Protein AF-0000000076650655 (afdb_homodimer)

Nearest PDB structures (foldseek):
  4p02-assembly1_A  TM=3.461E-01  e=2.037E-04  Cereibacter sphaeroides 2.4.1
  8bz8-assembly1_B  TM=3.552E-01  e=8.391E-04  Listeria monocytogenes
  9fmv-assembly1_A  TM=3.661E-01  e=8.860E-04  Escherichia coli
  1s4p-assembly1_B  TM=4.663E-01  e=1.277E-02  Saccharomyces cerevisiae
  8bz8-assembly1_B  TM=3.453E-01  e=4.715E-04  Listeria monocytogenes

Structure (mmCIF, N/CA/C/O backbone):
data_AF-0000000076650655-model_v1
#
loop_
_entity.id
_entity.type
_entity.pdbx_description
1 polymer 'Uncharacterized protein'
#
loop_
_atom_site.group_PDB
_atom_site.id
_atom_site.type_symbol
_atom_site.label_atom_id
_atom_site.label_alt_id
_atom_site.label_comp_id
_atom_site.label_asym_id
_atom_site.label_entity_id
_atom_site.label_seq_id
_atom_site.pdbx_PDB_ins_code
_atom_site.Cartn_x
_atom_site.Cartn_y
_atom_site.Cartn_z
_atom_site.occupancy
_atom_site.B_iso_or_equiv
_atom_site.auth_seq_id
_atom_site.auth_comp_id
_atom_site.auth_asym_id
_atom_site.auth_atom_id
_atom_site.pdbx_PDB_model_num
ATOM 1 N N . MET A 1 1 ? 59.688 -22.344 -74.688 1 19.89 1 MET A N 1
ATOM 2 C CA . MET A 1 1 ? 60.844 -21.922 -73.938 1 19.89 1 MET A CA 1
ATOM 3 C C . MET A 1 1 ? 60.562 -21.984 -72.438 1 19.89 1 MET A C 1
ATOM 5 O O . MET A 1 1 ? 59.594 -21.375 -71.938 1 19.89 1 MET A O 1
ATOM 9 N N . SER A 1 2 ? 61.125 -23 -71.5 1 21.58 2 SER A N 1
ATOM 10 C CA . SER A 1 2 ? 61.031 -23.922 -70.375 1 21.58 2 SER A CA 1
ATOM 11 C C . SER A 1 2 ? 61.5 -23.25 -69.062 1 21.58 2 SER A C 1
ATOM 13 O O . SER A 1 2 ? 61.844 -23.922 -68.125 1 21.58 2 SER A O 1
ATOM 15 N N . TYR A 1 3 ? 61.562 -22.016 -68.938 1 16.52 3 TYR A N 1
ATOM 16 C CA . TYR A 1 3 ? 62.562 -21.438 -68.062 1 16.52 3 TYR A CA 1
ATOM 17 C C . TYR A 1 3 ? 62.312 -21.797 -66.625 1 16.52 3 TYR A C 1
ATOM 19 O O . TYR A 1 3 ? 63.125 -22.484 -66 1 16.52 3 TYR A O 1
ATOM 27 N N . SER A 1 4 ? 62.031 -20.875 -65.625 1 16.14 4 SER A N 1
ATOM 28 C CA . SER A 1 4 ? 62.938 -20.375 -64.625 1 16.14 4 SER A CA 1
ATOM 29 C C . SER A 1 4 ? 62.75 -21.141 -63.312 1 16.14 4 SER A C 1
ATOM 31 O O . SER A 1 4 ? 63.719 -21.672 -62.75 1 16.14 4 SER A O 1
ATOM 33 N N . LEU A 1 5 ? 62.281 -20.484 -62.188 1 15.95 5 LEU A N 1
ATOM 34 C CA . LEU A 1 5 ? 63 -20.031 -61.031 1 15.95 5 LEU A CA 1
ATOM 35 C C . LEU A 1 5 ? 63 -21.094 -59.938 1 15.95 5 LEU A C 1
ATOM 37 O O . LEU A 1 5 ? 62.125 -21.953 -59.906 1 15.95 5 LEU A O 1
ATOM 41 N N . LYS A 1 6 ? 63.562 -20.578 -58.75 1 16.95 6 LYS A N 1
ATOM 42 C CA . LYS A 1 6 ? 64.562 -20.797 -57.688 1 16.95 6 LYS A CA 1
ATOM 43 C C . LYS A 1 6 ? 63.969 -21.688 -56.594 1 16.95 6 LYS A C 1
ATOM 45 O O . LYS A 1 6 ? 62.75 -21.828 -56.469 1 16.95 6 LYS A O 1
ATOM 50 N N . ASN A 1 7 ? 64.312 -21.297 -55.406 1 16.84 7 ASN A N 1
ATOM 51 C CA . ASN A 1 7 ? 65.062 -21.969 -54.375 1 16.84 7 ASN A CA 1
ATOM 52 C C . ASN A 1 7 ? 64.188 -22.828 -53.5 1 16.84 7 ASN A C 1
ATOM 54 O O . ASN A 1 7 ? 62.969 -22.688 -53.5 1 16.84 7 ASN A O 1
ATOM 58 N N . ALA A 1 8 ? 64.625 -22.75 -52.156 1 18.72 8 ALA A N 1
ATOM 59 C CA . ALA A 1 8 ? 65.312 -23.516 -51.094 1 18.72 8 ALA A CA 1
ATOM 60 C C . ALA A 1 8 ? 64.312 -23.984 -50.031 1 18.72 8 ALA A C 1
ATOM 62 O O . ALA A 1 8 ? 63.375 -23.266 -49.688 1 18.72 8 ALA A O 1
ATOM 63 N N . LEU A 1 9 ? 64.375 -25.172 -49.625 1 18.14 9 LEU A N 1
ATOM 64 C CA . LEU A 1 9 ? 63.781 -26.312 -48.906 1 18.14 9 LEU A CA 1
ATOM 65 C C . LEU A 1 9 ? 63.812 -26.094 -47.406 1 18.14 9 LEU A C 1
ATOM 67 O O . LEU A 1 9 ? 64.688 -26.594 -46.719 1 18.14 9 LEU A O 1
ATOM 71 N N . ILE A 1 10 ? 63.656 -24.75 -46.906 1 18.02 10 ILE A N 1
ATOM 72 C CA . ILE A 1 10 ? 64.125 -24.578 -45.531 1 18.02 10 ILE A CA 1
ATOM 73 C C . ILE A 1 10 ? 63.344 -25.5 -44.594 1 18.02 10 ILE A C 1
ATOM 75 O O . ILE A 1 10 ? 62.125 -25.391 -44.469 1 18.02 10 ILE A O 1
ATOM 79 N N . GLY A 1 11 ? 63.75 -26.703 -44.406 1 18.27 11 GLY A N 1
ATOM 80 C CA . GLY A 1 11 ? 63.125 -27.812 -43.656 1 18.27 11 GLY A CA 1
ATOM 81 C C . GLY A 1 11 ? 63.062 -27.562 -42.156 1 18.27 11 GLY A C 1
ATOM 82 O O . GLY A 1 11 ? 62.781 -28.484 -41.406 1 18.27 11 GLY A O 1
ATOM 83 N N . ILE A 1 12 ? 63.156 -26.328 -41.625 1 19.08 12 ILE A N 1
ATOM 84 C CA . ILE A 1 12 ? 63.688 -26.391 -40.25 1 19.08 12 ILE A CA 1
ATOM 85 C C . ILE A 1 12 ? 62.75 -27.203 -39.375 1 19.08 12 ILE A C 1
ATOM 87 O O . ILE A 1 12 ? 61.562 -26.906 -39.281 1 19.08 12 ILE A O 1
ATOM 91 N N . SER A 1 13 ? 63.156 -28.438 -39.094 1 17.77 13 SER A N 1
ATOM 92 C CA . SER A 1 13 ? 62.594 -29.5 -38.25 1 17.77 13 SER A CA 1
ATOM 93 C C . SER A 1 13 ? 62.406 -29.047 -36.812 1 17.77 13 SER A C 1
ATOM 95 O O . SER A 1 13 ? 63.344 -28.594 -36.156 1 17.77 13 SER A O 1
ATOM 97 N N . VAL A 1 14 ? 61.25 -28.5 -36.531 1 18.58 14 VAL A N 1
ATOM 98 C CA . VAL A 1 14 ? 60.719 -27.938 -35.312 1 18.58 14 VAL A CA 1
ATOM 99 C C . VAL A 1 14 ? 60.938 -28.906 -34.156 1 18.58 14 VAL A C 1
ATOM 101 O O . VAL A 1 14 ? 60.562 -30.094 -34.25 1 18.58 14 VAL A O 1
ATOM 104 N N . LEU A 1 15 ? 61.938 -28.625 -33.375 1 18.23 15 LEU A N 1
ATOM 105 C CA . LEU A 1 15 ? 62.469 -29.156 -32.125 1 18.23 15 LEU A CA 1
ATOM 106 C C . LEU A 1 15 ? 61.375 -29.562 -31.156 1 18.23 15 LEU A C 1
ATOM 108 O O . LEU A 1 15 ? 60.344 -28.859 -31.047 1 18.23 15 LEU A O 1
ATOM 112 N N . THR A 1 16 ? 61.406 -30.797 -30.641 1 17.7 16 THR A N 1
ATOM 113 C CA . THR A 1 16 ? 60.656 -31.844 -29.953 1 17.7 16 THR A CA 1
ATOM 114 C C . THR A 1 16 ? 60.406 -31.453 -28.5 1 17.7 16 THR A C 1
ATOM 116 O O . THR A 1 16 ? 59.875 -32.25 -27.719 1 17.7 16 THR A O 1
ATOM 119 N N . PHE A 1 17 ? 60.688 -30.234 -28.016 1 19.05 17 PHE A N 1
ATOM 120 C CA . PHE A 1 17 ? 61.031 -30.219 -26.594 1 19.05 17 PHE A CA 1
ATOM 121 C C . PHE A 1 17 ? 59.875 -30.75 -25.766 1 19.05 17 PHE A C 1
ATOM 123 O O . PHE A 1 17 ? 58.75 -30.25 -25.859 1 19.05 17 PHE A O 1
ATOM 130 N N . SER A 1 18 ? 59.906 -31.969 -25.156 1 16.83 18 SER A N 1
ATOM 131 C CA . SER A 1 18 ? 59.094 -32.906 -24.406 1 16.83 18 SER A CA 1
ATOM 132 C C . SER A 1 18 ? 58.688 -32.344 -23.047 1 16.83 18 SER A C 1
ATOM 134 O O . SER A 1 18 ? 58.156 -33.062 -22.203 1 16.83 18 SER A O 1
ATOM 136 N N . THR A 1 19 ? 58.969 -31.219 -22.5 1 17.95 19 THR A N 1
ATOM 137 C CA . THR A 1 19 ? 59.125 -31.188 -21.047 1 17.95 19 THR A CA 1
ATOM 138 C C . THR A 1 19 ? 57.812 -31.547 -20.359 1 17.95 19 THR A C 1
ATOM 140 O O . THR A 1 19 ? 56.781 -30.906 -20.594 1 17.95 19 THR A O 1
ATOM 143 N N . VAL A 1 20 ? 57.656 -32.719 -19.625 1 17.05 20 VAL A N 1
ATOM 144 C CA . VAL A 1 20 ? 56.625 -33.469 -18.906 1 17.05 20 VAL A CA 1
ATOM 145 C C . VAL A 1 20 ? 56.188 -32.688 -17.656 1 17.05 20 VAL A C 1
ATOM 147 O O . VAL A 1 20 ? 55.344 -33.188 -16.875 1 17.05 20 VAL A O 1
ATOM 150 N N . VAL A 1 21 ? 56.188 -31.484 -17.422 1 17.19 21 VAL A N 1
ATOM 151 C CA . VAL A 1 21 ? 56.125 -31.109 -16.016 1 17.19 21 VAL A CA 1
ATOM 152 C C . VAL A 1 21 ? 54.812 -31.578 -15.414 1 17.19 21 VAL A C 1
ATOM 154 O O . VAL A 1 21 ? 53.719 -31.219 -15.898 1 17.19 21 VAL A O 1
ATOM 157 N N . PHE A 1 22 ? 54.75 -32.656 -14.555 1 16.83 22 PHE A N 1
ATOM 158 C CA . PHE A 1 22 ? 53.781 -33.406 -13.734 1 16.83 22 PHE A CA 1
ATOM 159 C C . PHE A 1 22 ? 52.969 -32.469 -12.867 1 16.83 22 PHE A C 1
ATOM 161 O O . PHE A 1 22 ? 53.406 -31.359 -12.547 1 16.83 22 PHE A O 1
ATOM 168 N N . PHE A 1 23 ? 51.656 -32.938 -12.57 1 17.28 23 PHE A N 1
ATOM 169 C CA . PHE A 1 23 ? 50.344 -32.656 -12.055 1 17.28 23 PHE A CA 1
ATOM 170 C C . PHE A 1 23 ? 50.375 -32.5 -10.539 1 17.28 23 PHE A C 1
ATOM 172 O O . PHE A 1 23 ? 50.812 -33.375 -9.812 1 17.28 23 PHE A O 1
ATOM 179 N N . ALA A 1 24 ? 50.531 -31.312 -10.008 1 15.97 24 ALA A N 1
ATOM 180 C CA . ALA A 1 24 ? 50.469 -30.797 -8.641 1 15.97 24 ALA A CA 1
ATOM 181 C C . ALA A 1 24 ? 49.219 -31.281 -7.922 1 15.97 24 ALA A C 1
ATOM 183 O O . ALA A 1 24 ? 48.094 -31.062 -8.406 1 15.97 24 ALA A O 1
ATOM 184 N N . LEU A 1 25 ? 49.156 -32.281 -7.055 1 17.06 25 LEU A N 1
ATOM 185 C CA . LEU A 1 25 ? 48.281 -33.062 -6.211 1 17.06 25 LEU A CA 1
ATOM 186 C C . LEU A 1 25 ? 47.562 -32.188 -5.184 1 17.06 25 LEU A C 1
ATOM 188 O O . LEU A 1 25 ? 48.156 -31.844 -4.148 1 17.06 25 LEU A O 1
ATOM 192 N N . HIS A 1 26 ? 47.094 -31 -5.395 1 16.72 26 HIS A N 1
ATOM 193 C CA . HIS A 1 26 ? 46.688 -30.266 -4.199 1 16.72 26 HIS A CA 1
ATOM 194 C C . HIS A 1 26 ? 45.562 -30.984 -3.477 1 16.72 26 HIS A C 1
ATOM 196 O O . HIS A 1 26 ? 44.562 -31.344 -4.09 1 16.72 26 HIS A O 1
ATOM 202 N N . THR A 1 27 ? 45.625 -31.656 -2.334 1 19.19 27 THR A N 1
ATOM 203 C CA . THR A 1 27 ? 44.969 -32.438 -1.288 1 19.19 27 THR A CA 1
ATOM 204 C C . THR A 1 27 ? 43.875 -31.594 -0.618 1 19.19 27 THR A C 1
ATOM 206 O O . THR A 1 27 ? 44.156 -30.734 0.208 1 19.19 27 THR A O 1
ATOM 209 N N . SER A 1 28 ? 42.875 -31.172 -1.269 1 18.08 28 SER A N 1
ATOM 210 C CA . SER A 1 28 ? 41.906 -30.281 -0.617 1 18.08 28 SER A CA 1
ATOM 211 C C . SER A 1 28 ? 41.219 -31 0.534 1 18.08 28 SER A C 1
ATOM 213 O O . SER A 1 28 ? 40.688 -32.094 0.364 1 18.08 28 SER A O 1
ATOM 215 N N . PRO A 1 29 ? 41.344 -30.547 1.739 1 20.53 29 PRO A N 1
ATOM 216 C CA . PRO A 1 29 ? 40.938 -31.141 3.021 1 20.53 29 PRO A CA 1
ATOM 217 C C . PRO A 1 29 ? 39.469 -31.438 3.096 1 20.53 29 PRO A C 1
ATOM 219 O O . PRO A 1 29 ? 38.656 -30.828 2.367 1 20.53 29 PRO A O 1
ATOM 222 N N . HIS A 1 30 ? 39 -32.469 3.762 1 18.89 30 HIS A N 1
ATOM 223 C CA . HIS A 1 30 ? 37.844 -33.25 4.152 1 18.89 30 HIS A CA 1
ATOM 224 C C . HIS A 1 30 ? 36.844 -32.438 4.961 1 18.89 30 HIS A C 1
ATOM 226 O O . HIS A 1 30 ? 37.062 -32.188 6.148 1 18.89 30 HIS A O 1
ATOM 232 N N . LEU A 1 31 ? 36.375 -31.234 4.684 1 20.97 31 LEU A N 1
ATOM 233 C CA . LEU A 1 31 ? 35.656 -30.578 5.758 1 20.97 31 LEU A CA 1
ATOM 234 C C . LEU A 1 31 ? 34.5 -31.438 6.23 1 20.97 31 LEU A C 1
ATOM 236 O O . LEU A 1 31 ? 33.75 -32 5.414 1 20.97 31 LEU A O 1
ATOM 240 N N . PRO A 1 32 ? 34.344 -31.75 7.449 1 21.2 32 PRO A N 1
ATOM 241 C CA . PRO A 1 32 ? 33.438 -32.625 8.195 1 21.2 32 PRO A CA 1
ATOM 242 C C . PRO A 1 32 ? 31.953 -32.312 7.914 1 21.2 32 PRO A C 1
ATOM 244 O O . PRO A 1 32 ? 31.625 -31.25 7.41 1 21.2 32 PRO A O 1
ATOM 247 N N . PHE A 1 33 ? 30.906 -33.188 8.336 1 21.11 33 PHE A N 1
ATOM 248 C CA . PHE A 1 33 ? 29.531 -33.656 8.219 1 21.11 33 PHE A CA 1
ATOM 249 C C . PHE A 1 33 ? 28.562 -32.656 8.891 1 21.11 33 PHE A C 1
ATOM 251 O O . PHE A 1 33 ? 28.609 -32.5 10.109 1 21.11 33 PHE A O 1
ATOM 258 N N . ARG A 1 34 ? 28.078 -31.438 8.531 1 24.38 34 ARG A N 1
ATOM 259 C CA . ARG A 1 34 ? 27.344 -30.453 9.344 1 24.38 34 ARG A CA 1
ATOM 260 C C . ARG A 1 34 ? 25.984 -30.984 9.75 1 24.38 34 ARG A C 1
ATOM 262 O O . ARG A 1 34 ? 25.172 -31.359 8.891 1 24.38 34 ARG A O 1
ATOM 269 N N . PRO A 1 35 ? 25.625 -31.344 10.906 1 23.67 35 PRO A N 1
ATOM 270 C CA . PRO A 1 35 ? 24.406 -31.859 11.523 1 23.67 35 PRO A CA 1
ATOM 271 C C . PRO A 1 35 ? 23.188 -30.969 11.281 1 23.67 35 PRO A C 1
ATOM 273 O O . PRO A 1 35 ? 23.328 -29.859 10.773 1 23.67 35 PRO A O 1
ATOM 276 N N . ASN A 1 36 ? 22.203 -30.562 12.422 1 26.48 36 ASN A N 1
ATOM 277 C CA . ASN A 1 36 ? 20.891 -30.047 12.781 1 26.48 36 ASN A CA 1
ATOM 278 C C . ASN A 1 36 ? 20.656 -28.641 12.25 1 26.48 36 ASN A C 1
ATOM 280 O O . ASN A 1 36 ? 19.531 -28.266 11.93 1 26.48 36 ASN A O 1
ATOM 284 N N . ASP A 1 37 ? 21.531 -27.672 12.742 1 25.75 37 ASP A N 1
ATOM 285 C CA . ASP A 1 37 ? 21.5 -26.219 12.633 1 25.75 37 ASP A CA 1
ATOM 286 C C . ASP A 1 37 ? 21.797 -25.766 11.203 1 25.75 37 ASP A C 1
ATOM 288 O O . ASP A 1 37 ? 22.938 -25.5 10.844 1 25.75 37 ASP A O 1
ATOM 292 N N . ILE A 1 38 ? 21.281 -26.25 10.234 1 29.34 38 ILE A N 1
ATOM 293 C CA . ILE A 1 38 ? 21.641 -25.828 8.883 1 29.34 38 ILE A CA 1
ATOM 294 C C . ILE A 1 38 ? 21.484 -24.312 8.742 1 29.34 38 ILE A C 1
ATOM 296 O O . ILE A 1 38 ? 20.359 -23.812 8.703 1 29.34 38 ILE A O 1
ATOM 300 N N . GLU A 1 39 ? 22.297 -23.578 9.398 1 29.91 39 GLU A N 1
ATOM 301 C CA . GLU A 1 39 ? 22.5 -22.188 9.023 1 29.91 39 GLU A CA 1
ATOM 302 C C . GLU A 1 39 ? 22.828 -22.047 7.539 1 29.91 39 GLU A C 1
ATOM 304 O O . GLU A 1 39 ? 23.875 -22.516 7.09 1 29.91 39 GLU A O 1
ATOM 309 N N . ASN A 1 40 ? 22.109 -22.469 6.648 1 29.84 40 ASN A N 1
ATOM 310 C CA . ASN A 1 40 ? 22.422 -22.156 5.262 1 29.84 40 ASN A CA 1
ATOM 311 C C . ASN A 1 40 ? 23 -20.75 5.125 1 29.84 40 ASN A C 1
ATOM 313 O O . ASN A 1 40 ? 22.312 -19.766 5.418 1 29.84 40 ASN A O 1
ATOM 317 N N . PRO A 1 41 ? 24.25 -20.625 5.199 1 32.94 41 PRO A N 1
ATOM 318 C CA . PRO A 1 41 ? 24.859 -19.297 5.02 1 32.94 41 PRO A CA 1
ATOM 319 C C . PRO A 1 41 ? 24.5 -18.672 3.678 1 32.94 41 PRO A C 1
ATOM 321 O O . PRO A 1 41 ? 25.188 -18.891 2.68 1 32.94 41 PRO A O 1
ATOM 324 N N . TRP A 1 42 ? 23.391 -18.875 3.121 1 31.44 42 TRP A N 1
ATOM 325 C CA . TRP A 1 42 ? 23.125 -18.062 1.933 1 31.44 42 TRP A CA 1
ATOM 326 C C . TRP A 1 42 ? 23.594 -16.625 2.131 1 31.44 42 TRP A C 1
ATOM 328 O O . TRP A 1 42 ? 23.078 -15.914 2.986 1 31.44 42 TRP A O 1
ATOM 338 N N . ILE A 1 43 ? 24.844 -16.453 1.822 1 35.19 43 ILE A N 1
ATOM 339 C CA . ILE A 1 43 ? 25.281 -15.07 1.724 1 35.19 43 ILE A CA 1
ATOM 340 C C . ILE A 1 43 ? 24.609 -14.414 0.515 1 35.19 43 ILE A C 1
ATOM 342 O O . ILE A 1 43 ? 24.844 -14.812 -0.626 1 35.19 43 ILE A O 1
ATOM 346 N N . PRO A 1 44 ? 23.516 -13.883 0.603 1 39.16 44 PRO A N 1
ATOM 347 C CA . PRO A 1 44 ? 22.953 -13.18 -0.549 1 39.16 44 PRO A CA 1
ATOM 348 C C . PRO A 1 44 ? 24 -12.375 -1.324 1 39.16 44 PRO A C 1
ATOM 350 O O . PRO A 1 44 ? 24.812 -11.688 -0.721 1 39.16 44 PRO A O 1
ATOM 353 N N . SER A 1 45 ? 24.469 -12.875 -2.373 1 39.44 45 SER A N 1
ATOM 354 C CA . SER A 1 45 ? 25.297 -11.984 -3.17 1 39.44 45 SER A CA 1
ATOM 355 C C . SER A 1 45 ? 24.656 -10.609 -3.322 1 39.44 45 SER A C 1
ATOM 357 O O . SER A 1 45 ? 23.469 -10.508 -3.623 1 39.44 45 SER A O 1
ATOM 359 N N . ASP A 1 46 ? 25.297 -9.641 -2.777 1 46.78 46 ASP A N 1
ATOM 360 C CA . ASP A 1 46 ? 24.875 -8.25 -2.854 1 46.78 46 ASP A CA 1
ATOM 361 C C . ASP A 1 46 ? 24.625 -7.828 -4.301 1 46.78 46 ASP A C 1
ATOM 363 O O . ASP A 1 46 ? 25.375 -8.219 -5.203 1 46.78 46 ASP A O 1
ATOM 367 N N . PRO A 1 47 ? 23.438 -7.512 -4.664 1 49.56 47 PRO A N 1
ATOM 368 C CA . PRO A 1 47 ? 23.25 -6.887 -5.977 1 49.56 47 PRO A CA 1
ATOM 369 C C . PRO A 1 47 ? 24.406 -5.953 -6.348 1 49.56 47 PRO A C 1
ATOM 371 O O . PRO A 1 47 ? 25.156 -5.512 -5.473 1 49.56 47 PRO A O 1
ATOM 374 N N . PRO A 1 48 ? 24.703 -5.957 -7.621 1 48.12 48 PRO A N 1
ATOM 375 C CA . PRO A 1 48 ? 25.734 -4.98 -8 1 48.12 48 PRO A CA 1
ATOM 376 C C . PRO A 1 48 ? 25.484 -3.604 -7.387 1 48.12 48 PRO A C 1
ATOM 378 O O . PRO A 1 48 ? 24.344 -3.219 -7.156 1 48.12 48 PRO A O 1
ATOM 381 N N . SER A 1 49 ? 26.422 -2.986 -6.809 1 51.78 49 SER A N 1
ATOM 382 C CA . SER A 1 49 ? 26.406 -1.701 -6.121 1 51.78 49 SER A CA 1
ATOM 383 C C . SER A 1 49 ? 25.75 -0.624 -6.98 1 51.78 49 SER A C 1
ATOM 385 O O . SER A 1 49 ? 25.078 0.268 -6.461 1 51.78 49 SER A O 1
ATOM 387 N N . TRP A 1 50 ? 25.859 -0.809 -8.422 1 56.84 50 TRP A N 1
ATOM 388 C CA . TRP A 1 50 ? 25.281 0.198 -9.312 1 56.84 50 TRP A CA 1
ATOM 389 C C . TRP A 1 50 ? 24.609 -0.457 -10.508 1 56.84 50 TRP A C 1
ATOM 391 O O . TRP A 1 50 ? 25.266 -0.779 -11.508 1 56.84 50 TRP A O 1
ATOM 401 N N . PRO A 1 51 ? 23.312 -0.652 -10.242 1 61.34 51 PRO A N 1
ATOM 402 C CA . PRO A 1 51 ? 22.688 -1.313 -11.391 1 61.34 51 PRO A CA 1
ATOM 403 C C . PRO A 1 51 ? 22.547 -0.39 -12.594 1 61.34 51 PRO A C 1
ATOM 405 O O . PRO A 1 51 ? 22.328 0.814 -12.438 1 61.34 51 PRO A O 1
ATOM 408 N N . PRO A 1 52 ? 22.906 -0.905 -13.719 1 64.69 52 PRO A N 1
ATOM 409 C CA . PRO A 1 52 ? 22.609 -0.096 -14.906 1 64.69 52 PRO A CA 1
ATOM 410 C C . PRO A 1 52 ? 21.156 0.399 -14.93 1 64.69 52 PRO A C 1
ATOM 412 O O . PRO A 1 52 ? 20.25 -0.317 -14.508 1 64.69 52 PRO A O 1
ATOM 415 N N . GLN A 1 53 ? 21.062 1.667 -15.242 1 68.12 53 GLN A N 1
ATOM 416 C CA . GLN A 1 53 ? 19.75 2.279 -15.352 1 68.12 53 GLN A CA 1
ATOM 417 C C . GLN A 1 53 ? 19.141 2.045 -16.734 1 68.12 53 GLN A C 1
ATOM 419 O O . GLN A 1 53 ? 19.859 1.771 -17.688 1 68.12 53 GLN A O 1
ATOM 424 N N . PRO A 1 54 ? 17.828 2.012 -16.734 1 65 54 PRO A N 1
ATOM 425 C CA . PRO A 1 54 ? 17.203 1.857 -18.047 1 65 54 PRO A CA 1
ATOM 426 C C . PRO A 1 54 ? 17.609 2.949 -19.031 1 65 54 PRO A C 1
ATOM 428 O O . PRO A 1 54 ? 18.078 4.016 -18.609 1 65 54 PRO A O 1
ATOM 431 N N . ALA A 1 55 ? 17.469 2.514 -20.281 1 64.06 55 ALA A N 1
ATOM 432 C CA . ALA A 1 55 ? 17.75 3.482 -21.344 1 64.06 55 ALA A CA 1
ATOM 433 C C . ALA A 1 55 ? 16.859 4.707 -21.219 1 64.06 55 ALA A C 1
ATOM 435 O O . ALA A 1 55 ? 15.781 4.641 -20.625 1 64.06 55 ALA A O 1
ATOM 436 N N . ASN A 1 56 ? 17.328 5.816 -21.688 1 62.28 56 ASN A N 1
ATOM 437 C CA . ASN A 1 56 ? 16.625 7.094 -21.594 1 62.28 56 ASN A CA 1
ATOM 438 C C . ASN A 1 56 ? 15.242 7.016 -22.219 1 62.28 56 ASN A C 1
ATOM 440 O O . ASN A 1 56 ? 14.336 7.742 -21.828 1 62.28 56 ASN A O 1
ATOM 444 N N . ASN A 1 57 ? 15.141 6.125 -23.125 1 62.84 57 ASN A N 1
ATOM 445 C CA . ASN A 1 57 ? 13.867 6.016 -23.812 1 62.84 57 ASN A CA 1
ATOM 446 C C . ASN A 1 57 ? 12.984 4.93 -23.203 1 62.84 57 ASN A C 1
ATOM 448 O O . ASN A 1 57 ? 11.945 4.578 -23.766 1 62.84 57 ASN A O 1
ATOM 452 N N . SER A 1 58 ? 13.469 4.57 -22.094 1 66.25 58 SER A N 1
ATOM 453 C CA . SER A 1 58 ? 12.688 3.531 -21.438 1 66.25 58 SER A CA 1
ATOM 454 C C . SER A 1 58 ? 11.422 4.109 -20.797 1 66.25 58 SER A C 1
ATOM 456 O O . SER A 1 58 ? 11.406 5.273 -20.391 1 66.25 58 SER A O 1
ATOM 458 N N . ARG A 1 59 ? 10.453 3.348 -20.844 1 72.56 59 ARG A N 1
ATOM 459 C CA . ARG A 1 59 ? 9.211 3.721 -20.172 1 72.56 59 ARG A CA 1
ATOM 460 C C . ARG A 1 59 ? 9.391 3.791 -18.656 1 72.56 59 ARG A C 1
ATOM 462 O O . ARG A 1 59 ? 8.617 4.453 -17.969 1 72.56 59 ARG A O 1
ATOM 469 N N . TYR A 1 60 ? 10.43 3.145 -18.312 1 76.19 60 TYR A N 1
ATOM 470 C CA . TYR A 1 60 ? 10.68 3.086 -16.875 1 76.19 60 TYR A CA 1
ATOM 471 C C . TYR A 1 60 ? 11.781 4.055 -16.469 1 76.19 60 TYR A C 1
ATOM 473 O O . TYR A 1 60 ? 12.938 3.881 -16.859 1 76.19 60 TYR A O 1
ATOM 481 N N . THR A 1 61 ? 11.352 5.156 -15.805 1 74.75 61 THR A N 1
ATOM 482 C CA . THR A 1 61 ? 12.25 6.277 -15.531 1 74.75 61 THR A CA 1
ATOM 483 C C . THR A 1 61 ? 12.695 6.27 -14.07 1 74.75 61 THR A C 1
ATOM 485 O O . THR A 1 61 ? 13.242 7.258 -13.578 1 74.75 61 THR A O 1
ATOM 488 N N . ASP A 1 62 ? 12.539 5.215 -13.398 1 84.69 62 ASP A N 1
ATOM 489 C CA . ASP A 1 62 ? 12.914 5.18 -11.992 1 84.69 62 ASP A CA 1
ATOM 490 C C . ASP A 1 62 ? 14.43 5.297 -11.82 1 84.69 62 ASP A C 1
ATOM 492 O O . ASP A 1 62 ? 15.188 4.82 -12.664 1 84.69 62 ASP A O 1
ATOM 496 N N . ARG A 1 63 ? 14.75 5.977 -10.836 1 82.19 63 ARG A N 1
ATOM 497 C CA . ARG A 1 63 ? 16.156 6.098 -10.477 1 82.19 63 ARG A CA 1
ATOM 498 C C . ARG A 1 63 ? 16.5 5.234 -9.266 1 82.19 63 ARG A C 1
ATOM 500 O O . ARG A 1 63 ? 15.82 5.312 -8.234 1 82.19 63 ARG A O 1
ATOM 507 N N . LEU A 1 64 ? 17.469 4.312 -9.414 1 80.5 64 LEU A N 1
ATOM 508 C CA . LEU A 1 64 ? 17.906 3.41 -8.352 1 80.5 64 LEU A CA 1
ATOM 509 C C . LEU A 1 64 ? 19.422 3.289 -8.336 1 80.5 64 LEU A C 1
ATOM 511 O O . LEU A 1 64 ? 19.969 2.188 -8.445 1 80.5 64 LEU A O 1
ATOM 515 N N . VAL A 1 65 ? 20.047 4.348 -8.102 1 73 65 VAL A N 1
ATOM 516 C CA . VAL A 1 65 ? 21.5 4.391 -8.328 1 73 65 VAL A CA 1
ATOM 517 C C . VAL A 1 65 ? 22.219 3.633 -7.215 1 73 65 VAL A C 1
ATOM 519 O O . VAL A 1 65 ? 23.141 2.854 -7.48 1 73 65 VAL A O 1
ATOM 522 N N . ASN A 1 66 ? 21.797 3.855 -5.902 1 67.88 66 ASN A N 1
ATOM 523 C CA . ASN A 1 66 ? 22.5 3.254 -4.773 1 67.88 66 ASN A CA 1
ATOM 524 C C . ASN A 1 66 ? 21.547 2.467 -3.877 1 67.88 66 ASN A C 1
ATOM 526 O O . ASN A 1 66 ? 21.656 2.514 -2.65 1 67.88 66 ASN A O 1
ATOM 530 N N . TYR A 1 67 ? 20.656 1.923 -4.586 1 62.78 67 TYR A N 1
ATOM 531 C CA . TYR A 1 67 ? 19.672 1.252 -3.746 1 62.78 67 TYR A CA 1
ATOM 532 C C . TYR A 1 67 ? 20.031 -0.215 -3.545 1 62.78 67 TYR A C 1
ATOM 534 O O . TYR A 1 67 ? 20.062 -0.99 -4.504 1 62.78 67 TYR A O 1
ATOM 542 N N . LYS A 1 68 ? 20.609 -0.403 -2.277 1 58.81 68 LYS A N 1
ATOM 543 C CA . LYS A 1 68 ? 20.844 -1.807 -1.952 1 58.81 68 LYS A CA 1
ATOM 544 C C . LYS A 1 68 ? 19.547 -2.514 -1.581 1 58.81 68 LYS A C 1
ATOM 546 O O . LYS A 1 68 ? 18.688 -1.933 -0.918 1 58.81 68 LYS A O 1
ATOM 551 N N . PRO A 1 69 ? 19.281 -3.574 -2.305 1 53.44 69 PRO A N 1
ATOM 552 C CA . PRO A 1 69 ? 18.078 -4.301 -1.922 1 53.44 69 PRO A CA 1
ATOM 553 C C . PRO A 1 69 ? 18.016 -4.594 -0.424 1 53.44 69 PRO A C 1
ATOM 555 O O . PRO A 1 69 ? 19.047 -4.816 0.21 1 53.44 69 PRO A O 1
ATOM 558 N N . GLU A 1 70 ? 17.078 -4.031 0.246 1 55.62 70 GLU A N 1
ATOM 559 C CA . GLU A 1 70 ? 16.906 -4.508 1.617 1 55.62 70 GLU A CA 1
ATOM 560 C C . GLU A 1 70 ? 16.688 -6.016 1.659 1 55.62 70 GLU A C 1
ATOM 562 O O . GLU A 1 70 ? 15.922 -6.559 0.865 1 55.62 70 GLU A O 1
ATOM 567 N N . HIS A 1 71 ? 17.719 -6.637 2.205 1 54.16 71 HIS A N 1
ATOM 568 C CA . HIS A 1 71 ? 17.5 -8.062 2.398 1 54.16 71 HIS A CA 1
ATOM 569 C C . HIS A 1 71 ? 16.188 -8.32 3.135 1 54.16 71 HIS A C 1
ATOM 571 O O . HIS A 1 71 ? 15.844 -7.598 4.07 1 54.16 71 HIS A O 1
ATOM 577 N N . PRO A 1 72 ? 15.445 -9.18 2.467 1 52.5 72 PRO A N 1
ATOM 578 C CA . PRO A 1 72 ? 14.203 -9.516 3.178 1 52.5 72 PRO A CA 1
ATOM 579 C C . PRO A 1 72 ? 14.445 -9.906 4.633 1 52.5 72 PRO A C 1
ATOM 581 O O . PRO A 1 72 ? 15.43 -10.586 4.938 1 52.5 72 PRO A O 1
ATOM 584 N N . ASN A 1 73 ? 14.047 -9.062 5.492 1 53.62 73 ASN A N 1
ATOM 585 C CA . ASN A 1 73 ? 14.008 -9.586 6.859 1 53.62 73 ASN A CA 1
ATOM 586 C C . ASN A 1 73 ? 12.969 -10.688 7.008 1 53.62 73 ASN A C 1
ATOM 588 O O . ASN A 1 73 ? 11.773 -10.453 6.84 1 53.62 73 ASN A O 1
ATOM 592 N N . PHE A 1 74 ? 13.516 -11.875 7.039 1 53.88 74 PHE A N 1
ATOM 593 C CA . PHE A 1 74 ? 12.617 -13.008 7.184 1 53.88 74 PHE A CA 1
ATOM 594 C C . PHE A 1 74 ? 11.883 -12.953 8.523 1 53.88 74 PHE A C 1
ATOM 596 O O . PHE A 1 74 ? 12.5 -12.695 9.555 1 53.88 74 PHE A O 1
ATOM 603 N N . SER A 1 75 ? 10.625 -12.812 8.359 1 58.12 75 SER A N 1
ATOM 604 C CA . SER A 1 75 ? 9.797 -12.82 9.555 1 58.12 75 SER A CA 1
ATOM 605 C C . SER A 1 75 ? 9.953 -14.125 10.328 1 58.12 75 SER A C 1
ATOM 607 O O . SER A 1 75 ? 10.25 -15.172 9.734 1 58.12 75 SER A O 1
ATOM 609 N N . GLU A 1 76 ? 10.055 -13.961 11.531 1 65.62 76 GLU A N 1
ATOM 610 C CA . GLU A 1 76 ? 9.922 -15.172 12.344 1 65.62 76 GLU A CA 1
ATOM 611 C C . GLU A 1 76 ? 8.57 -15.844 12.109 1 65.62 76 GLU A C 1
ATOM 613 O O . GLU A 1 76 ? 7.523 -15.242 12.375 1 65.62 76 GLU A O 1
ATOM 618 N N . VAL A 1 77 ? 8.656 -16.828 11.234 1 73.19 77 VAL A N 1
ATOM 619 C CA . VAL A 1 77 ? 7.414 -17.516 10.93 1 73.19 77 VAL A CA 1
ATOM 620 C C . VAL A 1 77 ? 7.445 -18.922 11.523 1 73.19 77 VAL A C 1
ATOM 622 O O . VAL A 1 77 ? 8.516 -19.453 11.844 1 73.19 77 VAL A O 1
ATOM 625 N N . GLN A 1 78 ? 6.242 -19.406 11.688 1 78.31 78 GLN A N 1
ATOM 626 C CA . GLN A 1 78 ? 6.125 -20.797 12.102 1 78.31 78 GLN A CA 1
ATOM 627 C C . GLN A 1 78 ? 6.773 -21.734 11.078 1 78.31 78 GLN A C 1
ATOM 629 O O . GLN A 1 78 ? 6.766 -21.453 9.883 1 78.31 78 GLN A O 1
ATOM 634 N N . PRO A 1 79 ? 7.223 -22.781 11.586 1 87.62 79 PRO A N 1
ATOM 635 C CA . PRO A 1 79 ? 7.844 -23.75 10.68 1 87.62 79 PRO A CA 1
ATOM 636 C C . PRO A 1 79 ? 6.859 -24.312 9.648 1 87.62 79 PRO A C 1
ATOM 638 O O . PRO A 1 79 ? 5.691 -24.531 9.977 1 87.62 79 PRO A O 1
ATOM 641 N N . ILE A 1 80 ? 7.312 -24.578 8.5 1 92 80 ILE A N 1
ATOM 642 C CA . ILE A 1 80 ? 6.5 -25.062 7.383 1 92 80 ILE A CA 1
ATOM 643 C C . ILE A 1 80 ? 5.883 -26.406 7.742 1 92 80 ILE A C 1
ATOM 645 O O . ILE A 1 80 ? 4.797 -26.75 7.262 1 92 80 ILE A O 1
ATOM 649 N N . ASP A 1 81 ? 6.523 -27.078 8.703 1 91.75 81 ASP A N 1
ATOM 650 C CA . ASP A 1 81 ? 6.082 -28.422 9.086 1 91.75 81 ASP A CA 1
ATOM 651 C C . ASP A 1 81 ? 4.754 -28.359 9.828 1 91.75 81 ASP A C 1
ATOM 653 O O . ASP A 1 81 ? 4.051 -29.375 9.93 1 91.75 81 ASP A O 1
ATOM 657 N N . THR A 1 82 ? 4.484 -27.219 10.258 1 93.38 82 THR A N 1
ATOM 658 C CA . THR A 1 82 ? 3.252 -27.078 11.023 1 93.38 82 THR A CA 1
ATOM 659 C C . THR A 1 82 ? 2.094 -26.672 10.117 1 93.38 82 THR A C 1
ATOM 661 O O . THR A 1 82 ? 0.949 -26.578 10.57 1 93.38 82 THR A O 1
ATOM 664 N N . LYS A 1 83 ? 2.41 -26.453 8.844 1 96.5 83 LYS A N 1
ATOM 665 C CA . LYS A 1 83 ? 1.394 -25.953 7.922 1 96.5 83 LYS A CA 1
ATOM 666 C C . LYS A 1 83 ? 0.796 -27.078 7.09 1 96.5 83 LYS A C 1
ATOM 668 O O . LYS A 1 83 ? 1.508 -28 6.676 1 96.5 83 LYS A O 1
ATOM 673 N N . ARG A 1 84 ? -0.493 -27.109 7.012 1 97.25 84 ARG A N 1
ATOM 674 C CA . ARG A 1 84 ? -1.149 -27.984 6.039 1 97.25 84 ARG A CA 1
ATOM 675 C C . ARG A 1 84 ? -1.035 -27.406 4.629 1 97.25 84 ARG A C 1
ATOM 677 O O . ARG A 1 84 ? -1.591 -26.359 4.336 1 97.25 84 ARG A O 1
ATOM 684 N N . LEU A 1 85 ? -0.363 -28.094 3.734 1 98.12 85 LEU A N 1
ATOM 685 C CA . LEU A 1 85 ? -0.084 -27.625 2.385 1 98.12 85 LEU A CA 1
ATOM 686 C C . LEU A 1 85 ? -0.91 -28.391 1.355 1 98.12 85 LEU A C 1
ATOM 688 O O . LEU A 1 85 ? -1.132 -29.594 1.501 1 98.12 85 LEU A O 1
ATOM 692 N N . ALA A 1 86 ? -1.351 -27.672 0.302 1 98.38 86 ALA A N 1
ATOM 693 C CA . ALA A 1 86 ? -2.135 -28.328 -0.742 1 98.38 86 ALA A CA 1
ATOM 694 C C . ALA A 1 86 ? -1.735 -27.828 -2.125 1 98.38 86 ALA A C 1
ATOM 696 O O . ALA A 1 86 ? -1.279 -26.688 -2.271 1 98.38 86 ALA A O 1
ATOM 697 N N . ILE A 1 87 ? -1.829 -28.672 -3.076 1 97.88 87 ILE A N 1
ATOM 698 C CA . ILE A 1 87 ? -1.787 -28.312 -4.492 1 97.88 87 ILE A CA 1
ATOM 699 C C . ILE A 1 87 ? -3.184 -28.453 -5.098 1 97.88 87 ILE A C 1
ATOM 701 O O . ILE A 1 87 ? -3.832 -29.484 -4.961 1 97.88 87 ILE A O 1
ATOM 705 N N . LEU A 1 88 ? -3.678 -27.375 -5.688 1 98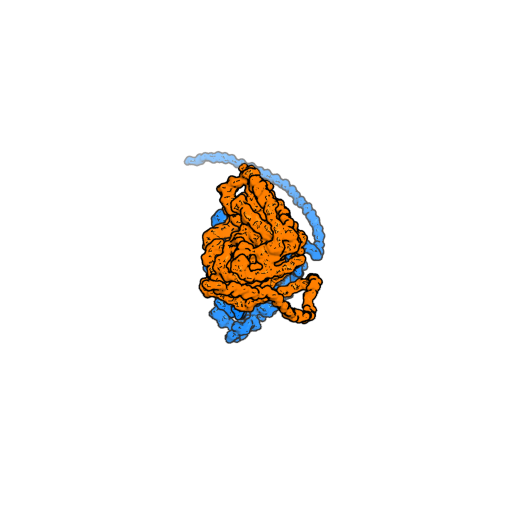.44 88 LEU A N 1
ATOM 706 C CA . LEU A 1 88 ? -4.953 -27.359 -6.395 1 98.44 88 LEU A CA 1
ATOM 707 C C . LEU A 1 88 ? -4.742 -27.297 -7.902 1 98.44 88 LEU A C 1
ATOM 709 O O . LEU A 1 88 ? -4.344 -26.266 -8.438 1 98.44 88 LEU A O 1
ATOM 713 N N . LEU A 1 89 ? -5.086 -28.391 -8.547 1 98.19 89 LEU A N 1
ATOM 714 C CA . LEU A 1 89 ? -4.754 -28.531 -9.961 1 98.19 89 LEU A CA 1
ATOM 715 C C . LEU A 1 89 ? -6.008 -28.766 -10.789 1 98.19 89 LEU A C 1
ATOM 717 O O . LEU A 1 89 ? -6.414 -29.906 -11.008 1 98.19 89 LEU A O 1
ATOM 721 N N . PRO A 1 90 ? -6.543 -27.703 -11.352 1 98 90 PRO A N 1
ATOM 722 C CA . PRO A 1 90 ? -7.621 -27.891 -12.328 1 98 90 PRO A CA 1
ATOM 723 C C . PRO A 1 90 ? -7.133 -28.516 -13.633 1 98 90 PRO A C 1
ATOM 725 O O . PRO A 1 90 ? -6.047 -28.172 -14.109 1 98 90 PRO A O 1
ATOM 728 N N . THR A 1 91 ? -7.906 -29.484 -14.141 1 97.81 91 THR A N 1
ATOM 729 C CA . THR A 1 91 ? -7.535 -30.094 -15.406 1 97.81 91 THR A CA 1
ATOM 730 C C . THR A 1 91 ? -8.766 -30.609 -16.141 1 97.81 91 THR A C 1
ATOM 732 O O . THR A 1 91 ? -9.898 -30.375 -15.703 1 97.81 91 THR A O 1
ATOM 735 N N . PHE A 1 92 ? -8.609 -31.062 -17.344 1 97 92 PHE A N 1
ATOM 736 C CA . PHE A 1 92 ? -9.617 -31.719 -18.156 1 97 92 PHE A CA 1
ATOM 737 C C . PHE A 1 92 ? -8.992 -32.781 -19.047 1 97 92 PHE A C 1
ATOM 739 O O . PHE A 1 92 ? -7.766 -32.906 -19.094 1 97 92 PHE A O 1
ATOM 746 N N . ASP A 1 93 ? -9.766 -33.562 -19.641 1 96.69 93 ASP A N 1
ATOM 747 C CA . ASP A 1 93 ? -9.305 -34.75 -20.359 1 96.69 93 ASP A CA 1
ATOM 748 C C . ASP A 1 93 ? -8.258 -34.375 -21.422 1 96.69 93 ASP A C 1
ATOM 750 O O . ASP A 1 93 ? -7.297 -35.094 -21.625 1 96.69 93 ASP A O 1
ATOM 754 N N . GLY A 1 94 ? -8.375 -33.219 -22 1 95.5 94 GLY A N 1
ATOM 755 C CA . GLY A 1 94 ? -7.434 -32.781 -23.016 1 95.5 94 GLY A CA 1
ATOM 756 C C . GLY A 1 94 ? -6.027 -32.594 -22.484 1 95.5 94 GLY A C 1
ATOM 757 O O . GLY A 1 94 ? -5.059 -32.625 -23.25 1 95.5 94 GLY A O 1
ATOM 758 N N . HIS A 1 95 ? -5.867 -32.469 -21.172 1 96.81 95 HIS A N 1
ATOM 759 C CA . HIS A 1 95 ? -4.566 -32.188 -20.594 1 96.81 95 HIS A CA 1
ATOM 760 C C . HIS A 1 95 ? -4.066 -33.344 -19.75 1 96.81 95 HIS A C 1
ATOM 762 O O . HIS A 1 95 ? -3.064 -33.25 -19.047 1 96.81 95 HIS A O 1
ATOM 768 N N . PHE A 1 96 ? -4.684 -34.5 -19.844 1 97.75 96 PHE A N 1
ATOM 769 C CA . PHE A 1 96 ? -4.324 -35.656 -19.031 1 97.75 96 PHE A CA 1
ATOM 770 C C . PHE A 1 96 ? -2.893 -36.125 -19.328 1 97.75 96 PHE A C 1
ATOM 772 O O . PHE A 1 96 ? -2.146 -36.469 -18.406 1 97.75 96 PHE A O 1
ATOM 779 N N . PRO A 1 97 ? -2.516 -36.031 -20.594 1 96 97 PRO A N 1
ATOM 780 C CA . PRO A 1 97 ? -1.123 -36.406 -20.859 1 96 97 PRO A CA 1
ATOM 781 C C . PRO A 1 97 ? -0.125 -35.5 -20.141 1 96 97 PRO A C 1
ATOM 783 O O . PRO A 1 97 ? 0.911 -35.969 -19.672 1 96 97 PRO A O 1
ATOM 786 N N . GLN A 1 98 ? -0.393 -34.25 -20.062 1 96.06 98 GLN A N 1
ATOM 787 C CA . GLN A 1 98 ? 0.487 -33.281 -19.375 1 96.06 98 GLN A CA 1
ATOM 788 C C . GLN A 1 98 ? 0.504 -33.531 -17.875 1 96.06 98 GLN A C 1
ATOM 790 O O . GLN A 1 98 ? 1.564 -33.5 -17.25 1 96.06 98 GLN A O 1
ATOM 795 N N . VAL A 1 99 ? -0.653 -33.844 -17.344 1 97.25 99 VAL A N 1
ATOM 796 C CA . VAL A 1 99 ? -0.747 -34.125 -15.922 1 97.25 99 VAL A CA 1
ATOM 797 C C . VAL A 1 99 ? 0.061 -35.406 -15.602 1 97.25 99 VAL A C 1
ATOM 799 O O . VAL A 1 99 ? 0.76 -35.438 -14.586 1 97.25 99 VAL A O 1
ATOM 802 N N . PHE A 1 100 ? -0.079 -36.344 -16.469 1 96.94 100 PHE A N 1
ATOM 803 C CA . PHE A 1 100 ? 0.648 -37.594 -16.297 1 96.94 100 PHE A CA 1
ATOM 804 C C . PHE A 1 100 ? 2.15 -37.344 -16.25 1 96.94 100 PHE A C 1
ATOM 806 O O . PHE A 1 100 ? 2.84 -37.844 -15.352 1 96.94 100 PHE A O 1
ATOM 813 N N . ARG A 1 101 ? 2.623 -36.594 -17.188 1 96 101 ARG A N 1
ATOM 814 C CA . ARG A 1 101 ? 4.047 -36.281 -17.25 1 96 101 ARG A CA 1
ATOM 815 C C . ARG A 1 101 ? 4.492 -35.531 -16 1 96 101 ARG A C 1
ATOM 817 O O . ARG A 1 101 ? 5.574 -35.781 -15.469 1 96 101 ARG A O 1
ATOM 824 N N . TYR A 1 102 ? 3.727 -34.625 -15.609 1 96.88 102 TYR A N 1
ATOM 825 C CA . TYR A 1 102 ? 4.023 -33.812 -14.422 1 96.88 102 TYR A CA 1
ATOM 826 C C . TYR A 1 102 ? 4.145 -34.719 -13.188 1 96.88 102 TYR A C 1
ATOM 828 O O . TYR A 1 102 ? 5.156 -34.656 -12.484 1 96.88 102 TYR A O 1
ATOM 836 N N . LEU A 1 103 ? 3.141 -35.531 -13 1 97.38 103 LEU A N 1
ATOM 837 C CA . LEU A 1 103 ? 3.105 -36.312 -11.773 1 97.38 103 LEU A CA 1
ATOM 838 C C . LEU A 1 103 ? 4.148 -37.406 -11.812 1 97.38 103 LEU A C 1
ATOM 840 O O . LEU A 1 103 ? 4.641 -37.844 -10.773 1 97.38 103 LEU A O 1
ATOM 844 N N . GLN A 1 104 ? 4.555 -37.875 -13.039 1 97.06 104 GLN A N 1
ATOM 845 C CA . GLN A 1 104 ? 5.699 -38.75 -13.164 1 97.06 104 GLN A CA 1
ATOM 846 C C . GLN A 1 104 ? 6.977 -38.094 -12.672 1 97.06 104 GLN A C 1
ATOM 848 O O . GLN A 1 104 ? 7.781 -38.719 -11.969 1 97.06 104 GLN A O 1
ATOM 853 N N . SER A 1 105 ? 7.152 -36.875 -13.078 1 97.06 105 SER A N 1
ATOM 854 C CA . SER A 1 105 ? 8.328 -36.125 -12.625 1 97.06 105 SER A CA 1
ATOM 855 C C . SER A 1 105 ? 8.289 -35.906 -11.117 1 97.06 105 SER A C 1
ATOM 857 O O . SER A 1 105 ? 9.328 -35.938 -10.453 1 97.06 105 SER A O 1
ATOM 859 N N . VAL A 1 106 ? 7.09 -35.625 -10.555 1 97.38 106 VAL A N 1
ATOM 860 C CA . VAL A 1 106 ? 6.93 -35.469 -9.109 1 97.38 106 VAL A CA 1
ATOM 861 C C . VAL A 1 106 ? 7.305 -36.781 -8.398 1 97.38 106 VAL A C 1
ATOM 863 O O . VAL A 1 106 ? 8.078 -36.75 -7.438 1 97.38 106 VAL A O 1
ATOM 866 N N . LYS A 1 107 ? 6.816 -37.844 -8.883 1 97.56 107 LYS A N 1
ATOM 867 C CA . LYS A 1 107 ? 7.094 -39.156 -8.297 1 97.56 107 LYS A CA 1
ATOM 868 C C . LYS A 1 107 ? 8.594 -39.438 -8.234 1 97.56 107 LYS A C 1
ATOM 870 O O . LYS A 1 107 ? 9.102 -39.938 -7.234 1 97.56 107 LYS A O 1
ATOM 875 N N . CYS A 1 108 ? 9.273 -39.031 -9.258 1 97.38 108 CYS A N 1
ATOM 876 C CA . CYS A 1 108 ? 10.656 -39.438 -9.414 1 97.38 108 CYS A CA 1
ATOM 877 C C . CYS A 1 108 ? 11.602 -38.438 -8.781 1 97.38 108 CYS A C 1
ATOM 879 O O . CYS A 1 108 ? 12.711 -38.781 -8.367 1 97.38 108 CYS A O 1
ATOM 881 N N . LEU A 1 109 ? 11.148 -37.188 -8.641 1 96.81 109 LEU A N 1
ATOM 882 C CA . LEU A 1 109 ? 12.117 -36.156 -8.281 1 96.81 109 LEU A CA 1
ATOM 883 C C . LEU A 1 109 ? 11.734 -35.5 -6.969 1 96.81 109 LEU A C 1
ATOM 885 O O . LEU A 1 109 ? 12.586 -34.938 -6.266 1 96.81 109 LEU A O 1
ATOM 889 N N . CYS A 1 110 ? 10.5 -35.438 -6.625 1 97.25 110 CYS A N 1
ATOM 890 C CA . CYS A 1 110 ? 10.039 -34.75 -5.414 1 97.25 110 CYS A CA 1
ATOM 891 C C . CYS A 1 110 ? 10.125 -35.688 -4.207 1 97.25 110 CYS A C 1
ATOM 893 O O . CYS A 1 110 ? 9.383 -36.656 -4.121 1 97.25 110 CYS A O 1
ATOM 895 N N . VAL A 1 111 ? 10.859 -35.312 -3.209 1 96 111 VAL A N 1
ATOM 896 C CA . VAL A 1 111 ? 11.156 -36.25 -2.123 1 96 111 VAL A CA 1
ATOM 897 C C . VAL A 1 111 ? 10.062 -36.188 -1.059 1 96 111 VAL A C 1
ATOM 899 O O . VAL A 1 111 ? 9.93 -37.094 -0.235 1 96 111 VAL A O 1
ATOM 902 N N . ASP A 1 112 ? 9.305 -35.094 -1.041 1 96 112 ASP A N 1
ATOM 903 C CA . ASP A 1 112 ? 8.32 -34.938 0.023 1 96 112 ASP A CA 1
ATOM 904 C C . ASP A 1 112 ? 6.91 -34.781 -0.553 1 96 112 ASP A C 1
ATOM 906 O O . ASP A 1 112 ? 6.105 -34 -0.028 1 96 112 ASP A O 1
ATOM 910 N N . HIS A 1 113 ? 6.664 -35.406 -1.72 1 96.25 113 HIS A N 1
ATOM 911 C CA . HIS A 1 113 ? 5.355 -35.25 -2.355 1 96.25 113 HIS A CA 1
ATOM 912 C C . HIS A 1 113 ? 4.242 -35.75 -1.435 1 96.25 113 HIS A C 1
ATOM 914 O O . HIS A 1 113 ? 3.092 -35.312 -1.569 1 96.25 113 HIS A O 1
ATOM 920 N N . HIS A 1 114 ? 4.562 -36.562 -0.398 1 95.06 114 HIS A N 1
ATOM 921 C CA . HIS A 1 114 ? 3.568 -37.094 0.523 1 95.06 114 HIS A CA 1
ATOM 922 C C . HIS A 1 114 ? 3.217 -36.094 1.61 1 95.06 114 HIS A C 1
ATOM 924 O O . HIS A 1 114 ? 2.242 -36.281 2.342 1 95.06 114 HIS A O 1
ATOM 930 N N . LYS A 1 115 ? 3.922 -35 1.682 1 95.5 115 LYS A N 1
ATOM 931 C CA . LYS A 1 115 ? 3.701 -34 2.725 1 95.5 115 LYS A CA 1
ATOM 932 C C . LYS A 1 115 ? 2.752 -32.906 2.246 1 95.5 115 LYS A C 1
ATOM 934 O O . LYS A 1 115 ? 2.486 -31.953 2.973 1 95.5 115 LYS A O 1
ATOM 939 N N . VAL A 1 116 ? 2.252 -33.062 1.059 1 96.81 116 VAL A N 1
ATOM 940 C CA . VAL A 1 116 ? 1.325 -32.062 0.488 1 96.81 116 VAL A CA 1
ATOM 941 C C . VAL A 1 116 ? 0.07 -32.781 -0.009 1 96.81 116 VAL A C 1
ATOM 943 O O . VAL A 1 116 ? 0.147 -33.906 -0.523 1 96.81 116 VAL A O 1
ATOM 946 N N . ASP A 1 117 ? -1.093 -32.156 0.234 1 97.81 117 ASP A N 1
ATOM 947 C CA . ASP A 1 117 ? -2.34 -32.688 -0.306 1 97.81 117 ASP A CA 1
ATOM 948 C C . ASP A 1 117 ? -2.5 -32.312 -1.78 1 97.81 117 ASP A C 1
ATOM 950 O O . ASP A 1 117 ? -2.551 -31.141 -2.131 1 97.81 117 ASP A O 1
ATOM 954 N N . TRP A 1 118 ? -2.6 -33.344 -2.605 1 97.94 118 TRP A N 1
ATOM 955 C CA . TRP A 1 118 ? -2.797 -33.125 -4.035 1 97.94 118 TRP A CA 1
ATOM 956 C C . TRP A 1 118 ? -4.273 -33.219 -4.402 1 97.94 118 TRP A C 1
ATOM 958 O O . TRP A 1 118 ? -4.848 -34.312 -4.422 1 97.94 118 TRP A O 1
ATOM 968 N N . HIS A 1 119 ? -4.867 -32.094 -4.684 1 98.62 119 HIS A N 1
ATOM 969 C CA . HIS A 1 119 ? -6.246 -32.062 -5.16 1 98.62 119 HIS A CA 1
ATOM 970 C C . HIS A 1 119 ? -6.305 -31.781 -6.652 1 98.62 119 HIS A C 1
ATOM 972 O O . HIS A 1 119 ? -5.953 -30.672 -7.082 1 98.62 119 HIS A O 1
ATOM 978 N N . ILE A 1 120 ? -6.762 -32.75 -7.426 1 98.75 120 ILE A N 1
ATOM 979 C CA . ILE A 1 120 ? -6.914 -32.594 -8.867 1 98.75 120 ILE A CA 1
ATOM 980 C C . ILE A 1 120 ? -8.391 -32.438 -9.219 1 98.75 120 ILE A C 1
ATOM 982 O O . ILE A 1 120 ? -9.188 -33.344 -8.969 1 98.75 120 ILE A O 1
ATOM 986 N N . ILE A 1 121 ? -8.773 -31.281 -9.773 1 98.81 121 ILE A N 1
ATOM 987 C CA . ILE A 1 121 ? -10.172 -30.969 -10.039 1 98.81 121 ILE A CA 1
ATOM 988 C C . ILE A 1 121 ? -10.492 -31.219 -11.508 1 98.81 121 ILE A C 1
ATOM 990 O O . ILE A 1 121 ? -9.945 -30.547 -12.391 1 98.81 121 ILE A O 1
ATOM 994 N N . VAL A 1 122 ? -11.375 -32.156 -11.734 1 98.69 122 VAL A N 1
ATOM 995 C CA . VAL A 1 122 ? -11.758 -32.5 -13.102 1 98.69 122 VAL A CA 1
ATOM 996 C C . VAL A 1 122 ? -13.219 -32.125 -13.336 1 98.69 122 VAL A C 1
ATOM 998 O O . VAL A 1 122 ? -13.891 -31.625 -12.43 1 98.69 122 VAL A O 1
ATOM 1001 N N . SER A 1 123 ? -13.758 -32.312 -14.547 1 97.94 123 SER A N 1
ATOM 1002 C CA . SER A 1 123 ? -14.992 -31.688 -14.977 1 97.94 123 SER A CA 1
ATOM 1003 C C . SER A 1 123 ? -16.203 -32.562 -14.719 1 97.94 123 SER A C 1
ATOM 1005 O O . SER A 1 123 ? -17.328 -32.094 -14.625 1 97.94 123 SER A O 1
ATOM 1007 N N . ASN A 1 124 ? -15.977 -33.906 -14.695 1 98 124 ASN A N 1
ATOM 1008 C CA . ASN A 1 124 ? -17.109 -34.844 -14.57 1 98 124 ASN A CA 1
ATOM 1009 C C . ASN A 1 124 ? -16.656 -36.219 -14.07 1 98 124 ASN A C 1
ATOM 1011 O O . ASN A 1 124 ? -15.469 -36.438 -13.875 1 98 124 ASN A O 1
ATOM 1015 N N . SER A 1 125 ? -17.594 -37.094 -13.938 1 98.38 125 SER A N 1
ATOM 1016 C CA . SER A 1 125 ? -17.328 -38.406 -13.359 1 98.38 125 SER A CA 1
ATOM 1017 C C . SER A 1 125 ? -16.469 -39.281 -14.297 1 98.38 125 SER A C 1
ATOM 1019 O O . SER A 1 125 ? -15.664 -40.062 -13.836 1 98.38 125 SER A O 1
ATOM 1021 N N . ALA A 1 126 ? -16.703 -39.125 -15.562 1 98.5 126 ALA A N 1
ATOM 1022 C CA . ALA A 1 126 ? -15.906 -39.875 -16.531 1 98.5 126 ALA A CA 1
ATOM 1023 C C . ALA A 1 126 ? -14.43 -39.5 -16.422 1 98.5 126 ALA A C 1
ATOM 1025 O O . ALA A 1 126 ? -13.547 -40.344 -16.531 1 98.5 126 ALA A O 1
ATOM 1026 N N . GLU A 1 127 ? -14.188 -38.25 -16.25 1 98.62 127 GLU A N 1
ATOM 1027 C CA . GLU A 1 127 ? -12.812 -37.781 -16.125 1 98.62 127 GLU A CA 1
ATOM 1028 C C . GLU A 1 127 ? -12.195 -38.219 -14.805 1 98.62 127 GLU A C 1
ATOM 1030 O O . GLU A 1 127 ? -10.992 -38.5 -14.742 1 98.62 127 GLU A O 1
ATOM 1035 N N . VAL A 1 128 ? -13 -38.312 -13.734 1 98.56 128 VAL A N 1
ATOM 1036 C CA . VAL A 1 128 ? -12.5 -38.875 -12.477 1 98.56 128 VAL A CA 1
ATOM 1037 C C . VAL A 1 128 ? -11.977 -40.281 -12.703 1 98.56 128 VAL A C 1
ATOM 1039 O O . VAL A 1 128 ? -10.852 -40.625 -12.305 1 98.56 128 VAL A O 1
ATOM 1042 N N . GLU A 1 129 ? -12.781 -41.062 -13.328 1 98.38 129 GLU A N 1
ATOM 1043 C CA . GLU A 1 129 ? -12.414 -42.469 -13.57 1 98.38 129 GLU A CA 1
ATOM 1044 C C . GLU A 1 129 ? -11.219 -42.562 -14.516 1 98.38 129 GLU A C 1
ATOM 1046 O O . GLU A 1 129 ? -10.281 -43.312 -14.258 1 98.38 129 GLU A O 1
ATOM 1051 N N . GLY A 1 130 ? -11.336 -41.812 -15.547 1 98.31 130 GLY A N 1
ATOM 1052 C CA . GLY A 1 130 ? -10.281 -41.844 -16.547 1 98.31 130 GLY A CA 1
ATOM 1053 C C . GLY A 1 130 ? -8.93 -41.438 -15.992 1 98.31 130 GLY A C 1
ATOM 1054 O O . GLY A 1 130 ? -7.918 -42.094 -16.266 1 98.31 130 GLY A O 1
ATOM 1055 N N . LEU A 1 131 ? -8.891 -40.375 -15.266 1 98.5 131 LEU A N 1
ATOM 1056 C CA . LEU A 1 131 ? -7.625 -39.906 -14.727 1 98.5 131 LEU A CA 1
ATOM 1057 C C . LEU A 1 131 ? -7.109 -40.844 -13.633 1 98.5 131 LEU A C 1
ATOM 1059 O O . LEU A 1 131 ? -5.898 -41.031 -13.508 1 98.5 131 LEU A O 1
ATOM 1063 N N . THR A 1 132 ? -8.039 -41.344 -12.828 1 98 132 THR A N 1
ATOM 1064 C CA . THR A 1 132 ? -7.656 -42.312 -11.805 1 98 132 THR A CA 1
ATOM 1065 C C . THR A 1 132 ? -6.941 -43.531 -12.43 1 98 132 THR A C 1
ATOM 1067 O O . THR A 1 132 ? -5.895 -43.938 -11.945 1 98 132 THR A O 1
ATOM 1070 N N . GLN A 1 133 ? -7.516 -43.969 -13.477 1 97.56 133 GLN A N 1
ATOM 1071 C CA . GLN A 1 133 ? -6.918 -45.094 -14.18 1 97.56 133 GLN A CA 1
ATOM 1072 C C . GLN A 1 133 ? -5.559 -44.75 -14.758 1 97.56 133 GLN A C 1
ATOM 1074 O O . GLN A 1 133 ? -4.594 -45.5 -14.625 1 97.56 133 GLN A O 1
ATOM 1079 N N . LEU A 1 134 ? -5.535 -43.625 -15.367 1 97.75 134 LEU A N 1
ATOM 1080 C CA . LEU A 1 134 ? -4.293 -43.188 -15.992 1 97.75 134 LEU A CA 1
ATOM 1081 C C . LEU A 1 134 ? -3.18 -43.062 -14.961 1 97.75 134 LEU A C 1
ATOM 1083 O O . LEU A 1 134 ? -2.061 -43.531 -15.18 1 97.75 134 LEU A O 1
ATOM 1087 N N . LEU A 1 135 ? -3.441 -42.469 -13.828 1 97.25 135 LEU A N 1
ATOM 1088 C CA . LEU A 1 135 ? -2.418 -42.156 -12.836 1 97.25 135 LEU A CA 1
ATOM 1089 C C . LEU A 1 135 ? -1.998 -43.406 -12.086 1 97.25 135 LEU A C 1
ATOM 1091 O O . LEU A 1 135 ? -0.95 -43.438 -11.438 1 97.25 135 LEU A O 1
ATOM 1095 N N . SER A 1 136 ? -2.793 -44.438 -12.141 1 95.5 136 SER A N 1
ATOM 1096 C CA . SER A 1 136 ? -2.416 -45.719 -11.547 1 95.5 136 SER A CA 1
ATOM 1097 C C . SER A 1 136 ? -1.312 -46.406 -12.344 1 95.5 136 SER A C 1
ATOM 1099 O O . SER A 1 136 ? -0.67 -47.344 -11.859 1 95.5 136 SER A O 1
ATOM 1101 N N . THR A 1 137 ? -1.069 -45.844 -13.555 1 96.44 137 THR A N 1
ATOM 1102 C CA . THR A 1 137 ? -0.106 -46.469 -14.445 1 96.44 137 THR A CA 1
ATOM 1103 C C . THR A 1 137 ? 1.228 -45.75 -14.422 1 96.44 137 THR A C 1
ATOM 1105 O O . THR A 1 137 ? 2.076 -45.938 -15.289 1 96.44 137 THR A O 1
ATOM 1108 N N . LEU A 1 138 ? 1.389 -44.875 -13.508 1 97.31 138 LEU A N 1
ATOM 1109 C CA . LEU A 1 138 ? 2.688 -44.219 -13.391 1 97.31 138 LEU A CA 1
ATOM 1110 C C . LEU A 1 138 ? 3.809 -45.25 -13.312 1 97.31 138 LEU A C 1
ATOM 1112 O O . LEU A 1 138 ? 3.66 -46.281 -12.656 1 97.31 138 LEU A O 1
ATOM 1116 N N . GLU A 1 139 ? 4.883 -44.906 -13.922 1 96.31 139 GLU A N 1
ATOM 1117 C CA . GLU A 1 139 ? 5.984 -45.844 -14.016 1 96.31 139 GLU A CA 1
ATOM 1118 C C . GLU A 1 139 ? 6.887 -45.781 -12.781 1 96.31 139 GLU A C 1
ATOM 1120 O O . GLU A 1 139 ? 7.055 -44.688 -12.203 1 96.31 139 GLU A O 1
ATOM 1125 N N . ASP A 1 140 ? 7.426 -46.906 -12.477 1 97.19 140 ASP A N 1
ATOM 1126 C CA . ASP A 1 140 ? 8.445 -46.906 -11.43 1 97.19 140 ASP A CA 1
ATOM 1127 C C . ASP A 1 140 ? 9.656 -46.094 -11.844 1 97.19 140 ASP A C 1
ATOM 1129 O O . ASP A 1 140 ? 10.07 -46.125 -13.008 1 97.19 140 ASP A O 1
ATOM 1133 N N . CYS A 1 141 ? 10.094 -45.406 -10.875 1 97.12 141 CYS A N 1
ATOM 1134 C CA . CYS A 1 141 ? 11.25 -44.562 -11.164 1 97.12 141 CYS A CA 1
ATOM 1135 C C . CYS A 1 141 ? 12.539 -45.375 -11.125 1 97.12 141 CYS A C 1
ATOM 1137 O O . CYS A 1 141 ? 12.711 -46.25 -10.258 1 97.12 141 CYS A O 1
ATOM 1139 N N . ASN A 1 142 ? 13.422 -45.125 -12.062 1 94.75 142 ASN A N 1
ATOM 1140 C CA . ASN A 1 142 ? 14.727 -45.781 -12.148 1 94.75 142 ASN A CA 1
ATOM 1141 C C . ASN A 1 142 ? 15.797 -44.969 -11.398 1 94.75 142 ASN A C 1
ATOM 1143 O O . ASN A 1 142 ? 15.492 -43.969 -10.758 1 94.75 142 ASN A O 1
ATOM 1147 N N . GLU A 1 143 ? 17 -45.5 -11.453 1 93.88 143 GLU A N 1
ATOM 1148 C CA . GLU A 1 143 ? 18.109 -44.875 -10.75 1 93.88 143 GLU A CA 1
ATOM 1149 C C . GLU A 1 143 ? 18.391 -43.469 -11.273 1 93.88 143 GLU A C 1
ATOM 1151 O O . GLU A 1 143 ? 18.938 -42.656 -10.562 1 93.88 143 GLU A O 1
ATOM 1156 N N . THR A 1 144 ? 17.953 -43.312 -12.539 1 92.69 144 THR A N 1
ATOM 1157 C CA . THR A 1 144 ? 18.078 -42 -13.125 1 92.69 144 THR A CA 1
ATOM 1158 C C . THR A 1 144 ? 16.75 -41.531 -13.719 1 92.69 144 THR A C 1
ATOM 1160 O O . THR A 1 144 ? 15.961 -42.344 -14.195 1 92.69 144 THR A O 1
ATOM 1163 N N . PHE A 1 145 ? 16.531 -40.375 -13.594 1 94.75 145 PHE A N 1
ATOM 1164 C CA . PHE A 1 145 ? 15.43 -39.719 -14.273 1 94.75 145 PHE A CA 1
ATOM 1165 C C . PHE A 1 145 ? 15.938 -38.5 -15.07 1 94.75 145 PHE A C 1
ATOM 1167 O O . PHE A 1 145 ? 16.25 -37.469 -14.5 1 94.75 145 PHE A O 1
ATOM 1174 N N . SER A 1 146 ? 15.977 -38.781 -16.391 1 92.25 146 SER A N 1
ATOM 1175 C CA . SER A 1 146 ? 16.594 -37.781 -17.266 1 92.25 146 SER A CA 1
ATOM 1176 C C . SER A 1 146 ? 18.031 -37.5 -16.844 1 92.25 146 SER A C 1
ATOM 1178 O O . SER A 1 146 ? 18.828 -38.406 -16.688 1 92.25 146 SER A O 1
ATOM 1180 N N . ARG A 1 147 ? 18.344 -36.25 -16.562 1 92.19 147 ARG A N 1
ATOM 1181 C CA . ARG A 1 147 ? 19.719 -35.875 -16.25 1 92.19 147 ARG A CA 1
ATOM 1182 C C . ARG A 1 147 ? 20.047 -36.125 -14.781 1 92.19 147 ARG A C 1
ATOM 1184 O O . ARG A 1 147 ? 21.203 -36.062 -14.375 1 92.19 147 ARG A O 1
ATOM 1191 N N . TRP A 1 148 ? 19.016 -36.406 -14.023 1 94.44 148 TRP A N 1
ATOM 1192 C CA . TRP A 1 148 ? 19.203 -36.438 -12.578 1 94.44 148 TRP A CA 1
ATOM 1193 C C . TRP A 1 148 ? 19.375 -37.875 -12.086 1 94.44 148 TRP A C 1
ATOM 1195 O O . TRP A 1 148 ? 18.75 -38.781 -12.609 1 94.44 148 TRP A O 1
ATOM 1205 N N . LYS A 1 149 ? 20.219 -38 -11.008 1 93.31 149 LYS A N 1
ATOM 1206 C CA . LYS A 1 149 ? 20.094 -39.188 -10.18 1 93.31 149 LYS A CA 1
ATOM 1207 C C . LYS A 1 149 ? 18.812 -39.125 -9.344 1 93.31 149 LYS A C 1
ATOM 1209 O O . LYS A 1 149 ? 18.594 -38.188 -8.594 1 93.31 149 LYS A O 1
ATOM 1214 N N . THR A 1 150 ? 18.016 -40.094 -9.531 1 94.88 150 THR A N 1
ATOM 1215 C CA . THR A 1 150 ? 16.766 -40.125 -8.773 1 94.88 150 THR A CA 1
ATOM 1216 C C . THR A 1 150 ? 17.047 -40.281 -7.277 1 94.88 150 THR A C 1
ATOM 1218 O O . THR A 1 150 ? 17.891 -41.094 -6.871 1 94.88 150 THR A O 1
ATOM 1221 N N . PRO A 1 151 ? 16.422 -39.469 -6.492 1 94.56 151 PRO A N 1
ATOM 1222 C CA . PRO A 1 151 ? 16.625 -39.656 -5.051 1 94.56 151 PRO A CA 1
ATOM 1223 C C . PRO A 1 151 ? 16.344 -41.062 -4.586 1 94.56 151 PRO A C 1
ATOM 1225 O O . PRO A 1 151 ? 15.438 -41.719 -5.113 1 94.56 151 PRO A O 1
ATOM 1228 N N . LYS A 1 152 ? 17.031 -41.5 -3.564 1 92.62 152 LYS A N 1
ATOM 1229 C CA . LYS A 1 152 ? 17.016 -42.875 -3.115 1 92.62 152 LYS A CA 1
ATOM 1230 C C . LYS A 1 152 ? 15.602 -43.344 -2.773 1 92.62 152 LYS A C 1
ATOM 1232 O O . LYS A 1 152 ? 15.18 -44.406 -3.178 1 92.62 152 LYS A O 1
ATOM 1237 N N . ASP A 1 153 ? 14.906 -42.5 -2.039 1 91.56 153 ASP A N 1
ATOM 1238 C CA . ASP A 1 153 ? 13.578 -42.875 -1.567 1 91.56 153 ASP A CA 1
ATOM 1239 C C . ASP A 1 153 ? 12.562 -42.844 -2.707 1 91.56 153 ASP A C 1
ATOM 1241 O O . ASP A 1 153 ? 11.438 -43.344 -2.562 1 91.56 153 ASP A O 1
ATOM 1245 N N . ASN A 1 154 ? 12.977 -42.375 -3.91 1 95.81 154 ASN A N 1
ATOM 1246 C CA . ASN A 1 154 ? 12.086 -42.281 -5.062 1 95.81 154 ASN A CA 1
ATOM 1247 C C . ASN A 1 154 ? 12.281 -43.438 -6.023 1 95.81 154 ASN A C 1
ATOM 1249 O O . ASN A 1 154 ? 11.648 -43.5 -7.082 1 95.81 154 ASN A O 1
ATOM 1253 N N . VAL A 1 155 ? 13.133 -44.344 -5.617 1 94.88 155 VAL A N 1
ATOM 1254 C CA . VAL A 1 155 ? 13.352 -45.562 -6.398 1 94.88 155 VAL A CA 1
ATOM 1255 C C . VAL A 1 155 ? 12.828 -46.75 -5.633 1 94.88 155 VAL A C 1
ATOM 1257 O O . VAL A 1 155 ? 13.32 -47.062 -4.547 1 94.88 155 VAL A O 1
ATOM 1260 N N . PRO A 1 156 ? 11.906 -47.625 -6.164 1 92.5 156 PRO A N 1
ATOM 1261 C CA . PRO A 1 156 ? 11.188 -47.344 -7.41 1 92.5 156 PRO A CA 1
ATOM 1262 C C . PRO A 1 156 ? 10.148 -46.25 -7.25 1 92.5 156 PRO A C 1
ATOM 1264 O O . PRO A 1 156 ? 9.578 -45.781 -8.242 1 92.5 156 PRO A O 1
ATOM 1267 N N . GLY A 1 157 ? 9.938 -45.781 -6.02 1 87.25 157 GLY A N 1
ATOM 1268 C CA . GLY A 1 157 ? 9.109 -44.656 -5.641 1 87.25 157 GLY A CA 1
ATOM 1269 C C . GLY A 1 157 ? 7.645 -45 -5.488 1 87.25 157 GLY A C 1
ATOM 1270 O O . GLY A 1 157 ? 7.129 -45.875 -6.203 1 87.25 157 GLY A O 1
ATOM 1271 N N . ASN A 1 158 ? 7.051 -44.406 -4.535 1 90.62 158 ASN A N 1
ATOM 1272 C CA . ASN A 1 158 ? 5.609 -44.562 -4.375 1 90.62 158 ASN A CA 1
ATOM 1273 C C . ASN A 1 158 ? 4.855 -43.469 -5.152 1 90.62 158 ASN A C 1
ATOM 1275 O O . ASN A 1 158 ? 5.359 -42.375 -5.328 1 90.62 158 ASN A O 1
ATOM 1279 N N . ASN A 1 159 ? 3.748 -43.844 -5.641 1 90.69 159 ASN A N 1
ATOM 1280 C CA . ASN A 1 159 ? 2.877 -42.844 -6.246 1 90.69 159 ASN A CA 1
ATOM 1281 C C . ASN A 1 159 ? 2.412 -41.812 -5.219 1 90.69 159 ASN A C 1
ATOM 1283 O O . ASN A 1 159 ? 2.113 -42.188 -4.078 1 90.69 159 ASN A O 1
ATOM 1287 N N . PRO A 1 160 ? 2.414 -40.562 -5.621 1 89.81 160 PRO A N 1
ATOM 1288 C CA . PRO A 1 160 ? 1.749 -39.594 -4.75 1 89.81 160 PRO A CA 1
ATOM 1289 C C . PRO A 1 160 ? 0.279 -39.938 -4.504 1 89.81 160 PRO A C 1
ATOM 1291 O O . PRO A 1 160 ? -0.351 -40.594 -5.332 1 89.81 160 PRO A O 1
ATOM 1294 N N . THR A 1 161 ? -0.201 -39.594 -3.371 1 90.81 161 THR A N 1
ATOM 1295 C CA . THR A 1 161 ? -1.623 -39.75 -3.096 1 90.81 161 THR A CA 1
ATOM 1296 C C . THR A 1 161 ? -2.426 -38.594 -3.654 1 90.81 161 THR A C 1
ATOM 1298 O O . THR A 1 161 ? -2.234 -37.438 -3.234 1 90.81 161 THR A O 1
ATOM 1301 N N . PHE A 1 162 ? -3.316 -38.969 -4.527 1 94.06 162 PHE A N 1
ATOM 1302 C CA . PHE A 1 162 ? -4.094 -37.938 -5.207 1 94.06 162 PHE A CA 1
ATOM 1303 C C . PHE A 1 162 ? -5.551 -37.969 -4.766 1 94.06 162 PHE A C 1
ATOM 1305 O O . PHE A 1 162 ? -6.109 -39.062 -4.547 1 94.06 162 PHE A O 1
ATOM 1312 N N . ASN A 1 163 ? -6.082 -36.844 -4.504 1 97.81 163 ASN A N 1
ATOM 1313 C CA . ASN A 1 163 ? -7.527 -36.656 -4.406 1 97.81 163 ASN A CA 1
ATOM 1314 C C . ASN A 1 163 ? -8.109 -36.062 -5.695 1 97.81 163 ASN A C 1
ATOM 1316 O O . ASN A 1 163 ? -8.086 -34.875 -5.895 1 97.81 163 ASN A O 1
ATOM 1320 N N . ILE A 1 164 ? -8.578 -36.969 -6.586 1 98.5 164 ILE A N 1
ATOM 1321 C CA . ILE A 1 164 ? -9.195 -36.531 -7.836 1 98.5 164 ILE A CA 1
ATOM 1322 C C . ILE A 1 164 ? -10.672 -36.219 -7.602 1 98.5 164 ILE A C 1
ATOM 1324 O O . ILE A 1 164 ? -11.445 -37.125 -7.227 1 98.5 164 ILE A O 1
ATOM 1328 N N . VAL A 1 165 ? -11.047 -34.969 -7.875 1 98.19 165 VAL A N 1
ATOM 1329 C CA . VAL A 1 165 ? -12.359 -34.5 -7.441 1 98.19 165 VAL A CA 1
ATOM 1330 C C . VAL A 1 165 ? -13.148 -34 -8.648 1 98.19 165 VAL A C 1
ATOM 1332 O O . VAL A 1 165 ? -12.594 -33.344 -9.539 1 98.19 165 VAL A O 1
ATOM 1335 N N . ASN A 1 166 ? -14.43 -34.406 -8.68 1 98.56 166 ASN A N 1
ATOM 1336 C CA . ASN A 1 166 ? -15.375 -33.844 -9.648 1 98.56 166 ASN A CA 1
ATOM 1337 C C . ASN A 1 166 ? -15.766 -32.438 -9.289 1 98.56 166 ASN A C 1
ATOM 1339 O O . ASN A 1 166 ? -16.25 -32.188 -8.18 1 98.56 166 ASN A O 1
ATOM 1343 N N . LEU A 1 167 ? -15.617 -31.531 -10.211 1 98.38 167 LEU A N 1
ATOM 1344 C CA . LEU A 1 167 ? -15.984 -30.141 -9.977 1 98.38 167 LEU A CA 1
ATOM 1345 C C . LEU A 1 167 ? -17.375 -30.031 -9.375 1 98.38 167 LEU A C 1
ATOM 1347 O O . LEU A 1 167 ? -17.609 -29.234 -8.453 1 98.38 167 LEU A O 1
ATOM 1351 N N . TYR A 1 168 ? -18.281 -30.828 -9.844 1 98.06 168 TYR A N 1
ATOM 1352 C CA . TYR A 1 168 ? -19.672 -30.812 -9.391 1 98.06 168 TYR A CA 1
ATOM 1353 C C . TYR A 1 168 ? -19.75 -30.938 -7.875 1 98.06 168 TYR A C 1
ATOM 1355 O O . TYR A 1 168 ? -20.594 -30.281 -7.238 1 98.06 168 TYR A O 1
ATOM 1363 N N . ASP A 1 169 ? -18.906 -31.672 -7.281 1 97.62 169 ASP A N 1
ATOM 1364 C CA . ASP A 1 169 ? -18.984 -32.031 -5.867 1 97.62 169 ASP A CA 1
ATOM 1365 C C . ASP A 1 169 ? -18.5 -30.859 -4.988 1 97.62 169 ASP A C 1
ATOM 1367 O O . ASP A 1 169 ? -18.797 -30.828 -3.793 1 97.62 169 ASP A O 1
ATOM 1371 N N . ILE A 1 170 ? -17.766 -29.938 -5.543 1 97.62 170 ILE A N 1
ATOM 1372 C CA . ILE A 1 170 ? -17.203 -28.891 -4.703 1 97.62 170 ILE A CA 1
ATOM 1373 C C . ILE A 1 170 ? -17.734 -27.531 -5.129 1 97.62 170 ILE A C 1
ATOM 1375 O O . ILE A 1 170 ? -17.328 -26.5 -4.59 1 97.62 170 ILE A O 1
ATOM 1379 N N . LEU A 1 171 ? -18.609 -27.5 -6.082 1 96.75 171 LEU A N 1
ATOM 1380 C CA . LEU A 1 171 ? -19.234 -26.266 -6.52 1 96.75 171 LEU A CA 1
ATOM 1381 C C . LEU A 1 171 ? -20.125 -25.688 -5.426 1 96.75 171 LEU A C 1
ATOM 1383 O O . LEU A 1 171 ? -20.844 -26.438 -4.742 1 96.75 171 LEU A O 1
ATOM 1387 N N . PRO A 1 172 ? -20.062 -24.375 -5.332 1 92.81 172 PRO A N 1
ATOM 1388 C CA . PRO A 1 172 ? -21.078 -23.797 -4.449 1 92.81 172 PRO A CA 1
ATOM 1389 C C . PRO A 1 172 ? -22.5 -24.047 -4.957 1 92.81 172 PRO A C 1
ATOM 1391 O O . PRO A 1 172 ? -22.703 -24.188 -6.164 1 92.81 172 PRO A O 1
ATOM 1394 N N . ALA A 1 173 ? -23.438 -24 -4.051 1 90.38 173 ALA A N 1
ATOM 1395 C CA . ALA A 1 173 ? -24.844 -24.281 -4.379 1 90.38 173 ALA A CA 1
ATOM 1396 C C . ALA A 1 173 ? -25.344 -23.344 -5.465 1 90.38 173 ALA A C 1
ATOM 1398 O O . ALA A 1 173 ? -26.125 -23.75 -6.336 1 90.38 173 ALA A O 1
ATOM 1399 N N . ARG A 1 174 ? -24.859 -22.188 -5.469 1 87.5 174 ARG A N 1
ATOM 1400 C CA . ARG A 1 174 ? -25.297 -21.141 -6.383 1 87.5 174 A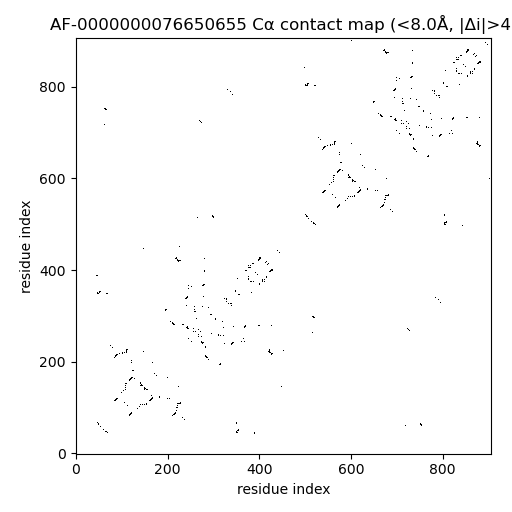RG A CA 1
ATOM 1401 C C . ARG A 1 174 ? -24.984 -21.5 -7.828 1 87.5 174 ARG A C 1
ATOM 1403 O O . ARG A 1 174 ? -25.703 -21.109 -8.742 1 87.5 174 ARG A O 1
ATOM 1410 N N . LEU A 1 175 ? -23.953 -22.281 -8.062 1 92.62 175 LEU A N 1
ATOM 1411 C CA . LEU A 1 175 ? -23.516 -22.594 -9.414 1 92.62 175 LEU A CA 1
ATOM 1412 C C . LEU A 1 175 ? -23.891 -24.016 -9.805 1 92.62 175 LEU A C 1
ATOM 1414 O O . LEU A 1 175 ? -23.656 -24.438 -10.938 1 92.62 175 LEU A O 1
ATOM 1418 N N . ARG A 1 176 ? -24.453 -24.672 -8.914 1 91.38 176 ARG A N 1
ATOM 1419 C CA . ARG A 1 176 ? -24.703 -26.094 -9.133 1 91.38 176 ARG A CA 1
ATOM 1420 C C . ARG A 1 176 ? -26.078 -26.312 -9.75 1 91.38 176 ARG A C 1
ATOM 1422 O O . ARG A 1 176 ? -26.375 -27.406 -10.266 1 91.38 176 ARG A O 1
ATOM 1429 N N . ALA A 1 177 ? -26.75 -25.203 -9.875 1 84 177 ALA A N 1
ATOM 1430 C CA . ALA A 1 177 ? -28.109 -25.375 -10.367 1 84 177 ALA A CA 1
ATOM 1431 C C . ALA A 1 177 ? -28.125 -25.906 -11.789 1 84 177 ALA A C 1
ATOM 1433 O O . ALA A 1 177 ? -27.375 -25.453 -12.648 1 84 177 ALA A O 1
ATOM 1434 N N . ASP A 1 178 ? -28.781 -27 -12.062 1 85.19 178 ASP A N 1
ATOM 1435 C CA . ASP A 1 178 ? -29.047 -27.625 -13.352 1 85.19 178 ASP A CA 1
ATOM 1436 C C . ASP A 1 178 ? -27.844 -28.406 -13.852 1 85.19 178 ASP A C 1
ATOM 1438 O O . ASP A 1 178 ? -27.656 -28.609 -15.055 1 85.19 178 ASP A O 1
ATOM 1442 N N . LEU A 1 179 ? -26.859 -28.578 -13.023 1 95.25 179 LEU A N 1
ATOM 1443 C CA . LEU A 1 179 ? -25.719 -29.422 -13.367 1 95.25 179 LEU A CA 1
ATOM 1444 C C . LEU A 1 179 ? -25.875 -30.828 -12.805 1 95.25 179 LEU A C 1
ATOM 1446 O O . LEU A 1 179 ? -26.719 -31.062 -11.938 1 95.25 179 LEU A O 1
ATOM 1450 N N . THR A 1 180 ? -25.203 -31.719 -13.422 1 96.31 180 THR A N 1
ATOM 1451 C CA . THR A 1 180 ? -25.094 -33.062 -12.906 1 96.31 180 THR A CA 1
ATOM 1452 C C . THR A 1 180 ? -23.641 -33.5 -12.766 1 96.31 180 THR A C 1
ATOM 1454 O O . THR A 1 180 ? -22.75 -32.906 -13.375 1 96.31 180 THR A O 1
ATOM 1457 N N . PRO A 1 181 ? -23.328 -34.469 -11.93 1 97.12 181 PRO A N 1
ATOM 1458 C CA . PRO A 1 181 ? -21.953 -34.969 -11.789 1 97.12 181 PRO A CA 1
ATOM 1459 C C . PRO A 1 181 ? -21.344 -35.438 -13.109 1 97.12 181 PRO A C 1
ATOM 1461 O O . PRO A 1 181 ? -20.125 -35.406 -13.281 1 97.12 181 PRO A O 1
ATOM 1464 N N . GLU A 1 182 ? -22.203 -35.812 -14.055 1 97.69 182 GLU A N 1
ATOM 1465 C CA . GLU A 1 182 ? -21.734 -36.344 -15.328 1 97.69 182 GLU A CA 1
ATOM 1466 C C . GLU A 1 182 ? -21.469 -35.219 -16.328 1 97.69 182 GLU A C 1
ATOM 1468 O O . GLU A 1 182 ? -20.797 -35.438 -17.344 1 97.69 182 GLU A O 1
ATOM 1473 N N . ASP A 1 183 ? -21.953 -34 -15.984 1 96.81 183 ASP A N 1
ATOM 1474 C CA . ASP A 1 183 ? -21.844 -32.969 -17.016 1 96.81 183 ASP A CA 1
ATOM 1475 C C . ASP A 1 183 ? -21.906 -31.578 -16.391 1 96.81 183 ASP A C 1
ATOM 1477 O O . ASP A 1 183 ? -22.984 -31.094 -16.031 1 96.81 183 ASP A O 1
ATOM 1481 N N . THR A 1 184 ? -20.734 -30.906 -16.375 1 96.75 184 THR A N 1
ATOM 1482 C CA . THR A 1 184 ? -20.656 -29.531 -15.906 1 96.75 184 THR A CA 1
ATOM 1483 C C . THR A 1 184 ? -20.406 -28.578 -17.062 1 96.75 184 THR A C 1
ATOM 1485 O O . THR A 1 184 ? -20.062 -27.406 -16.844 1 96.75 184 THR A O 1
ATOM 1488 N N . SER A 1 185 ? -20.578 -28.984 -18.312 1 93.56 185 SER A N 1
ATOM 1489 C CA . SER A 1 185 ? -20.203 -28.234 -19.516 1 93.56 185 SER A CA 1
ATOM 1490 C C . SER A 1 185 ? -21.047 -26.984 -19.672 1 93.56 185 SER A C 1
ATOM 1492 O O . SER A 1 185 ? -20.656 -26.062 -20.391 1 93.56 185 SER A O 1
ATOM 1494 N N . SER A 1 186 ? -22.234 -26.969 -19.109 1 94.19 186 SER A N 1
ATOM 1495 C CA . SER A 1 186 ? -23.078 -25.781 -19.219 1 94.19 186 SER A CA 1
ATOM 1496 C C . SER A 1 186 ? -22.391 -24.547 -18.641 1 94.19 186 SER A C 1
ATOM 1498 O O . SER A 1 186 ? -22.594 -23.438 -19.125 1 94.19 186 SER A O 1
ATOM 1500 N N . LEU A 1 187 ? -21.594 -24.766 -17.594 1 94.75 187 LEU A N 1
ATOM 1501 C CA . LEU A 1 187 ? -20.812 -23.656 -17.031 1 94.75 187 LEU A CA 1
ATOM 1502 C C . LEU A 1 187 ? -19.797 -23.156 -18.047 1 94.75 187 LEU A C 1
ATOM 1504 O O . LEU A 1 187 ? -19.594 -21.953 -18.172 1 94.75 187 LEU A O 1
ATOM 1508 N N . LEU A 1 188 ? -19.141 -24.094 -18.688 1 94.5 188 LEU A N 1
ATOM 1509 C CA . LEU A 1 188 ? -18.156 -23.75 -19.719 1 94.5 188 LEU A CA 1
ATOM 1510 C C . LEU A 1 188 ? -18.797 -22.969 -20.844 1 94.5 188 LEU A C 1
ATOM 1512 O O . LEU A 1 188 ? -18.219 -21.984 -21.328 1 94.5 188 LEU A O 1
ATOM 1516 N N . LYS A 1 189 ? -19.953 -23.391 -21.266 1 93.94 189 LYS A N 1
ATOM 1517 C CA . LYS A 1 189 ? -20.672 -22.719 -22.344 1 93.94 189 LYS A CA 1
ATOM 1518 C C . LYS A 1 189 ? -21.125 -21.328 -21.922 1 93.94 189 LYS A C 1
ATOM 1520 O O . LYS A 1 189 ? -21.078 -20.391 -22.734 1 93.94 189 LYS A O 1
ATOM 1525 N N . LYS A 1 190 ? -21.453 -21.219 -20.734 1 92.94 190 LYS A N 1
ATOM 1526 C CA . LYS A 1 190 ? -22.016 -19.969 -20.234 1 92.94 190 LYS A CA 1
ATOM 1527 C C . LYS A 1 190 ? -20.922 -18.922 -20 1 92.94 190 LYS A C 1
ATOM 1529 O O . LYS A 1 190 ? -21.125 -17.734 -20.266 1 92.94 190 LYS A O 1
ATOM 1534 N N . TYR A 1 191 ? -19.766 -19.281 -19.422 1 92.88 191 TYR A N 1
ATOM 1535 C CA . TYR A 1 191 ? -18.797 -18.297 -18.938 1 92.88 191 TYR A CA 1
ATOM 1536 C C . TYR A 1 191 ? -17.516 -18.359 -19.75 1 92.88 191 TYR A C 1
ATOM 1538 O O . TYR A 1 191 ? -16.625 -17.516 -19.594 1 92.88 191 TYR A O 1
ATOM 1546 N N . ASP A 1 192 ? -17.219 -19.391 -20.5 1 93.31 192 ASP A N 1
ATOM 1547 C CA . ASP A 1 192 ? -16.062 -19.625 -21.359 1 93.31 192 ASP A CA 1
ATOM 1548 C C . ASP A 1 192 ? -14.961 -20.375 -20.609 1 93.31 192 ASP A C 1
ATOM 1550 O O . ASP A 1 192 ? -15.117 -20.719 -19.438 1 93.31 192 ASP A O 1
ATOM 1554 N N . LYS A 1 193 ? -13.883 -20.578 -21.203 1 93.5 193 LYS A N 1
ATOM 1555 C CA . LYS A 1 193 ? -12.859 -21.5 -20.719 1 93.5 193 LYS A CA 1
ATOM 1556 C C . LYS A 1 193 ? -12.117 -20.906 -19.516 1 93.5 193 LYS A C 1
ATOM 1558 O O . LYS A 1 193 ? -11.812 -21.609 -18.562 1 93.5 193 LYS A O 1
ATOM 1563 N N . TYR A 1 194 ? -11.773 -19.688 -19.578 1 93 194 TYR A N 1
ATOM 1564 C CA . TYR A 1 194 ? -10.984 -19.078 -18.516 1 93 194 TYR A CA 1
ATOM 1565 C C . TYR A 1 194 ? -11.789 -18.953 -17.234 1 93 194 TYR A C 1
ATOM 1567 O O . TYR A 1 194 ? -11.289 -19.219 -16.141 1 93 194 TYR A O 1
ATOM 1575 N N . ALA A 1 195 ? -13.023 -18.562 -17.438 1 96.31 195 ALA A N 1
ATOM 1576 C CA . ALA A 1 195 ? -13.906 -18.484 -16.266 1 96.31 195 ALA A CA 1
ATOM 1577 C C . ALA A 1 195 ? -14.148 -19.859 -15.672 1 96.31 195 ALA A C 1
ATOM 1579 O O . ALA A 1 195 ? -14.234 -20.016 -14.453 1 96.31 195 ALA A O 1
ATOM 1580 N N . TYR A 1 196 ? -14.32 -20.828 -16.562 1 97.06 196 TYR A N 1
ATOM 1581 C CA . TYR A 1 196 ? -14.523 -22.203 -16.109 1 97.06 196 TYR A CA 1
ATOM 1582 C C . TYR A 1 196 ? -13.328 -22.688 -15.297 1 97.06 196 TYR A C 1
ATOM 1584 O O . TYR A 1 196 ? -13.492 -23.328 -14.258 1 97.06 196 TYR A O 1
ATOM 1592 N N . GLN A 1 197 ? -12.141 -22.375 -15.703 1 96.38 197 GLN A N 1
ATOM 1593 C CA . GLN A 1 197 ? -10.93 -22.703 -14.969 1 96.38 197 GLN A CA 1
ATOM 1594 C C . GLN A 1 197 ? -10.875 -21.984 -13.625 1 96.38 197 GLN A C 1
ATOM 1596 O O . GLN A 1 197 ? -10.508 -22.562 -12.609 1 96.38 197 GLN A O 1
ATOM 1601 N N . SER A 1 198 ? -11.25 -20.734 -13.68 1 97.31 198 SER A N 1
ATOM 1602 C CA . SER A 1 198 ? -11.289 -19.953 -12.453 1 97.31 198 SER A CA 1
ATOM 1603 C C . SER A 1 198 ? -12.281 -20.547 -11.453 1 97.31 198 SER A C 1
ATOM 1605 O O . SER A 1 198 ? -12.016 -20.562 -10.25 1 97.31 198 SER A O 1
ATOM 1607 N N . ILE A 1 199 ? -13.375 -21.031 -11.953 1 97.81 199 ILE A N 1
ATOM 1608 C CA . ILE A 1 199 ? -14.375 -21.641 -11.094 1 97.81 199 ILE A CA 1
ATOM 1609 C C . ILE A 1 199 ? -13.797 -22.891 -10.438 1 97.81 199 ILE A C 1
ATOM 1611 O O . ILE A 1 199 ? -13.992 -23.125 -9.242 1 97.81 199 ILE A O 1
ATOM 1615 N N . LYS A 1 200 ? -13.086 -23.656 -11.172 1 98 200 LYS A N 1
ATOM 1616 C CA . LYS A 1 200 ? -12.422 -24.828 -10.586 1 98 200 LYS A CA 1
ATOM 1617 C C . LYS A 1 200 ? -11.461 -24.406 -9.477 1 98 200 LYS A C 1
ATOM 1619 O O . LYS A 1 200 ? -11.492 -24.984 -8.383 1 98 200 LYS A O 1
ATOM 1624 N N . LYS A 1 201 ? -10.664 -23.422 -9.75 1 98.12 201 LYS A N 1
ATOM 1625 C CA . LYS A 1 201 ? -9.664 -22.938 -8.797 1 98.12 201 LYS A CA 1
ATOM 1626 C C . LYS A 1 201 ? -10.328 -22.406 -7.531 1 98.12 201 LYS A C 1
ATOM 1628 O O . LYS A 1 201 ? -9.977 -22.797 -6.418 1 98.12 201 LYS A O 1
ATOM 1633 N N . MET A 1 202 ? -11.289 -21.578 -7.719 1 98.44 202 MET A N 1
ATOM 1634 C CA . MET A 1 202 ? -11.914 -20.906 -6.578 1 98.44 202 MET A CA 1
ATOM 1635 C C . MET A 1 202 ? -12.773 -21.875 -5.773 1 98.44 202 MET A C 1
ATOM 1637 O O . MET A 1 202 ? -12.836 -21.781 -4.547 1 98.44 202 MET A O 1
ATOM 1641 N N . SER A 1 203 ? -13.438 -22.812 -6.488 1 98.31 203 SER A N 1
ATOM 1642 C CA . SER A 1 203 ? -14.211 -23.812 -5.77 1 98.31 203 SER A CA 1
ATOM 1643 C C . SER A 1 203 ? -13.312 -24.672 -4.887 1 98.31 203 SER A C 1
ATOM 1645 O O . SER A 1 203 ? -13.672 -25 -3.75 1 98.31 203 SER A O 1
ATOM 1647 N N . ALA A 1 204 ? -12.188 -25.016 -5.441 1 98.56 204 ALA A N 1
ATOM 1648 C CA . ALA A 1 204 ? -11.234 -25.797 -4.664 1 98.56 204 ALA A CA 1
ATOM 1649 C C . ALA A 1 204 ? -10.703 -25 -3.477 1 98.56 204 ALA A C 1
ATOM 1651 O O . ALA A 1 204 ? -10.57 -25.531 -2.371 1 98.56 204 ALA A O 1
ATOM 1652 N N . ALA A 1 205 ? -10.383 -23.734 -3.713 1 98.5 205 ALA A N 1
ATOM 1653 C CA . ALA A 1 205 ? -9.875 -22.875 -2.654 1 98.5 205 ALA A CA 1
ATOM 1654 C C . ALA A 1 205 ? -10.883 -22.75 -1.513 1 98.5 205 ALA A C 1
ATOM 1656 O O . ALA A 1 205 ? -10.5 -22.703 -0.342 1 98.5 205 ALA A O 1
ATOM 1657 N N . ASP A 1 206 ? -12.109 -22.719 -1.87 1 97.44 206 ASP A N 1
ATOM 1658 C CA . ASP A 1 206 ? -13.172 -22.562 -0.886 1 97.44 206 ASP A CA 1
ATOM 1659 C C . ASP A 1 206 ? -13.438 -23.859 -0.14 1 97.44 206 ASP A C 1
ATOM 1661 O O . ASP A 1 206 ? -13.68 -23.859 1.068 1 97.44 206 ASP A O 1
ATOM 1665 N N . HIS A 1 207 ? -13.352 -24.938 -0.747 1 97.69 207 HIS A N 1
ATOM 1666 C CA . HIS A 1 207 ? -13.852 -26.219 -0.25 1 97.69 207 HIS A CA 1
ATOM 1667 C C . HIS A 1 207 ? -12.828 -26.891 0.657 1 97.69 207 HIS A C 1
ATOM 1669 O O . HIS A 1 207 ? -13.18 -27.438 1.705 1 97.69 207 HIS A O 1
ATOM 1675 N N . PHE A 1 208 ? -11.602 -26.906 0.26 1 98.38 208 PHE A N 1
ATOM 1676 C CA . PHE A 1 208 ? -10.617 -27.719 0.948 1 98.38 208 PHE A CA 1
ATOM 1677 C C . PHE A 1 208 ? -10 -26.969 2.121 1 98.38 208 PHE A C 1
ATOM 1679 O O . PHE A 1 208 ? -10.008 -25.734 2.143 1 98.38 208 PHE A O 1
ATOM 1686 N N . ASP A 1 209 ? -9.516 -27.75 3.066 1 97.19 209 ASP A N 1
ATOM 1687 C CA . ASP A 1 209 ? -8.805 -27.203 4.223 1 97.19 209 ASP A CA 1
ATOM 1688 C C . ASP A 1 209 ? -7.301 -27.188 3.98 1 97.19 209 ASP A C 1
ATOM 1690 O O . ASP A 1 209 ? -6.719 -28.188 3.553 1 97.19 209 ASP A O 1
ATOM 1694 N N . TYR A 1 210 ? -6.688 -26.078 4.16 1 98.31 210 TYR A N 1
ATOM 1695 C CA . TYR A 1 210 ? -5.254 -25.844 4.035 1 98.31 210 TYR A CA 1
ATOM 1696 C C . TYR A 1 210 ? -4.852 -24.562 4.758 1 98.31 210 TYR A C 1
ATOM 1698 O O . TYR A 1 210 ? -5.703 -23.719 5.066 1 98.31 210 TYR A O 1
ATOM 1706 N N . ASP A 1 211 ? -3.613 -24.516 5.148 1 97.94 211 ASP A N 1
ATOM 1707 C CA . ASP A 1 211 ? -3.053 -23.234 5.547 1 97.94 211 ASP A CA 1
ATOM 1708 C C . ASP A 1 211 ? -2.543 -22.453 4.332 1 97.94 211 ASP A C 1
ATOM 1710 O O . ASP A 1 211 ? -2.83 -21.266 4.188 1 97.94 211 ASP A O 1
ATOM 1714 N N . LEU A 1 212 ? -1.799 -23.219 3.453 1 97.94 212 LEU A N 1
ATOM 1715 C CA . LEU A 1 212 ? -1.322 -22.688 2.176 1 97.94 212 LEU A CA 1
ATOM 1716 C C . LEU A 1 212 ? -1.663 -23.656 1.039 1 97.94 212 LEU A C 1
ATOM 1718 O O . LEU A 1 212 ? -1.562 -24.875 1.197 1 97.94 212 LEU A O 1
ATOM 1722 N N . ALA A 1 213 ? -2.053 -23.062 -0.068 1 98.5 213 ALA A N 1
ATOM 1723 C CA . ALA A 1 213 ? -2.277 -23.859 -1.273 1 98.5 213 ALA A CA 1
ATOM 1724 C C . ALA A 1 213 ? -1.653 -23.188 -2.494 1 98.5 213 ALA A C 1
ATOM 1726 O O . ALA A 1 213 ? -1.471 -21.969 -2.518 1 98.5 213 ALA A O 1
ATOM 1727 N N . MET A 1 214 ? -1.298 -23.984 -3.414 1 97.69 214 MET A N 1
ATOM 1728 C CA . MET A 1 214 ? -0.778 -23.469 -4.68 1 97.69 214 MET A CA 1
ATOM 1729 C C . MET A 1 214 ? -1.672 -23.891 -5.844 1 97.69 214 MET A C 1
ATOM 1731 O O . MET A 1 214 ? -1.973 -25.078 -6.004 1 97.69 214 MET A O 1
ATOM 1735 N N . TRP A 1 215 ? -2.162 -22.906 -6.578 1 97.25 215 TRP A N 1
ATOM 1736 C CA . TRP A 1 215 ? -2.807 -23.203 -7.852 1 97.25 215 TRP A CA 1
ATOM 1737 C C . TRP A 1 215 ? -1.775 -23.578 -8.914 1 97.25 215 TRP A C 1
ATOM 1739 O O . TRP A 1 215 ? -0.735 -22.922 -9.031 1 97.25 215 TRP A O 1
ATOM 1749 N N . LEU A 1 216 ? -2.074 -24.625 -9.617 1 95.69 216 LEU A N 1
ATOM 1750 C CA . LEU A 1 216 ? -1.146 -25.094 -10.641 1 95.69 216 LEU A CA 1
ATOM 1751 C C . LEU A 1 216 ? -1.886 -25.422 -11.938 1 95.69 216 LEU A C 1
ATOM 1753 O O . LEU A 1 216 ? -3.014 -25.922 -11.898 1 95.69 216 LEU A O 1
ATOM 1757 N N . ASP A 1 217 ? -1.202 -25.141 -13.039 1 93.12 217 ASP A N 1
ATOM 1758 C CA . ASP A 1 217 ? -1.731 -25.562 -14.328 1 93.12 217 ASP A CA 1
ATOM 1759 C C . ASP A 1 217 ? -1.296 -26.984 -14.656 1 93.12 217 ASP A C 1
ATOM 1761 O O . ASP A 1 217 ? -0.328 -27.484 -14.086 1 93.12 217 ASP A O 1
ATOM 1765 N N . SER A 1 218 ? -1.921 -27.547 -15.602 1 93.88 218 SER A N 1
ATOM 1766 C CA . SER A 1 218 ? -1.732 -28.953 -15.938 1 93.88 218 SER A CA 1
ATOM 1767 C C . SER A 1 218 ? -0.355 -29.203 -16.547 1 93.88 218 SER A C 1
ATOM 1769 O O . SER A 1 218 ? 0.18 -30.312 -16.469 1 93.88 218 SER A O 1
ATOM 1771 N N . GLU A 1 219 ? 0.173 -28.156 -17.125 1 92.44 219 GLU A N 1
ATOM 1772 C CA . GLU A 1 219 ? 1.402 -28.328 -17.891 1 92.44 219 GLU A CA 1
ATOM 1773 C C . GLU A 1 219 ? 2.635 -28.125 -17.016 1 92.44 219 GLU A C 1
ATOM 1775 O O . GLU A 1 219 ? 3.713 -27.797 -17.516 1 92.44 219 GLU A O 1
ATOM 1780 N N . ALA A 1 220 ? 2.521 -28.375 -15.82 1 95.94 220 ALA A N 1
ATOM 1781 C CA . ALA A 1 220 ? 3.654 -28.203 -14.914 1 95.94 220 ALA A CA 1
ATOM 1782 C C . ALA A 1 220 ? 4.645 -29.359 -15.047 1 95.94 220 ALA A C 1
ATOM 1784 O O . ALA A 1 220 ? 4.32 -30.406 -15.625 1 95.94 220 ALA A O 1
ATOM 1785 N N . ILE A 1 221 ? 5.867 -29.172 -14.633 1 96.62 221 ILE A N 1
ATOM 1786 C CA . ILE A 1 221 ? 6.906 -30.188 -14.625 1 96.62 221 ILE A CA 1
ATOM 1787 C C . ILE A 1 221 ? 7.844 -29.953 -13.438 1 96.62 221 ILE A C 1
ATOM 1789 O O . ILE A 1 221 ? 8.211 -28.812 -13.141 1 96.62 221 ILE A O 1
ATOM 1793 N N . PHE A 1 222 ? 8.008 -30.969 -12.641 1 97.12 222 PHE A N 1
ATOM 1794 C CA . PHE A 1 222 ? 9.047 -30.906 -11.609 1 97.12 222 PHE A CA 1
ATOM 1795 C C . PHE A 1 222 ? 10.43 -31.031 -12.234 1 97.12 222 PHE A C 1
ATOM 1797 O O . PHE A 1 222 ? 10.727 -32 -12.93 1 97.12 222 PHE A O 1
ATOM 1804 N N . VAL A 1 223 ? 11.273 -30.062 -12 1 96.44 223 VAL A N 1
ATOM 1805 C CA . VAL A 1 223 ? 12.461 -29.875 -12.82 1 96.44 223 VAL A CA 1
ATOM 1806 C C . VAL A 1 223 ? 13.641 -30.641 -12.203 1 96.44 223 VAL A C 1
ATOM 1808 O O . VAL A 1 223 ? 14.398 -31.297 -12.914 1 96.44 223 VAL A O 1
ATOM 1811 N N . SER A 1 224 ? 13.828 -30.531 -10.906 1 94.88 224 SER A N 1
ATOM 1812 C CA . SER A 1 224 ? 15.016 -31.047 -10.234 1 94.88 224 SER A CA 1
ATOM 1813 C C . SER A 1 224 ? 14.656 -31.703 -8.906 1 94.88 224 SER A C 1
ATOM 1815 O O . SER A 1 224 ? 13.609 -31.406 -8.32 1 94.88 224 SER A O 1
ATOM 1817 N N . PRO A 1 225 ? 15.508 -32.594 -8.5 1 95.19 225 PRO A N 1
ATOM 1818 C CA . PRO A 1 225 ? 15.234 -33.219 -7.211 1 95.19 225 PRO A CA 1
ATOM 1819 C C . PRO A 1 225 ? 15.141 -32.219 -6.07 1 95.19 225 PRO A C 1
ATOM 1821 O O . PRO A 1 225 ? 15.914 -31.25 -6.023 1 95.19 225 PRO A O 1
ATOM 1824 N N . GLY A 1 226 ? 14.164 -32.438 -5.223 1 94.81 226 GLY A N 1
ATOM 1825 C CA . GLY A 1 226 ? 14.016 -31.562 -4.078 1 94.81 226 GLY A CA 1
ATOM 1826 C C . GLY A 1 226 ? 12.664 -31.672 -3.406 1 94.81 226 GLY A C 1
ATOM 1827 O O . GLY A 1 226 ? 11.945 -32.656 -3.598 1 94.81 226 GLY A O 1
ATOM 1828 N N . GLU A 1 227 ? 12.461 -30.719 -2.531 1 95.44 227 GLU A N 1
ATOM 1829 C CA . GLU A 1 227 ? 11.219 -30.703 -1.765 1 95.44 227 GLU A CA 1
ATOM 1830 C C . GLU A 1 227 ? 10.242 -29.656 -2.312 1 95.44 227 GLU A C 1
ATOM 1832 O O . GLU A 1 227 ? 10.633 -28.531 -2.592 1 95.44 227 GLU A O 1
ATOM 1837 N N . ILE A 1 228 ? 9.07 -30.109 -2.473 1 95.56 228 ILE A N 1
ATOM 1838 C CA . ILE A 1 228 ? 8.055 -29.172 -2.922 1 95.56 228 ILE A CA 1
ATOM 1839 C C . ILE A 1 228 ? 7.758 -28.156 -1.813 1 95.56 228 ILE A C 1
ATOM 1841 O O . ILE A 1 228 ? 7.375 -27.016 -2.088 1 95.56 228 ILE A O 1
ATOM 1845 N N . ARG A 1 229 ? 7.965 -28.484 -0.544 1 95.81 229 ARG A N 1
ATOM 1846 C CA . ARG A 1 229 ? 7.73 -27.594 0.591 1 95.81 229 ARG A CA 1
ATOM 1847 C C . ARG A 1 229 ? 8.656 -26.391 0.537 1 95.81 229 ARG A C 1
ATOM 1849 O O . ARG A 1 229 ? 8.352 -25.344 1.116 1 95.81 229 ARG A O 1
ATOM 1856 N N . ASP A 1 230 ? 9.719 -26.5 -0.212 1 93.56 230 ASP A N 1
ATOM 1857 C CA . ASP A 1 230 ? 10.648 -25.375 -0.35 1 93.56 230 ASP A CA 1
ATOM 1858 C C . ASP A 1 230 ? 9.969 -24.188 -1.015 1 93.56 230 ASP A C 1
ATOM 1860 O O . ASP A 1 230 ? 10.273 -23.031 -0.693 1 93.56 230 ASP A O 1
ATOM 1864 N N . ILE A 1 231 ? 9.125 -24.5 -1.889 1 94.88 231 ILE A N 1
ATOM 1865 C CA . ILE A 1 231 ? 8.406 -23.438 -2.576 1 94.88 231 ILE A CA 1
ATOM 1866 C C . ILE A 1 231 ? 7.5 -22.703 -1.59 1 94.88 231 ILE A C 1
ATOM 1868 O O . ILE A 1 231 ? 7.504 -21.469 -1.531 1 94.88 231 ILE A O 1
ATOM 1872 N N . PHE A 1 232 ? 6.836 -23.438 -0.748 1 96.38 232 PHE A N 1
ATOM 1873 C CA . PHE A 1 232 ? 5.934 -22.859 0.247 1 96.38 232 PHE A CA 1
ATOM 1874 C C . PHE A 1 232 ? 6.719 -22.109 1.324 1 96.38 232 PHE A C 1
ATOM 1876 O O . PHE A 1 232 ? 6.293 -21.062 1.796 1 96.38 232 PHE A O 1
ATOM 1883 N N . GLU A 1 233 ? 7.812 -22.703 1.682 1 93.81 233 GLU A N 1
ATOM 1884 C CA . GLU A 1 233 ? 8.633 -22.094 2.719 1 93.81 233 GLU A CA 1
ATOM 1885 C C . GLU A 1 233 ? 9.18 -20.734 2.266 1 93.81 233 GLU A C 1
ATOM 1887 O O . GLU A 1 233 ? 9.219 -19.781 3.045 1 93.81 233 GLU A O 1
ATOM 1892 N N . GLY A 1 234 ? 9.656 -20.703 1.058 1 90.75 234 GLY A N 1
ATOM 1893 C CA . GLY A 1 234 ? 10.094 -19.422 0.513 1 90.75 234 GLY A CA 1
ATOM 1894 C C . GLY A 1 234 ? 9.031 -18.344 0.575 1 90.75 234 GLY A C 1
ATOM 1895 O O . GLY A 1 234 ? 9.312 -17.203 0.93 1 90.75 234 GLY A O 1
ATOM 1896 N N . HIS A 1 235 ? 7.805 -18.734 0.249 1 92.25 235 HIS A N 1
ATOM 1897 C CA . HIS A 1 235 ? 6.684 -17.812 0.304 1 92.25 235 HIS A CA 1
ATOM 1898 C C . HIS A 1 235 ? 6.371 -17.406 1.741 1 92.25 235 HIS A C 1
ATOM 1900 O O . HIS A 1 235 ? 6.133 -16.219 2.021 1 92.25 235 HIS A O 1
ATOM 1906 N N . LEU A 1 236 ? 6.375 -18.359 2.598 1 91.25 236 LEU A N 1
ATOM 1907 C CA . LEU A 1 236 ? 6.035 -18.109 3.994 1 91.25 236 LEU A CA 1
ATOM 1908 C C . LEU A 1 236 ? 7.027 -17.141 4.629 1 91.25 236 LEU A C 1
ATOM 1910 O O . LEU A 1 236 ? 6.637 -16.281 5.41 1 91.25 236 LEU A O 1
ATOM 1914 N N . ARG A 1 237 ? 8.211 -17.234 4.273 1 87.94 237 ARG A N 1
ATOM 1915 C CA . ARG A 1 237 ? 9.258 -16.422 4.879 1 87.94 237 ARG A CA 1
ATOM 1916 C C . ARG A 1 237 ? 9.328 -15.039 4.242 1 87.94 237 ARG A C 1
ATOM 1918 O O . ARG A 1 237 ? 9.781 -14.078 4.871 1 87.94 237 ARG A O 1
ATOM 1925 N N . ASN A 1 238 ? 8.875 -15 3.035 1 88.31 238 ASN A N 1
ATOM 1926 C CA . ASN A 1 238 ? 8.961 -13.75 2.285 1 88.31 238 ASN A CA 1
ATOM 1927 C C . ASN A 1 238 ? 7.789 -13.602 1.314 1 88.31 238 ASN A C 1
ATOM 1929 O O . ASN A 1 238 ? 7.984 -13.602 0.098 1 88.31 238 ASN A O 1
ATOM 1933 N N . PRO A 1 239 ? 6.645 -13.391 1.909 1 93.19 239 PRO A N 1
ATOM 1934 C CA . PRO A 1 239 ? 5.508 -13.266 0.996 1 93.19 239 PRO A CA 1
ATOM 1935 C C . PRO A 1 239 ? 5.543 -11.969 0.186 1 93.19 239 PRO A C 1
ATOM 1937 O O . PRO A 1 239 ? 5.746 -10.891 0.748 1 93.19 239 PRO A O 1
ATOM 1940 N N . ILE A 1 240 ? 5.426 -12.133 -1.127 1 95.12 240 ILE A N 1
ATOM 1941 C CA . ILE A 1 240 ? 5.523 -10.977 -2.016 1 95.12 240 ILE A CA 1
ATOM 1942 C C . ILE A 1 240 ? 4.359 -10.984 -3.004 1 95.12 240 ILE A C 1
ATOM 1944 O O . ILE A 1 240 ? 4.016 -12.031 -3.559 1 95.12 240 ILE A O 1
ATOM 1948 N N . VAL A 1 241 ? 3.684 -9.875 -3.125 1 96.81 241 VAL A N 1
ATOM 1949 C CA . VAL A 1 241 ? 2.852 -9.609 -4.293 1 96.81 241 VAL A CA 1
ATOM 1950 C C . VAL A 1 241 ? 3.652 -8.836 -5.336 1 96.81 241 VAL A C 1
ATOM 1952 O O . VAL A 1 241 ? 4.066 -7.699 -5.09 1 96.81 241 VAL A O 1
ATOM 1955 N N . TRP A 1 242 ? 3.879 -9.5 -6.438 1 95.88 242 TRP A N 1
ATOM 1956 C CA . TRP A 1 242 ? 4.598 -8.859 -7.535 1 95.88 242 TRP A CA 1
ATOM 1957 C C . TRP A 1 242 ? 3.65 -8.047 -8.406 1 95.88 242 TRP A C 1
ATOM 1959 O O . TRP A 1 242 ? 2.58 -8.523 -8.789 1 95.88 242 TRP A O 1
ATOM 1969 N N . ARG A 1 243 ? 4.047 -6.863 -8.633 1 95.12 243 ARG A N 1
ATOM 1970 C CA . ARG A 1 243 ? 3.273 -5.996 -9.516 1 95.12 243 ARG A CA 1
ATOM 1971 C C . ARG A 1 243 ? 4.168 -5.332 -10.555 1 95.12 243 ARG A C 1
ATOM 1973 O O . ARG A 1 243 ? 5.391 -5.297 -10.398 1 95.12 243 ARG A O 1
ATOM 1980 N N . SER A 1 244 ? 3.572 -4.871 -11.68 1 92.38 244 SER A N 1
ATOM 1981 C CA . SER A 1 244 ? 4.27 -4.094 -12.695 1 92.38 244 SER A CA 1
ATOM 1982 C C . SER A 1 244 ? 3.369 -3.014 -13.281 1 92.38 244 SER A C 1
ATOM 1984 O O . SER A 1 244 ? 2.188 -2.934 -12.945 1 92.38 244 SER A O 1
ATOM 1986 N N . ARG A 1 245 ? 3.945 -2.119 -14.047 1 89.62 245 ARG A N 1
ATOM 1987 C CA . ARG A 1 245 ? 3.217 -1.082 -14.773 1 89.62 245 ARG A CA 1
ATOM 1988 C C . ARG A 1 245 ? 2.982 -1.49 -16.219 1 89.62 245 ARG A C 1
ATOM 1990 O O . ARG A 1 245 ? 3.285 -0.729 -17.141 1 89.62 245 ARG A O 1
ATOM 1997 N N . MET A 1 246 ? 2.41 -2.658 -16.406 1 87.81 246 MET A N 1
ATOM 1998 C CA . MET A 1 246 ? 2.361 -3.242 -17.734 1 87.81 246 MET A CA 1
ATOM 1999 C C . MET A 1 246 ? 0.927 -3.291 -18.25 1 87.81 246 MET A C 1
ATOM 2001 O O . MET A 1 246 ? 0.659 -3.898 -19.297 1 87.81 246 MET A O 1
ATOM 2005 N N . SER A 1 247 ? -0.002 -2.641 -17.5 1 88.12 247 SER A N 1
ATOM 2006 C CA . SER A 1 247 ? -1.367 -2.59 -18.016 1 88.12 247 SER A CA 1
ATOM 2007 C C . SER A 1 247 ? -1.518 -1.512 -19.078 1 88.12 247 SER A C 1
ATOM 2009 O O . SER A 1 247 ? -2.152 -0.481 -18.844 1 88.12 247 SER A O 1
ATOM 2011 N N . PHE A 1 248 ? -1.104 -1.812 -20.359 1 82.44 248 PHE A N 1
ATOM 2012 C CA . PHE A 1 248 ? -1.137 -0.824 -21.422 1 82.44 248 PHE A CA 1
ATOM 2013 C C . PHE A 1 248 ? -2.227 -1.159 -22.438 1 82.44 248 PHE A C 1
ATOM 2015 O O . PHE A 1 248 ? -2.766 -0.268 -23.094 1 82.44 248 PHE A O 1
ATOM 2022 N N . GLN A 1 249 ? -2.443 -2.379 -22.453 1 86.19 249 GLN A N 1
ATOM 2023 C CA . GLN A 1 249 ? -3.426 -2.811 -23.453 1 86.19 249 GLN A CA 1
ATOM 2024 C C . GLN A 1 249 ? -4.824 -2.873 -22.844 1 86.19 249 GLN A C 1
ATOM 2026 O O . GLN A 1 249 ? -4.977 -2.994 -21.625 1 86.19 249 GLN A O 1
ATOM 2031 N N . ASP A 1 250 ? -5.711 -2.883 -23.688 1 89.62 250 ASP A N 1
ATOM 2032 C CA . ASP A 1 250 ? -7.109 -2.854 -23.266 1 89.62 250 ASP A CA 1
ATOM 2033 C C . ASP A 1 250 ? -7.473 -4.098 -22.469 1 89.62 250 ASP A C 1
ATOM 2035 O O . ASP A 1 250 ? -8.242 -4.02 -21.5 1 89.62 250 ASP A O 1
ATOM 2039 N N . ARG A 1 251 ? -6.926 -5.164 -22.844 1 89.69 251 ARG A N 1
ATOM 2040 C CA . ARG A 1 251 ? -7.258 -6.406 -22.156 1 89.69 251 ARG A CA 1
ATOM 2041 C C . ARG A 1 251 ? -6.793 -6.371 -20.703 1 89.69 251 ARG A C 1
ATOM 2043 O O . ARG A 1 251 ? -7.547 -6.734 -19.797 1 89.69 251 ARG A O 1
ATOM 2050 N N . GLU A 1 252 ? -5.574 -5.965 -20.469 1 91.19 252 GLU A N 1
ATOM 2051 C CA . GLU A 1 252 ? -5.039 -5.867 -19.125 1 91.19 252 GLU A CA 1
ATOM 2052 C C . GLU A 1 252 ? -5.82 -4.855 -18.281 1 91.19 252 GLU A C 1
ATOM 2054 O O . GLU A 1 252 ? -6.137 -5.109 -17.125 1 91.19 252 GLU A O 1
ATOM 2059 N N . LYS A 1 253 ? -6.117 -3.768 -18.938 1 93.44 253 LYS A N 1
ATOM 2060 C CA . LYS A 1 253 ? -6.883 -2.729 -18.25 1 93.44 253 LYS A CA 1
ATOM 2061 C C . LYS A 1 253 ? -8.266 -3.242 -17.844 1 93.44 253 LYS A C 1
ATOM 2063 O O . LYS A 1 253 ? -8.734 -2.971 -16.734 1 93.44 253 LYS A O 1
ATOM 2068 N N . PHE A 1 254 ? -8.82 -3.928 -18.797 1 95.44 254 PHE A N 1
ATOM 2069 C CA . PHE A 1 254 ? -10.141 -4.492 -18.562 1 95.44 254 PHE A CA 1
ATOM 2070 C C . PHE A 1 254 ? -10.102 -5.473 -17.391 1 95.44 254 PHE A C 1
ATOM 2072 O O . PHE A 1 254 ? -10.898 -5.367 -16.453 1 95.44 254 PHE A O 1
ATOM 2079 N N . LEU A 1 255 ? -9.172 -6.355 -17.359 1 94.81 255 LEU A N 1
ATOM 2080 C CA . LEU A 1 255 ? -9.07 -7.387 -16.328 1 94.81 255 LEU A CA 1
ATOM 2081 C C . LEU A 1 255 ? -8.805 -6.766 -14.969 1 94.81 255 LEU A C 1
ATOM 2083 O O . LEU A 1 255 ? -9.445 -7.137 -13.977 1 94.81 255 LEU A O 1
ATOM 2087 N N . MET A 1 256 ? -7.93 -5.801 -14.938 1 96.25 256 MET A N 1
ATOM 2088 C CA . MET A 1 256 ? -7.59 -5.16 -13.664 1 96.25 256 MET A CA 1
ATOM 2089 C C . MET A 1 256 ? -8.758 -4.332 -13.141 1 96.25 256 MET A C 1
ATOM 2091 O O . MET A 1 256 ? -9.023 -4.312 -11.938 1 96.25 256 MET A O 1
ATOM 2095 N N . SER A 1 257 ? -9.43 -3.646 -14.039 1 96.75 257 SER A N 1
ATOM 2096 C CA . SER A 1 257 ? -10.578 -2.848 -13.633 1 96.75 257 SER A CA 1
ATOM 2097 C C . SER A 1 257 ? -11.688 -3.725 -13.055 1 96.75 257 SER A C 1
ATOM 2099 O O . SER A 1 257 ? -12.32 -3.361 -12.062 1 96.75 257 SER A O 1
ATOM 2101 N N . LYS A 1 258 ? -11.898 -4.801 -13.672 1 97.75 258 LYS A N 1
ATOM 2102 C CA . LYS A 1 258 ? -12.953 -5.699 -13.203 1 97.75 258 LYS A CA 1
ATOM 2103 C C . LYS A 1 258 ? -12.562 -6.367 -11.891 1 97.75 258 LYS A C 1
ATOM 2105 O O . LYS A 1 258 ? -13.422 -6.637 -11.047 1 97.75 258 LYS A O 1
ATOM 2110 N N . ALA A 1 259 ? -11.273 -6.68 -11.742 1 97.88 259 ALA A N 1
ATOM 2111 C CA . ALA A 1 259 ? -10.812 -7.203 -10.461 1 97.88 259 ALA A CA 1
ATOM 2112 C C . ALA A 1 259 ? -11.047 -6.195 -9.336 1 97.88 259 ALA A C 1
ATOM 2114 O O . ALA A 1 259 ? -11.539 -6.555 -8.266 1 97.88 259 ALA A O 1
ATOM 2115 N N . ALA A 1 260 ? -10.719 -4.969 -9.609 1 97.19 260 ALA A N 1
ATOM 2116 C CA . ALA A 1 260 ? -10.961 -3.912 -8.633 1 97.19 260 ALA A CA 1
ATOM 2117 C C . ALA A 1 260 ? -12.453 -3.771 -8.336 1 97.19 260 ALA A C 1
ATOM 2119 O O . ALA A 1 260 ? -12.852 -3.645 -7.172 1 97.19 260 ALA A O 1
ATOM 2120 N N . ALA A 1 261 ? -13.227 -3.807 -9.383 1 96.38 261 ALA A N 1
ATOM 2121 C CA . ALA A 1 261 ? -14.672 -3.678 -9.234 1 96.38 261 ALA A CA 1
ATOM 2122 C C . ALA A 1 261 ? -15.234 -4.809 -8.375 1 96.38 261 ALA A C 1
ATOM 2124 O O . ALA A 1 261 ? -16.172 -4.609 -7.613 1 96.38 261 ALA A O 1
ATOM 2125 N N . THR A 1 262 ? -14.688 -5.961 -8.531 1 97.75 262 THR A N 1
ATOM 2126 C CA . THR A 1 262 ? -15.109 -7.09 -7.715 1 97.75 262 THR A CA 1
ATOM 2127 C C . THR A 1 262 ? -14.883 -6.793 -6.234 1 97.75 262 THR A C 1
ATOM 2129 O O . THR A 1 262 ? -15.695 -7.188 -5.387 1 97.75 262 THR A O 1
ATOM 2132 N N . LEU A 1 263 ? -13.852 -6.109 -5.914 1 96.5 263 LEU A N 1
ATOM 2133 C CA . LEU A 1 263 ? -13.547 -5.738 -4.535 1 96.5 263 LEU A CA 1
ATOM 2134 C C . LEU A 1 263 ? -14.359 -4.52 -4.113 1 96.5 263 LEU A C 1
ATOM 2136 O O . LEU A 1 263 ? -14.211 -4.031 -2.988 1 96.5 263 LEU A O 1
ATOM 2140 N N . GLY A 1 264 ? -15.188 -4.008 -5.027 1 92.81 264 GLY A N 1
ATOM 2141 C CA . GLY A 1 264 ? -15.953 -2.803 -4.75 1 92.81 264 GLY A CA 1
ATOM 2142 C C . GLY A 1 264 ? -15.133 -1.533 -4.867 1 92.81 264 GLY A C 1
ATOM 2143 O O . GLY A 1 264 ? -15.406 -0.545 -4.18 1 92.81 264 GLY A O 1
ATOM 2144 N N . ARG A 1 265 ? -14.125 -1.586 -5.699 1 92.94 265 ARG A N 1
ATOM 2145 C CA . ARG A 1 265 ? -13.211 -0.457 -5.828 1 92.94 265 ARG A CA 1
ATOM 2146 C C . ARG A 1 265 ? -13.016 -0.07 -7.289 1 92.94 265 ARG A C 1
ATOM 2148 O O . ARG A 1 265 ? -13.273 -0.872 -8.188 1 92.94 265 ARG A O 1
ATOM 2155 N N . SER A 1 266 ? -12.539 1.154 -7.449 1 92.25 266 SER A N 1
ATOM 2156 C CA . SER A 1 266 ? -12.062 1.587 -8.758 1 92.25 266 SER A CA 1
ATOM 2157 C C . SER A 1 266 ? -10.586 1.249 -8.945 1 92.25 266 SER A C 1
ATOM 2159 O O . SER A 1 266 ? -9.797 1.349 -8 1 92.25 266 SER A O 1
ATOM 2161 N N . ILE A 1 267 ? -10.195 0.915 -10.164 1 94.19 267 ILE A N 1
ATOM 2162 C CA . ILE A 1 267 ? -8.789 0.644 -10.469 1 94.19 267 ILE A CA 1
ATOM 2163 C C . ILE A 1 267 ? -7.957 1.897 -10.219 1 94.19 267 ILE A C 1
ATOM 2165 O O . ILE A 1 267 ? -6.75 1.811 -9.984 1 94.19 267 ILE A O 1
ATOM 2169 N N . ASN A 1 268 ? -8.648 3.035 -10.156 1 91.25 268 ASN A N 1
ATOM 2170 C CA . ASN A 1 268 ? -7.953 4.305 -9.953 1 91.25 268 ASN A CA 1
ATOM 2171 C C . ASN A 1 268 ? -7.387 4.414 -8.539 1 91.25 268 ASN A C 1
ATOM 2173 O O . ASN A 1 268 ? -6.504 5.23 -8.281 1 91.25 268 ASN A O 1
ATOM 2177 N N . SER A 1 269 ? -7.879 3.58 -7.652 1 91.75 269 SER A N 1
ATOM 2178 C CA . SER A 1 269 ? -7.324 3.521 -6.305 1 91.75 269 SER A CA 1
ATOM 2179 C C . SER A 1 269 ? -5.914 2.938 -6.316 1 91.75 269 SER A C 1
ATOM 2181 O O . SER A 1 269 ? -5.152 3.127 -5.367 1 91.75 269 SER A O 1
ATOM 2183 N N . PHE A 1 270 ? -5.582 2.236 -7.371 1 93.62 270 PHE A N 1
ATOM 2184 C CA . PHE A 1 270 ? -4.336 1.482 -7.402 1 93.62 270 PHE A CA 1
ATOM 2185 C C . PHE A 1 270 ? -3.434 1.976 -8.531 1 93.62 270 PHE A C 1
ATOM 2187 O O . PHE A 1 270 ? -2.232 1.693 -8.539 1 93.62 270 PHE A O 1
ATOM 2194 N N . GLY A 1 271 ? -3.98 2.723 -9.438 1 91.19 271 GLY A N 1
ATOM 2195 C CA . GLY A 1 271 ? -3.281 3.117 -10.648 1 91.19 271 GLY A CA 1
ATOM 2196 C C . GLY A 1 271 ? -3.68 2.299 -11.859 1 91.19 271 GLY A C 1
ATOM 2197 O O . GLY A 1 271 ? -3.715 1.068 -11.805 1 91.19 271 GLY A O 1
ATOM 2198 N N . ASP A 1 272 ? -3.848 2.891 -12.977 1 88.94 272 ASP A N 1
ATOM 2199 C CA . ASP A 1 272 ? -4.434 2.234 -14.141 1 88.94 272 ASP A CA 1
ATOM 2200 C C . ASP A 1 272 ? -3.385 1.419 -14.891 1 88.94 272 ASP A C 1
ATOM 2202 O O . ASP A 1 272 ? -3.723 0.644 -15.789 1 88.94 272 ASP A O 1
ATOM 2206 N N . GLN A 1 273 ? -2.152 1.521 -14.5 1 91.06 273 GLN A N 1
ATOM 2207 C CA . GLN A 1 273 ? -1.121 0.737 -15.172 1 91.06 273 GLN A CA 1
ATOM 2208 C C . GLN A 1 273 ? -0.771 -0.513 -14.367 1 91.06 273 GLN A C 1
ATOM 2210 O O . GLN A 1 273 ? 0.042 -1.33 -14.805 1 91.06 273 GLN A O 1
ATOM 2215 N N . LEU A 1 274 ? -1.386 -0.68 -13.281 1 94.12 274 LEU A N 1
ATOM 2216 C CA . LEU A 1 274 ? -1.086 -1.795 -12.391 1 94.12 274 LEU A CA 1
ATOM 2217 C C . LEU A 1 274 ? -1.386 -3.129 -13.062 1 94.12 274 LEU A C 1
ATOM 2219 O O . LEU A 1 274 ? -2.477 -3.324 -13.609 1 94.12 274 LEU A O 1
ATOM 2223 N N . TRP A 1 275 ? -0.414 -3.961 -13.062 1 93.81 275 TRP A N 1
ATOM 2224 C CA . TRP A 1 275 ? -0.558 -5.34 -13.523 1 93.81 275 TRP A CA 1
ATOM 2225 C C . TRP A 1 275 ? -0.071 -6.32 -12.461 1 93.81 275 TRP A C 1
ATOM 2227 O O . TRP A 1 275 ? 1.03 -6.172 -11.93 1 93.81 275 TRP A O 1
ATOM 2237 N N . LEU A 1 276 ? -0.946 -7.398 -12.227 1 95.25 276 LEU A N 1
ATOM 2238 C CA . LEU A 1 276 ? -0.632 -8.258 -11.094 1 95.25 276 LEU A CA 1
ATOM 2239 C C . LEU A 1 276 ? -0.36 -9.688 -11.555 1 95.25 276 LEU A C 1
ATOM 2241 O O . LEU A 1 276 ? 0.013 -10.539 -10.75 1 95.25 276 LEU A O 1
ATOM 2245 N N . LEU A 1 277 ? -0.573 -9.961 -12.82 1 90.94 277 LEU A N 1
ATOM 2246 C CA . LEU A 1 277 ? -0.21 -11.289 -13.305 1 90.94 277 LEU A CA 1
ATOM 2247 C C . LEU A 1 277 ? 1.28 -11.367 -13.625 1 90.94 277 LEU A C 1
ATOM 2249 O O . LEU A 1 277 ? 1.668 -11.508 -14.781 1 90.94 277 LEU A O 1
ATOM 2253 N N . GLU A 1 278 ? 2.062 -11.344 -12.578 1 88.75 278 GLU A N 1
ATOM 2254 C CA . GLU A 1 278 ? 3.518 -11.359 -12.68 1 88.75 278 GLU A CA 1
ATOM 2255 C C . GLU A 1 278 ? 4.09 -12.711 -12.25 1 88.75 278 GLU A C 1
ATOM 2257 O O . GLU A 1 278 ? 4.609 -13.461 -13.078 1 88.75 278 GLU A O 1
ATOM 2262 N N . SER A 1 279 ? 3.814 -13.078 -11.055 1 84 279 SER A N 1
ATOM 2263 C CA . SER A 1 279 ? 4.352 -14.328 -10.531 1 84 279 SER A CA 1
ATOM 2264 C C . SER A 1 279 ? 3.396 -15.492 -10.781 1 84 279 SER A C 1
ATOM 2266 O O . SER A 1 279 ? 2.18 -15.336 -10.664 1 84 279 SER A O 1
ATOM 2268 N N . LEU A 1 280 ? 4.109 -16.594 -11.047 1 81.56 280 LEU A N 1
ATOM 2269 C CA . LEU A 1 280 ? 3.314 -17.797 -11.25 1 81.56 280 LEU A CA 1
ATOM 2270 C C . LEU A 1 280 ? 3.379 -18.703 -10.023 1 81.56 280 LEU A C 1
ATOM 2272 O O . LEU A 1 280 ? 2.889 -19.828 -10.062 1 81.56 280 LEU A O 1
ATOM 2276 N N . GLN A 1 281 ? 4.012 -18.219 -9.016 1 86.75 281 GLN A N 1
ATOM 2277 C CA . GLN A 1 281 ? 3.9 -18.875 -7.719 1 86.75 281 GLN A CA 1
ATOM 2278 C C . GLN A 1 281 ? 2.596 -18.5 -7.023 1 86.75 281 GLN A C 1
ATOM 2280 O O . GLN A 1 281 ? 2.598 -17.719 -6.066 1 86.75 281 GLN A O 1
ATOM 2285 N N . TRP A 1 282 ? 1.562 -19.188 -7.523 1 93.06 282 TRP A N 1
ATOM 2286 C CA . TRP A 1 282 ? 0.21 -18.797 -7.133 1 93.06 282 TRP A CA 1
ATOM 2287 C C . TRP A 1 282 ? -0.174 -19.438 -5.801 1 93.06 282 TRP A C 1
ATOM 2289 O O . TRP A 1 282 ? -1.102 -20.25 -5.738 1 93.06 282 TRP A O 1
ATOM 2299 N N . ILE A 1 283 ? 0.512 -19.016 -4.793 1 97.12 283 ILE A N 1
ATOM 2300 C CA . ILE A 1 283 ? 0.24 -19.516 -3.449 1 97.12 283 ILE A CA 1
ATOM 2301 C C . ILE A 1 283 ? -0.851 -18.672 -2.795 1 97.12 283 ILE A C 1
ATOM 2303 O O . ILE A 1 283 ? -0.796 -17.438 -2.832 1 97.12 283 ILE A O 1
ATOM 2307 N N . ILE A 1 284 ? -1.818 -19.312 -2.238 1 98.06 284 ILE A N 1
ATOM 2308 C CA . ILE A 1 284 ? -2.877 -18.641 -1.499 1 98.06 284 ILE A CA 1
ATOM 2309 C C . ILE A 1 284 ? -2.885 -19.109 -0.05 1 98.06 284 ILE A C 1
ATOM 2311 O O . ILE A 1 284 ? -2.447 -20.234 0.243 1 98.06 284 ILE A O 1
ATOM 2315 N N . GLU A 1 285 ? -3.295 -18.312 0.798 1 97.81 285 GLU A N 1
ATOM 2316 C CA . GLU A 1 285 ? -3.469 -18.609 2.217 1 97.81 285 GLU A CA 1
ATOM 2317 C C . GLU A 1 285 ? -4.945 -18.609 2.605 1 97.81 285 GLU A C 1
ATOM 2319 O O . GLU A 1 285 ? -5.688 -17.688 2.24 1 97.81 285 GLU A O 1
ATOM 2324 N N . LYS A 1 286 ? -5.309 -19.547 3.352 1 98.12 286 LYS A N 1
ATOM 2325 C CA . LYS A 1 286 ? -6.727 -19.75 3.645 1 98.12 286 LYS A CA 1
ATOM 2326 C C . LYS A 1 286 ? -7.316 -18.531 4.359 1 98.12 286 LYS A C 1
ATOM 2328 O O . LYS A 1 286 ? -8.391 -18.062 3.99 1 98.12 286 LYS A O 1
ATOM 2333 N N . PRO A 1 287 ? -6.629 -17.984 5.363 1 97.12 287 PRO A N 1
ATOM 2334 C CA . PRO A 1 287 ? -7.219 -16.828 6.031 1 97.12 287 PRO A CA 1
ATOM 2335 C C . PRO A 1 287 ? -7.391 -15.633 5.094 1 97.12 287 PRO A C 1
ATOM 2337 O O . PRO A 1 287 ? -8.344 -14.859 5.238 1 97.12 287 PRO A O 1
ATOM 2340 N N . ILE A 1 288 ? -6.496 -15.461 4.176 1 97.88 288 ILE A N 1
ATOM 2341 C CA . ILE A 1 288 ? -6.586 -14.344 3.242 1 97.88 288 ILE A CA 1
ATOM 2342 C C . ILE A 1 288 ? -7.715 -14.594 2.244 1 97.88 288 ILE A C 1
ATOM 2344 O O . ILE A 1 288 ? -8.469 -13.68 1.911 1 97.88 288 ILE A O 1
ATOM 2348 N N . TRP A 1 289 ? -7.816 -15.828 1.815 1 98.31 289 TRP A N 1
ATOM 2349 C CA . TRP A 1 289 ? -8.914 -16.188 0.921 1 98.31 289 TRP A CA 1
ATOM 2350 C C . TRP A 1 289 ? -10.266 -15.898 1.574 1 98.31 289 TRP A C 1
ATOM 2352 O O . TRP A 1 289 ? -11.133 -15.266 0.966 1 98.31 289 TRP A O 1
ATOM 2362 N N . ASP A 1 290 ? -10.406 -16.297 2.803 1 97.62 290 ASP A N 1
ATOM 2363 C CA . ASP A 1 290 ? -11.656 -16.109 3.535 1 97.62 290 ASP A CA 1
ATOM 2364 C C . ASP A 1 290 ? -11.945 -14.625 3.748 1 97.62 290 ASP A C 1
ATOM 2366 O O . ASP A 1 290 ? -13.086 -14.18 3.621 1 97.62 290 ASP A O 1
ATOM 2370 N N . ASP A 1 291 ? -10.898 -13.898 4.043 1 96.62 291 ASP A N 1
ATOM 2371 C CA . ASP A 1 291 ? -11.039 -12.453 4.227 1 96.62 291 ASP A CA 1
ATOM 2372 C C . ASP A 1 291 ? -11.477 -11.781 2.932 1 96.62 291 ASP A C 1
ATOM 2374 O O . ASP A 1 291 ? -12.312 -10.867 2.949 1 96.62 291 ASP A O 1
ATOM 2378 N N . MET A 1 292 ? -10.945 -12.219 1.831 1 97.69 292 MET A N 1
ATOM 2379 C CA . MET A 1 292 ? -11.297 -11.648 0.531 1 97.69 292 MET A CA 1
ATOM 2380 C C . MET A 1 292 ? -12.766 -11.898 0.207 1 97.69 292 MET A C 1
ATOM 2382 O O . MET A 1 292 ? -13.484 -10.969 -0.157 1 97.69 292 MET A O 1
ATOM 2386 N N . VAL A 1 293 ? -13.18 -13.117 0.38 1 97.19 293 VAL A N 1
ATOM 2387 C CA . VAL A 1 293 ? -14.562 -13.484 0.083 1 97.19 293 VAL A CA 1
ATOM 2388 C C . VAL A 1 293 ? -15.508 -12.664 0.955 1 97.19 293 VAL A C 1
ATOM 2390 O O . VAL A 1 293 ? -16.469 -12.07 0.453 1 97.19 293 VAL A O 1
ATOM 2393 N N . SER A 1 294 ? -15.188 -12.617 2.197 1 94.94 294 SER A N 1
ATOM 2394 C CA . SER A 1 294 ? -16.016 -11.859 3.131 1 94.94 294 SER A CA 1
ATOM 2395 C C . SER A 1 294 ? -16.031 -10.375 2.775 1 94.94 294 SER A C 1
ATOM 2397 O O . SER A 1 294 ? -17.078 -9.734 2.828 1 94.94 294 SER A O 1
ATOM 2399 N N . SER A 1 295 ? -14.867 -9.867 2.447 1 93.31 295 SER A N 1
ATOM 2400 C CA . SER A 1 295 ? -14.75 -8.453 2.113 1 93.31 295 SER A CA 1
ATOM 2401 C C . SER A 1 295 ? -15.578 -8.102 0.881 1 93.31 295 SER A C 1
ATOM 2403 O O . SER A 1 295 ? -16.203 -7.047 0.831 1 93.31 295 SER A O 1
ATOM 2405 N N . VAL A 1 296 ? -15.523 -8.945 -0.106 1 95.38 296 VAL A N 1
ATOM 2406 C CA . VAL A 1 296 ? -16.297 -8.727 -1.326 1 95.38 296 VAL A CA 1
ATOM 2407 C C . VAL A 1 296 ? -17.781 -8.758 -1.008 1 95.38 296 VAL A C 1
ATOM 2409 O O . VAL A 1 296 ? -18.531 -7.875 -1.435 1 95.38 296 VAL A O 1
ATOM 2412 N N . GLU A 1 297 ? -18.188 -9.711 -0.245 1 94.19 297 GLU A N 1
ATOM 2413 C CA . GLU A 1 297 ? -19.594 -9.844 0.105 1 94.19 297 GLU A CA 1
ATOM 2414 C C . GLU A 1 297 ? -20.078 -8.648 0.932 1 94.19 297 GLU A C 1
ATOM 2416 O O . GLU A 1 297 ? -21.188 -8.156 0.737 1 94.19 297 GLU A O 1
ATOM 2421 N N . MET A 1 298 ? -19.266 -8.18 1.746 1 89.19 298 MET A N 1
ATOM 2422 C CA . MET A 1 298 ? -19.609 -7.027 2.576 1 89.19 298 MET A CA 1
ATOM 2423 C C . MET A 1 298 ? -19.688 -5.754 1.738 1 89.19 298 MET A C 1
ATOM 2425 O O . MET A 1 298 ? -20.578 -4.934 1.925 1 89.19 298 MET A O 1
ATOM 2429 N N . ALA A 1 299 ? -18.719 -5.602 0.866 1 89.81 299 ALA A N 1
ATOM 2430 C CA . ALA A 1 299 ? -18.688 -4.398 0.039 1 89.81 299 ALA A CA 1
ATOM 2431 C C . ALA A 1 299 ? -19.922 -4.297 -0.842 1 89.81 299 ALA A C 1
ATOM 2433 O O . ALA A 1 299 ? -20.453 -3.203 -1.049 1 89.81 299 ALA A O 1
ATOM 2434 N N . HIS A 1 300 ? -20.391 -5.43 -1.3 1 91.12 300 HIS A N 1
ATOM 2435 C CA . HIS A 1 300 ? -21.453 -5.426 -2.287 1 91.12 300 HIS A CA 1
ATOM 2436 C C . HIS A 1 300 ? -22.797 -5.77 -1.646 1 91.12 300 HIS A C 1
ATOM 2438 O O . HIS A 1 300 ? -23.859 -5.523 -2.234 1 91.12 300 HIS A O 1
ATOM 2444 N N . GLY A 1 301 ? -22.812 -6.379 -0.49 1 88.38 301 GLY A N 1
ATOM 2445 C CA . GLY A 1 301 ? -24.031 -6.836 0.141 1 88.38 301 GLY A CA 1
ATOM 2446 C C . GLY A 1 301 ? -24.656 -8.039 -0.553 1 88.38 301 GLY A C 1
ATOM 2447 O O . GLY A 1 301 ? -25.875 -8.109 -0.713 1 88.38 301 GLY A O 1
ATOM 2448 N N . GLY A 1 302 ? -23.797 -8.914 -1.07 1 92.19 302 GLY A N 1
ATOM 2449 C CA . GLY A 1 302 ? -24.266 -10.086 -1.793 1 92.19 302 GLY A CA 1
ATOM 2450 C C . GLY A 1 302 ? -23.266 -11.227 -1.788 1 92.19 302 GLY A C 1
ATOM 2451 O O . GLY A 1 302 ? -22.234 -11.156 -1.117 1 92.19 302 GLY A O 1
ATOM 2452 N N . ASN A 1 303 ? -23.672 -12.172 -2.557 1 94.88 303 ASN A N 1
ATOM 2453 C CA . ASN A 1 303 ? -22.859 -13.375 -2.604 1 94.88 303 ASN A CA 1
ATOM 2454 C C . ASN A 1 303 ? -21.625 -13.18 -3.492 1 94.88 303 ASN A C 1
ATOM 2456 O O . ASN A 1 303 ? -21.719 -12.562 -4.555 1 94.88 303 ASN A O 1
ATOM 2460 N N . PHE A 1 304 ? -20.547 -13.773 -3.139 1 97 304 PHE A N 1
ATOM 2461 C CA . PHE A 1 304 ? -19.266 -13.609 -3.812 1 97 304 PHE A CA 1
ATOM 2462 C C . PHE A 1 304 ? -19.375 -14.023 -5.277 1 97 304 PHE A C 1
ATOM 2464 O O . PHE A 1 304 ? -18.906 -13.297 -6.164 1 97 304 PHE A O 1
ATOM 2471 N N . TRP A 1 305 ? -19.922 -15.164 -5.508 1 97 305 TRP A N 1
ATOM 2472 C CA . TRP A 1 305 ? -19.953 -15.742 -6.844 1 97 305 TRP A CA 1
ATOM 2473 C C . TRP A 1 305 ? -20.766 -14.883 -7.797 1 97 305 TRP A C 1
ATOM 2475 O O . TRP A 1 305 ? -20.375 -14.656 -8.945 1 97 305 TRP A O 1
ATOM 2485 N N . ASP A 1 306 ? -21.859 -14.336 -7.34 1 96.06 306 ASP A N 1
ATOM 2486 C CA . ASP A 1 306 ? -22.688 -13.453 -8.164 1 96.06 306 ASP A CA 1
ATOM 2487 C C . ASP A 1 306 ? -21.922 -12.172 -8.508 1 96.06 306 ASP A C 1
ATOM 2489 O O . ASP A 1 306 ? -21.969 -11.703 -9.648 1 96.06 306 ASP A O 1
ATOM 2493 N N . ILE A 1 307 ? -21.281 -11.664 -7.512 1 96.5 307 ILE A N 1
ATOM 2494 C CA . ILE A 1 307 ? -20.547 -10.414 -7.691 1 96.5 307 ILE A CA 1
ATOM 2495 C C . ILE A 1 307 ? -19.406 -10.617 -8.688 1 96.5 307 ILE A C 1
ATOM 2497 O O . ILE A 1 307 ? -19.203 -9.797 -9.586 1 96.5 307 ILE A O 1
ATOM 2501 N N . TRP A 1 308 ? -18.703 -11.734 -8.484 1 97.81 308 TRP A N 1
ATOM 2502 C CA . TRP A 1 308 ? -17.594 -12.062 -9.383 1 97.81 308 TRP A CA 1
ATOM 2503 C C . TRP A 1 308 ? -18.094 -12.227 -10.812 1 97.81 308 TRP A C 1
ATOM 2505 O O . TRP A 1 308 ? -17.484 -11.711 -11.75 1 97.81 308 TRP A O 1
ATOM 2515 N N . ILE A 1 309 ? -19.203 -12.875 -11.008 1 96.44 309 ILE A N 1
ATOM 2516 C CA . ILE A 1 309 ? -19.797 -13.109 -12.32 1 96.44 309 ILE A CA 1
ATOM 2517 C C . ILE A 1 309 ? -20.281 -11.781 -12.906 1 96.44 309 ILE A C 1
ATOM 2519 O O . ILE A 1 309 ? -20.031 -11.484 -14.078 1 96.44 309 ILE A O 1
ATOM 2523 N N . ASP A 1 310 ? -20.891 -10.945 -12.109 1 96.19 310 ASP A N 1
ATOM 2524 C CA . ASP A 1 310 ? -21.438 -9.672 -12.562 1 96.19 310 ASP A CA 1
ATOM 2525 C C . ASP A 1 310 ? -20.328 -8.711 -12.992 1 96.19 310 ASP A C 1
ATOM 2527 O O . ASP A 1 310 ? -20.562 -7.797 -13.781 1 96.19 310 ASP A O 1
ATOM 2531 N N . ASN A 1 311 ? -19.172 -8.969 -12.406 1 97.12 311 ASN A N 1
ATOM 2532 C CA . ASN A 1 311 ? -18.031 -8.141 -12.781 1 97.12 311 ASN A CA 1
ATOM 2533 C C . ASN A 1 311 ? -17.188 -8.812 -13.852 1 97.12 311 ASN A C 1
ATOM 2535 O O . ASN A 1 311 ? -15.953 -8.68 -13.844 1 97.12 311 ASN A O 1
ATOM 2539 N N . SER A 1 312 ? -17.781 -9.633 -14.641 1 96.94 312 SER A N 1
ATOM 2540 C CA . SER A 1 312 ? -17.203 -10.203 -15.859 1 96.94 312 SER A CA 1
ATOM 2541 C C . SER A 1 312 ? -16.125 -11.234 -15.523 1 96.94 312 SER A C 1
ATOM 2543 O O . SER A 1 312 ? -15.172 -11.414 -16.281 1 96.94 312 SER A O 1
ATOM 2545 N N . TYR A 1 313 ? -16.109 -11.797 -14.383 1 96.12 313 TYR A N 1
ATOM 2546 C CA . TYR A 1 313 ? -15.352 -12.961 -13.938 1 96.12 313 TYR A CA 1
ATOM 2547 C C . TYR A 1 313 ? -13.867 -12.766 -14.211 1 96.12 313 TYR A C 1
ATOM 2549 O O . TYR A 1 313 ? -13.234 -13.602 -14.867 1 96.12 313 TYR A O 1
ATOM 2557 N N . PRO A 1 314 ? -13.219 -11.664 -13.617 1 97 314 PRO A N 1
ATOM 2558 C CA . PRO A 1 314 ? -11.766 -11.508 -13.758 1 97 314 PRO A CA 1
ATOM 2559 C C . PRO A 1 314 ? -10.984 -12.695 -13.188 1 97 314 PRO A C 1
ATOM 2561 O O . PRO A 1 314 ? -11.547 -13.516 -12.453 1 97 314 PRO A O 1
ATOM 2564 N N . PHE A 1 315 ? -9.727 -12.797 -13.555 1 95.81 315 PHE A N 1
ATOM 2565 C CA . PHE A 1 315 ? -8.898 -13.859 -13.008 1 95.81 315 PHE A CA 1
ATOM 2566 C C . PHE A 1 315 ? -8.867 -13.789 -11.484 1 95.81 315 PHE A C 1
ATOM 2568 O O . PHE A 1 315 ? -8.703 -12.711 -10.906 1 95.81 315 PHE A O 1
ATOM 2575 N N . GLU A 1 316 ? -9.047 -14.906 -10.852 1 97.12 316 GLU A N 1
ATOM 2576 C CA . GLU A 1 316 ? -9.125 -15.016 -9.398 1 97.12 316 GLU A CA 1
ATOM 2577 C C . GLU A 1 316 ? -7.855 -14.492 -8.734 1 97.12 316 GLU A C 1
ATOM 2579 O O . GLU A 1 316 ? -7.914 -13.883 -7.668 1 97.12 316 GLU A O 1
ATOM 2584 N N . LEU A 1 317 ? -6.746 -14.695 -9.391 1 96.12 317 LEU A N 1
ATOM 2585 C CA . LEU A 1 317 ? -5.469 -14.273 -8.828 1 96.12 317 LEU A CA 1
ATOM 2586 C C . LEU A 1 317 ? -5.371 -12.758 -8.766 1 96.12 317 LEU A C 1
ATOM 2588 O O . LEU A 1 317 ? -4.766 -12.203 -7.848 1 96.12 317 LEU A O 1
ATOM 2592 N N . LEU A 1 318 ? -5.922 -12.102 -9.75 1 97.06 318 LEU A N 1
ATOM 2593 C CA . LEU A 1 318 ? -5.895 -10.648 -9.766 1 97.06 318 LEU A CA 1
ATOM 2594 C C . LEU A 1 318 ? -6.707 -10.078 -8.609 1 97.06 318 LEU A C 1
ATOM 2596 O O . LEU A 1 318 ? -6.281 -9.109 -7.965 1 97.06 318 LEU A O 1
ATOM 2600 N N . VAL A 1 319 ? -7.848 -10.695 -8.344 1 98.38 319 VAL A N 1
ATOM 2601 C CA . VAL A 1 319 ? -8.688 -10.258 -7.234 1 98.38 319 VAL A CA 1
ATOM 2602 C C . VAL A 1 319 ? -7.977 -10.523 -5.91 1 98.38 319 VAL A C 1
ATOM 2604 O O . VAL A 1 319 ? -7.957 -9.664 -5.027 1 98.38 319 VAL A O 1
ATOM 2607 N N . TYR A 1 320 ? -7.371 -11.664 -5.789 1 98.44 320 TYR A N 1
ATOM 2608 C CA . TYR A 1 320 ? -6.688 -12.094 -4.574 1 98.44 320 TYR A CA 1
ATOM 2609 C C . TYR A 1 320 ? -5.527 -11.164 -4.242 1 98.44 320 TYR A C 1
ATOM 2611 O O . TYR A 1 320 ? -5.422 -10.664 -3.119 1 98.44 320 TYR A O 1
ATOM 2619 N N . TYR A 1 321 ? -4.688 -10.883 -5.211 1 98.12 321 TYR A N 1
ATOM 2620 C CA . TYR A 1 321 ? -3.523 -10.039 -4.977 1 98.12 321 TYR A CA 1
ATOM 2621 C C . TYR A 1 321 ? -3.941 -8.594 -4.734 1 98.12 321 TYR A C 1
ATOM 2623 O O . TYR A 1 321 ? -3.342 -7.895 -3.912 1 98.12 321 TYR A O 1
ATOM 2631 N N . LEU A 1 322 ? -4.934 -8.164 -5.469 1 98.19 322 LEU A N 1
ATOM 2632 C CA . LEU A 1 322 ? -5.418 -6.805 -5.254 1 98.19 322 LEU A CA 1
ATOM 2633 C C . LEU A 1 322 ? -5.992 -6.648 -3.848 1 98.19 322 LEU A C 1
ATOM 2635 O O . LEU A 1 322 ? -5.875 -5.582 -3.24 1 98.19 322 LEU A O 1
ATOM 2639 N N . HIS A 1 323 ? -6.617 -7.656 -3.371 1 98.06 323 HIS A N 1
ATOM 2640 C CA . HIS A 1 323 ? -7.133 -7.656 -2.006 1 98.06 323 HIS A CA 1
ATOM 2641 C C . HIS A 1 323 ? -6 -7.512 -0.993 1 98.06 323 HIS A C 1
ATOM 2643 O O . HIS A 1 323 ? -6.113 -6.734 -0.041 1 98.06 323 HIS A O 1
ATOM 2649 N N . ILE A 1 324 ? -4.949 -8.227 -1.179 1 97.94 324 ILE A N 1
ATOM 2650 C CA . ILE A 1 324 ? -3.801 -8.141 -0.282 1 97.94 324 ILE A CA 1
ATOM 2651 C C . ILE A 1 324 ? -3.25 -6.719 -0.283 1 97.94 324 ILE A C 1
ATOM 2653 O O . ILE A 1 324 ? -2.957 -6.156 0.777 1 97.94 324 ILE A O 1
ATOM 2657 N N . ILE A 1 325 ? -3.145 -6.129 -1.449 1 97.75 325 ILE A N 1
ATOM 2658 C CA . ILE A 1 325 ? -2.631 -4.77 -1.562 1 97.75 325 ILE A CA 1
ATOM 2659 C C . ILE A 1 325 ? -3.545 -3.809 -0.803 1 97.75 325 ILE A C 1
ATOM 2661 O O . ILE A 1 325 ? -3.074 -2.984 -0.016 1 97.75 325 ILE A O 1
ATOM 2665 N N . ALA A 1 326 ? -4.816 -3.93 -1.022 1 96.25 326 ALA A N 1
ATOM 2666 C CA . ALA A 1 326 ? -5.781 -3.049 -0.372 1 96.25 326 ALA A CA 1
ATOM 2667 C C . ALA A 1 326 ? -5.711 -3.184 1.146 1 96.25 326 ALA A C 1
ATOM 2669 O O . ALA A 1 326 ? -5.664 -2.182 1.863 1 96.25 326 ALA A O 1
ATOM 2670 N N . ARG A 1 327 ? -5.66 -4.398 1.604 1 95.5 327 ARG A N 1
ATOM 2671 C CA . ARG A 1 327 ? -5.633 -4.648 3.043 1 95.5 327 ARG A CA 1
ATOM 2672 C C . ARG A 1 327 ? -4.328 -4.156 3.66 1 95.5 327 ARG A C 1
ATOM 2674 O O . ARG A 1 327 ? -4.328 -3.602 4.762 1 95.5 327 ARG A O 1
ATOM 2681 N N . LYS A 1 328 ? -3.273 -4.398 2.939 1 95.19 328 LYS A N 1
ATOM 2682 C CA . LYS A 1 328 ? -2 -3.912 3.467 1 95.19 328 LYS A CA 1
ATOM 2683 C C . LYS A 1 328 ? -2.01 -2.395 3.617 1 95.19 328 LYS A C 1
ATOM 2685 O O . LYS A 1 328 ? -1.493 -1.859 4.598 1 95.19 328 LYS A O 1
ATOM 2690 N N . MET A 1 329 ? -2.537 -1.761 2.656 1 95.44 329 MET A N 1
ATOM 2691 C CA . MET A 1 329 ? -2.596 -0.302 2.705 1 95.44 329 MET A CA 1
ATOM 2692 C C . MET A 1 329 ? -3.525 0.169 3.818 1 95.44 329 MET A C 1
ATOM 2694 O O . MET A 1 329 ? -3.178 1.07 4.582 1 95.44 329 MET A O 1
ATOM 2698 N N . GLU A 1 330 ? -4.574 -0.481 4.031 1 93.25 330 GLU A N 1
ATOM 2699 C CA . GLU A 1 330 ? -5.668 0.109 4.797 1 93.25 330 GLU A CA 1
ATOM 2700 C C . GLU A 1 330 ? -5.652 -0.375 6.242 1 93.25 330 GLU A C 1
ATOM 2702 O O . GLU A 1 330 ? -6.352 0.177 7.098 1 93.25 330 GLU A O 1
ATOM 2707 N N . THR A 1 331 ? -4.852 -1.417 6.5 1 91.31 331 THR A N 1
ATOM 2708 C CA . THR A 1 331 ? -4.859 -1.974 7.848 1 91.31 331 THR A CA 1
ATOM 2709 C C . THR A 1 331 ? -3.438 -2.152 8.367 1 91.31 331 THR A C 1
ATOM 2711 O O . THR A 1 331 ? -2.473 -2.016 7.613 1 91.31 331 THR A O 1
ATOM 2714 N N . ALA A 1 332 ? -3.34 -2.391 9.625 1 89.12 332 ALA A N 1
ATOM 2715 C CA . ALA A 1 332 ? -2.08 -2.768 10.266 1 89.12 332 ALA A CA 1
ATOM 2716 C C . ALA A 1 332 ? -2.098 -4.23 10.695 1 89.12 332 ALA A C 1
ATOM 2718 O O . ALA A 1 332 ? -1.354 -4.625 11.594 1 89.12 332 ALA A O 1
ATOM 2719 N N . ASN A 1 333 ? -3.008 -4.965 10.07 1 88.31 333 ASN A N 1
ATOM 2720 C CA . ASN A 1 333 ? -3.098 -6.398 10.344 1 88.31 333 ASN A CA 1
ATOM 2721 C C . ASN A 1 333 ? -1.827 -7.129 9.93 1 88.31 333 ASN A C 1
ATOM 2723 O O . ASN A 1 333 ? -1.366 -6.984 8.797 1 88.31 333 ASN A O 1
ATOM 2727 N N . SER A 1 334 ? -1.341 -7.98 10.75 1 87.31 334 SER A N 1
ATOM 2728 C CA . SER A 1 334 ? -0.033 -8.594 10.547 1 87.31 334 SER A CA 1
ATOM 2729 C C . SER A 1 334 ? -0.049 -9.555 9.367 1 87.31 334 SER A C 1
ATOM 2731 O O . SER A 1 334 ? 0.961 -9.711 8.672 1 87.31 334 SER A O 1
ATOM 2733 N N . ILE A 1 335 ? -1.156 -10.156 9.109 1 90.62 335 ILE A N 1
ATOM 2734 C CA . ILE A 1 335 ? -1.212 -11.094 7.992 1 90.62 335 ILE A CA 1
ATOM 2735 C C . ILE A 1 335 ? -0.915 -10.367 6.688 1 90.62 335 ILE A C 1
ATOM 2737 O O . ILE A 1 335 ? -0.221 -10.891 5.812 1 90.62 335 ILE A O 1
ATOM 2741 N N . PHE A 1 336 ? -1.369 -9.156 6.625 1 93.56 336 PHE A N 1
ATOM 2742 C CA . PHE A 1 336 ? -1.178 -8.398 5.398 1 93.56 336 PHE A CA 1
ATOM 2743 C C . PHE A 1 336 ? 0.098 -7.562 5.469 1 93.56 336 PHE A C 1
ATOM 2745 O O . PHE A 1 336 ? 0.787 -7.383 4.465 1 93.56 336 PHE A O 1
ATOM 2752 N N . SER A 1 337 ? 0.451 -7.09 6.688 1 91 337 SER A N 1
ATOM 2753 C CA . SER A 1 337 ? 1.623 -6.234 6.855 1 91 337 SER A CA 1
ATOM 2754 C C . SER A 1 337 ? 2.908 -6.996 6.543 1 91 337 SER A C 1
ATOM 2756 O O . SER A 1 337 ? 3.922 -6.391 6.188 1 91 337 SER A O 1
ATOM 2758 N N . ASN A 1 338 ? 2.832 -8.281 6.57 1 90.75 338 ASN A N 1
ATOM 2759 C CA . ASN A 1 338 ? 4.016 -9.094 6.316 1 90.75 338 ASN A CA 1
ATOM 2760 C C . ASN A 1 338 ? 4.316 -9.195 4.824 1 90.75 338 ASN A C 1
ATOM 2762 O O . ASN A 1 338 ? 5.43 -9.555 4.434 1 90.75 338 ASN A O 1
ATOM 2766 N N . TYR A 1 339 ? 3.334 -8.93 4.062 1 94.25 339 TYR A N 1
ATOM 2767 C CA . TYR A 1 339 ? 3.551 -8.969 2.619 1 94.25 339 TYR A CA 1
ATOM 2768 C C . TYR A 1 339 ? 4.363 -7.766 2.154 1 94.25 339 TYR A C 1
ATOM 2770 O O . TYR A 1 339 ? 4.203 -6.66 2.676 1 94.25 339 TYR A O 1
ATOM 2778 N N . ARG A 1 340 ? 5.172 -7.992 1.249 1 94.5 340 ARG A N 1
ATOM 2779 C CA . ARG A 1 340 ? 5.793 -6.918 0.481 1 94.5 340 ARG A CA 1
ATOM 2780 C C . ARG A 1 340 ? 5.164 -6.797 -0.902 1 94.5 340 ARG A C 1
ATOM 2782 O O . ARG A 1 340 ? 4.867 -7.809 -1.545 1 94.5 340 ARG A O 1
ATOM 2789 N N . ILE A 1 341 ? 4.812 -5.625 -1.262 1 96.38 341 ILE A N 1
ATOM 2790 C CA . ILE A 1 341 ? 4.348 -5.344 -2.615 1 96.38 341 ILE A CA 1
ATOM 2791 C C . ILE A 1 341 ? 5.48 -4.723 -3.43 1 96.38 341 ILE A C 1
ATOM 2793 O O . ILE A 1 341 ? 5.824 -3.555 -3.234 1 96.38 341 ILE A O 1
ATOM 2797 N N . LEU A 1 342 ? 6.039 -5.496 -4.336 1 94.56 342 LEU A N 1
ATOM 2798 C CA . LEU A 1 342 ? 7.242 -5.062 -5.039 1 94.56 342 LEU A CA 1
ATOM 2799 C C . LEU A 1 342 ? 6.965 -4.875 -6.527 1 94.56 342 LEU A C 1
ATOM 2801 O O . LEU A 1 342 ? 6.219 -5.652 -7.129 1 94.56 342 LEU A O 1
ATOM 2805 N N . GLU A 1 343 ? 7.52 -3.881 -7.043 1 92.81 343 GLU A N 1
ATOM 2806 C CA . GLU A 1 343 ? 7.453 -3.639 -8.477 1 92.81 343 GLU A CA 1
ATOM 2807 C C . GLU A 1 343 ? 8.531 -4.418 -9.219 1 92.81 343 GLU A C 1
ATOM 2809 O O . GLU A 1 343 ? 9.727 -4.246 -8.953 1 92.81 343 GLU A O 1
ATOM 2814 N N . THR A 1 344 ? 8.148 -5.191 -10.148 1 91.94 344 THR A N 1
ATOM 2815 C CA . THR A 1 344 ? 9.031 -6.133 -10.828 1 91.94 344 THR A CA 1
ATOM 2816 C C . THR A 1 344 ? 10.148 -5.395 -11.562 1 91.94 344 THR A C 1
ATOM 2818 O O . THR A 1 344 ? 11.32 -5.777 -11.469 1 91.94 344 THR A O 1
ATOM 2821 N N . GLU A 1 345 ? 9.828 -4.34 -12.305 1 87.25 345 GLU A N 1
ATOM 2822 C CA . GLU A 1 345 ? 10.812 -3.605 -13.086 1 87.25 345 GLU A CA 1
ATOM 2823 C C . GLU A 1 345 ? 11.906 -3.027 -12.195 1 87.25 345 GLU A C 1
ATOM 2825 O O . GLU A 1 345 ? 13.094 -3.102 -12.531 1 87.25 345 GLU A O 1
ATOM 2830 N N . ARG A 1 346 ? 11.508 -2.516 -11.109 1 88.06 346 ARG A N 1
ATOM 2831 C CA . ARG A 1 346 ? 12.484 -1.917 -10.203 1 88.06 346 ARG A CA 1
ATOM 2832 C C . ARG A 1 346 ? 13.445 -2.971 -9.656 1 88.06 346 ARG A C 1
ATOM 2834 O O . ARG A 1 346 ? 14.656 -2.746 -9.594 1 88.06 346 ARG A O 1
ATOM 2841 N N . GLU A 1 347 ? 12.922 -4.094 -9.242 1 89.25 347 GLU A N 1
ATOM 2842 C CA . GLU A 1 347 ? 13.75 -5.156 -8.68 1 89.25 347 GLU A CA 1
ATOM 2843 C C . GLU A 1 347 ? 14.672 -5.75 -9.742 1 89.25 347 GLU A C 1
ATOM 2845 O O . GLU A 1 347 ? 15.836 -6.066 -9.461 1 89.25 347 GLU A O 1
ATOM 2850 N N . LEU A 1 348 ? 14.109 -5.91 -10.938 1 89 348 LEU A N 1
ATOM 2851 C CA . LEU A 1 348 ? 14.945 -6.438 -12.008 1 89 348 LEU A CA 1
ATOM 2852 C C . LEU A 1 348 ? 16.109 -5.496 -12.305 1 89 348 LEU A C 1
ATOM 2854 O O . LEU A 1 348 ? 17.234 -5.945 -12.547 1 89 348 LEU A O 1
ATOM 2858 N N . ILE A 1 349 ? 15.852 -4.195 -12.312 1 84.94 349 ILE A N 1
ATOM 2859 C CA . ILE A 1 349 ? 16.906 -3.201 -12.523 1 84.94 349 ILE A CA 1
ATOM 2860 C C . ILE A 1 349 ? 17.938 -3.303 -11.406 1 84.94 349 ILE A C 1
ATOM 2862 O O . ILE A 1 349 ? 19.141 -3.256 -11.672 1 84.94 349 ILE A O 1
ATOM 2866 N N . ARG A 1 350 ? 17.484 -3.484 -10.234 1 83.94 350 ARG A N 1
ATOM 2867 C CA . ARG A 1 350 ? 18.375 -3.578 -9.078 1 83.94 350 ARG A CA 1
ATOM 2868 C C . ARG A 1 350 ? 19.328 -4.758 -9.219 1 83.94 350 ARG A C 1
ATOM 2870 O O . ARG A 1 350 ? 20.469 -4.703 -8.734 1 83.94 350 ARG A O 1
ATOM 2877 N N . PHE A 1 351 ? 18.859 -5.781 -9.883 1 87.69 351 PHE A N 1
ATOM 2878 C CA . PHE A 1 351 ? 19.672 -6.984 -10.031 1 87.69 351 PHE A CA 1
ATOM 2879 C C . PHE A 1 351 ? 20.453 -6.961 -11.352 1 87.69 351 PHE A C 1
ATOM 2881 O O . PHE A 1 351 ? 21.016 -7.973 -11.766 1 87.69 351 PHE A O 1
ATOM 2888 N N . GLY A 1 352 ? 20.438 -5.844 -12.07 1 83.69 352 GLY A N 1
ATOM 2889 C CA . GLY A 1 352 ? 21.266 -5.656 -13.25 1 83.69 352 GLY A CA 1
ATOM 2890 C C . GLY A 1 352 ? 20.641 -6.219 -14.508 1 83.69 352 GLY A C 1
ATOM 2891 O O . GLY A 1 352 ? 21.344 -6.547 -15.469 1 83.69 352 GLY A O 1
ATOM 2892 N N . LEU A 1 353 ? 19.359 -6.328 -14.57 1 87.69 353 LEU A N 1
ATOM 2893 C CA . LEU A 1 353 ? 18.688 -6.926 -15.727 1 87.69 353 LEU A CA 1
ATOM 2894 C C . LEU A 1 353 ? 18.016 -5.855 -16.578 1 87.69 353 LEU A C 1
ATOM 2896 O O . LEU A 1 353 ? 17.078 -6.145 -17.328 1 87.69 353 LEU A O 1
ATOM 2900 N N . ALA A 1 354 ? 18.438 -4.629 -16.484 1 82.75 354 ALA A N 1
ATOM 2901 C CA . ALA A 1 354 ? 17.844 -3.492 -17.172 1 82.75 354 ALA A CA 1
ATOM 2902 C C . ALA A 1 354 ? 17.844 -3.705 -18.688 1 82.75 354 ALA A C 1
ATOM 2904 O O . ALA A 1 354 ? 16.891 -3.354 -19.375 1 82.75 354 ALA A O 1
ATOM 2905 N N . GLU A 1 355 ? 18.875 -4.234 -19.219 1 79.88 355 GLU A N 1
ATOM 2906 C CA . GLU A 1 355 ? 19.016 -4.398 -20.656 1 79.88 355 GLU A CA 1
ATOM 2907 C C . GLU A 1 355 ? 17.969 -5.363 -21.203 1 79.88 355 GLU A C 1
ATOM 2909 O O . GLU A 1 355 ? 17.453 -5.172 -22.312 1 79.88 355 GLU A O 1
ATOM 2914 N N . SER A 1 356 ? 17.703 -6.348 -20.438 1 82.81 356 SER A N 1
ATOM 2915 C CA . SER A 1 356 ? 16.766 -7.359 -20.906 1 82.81 356 SER A CA 1
ATOM 2916 C C . SER A 1 356 ? 15.328 -6.887 -20.75 1 82.81 356 SER A C 1
ATOM 2918 O O . SER A 1 356 ? 14.445 -7.309 -21.5 1 82.81 356 SER A O 1
ATOM 2920 N N . ILE A 1 357 ? 15.07 -6.012 -19.844 1 81.12 357 ILE A N 1
ATOM 2921 C CA . ILE A 1 357 ? 13.727 -5.473 -19.625 1 81.12 357 ILE A CA 1
ATOM 2922 C C . ILE A 1 357 ? 13.281 -4.703 -20.875 1 81.12 357 ILE A C 1
ATOM 2924 O O . ILE A 1 357 ? 12.117 -4.785 -21.266 1 81.12 357 ILE A O 1
ATOM 2928 N N . SER A 1 358 ? 14.18 -3.998 -21.422 1 73.69 358 SER A N 1
ATOM 2929 C CA . SER A 1 358 ? 13.859 -3.17 -22.578 1 73.69 358 SER A CA 1
ATOM 2930 C C . SER A 1 358 ? 13.391 -4.023 -23.75 1 73.69 358 SER A C 1
ATOM 2932 O O . SER A 1 358 ? 12.531 -3.6 -24.531 1 73.69 358 SER A O 1
ATOM 2934 N N . ALA A 1 359 ? 13.867 -5.242 -23.781 1 71.06 359 ALA A N 1
ATOM 2935 C CA . ALA A 1 359 ? 13.484 -6.141 -24.875 1 71.06 359 ALA A CA 1
ATOM 2936 C C . ALA A 1 359 ? 12.094 -6.73 -24.625 1 71.06 359 ALA A C 1
ATOM 2938 O O . ALA A 1 359 ? 11.414 -7.121 -25.578 1 71.06 359 ALA A O 1
ATOM 2939 N N . MET A 1 360 ? 11.68 -6.703 -23.391 1 74.25 360 MET A N 1
ATOM 2940 C CA . MET A 1 360 ? 10.43 -7.352 -23 1 74.25 360 MET A CA 1
ATOM 2941 C C . MET A 1 360 ? 9.297 -6.34 -22.938 1 74.25 360 MET A C 1
ATOM 2943 O O . MET A 1 360 ? 8.125 -6.707 -23.047 1 74.25 360 MET A O 1
ATOM 2947 N N . GLU A 1 361 ? 9.586 -5.098 -22.734 1 71.75 361 GLU A N 1
ATOM 2948 C CA . GLU A 1 361 ? 8.594 -4.059 -22.5 1 71.75 361 GLU A CA 1
ATOM 2949 C C . GLU A 1 361 ? 7.547 -4.031 -23.609 1 71.75 361 GLU A C 1
ATOM 2951 O O . GLU A 1 361 ? 6.395 -3.66 -23.375 1 71.75 361 GLU A O 1
ATOM 2956 N N . GLY A 1 362 ? 7.965 -4.457 -24.766 1 67.44 362 GLY A N 1
ATOM 2957 C CA . GLY A 1 362 ? 7.051 -4.375 -25.906 1 67.44 362 GLY A CA 1
ATOM 2958 C C . GLY A 1 362 ? 6.238 -5.641 -26.109 1 67.44 362 GLY A C 1
ATOM 2959 O O . GLY A 1 362 ? 5.355 -5.684 -26.969 1 67.44 362 GLY A O 1
ATOM 2960 N N . ARG A 1 363 ? 6.531 -6.559 -25.203 1 69.31 363 ARG A N 1
ATOM 2961 C CA . ARG A 1 363 ? 5.797 -7.809 -25.375 1 69.31 363 ARG A CA 1
ATOM 2962 C C . ARG A 1 363 ? 4.383 -7.695 -24.812 1 69.31 363 ARG A C 1
ATOM 2964 O O . ARG A 1 363 ? 4.176 -7.145 -23.734 1 69.31 363 ARG A O 1
ATOM 2971 N N . ARG A 1 364 ? 3.424 -8.023 -25.594 1 65.69 364 ARG A N 1
ATOM 2972 C CA . ARG A 1 364 ? 2.016 -7.879 -25.25 1 65.69 364 ARG A CA 1
ATOM 2973 C C . ARG A 1 364 ? 1.544 -9.039 -24.375 1 65.69 364 ARG A C 1
ATOM 2975 O O . ARG A 1 364 ? 2.008 -10.172 -24.531 1 65.69 364 ARG A O 1
ATOM 2982 N N . GLY A 1 365 ? 0.729 -8.727 -23.453 1 63.72 365 GLY A N 1
ATOM 2983 C CA . GLY A 1 365 ? -0.089 -9.703 -22.75 1 63.72 365 GLY A CA 1
ATOM 2984 C C . GLY A 1 365 ? 0.652 -10.406 -21.625 1 63.72 365 GLY A C 1
ATOM 2985 O O . GLY A 1 365 ? 0.249 -11.477 -21.172 1 63.72 365 GLY A O 1
ATOM 2986 N N . THR A 1 366 ? 1.83 -9.898 -21.25 1 74 366 THR A N 1
ATOM 2987 C CA . THR A 1 366 ? 2.541 -10.625 -20.219 1 74 366 THR A CA 1
ATOM 2988 C C . THR A 1 366 ? 3.307 -9.664 -19.312 1 74 366 THR A C 1
ATOM 2990 O O . THR A 1 366 ? 3.68 -8.57 -19.734 1 74 366 THR A O 1
ATOM 2993 N N . GLY A 1 367 ? 3.365 -10.039 -18.047 1 82.62 367 GLY A N 1
ATOM 2994 C CA . GLY A 1 367 ? 4.246 -9.336 -17.125 1 82.62 367 GLY A CA 1
ATOM 2995 C C . GLY A 1 367 ? 5.703 -9.734 -17.281 1 82.62 367 GLY A C 1
ATOM 2996 O O . GLY A 1 367 ? 6.031 -10.641 -18.047 1 82.62 367 GLY A O 1
ATOM 2997 N N . PHE A 1 368 ? 6.547 -9.047 -16.688 1 82.12 368 PHE A N 1
ATOM 2998 C CA . PHE A 1 368 ? 7.977 -9.32 -16.75 1 82.12 368 PHE A CA 1
ATOM 2999 C C . PHE A 1 368 ? 8.289 -10.672 -16.109 1 82.12 368 PHE A C 1
ATOM 3001 O O . PHE A 1 368 ? 9.023 -11.484 -16.688 1 82.12 368 PHE A O 1
ATOM 3008 N N . MET A 1 369 ? 7.676 -10.906 -15.031 1 86.88 369 MET A N 1
ATOM 3009 C CA . MET A 1 369 ? 8.008 -12.109 -14.273 1 86.88 369 MET A CA 1
ATOM 3010 C C . MET A 1 369 ? 7.297 -13.328 -14.852 1 86.88 369 MET A C 1
ATOM 3012 O O . MET A 1 369 ? 7.723 -14.461 -14.633 1 86.88 369 MET A O 1
ATOM 3016 N N . GLU A 1 370 ? 6.27 -13.047 -15.547 1 84.88 370 GLU A N 1
ATOM 3017 C CA . GLU A 1 370 ? 5.594 -14.164 -16.203 1 84.88 370 GLU A CA 1
ATOM 3018 C C . GLU A 1 370 ? 6.523 -14.883 -17.172 1 84.88 370 GLU A C 1
ATOM 3020 O O . GLU A 1 370 ? 6.391 -16.078 -17.406 1 84.88 370 GLU A O 1
ATOM 3025 N N . ARG A 1 371 ? 7.461 -14.148 -17.703 1 82.88 371 ARG A N 1
ATOM 3026 C CA . ARG A 1 371 ? 8.391 -14.734 -18.656 1 82.88 371 ARG A CA 1
ATOM 3027 C C . ARG A 1 371 ? 9.836 -14.531 -18.219 1 82.88 371 ARG A C 1
ATOM 3029 O O . ARG A 1 371 ? 10.711 -14.234 -19.031 1 82.88 371 ARG A O 1
ATOM 3036 N N . LEU A 1 372 ? 9.984 -14.695 -17.016 1 90.12 372 LEU A N 1
ATOM 3037 C CA . LEU A 1 372 ? 11.234 -14.367 -16.328 1 90.12 372 LEU A CA 1
ATOM 3038 C C . LEU A 1 372 ? 12.414 -15.078 -16.984 1 90.12 372 LEU A C 1
ATOM 3040 O O . LEU A 1 372 ? 13.445 -14.453 -17.25 1 90.12 372 LEU A O 1
ATOM 3044 N N . PRO A 1 373 ? 12.312 -16.359 -17.344 1 90.69 373 PRO A N 1
ATOM 3045 C CA . PRO A 1 373 ? 13.469 -17.016 -17.953 1 90.69 373 PRO A CA 1
ATOM 3046 C C . PRO A 1 373 ? 13.867 -16.406 -19.281 1 90.69 373 PRO A C 1
ATOM 3048 O O . PRO A 1 373 ? 15.039 -16.453 -19.672 1 90.69 373 PRO A O 1
ATOM 3051 N N . HIS A 1 374 ? 12.969 -15.797 -19.906 1 88.56 374 HIS A N 1
ATOM 3052 C CA . HIS A 1 374 ? 13.227 -15.25 -21.234 1 88.56 374 HIS A CA 1
ATOM 3053 C C . HIS A 1 374 ? 14.117 -14.016 -21.156 1 88.56 374 HIS A C 1
ATOM 3055 O O . HIS A 1 374 ? 14.633 -13.547 -22.172 1 88.56 374 HIS A O 1
ATOM 3061 N N . LEU A 1 375 ? 14.344 -13.562 -20.016 1 90.62 375 LEU A N 1
ATOM 3062 C CA . LEU A 1 375 ? 15.227 -12.414 -19.828 1 90.62 375 LEU A CA 1
ATOM 3063 C C . LEU A 1 375 ? 16.672 -12.789 -20.125 1 90.62 375 LEU A C 1
ATOM 3065 O O . LEU A 1 375 ? 17.531 -11.906 -20.281 1 90.62 375 LEU A O 1
ATOM 3069 N N . ILE A 1 376 ? 16.938 -14.078 -20.25 1 93.81 376 ILE A N 1
ATOM 3070 C CA . ILE A 1 376 ? 18.312 -14.477 -20.484 1 93.81 376 ILE A CA 1
ATOM 3071 C C . ILE A 1 376 ? 18.422 -15.188 -21.828 1 93.81 376 ILE A C 1
ATOM 3073 O O . ILE A 1 376 ? 19.344 -15.977 -22.062 1 93.81 376 ILE A O 1
ATOM 3077 N N . THR A 1 377 ? 17.422 -15.07 -22.656 1 92.81 377 THR A N 1
ATOM 3078 C CA . THR A 1 377 ? 17.562 -15.547 -24.031 1 92.81 377 THR A CA 1
ATOM 3079 C C . THR A 1 377 ? 18.656 -14.766 -24.766 1 92.81 377 THR A C 1
ATOM 3081 O O . THR A 1 377 ? 19.094 -13.711 -24.297 1 92.81 377 THR A O 1
ATOM 3084 N N . LYS A 1 378 ? 19.062 -15.383 -25.891 1 91.44 378 LYS A N 1
ATOM 3085 C CA . LYS A 1 378 ? 20.047 -14.664 -26.703 1 91.44 378 LYS A CA 1
ATOM 3086 C C . LYS A 1 378 ? 19.5 -13.305 -27.141 1 91.44 378 LYS A C 1
ATOM 3088 O O . LYS A 1 378 ? 18.344 -13.195 -27.516 1 91.44 378 LYS A O 1
ATOM 3093 N N . PRO A 1 379 ? 20.297 -12.242 -27.047 1 90.5 379 PRO A N 1
ATOM 3094 C CA . PRO A 1 379 ? 21.734 -12.203 -26.75 1 90.5 379 PRO A CA 1
ATOM 3095 C C . PRO A 1 379 ? 22.031 -11.945 -25.266 1 90.5 379 PRO A C 1
ATOM 3097 O O . PRO A 1 379 ? 23.156 -11.586 -24.922 1 90.5 379 PRO A O 1
ATOM 3100 N N . HIS A 1 380 ? 21.094 -12.117 -24.406 1 91.06 380 HIS A N 1
ATOM 3101 C CA . HIS A 1 380 ? 21.266 -11.711 -23.016 1 91.06 380 HIS A CA 1
ATOM 3102 C C . HIS A 1 380 ? 21.641 -12.898 -22.141 1 91.06 380 HIS A C 1
ATOM 3104 O O . HIS A 1 380 ? 21.406 -12.883 -20.938 1 91.06 380 HIS A O 1
ATOM 3110 N N . SER A 1 381 ? 22.266 -13.883 -22.688 1 94 381 SER A N 1
ATOM 3111 C CA . SER A 1 381 ? 22.625 -15.102 -21.969 1 94 381 SER A CA 1
ATOM 3112 C C . SER A 1 381 ? 23.625 -14.789 -20.844 1 94 381 SER A C 1
ATOM 3114 O O . SER A 1 381 ? 23.656 -15.492 -19.828 1 94 381 SER A O 1
ATOM 3116 N N . VAL A 1 382 ? 24.391 -13.719 -21.016 1 93.25 382 VAL A N 1
ATOM 3117 C CA . VAL A 1 382 ? 25.438 -13.352 -20.062 1 93.25 382 VAL A CA 1
ATOM 3118 C C . VAL A 1 382 ? 24.812 -12.898 -18.75 1 93.25 382 VAL A C 1
ATOM 3120 O O . VAL A 1 382 ? 25.484 -12.875 -17.719 1 93.25 382 VAL A O 1
ATOM 3123 N N . LEU A 1 383 ? 23.5 -12.641 -18.734 1 93.12 383 LEU A N 1
ATOM 3124 C CA . LEU A 1 383 ? 22.812 -12.125 -17.547 1 93.12 383 LEU A CA 1
ATOM 3125 C C . LEU A 1 383 ? 22.266 -13.266 -16.703 1 93.12 383 LEU A C 1
ATOM 3127 O O . LEU A 1 383 ? 21.609 -13.023 -15.688 1 93.12 383 LEU A O 1
ATOM 3131 N N . ALA A 1 384 ? 22.516 -14.523 -17.016 1 95.38 384 ALA A N 1
ATOM 3132 C CA . ALA A 1 384 ? 22.016 -15.695 -16.297 1 95.38 384 ALA A CA 1
ATOM 3133 C C . ALA A 1 384 ? 22.391 -15.633 -14.82 1 95.38 384 ALA A C 1
ATOM 3135 O O . ALA A 1 384 ? 21.547 -15.875 -13.953 1 95.38 384 ALA A O 1
ATOM 3136 N N . PRO A 1 385 ? 23.625 -15.195 -14.484 1 95.12 385 PRO A N 1
ATOM 3137 C CA . PRO A 1 385 ? 23.953 -15.109 -13.055 1 95.12 385 PRO A CA 1
ATOM 3138 C C . PRO A 1 385 ? 23.109 -14.078 -12.312 1 95.12 385 PRO A C 1
ATOM 3140 O O . PRO A 1 385 ? 22.781 -14.273 -11.148 1 95.12 385 PRO A O 1
ATOM 3143 N N . ASN A 1 386 ? 22.766 -13 -12.969 1 92.31 386 ASN A N 1
ATOM 3144 C CA . ASN A 1 386 ? 21.922 -11.977 -12.359 1 92.31 386 ASN A CA 1
ATOM 3145 C C . ASN A 1 386 ? 20.516 -12.5 -12.094 1 92.31 386 ASN A C 1
ATOM 3147 O O . ASN A 1 386 ? 19.938 -12.211 -11.039 1 92.31 386 ASN A O 1
ATOM 3151 N N . LEU A 1 387 ? 20.047 -13.227 -13.062 1 94.44 387 LEU A N 1
ATOM 3152 C CA . LEU A 1 387 ? 18.703 -13.781 -12.914 1 94.44 387 LEU A CA 1
ATOM 3153 C C . LEU A 1 387 ? 18.672 -14.836 -11.812 1 94.44 387 LEU A C 1
ATOM 3155 O O . LEU A 1 387 ? 17.703 -14.93 -11.055 1 94.44 387 LEU A O 1
ATOM 3159 N N . ILE A 1 388 ? 19.734 -15.633 -11.758 1 94.94 388 ILE A N 1
ATOM 3160 C CA . ILE A 1 388 ? 19.875 -16.641 -10.711 1 94.94 388 ILE A CA 1
ATOM 3161 C C . ILE A 1 388 ? 19.859 -15.969 -9.344 1 94.94 388 ILE A C 1
ATOM 3163 O O . ILE A 1 388 ? 19.125 -16.375 -8.453 1 94.94 388 ILE A O 1
ATOM 3167 N N . ALA A 1 389 ? 20.609 -14.906 -9.219 1 91.69 389 ALA A N 1
ATOM 3168 C CA . ALA A 1 389 ? 20.656 -14.164 -7.961 1 91.69 389 ALA A CA 1
ATOM 3169 C C . ALA A 1 389 ? 19.297 -13.602 -7.59 1 91.69 389 ALA A C 1
ATOM 3171 O O . ALA A 1 389 ? 18.906 -13.625 -6.418 1 91.69 389 ALA A O 1
ATOM 3172 N N . PHE A 1 390 ? 18.594 -13.117 -8.57 1 91.81 390 PHE A N 1
ATOM 3173 C CA . PHE A 1 390 ? 17.25 -12.594 -8.375 1 91.81 390 PHE A CA 1
ATOM 3174 C C . PHE A 1 390 ? 16.312 -13.672 -7.832 1 91.81 390 PHE A C 1
ATOM 3176 O O . PHE A 1 390 ? 15.648 -13.477 -6.816 1 91.81 390 PHE A O 1
ATOM 3183 N N . CYS A 1 391 ? 16.312 -14.812 -8.453 1 93.19 391 CYS A N 1
ATOM 3184 C CA . CYS A 1 391 ? 15.422 -15.898 -8.062 1 93.19 391 CYS A CA 1
ATOM 3185 C C . CYS A 1 391 ? 15.766 -16.422 -6.672 1 93.19 391 CYS A C 1
ATOM 3187 O O . CYS A 1 391 ? 14.875 -16.688 -5.863 1 93.19 391 CYS A O 1
ATOM 3189 N N . GLN A 1 392 ? 17.047 -16.5 -6.383 1 91.12 392 GLN A N 1
ATOM 3190 C CA . GLN A 1 392 ? 17.484 -17 -5.078 1 91.12 392 GLN A CA 1
ATOM 3191 C C . GLN A 1 392 ? 17.109 -16.016 -3.969 1 91.12 392 GLN A C 1
ATOM 3193 O O . GLN A 1 392 ? 16.625 -16.422 -2.908 1 91.12 392 GLN A O 1
ATOM 3198 N N . SER A 1 393 ? 17.234 -14.766 -4.297 1 88.5 393 SER A N 1
ATOM 3199 C CA . SER A 1 393 ? 16.984 -13.734 -3.293 1 88.5 393 SER A CA 1
ATOM 3200 C C . SER A 1 393 ? 15.508 -13.688 -2.91 1 88.5 393 SER A C 1
ATOM 3202 O O . SER A 1 393 ? 15.164 -13.406 -1.76 1 88.5 393 SER A O 1
ATOM 3204 N N . TYR A 1 394 ? 14.695 -14 -3.861 1 90.25 394 TYR A N 1
ATOM 3205 C CA . TYR A 1 394 ? 13.266 -13.898 -3.592 1 90.25 394 TYR A CA 1
ATOM 3206 C C . TYR A 1 394 ? 12.625 -15.273 -3.496 1 90.25 394 TYR A C 1
ATOM 3208 O O . TYR A 1 394 ? 11.398 -15.398 -3.457 1 90.25 394 TYR A O 1
ATOM 3216 N N . SER A 1 395 ? 13.43 -16.312 -3.506 1 89.81 395 SER A N 1
ATOM 3217 C CA . SER A 1 395 ? 12.984 -17.688 -3.385 1 89.81 395 SER A CA 1
ATOM 3218 C C . SER A 1 395 ? 11.969 -18.031 -4.469 1 89.81 395 SER A C 1
ATOM 3220 O O . SER A 1 395 ? 10.914 -18.594 -4.184 1 89.81 395 SER A O 1
ATOM 3222 N N . LEU A 1 396 ? 12.266 -17.594 -5.637 1 93.62 396 LEU A N 1
ATOM 3223 C CA . LEU A 1 396 ? 11.445 -17.953 -6.789 1 93.62 396 LEU A CA 1
ATOM 3224 C C . LEU A 1 396 ? 11.883 -19.297 -7.359 1 93.62 396 LEU A C 1
ATOM 3226 O O . LEU A 1 396 ? 12.883 -19.375 -8.078 1 93.62 396 LEU A O 1
ATOM 3230 N N . ARG A 1 397 ? 11.031 -20.312 -7.129 1 94.38 397 ARG A N 1
ATOM 3231 C CA . ARG A 1 397 ? 11.438 -21.656 -7.504 1 94.38 397 ARG A CA 1
ATOM 3232 C C . ARG A 1 397 ? 10.438 -22.281 -8.469 1 94.38 397 ARG A C 1
ATOM 3234 O O . ARG A 1 397 ? 10.68 -23.359 -9.008 1 94.38 397 ARG A O 1
ATOM 3241 N N . ALA A 1 398 ? 9.336 -21.688 -8.68 1 94.62 398 ALA A N 1
ATOM 3242 C CA . ALA A 1 398 ? 8.312 -22.109 -9.641 1 94.62 398 ALA A CA 1
ATOM 3243 C C . ALA A 1 398 ? 8.062 -21.016 -10.68 1 94.62 398 ALA A C 1
ATOM 3245 O O . ALA A 1 398 ? 7.645 -19.906 -10.344 1 94.62 398 ALA A O 1
ATOM 3246 N N . LEU A 1 399 ? 8.375 -21.375 -11.93 1 94.06 399 LEU A N 1
ATOM 3247 C CA . LEU A 1 399 ? 8.344 -20.344 -12.969 1 94.06 399 LEU A CA 1
ATOM 3248 C C . LEU A 1 399 ? 7.656 -20.859 -14.227 1 94.06 399 LEU A C 1
ATOM 3250 O O . LEU A 1 399 ? 7.496 -22.078 -14.398 1 94.06 399 LEU A O 1
ATOM 3254 N N . ARG A 1 400 ? 7.289 -19.906 -15 1 92.56 400 ARG A N 1
ATOM 3255 C CA . ARG A 1 400 ? 6.766 -20.234 -16.328 1 92.56 400 ARG A CA 1
ATOM 3256 C C . ARG A 1 400 ? 7.863 -20.141 -17.391 1 92.56 400 ARG A C 1
ATOM 3258 O O . ARG A 1 400 ? 8.68 -19.219 -17.359 1 92.56 400 ARG A O 1
ATOM 3265 N N . MET A 1 401 ? 7.926 -21.141 -18.172 1 90.69 401 MET A N 1
ATOM 3266 C CA . MET A 1 401 ? 8.789 -21.188 -19.344 1 90.69 401 MET A CA 1
ATOM 3267 C C . MET A 1 401 ? 8.094 -21.891 -20.516 1 90.69 401 MET A C 1
ATOM 3269 O O . MET A 1 401 ? 7.695 -23.047 -20.391 1 90.69 401 MET A O 1
ATOM 3273 N N . ASP A 1 402 ? 8.047 -21.234 -21.609 1 85.19 402 ASP A N 1
ATOM 3274 C CA . ASP A 1 402 ? 7.199 -21.719 -22.688 1 85.19 402 ASP A CA 1
ATOM 3275 C C . ASP A 1 402 ? 7.984 -22.609 -23.641 1 85.19 402 ASP A C 1
ATOM 3277 O O . ASP A 1 402 ? 7.406 -23.484 -24.312 1 85.19 402 ASP A O 1
ATOM 3281 N N . ASN A 1 403 ? 9.148 -22.312 -23.812 1 88.69 403 ASN A N 1
ATOM 3282 C CA . ASN A 1 403 ? 9.984 -23.078 -24.734 1 88.69 403 ASN A CA 1
ATOM 3283 C C . ASN A 1 403 ? 11.469 -22.906 -24.422 1 88.69 403 ASN A C 1
ATOM 3285 O O . ASN A 1 403 ? 11.836 -22.125 -23.531 1 88.69 403 ASN A O 1
ATOM 3289 N N . MET A 1 404 ? 12.188 -23.734 -25.141 1 90.38 404 MET A N 1
ATOM 3290 C CA . MET A 1 404 ? 13.641 -23.641 -24.984 1 90.38 404 MET A CA 1
ATOM 3291 C C . MET A 1 404 ? 14.266 -22.922 -26.172 1 90.38 404 MET A C 1
ATOM 3293 O O . MET A 1 404 ? 15.484 -22.938 -26.344 1 90.38 404 MET A O 1
ATOM 3297 N N . ASP A 1 405 ? 13.445 -22.203 -26.859 1 89.62 405 ASP A N 1
ATOM 3298 C CA . ASP A 1 405 ? 13.945 -21.562 -28.078 1 89.62 405 ASP A CA 1
ATOM 3299 C C . ASP A 1 405 ? 14.82 -20.359 -27.734 1 89.62 405 ASP A C 1
ATOM 3301 O O . ASP A 1 405 ? 14.547 -19.641 -26.766 1 89.62 405 ASP A O 1
ATOM 3305 N N . ASN A 1 406 ? 15.852 -20.172 -28.406 1 91.19 406 ASN A N 1
ATOM 3306 C CA . ASN A 1 406 ? 16.703 -18.984 -28.406 1 91.19 406 ASN A CA 1
ATOM 3307 C C . ASN A 1 406 ? 17.516 -18.875 -27.109 1 91.19 406 ASN A C 1
ATOM 3309 O O . ASN A 1 406 ? 18.062 -17.812 -26.812 1 91.19 406 ASN A O 1
ATOM 3313 N N . PHE A 1 407 ? 17.516 -19.953 -26.344 1 94.81 407 PHE A N 1
ATOM 3314 C CA . PHE A 1 407 ? 18.406 -19.984 -25.188 1 94.81 407 PHE A CA 1
ATOM 3315 C C . PHE A 1 407 ? 19.781 -20.516 -25.578 1 94.81 407 PHE A C 1
ATOM 3317 O O . PHE A 1 407 ? 19.891 -21.406 -26.438 1 94.81 407 PHE A O 1
ATOM 3324 N N . GLU A 1 408 ? 20.781 -19.922 -25.016 1 95.5 408 GLU A N 1
ATOM 3325 C CA . GLU A 1 408 ? 22.031 -20.672 -24.938 1 95.5 408 GLU A CA 1
ATOM 3326 C C . GLU A 1 408 ? 21.922 -21.828 -23.953 1 95.5 408 GLU A C 1
ATOM 3328 O O . GLU A 1 408 ? 21.531 -21.641 -22.797 1 95.5 408 GLU A O 1
ATOM 3333 N N . GLU A 1 409 ? 22.281 -23.016 -24.375 1 93.25 409 GLU A N 1
ATOM 3334 C CA . GLU A 1 409 ? 22.062 -24.234 -23.594 1 93.25 409 GLU A CA 1
ATOM 3335 C C . GLU A 1 409 ? 22.734 -24.141 -22.234 1 93.25 409 GLU A C 1
ATOM 3337 O O . GLU A 1 409 ? 22.141 -24.484 -21.203 1 93.25 409 GLU A O 1
ATOM 3342 N N . SER A 1 410 ? 23.938 -23.672 -22.219 1 92.12 410 SER A N 1
ATOM 3343 C CA . SER A 1 410 ? 24.688 -23.594 -20.969 1 92.12 410 SER A CA 1
ATOM 3344 C C . SER A 1 410 ? 24.062 -22.594 -20 1 92.12 410 SER A C 1
ATOM 3346 O O . SER A 1 410 ? 24.031 -22.812 -18.797 1 92.12 410 SER A O 1
ATOM 3348 N N . ALA A 1 411 ? 23.562 -21.516 -20.547 1 94.88 411 ALA A N 1
ATOM 3349 C CA . ALA A 1 411 ? 22.922 -20.5 -19.719 1 94.88 411 ALA A CA 1
ATOM 3350 C C . ALA A 1 411 ? 21.609 -21.016 -19.125 1 94.88 411 ALA A C 1
ATOM 3352 O O . ALA A 1 411 ? 21.312 -20.766 -17.953 1 94.88 411 ALA A O 1
ATOM 3353 N N . LEU A 1 412 ? 20.891 -21.734 -19.953 1 95.31 412 LEU A N 1
ATOM 3354 C CA . LEU A 1 412 ? 19.625 -22.297 -19.469 1 95.31 412 LEU A CA 1
ATOM 3355 C C . LEU A 1 412 ? 19.875 -23.359 -18.406 1 95.31 412 LEU A C 1
ATOM 3357 O O . LEU A 1 412 ? 19.188 -23.391 -17.391 1 95.31 412 LEU A O 1
ATOM 3361 N N . ASP A 1 413 ? 20.875 -24.203 -18.641 1 94.25 413 ASP A N 1
ATOM 3362 C CA . ASP A 1 413 ? 21.25 -25.203 -17.641 1 94.25 413 ASP A CA 1
ATOM 3363 C C . ASP A 1 413 ? 21.625 -24.531 -16.312 1 94.25 413 ASP A C 1
ATOM 3365 O O . ASP A 1 413 ? 21.125 -24.938 -15.258 1 94.25 413 ASP A O 1
ATOM 3369 N N . SER A 1 414 ? 22.469 -23.578 -16.469 1 93.94 414 SER A N 1
ATOM 3370 C CA . SER A 1 414 ? 22.906 -22.875 -15.273 1 93.94 414 SER A CA 1
ATOM 3371 C C . SER A 1 414 ? 21.734 -22.25 -14.531 1 93.94 414 SER A C 1
ATOM 3373 O O . SER A 1 414 ? 21.656 -22.312 -13.297 1 93.94 414 SER A O 1
ATOM 3375 N N . PHE A 1 415 ? 20.844 -21.703 -15.234 1 95.94 415 PHE A N 1
ATOM 3376 C CA . PHE A 1 415 ? 19.688 -21.047 -14.633 1 95.94 415 PHE A CA 1
ATOM 3377 C C . PHE A 1 415 ? 18.797 -22.062 -13.906 1 95.94 415 PHE A C 1
ATOM 3379 O O . PHE A 1 415 ? 18.422 -21.844 -12.75 1 95.94 415 PHE A O 1
ATOM 3386 N N . LEU A 1 416 ? 18.5 -23.078 -14.547 1 95.25 416 LEU A N 1
ATOM 3387 C CA . LEU A 1 416 ? 17.594 -24.078 -13.984 1 95.25 416 LEU A CA 1
ATOM 3388 C C . LEU A 1 416 ? 18.234 -24.781 -12.789 1 95.25 416 LEU A C 1
ATOM 3390 O O . LEU A 1 416 ? 17.562 -25.078 -11.805 1 95.25 416 LEU A O 1
ATOM 3394 N N . ILE A 1 417 ? 19.531 -25.016 -12.844 1 93.38 417 ILE A N 1
ATOM 3395 C CA . ILE A 1 417 ? 20.234 -25.812 -11.836 1 93.38 417 ILE A CA 1
ATOM 3396 C C . ILE A 1 417 ? 20.703 -24.906 -10.703 1 93.38 417 ILE A C 1
ATOM 3398 O O . ILE A 1 417 ? 20.297 -25.078 -9.547 1 93.38 417 ILE A O 1
ATOM 3402 N N . ASP A 1 418 ? 21.453 -23.859 -11.031 1 92.12 418 ASP A N 1
ATOM 3403 C CA . ASP A 1 418 ? 22.016 -22.984 -10.023 1 92.12 418 ASP A CA 1
ATOM 3404 C C . ASP A 1 418 ? 20.938 -22.078 -9.414 1 92.12 418 ASP A C 1
ATOM 3406 O O . ASP A 1 418 ? 21.078 -21.609 -8.281 1 92.12 418 ASP A O 1
ATOM 3410 N N . GLY A 1 419 ? 19.938 -21.875 -10.203 1 92.94 419 GLY A N 1
ATOM 3411 C CA . GLY A 1 419 ? 18.828 -21.094 -9.688 1 92.94 419 GLY A CA 1
ATOM 3412 C C . GLY A 1 419 ? 17.906 -21.891 -8.773 1 92.94 419 GLY A C 1
ATOM 3413 O O . GLY A 1 419 ? 17.016 -21.328 -8.148 1 92.94 419 GLY A O 1
ATOM 3414 N N . ASP A 1 420 ? 18.109 -23.141 -8.711 1 92.75 420 ASP A N 1
ATOM 3415 C CA . ASP A 1 420 ? 17.328 -24.062 -7.895 1 92.75 420 ASP A CA 1
ATOM 3416 C C . ASP A 1 420 ? 15.844 -24 -8.281 1 92.75 420 ASP A C 1
ATOM 3418 O O . ASP A 1 420 ? 14.977 -23.859 -7.418 1 92.75 420 ASP A O 1
ATOM 3422 N N . ILE A 1 421 ? 15.609 -23.969 -9.586 1 94.56 421 ILE A N 1
ATOM 3423 C CA . ILE A 1 421 ? 14.234 -23.984 -10.07 1 94.56 421 ILE A CA 1
ATOM 3424 C C . ILE A 1 421 ? 13.641 -25.375 -9.852 1 94.56 421 ILE A C 1
ATOM 3426 O O . ILE A 1 421 ? 14.133 -26.375 -10.398 1 94.56 421 ILE A O 1
ATOM 3430 N N . LYS A 1 422 ? 12.609 -25.406 -9.109 1 95.38 422 LYS A N 1
ATOM 3431 C CA . LYS A 1 422 ? 12.031 -26.688 -8.742 1 95.38 422 LYS A CA 1
ATOM 3432 C C . LYS A 1 422 ? 10.938 -27.094 -9.719 1 95.38 422 LYS A C 1
ATOM 3434 O O . LYS A 1 422 ? 10.734 -28.297 -9.977 1 95.38 422 LYS A O 1
ATOM 3439 N N . MET A 1 423 ? 10.258 -26.062 -10.211 1 95.81 423 MET A N 1
ATOM 3440 C CA . MET A 1 423 ? 9.109 -26.391 -11.047 1 95.81 423 MET A CA 1
ATOM 3441 C C . MET A 1 423 ? 8.953 -25.375 -12.18 1 95.81 423 MET A C 1
ATOM 3443 O O . MET A 1 423 ? 9.195 -24.188 -11.984 1 95.81 423 MET A O 1
ATOM 3447 N N . LEU A 1 424 ? 8.57 -25.875 -13.273 1 95.12 424 LEU A N 1
ATOM 3448 C CA . LEU A 1 424 ? 7.957 -25.078 -14.328 1 95.12 424 LEU A CA 1
ATOM 3449 C C . LEU A 1 424 ? 6.445 -25.25 -14.344 1 95.12 424 LEU A C 1
ATOM 3451 O O . LEU A 1 424 ? 5.949 -26.391 -14.406 1 95.12 424 LEU A O 1
ATOM 3455 N N . VAL A 1 425 ? 5.656 -24.188 -14.258 1 92.19 425 VAL A N 1
ATOM 3456 C CA . VAL A 1 425 ? 4.293 -24.344 -13.766 1 92.19 425 VAL A CA 1
ATOM 3457 C C . VAL A 1 425 ? 3.299 -24 -14.875 1 92.19 425 VAL A C 1
ATOM 3459 O O . VAL A 1 425 ? 2.102 -24.266 -14.75 1 92.19 425 VAL A O 1
ATOM 3462 N N . SER A 1 426 ? 3.576 -23.438 -15.938 1 84.88 426 SER A N 1
ATOM 3463 C CA . SER A 1 426 ? 2.65 -23.094 -17.016 1 84.88 426 SER A CA 1
ATOM 3464 C C . SER A 1 426 ? 3.332 -23.172 -18.375 1 84.88 426 SER A C 1
ATOM 3466 O O . SER A 1 426 ? 4.34 -22.5 -18.609 1 84.88 426 SER A O 1
ATOM 3468 N N . GLY A 1 427 ? 2.707 -24 -19.188 1 82.5 427 GLY A N 1
ATOM 3469 C CA . GLY A 1 427 ? 3.25 -24.109 -20.531 1 82.5 427 GLY A CA 1
ATOM 3470 C C . GLY A 1 427 ? 4.645 -24.703 -20.562 1 82.5 427 GLY A C 1
ATOM 3471 O O . GLY A 1 427 ? 5.43 -24.422 -21.469 1 82.5 427 GLY A O 1
ATOM 3472 N N . ALA A 1 428 ? 4.887 -25.547 -19.672 1 90.38 428 ALA A N 1
ATOM 3473 C CA . ALA A 1 428 ? 6.246 -26.062 -19.531 1 90.38 428 ALA A CA 1
ATOM 3474 C C . ALA A 1 428 ? 6.613 -26.984 -20.688 1 90.38 428 ALA A C 1
ATOM 3476 O O . ALA A 1 428 ? 5.867 -27.922 -21 1 90.38 428 ALA A O 1
ATOM 3477 N N . PRO A 1 429 ? 7.742 -26.672 -21.266 1 91.69 429 PRO A N 1
ATOM 3478 C CA . PRO A 1 429 ? 8.258 -27.656 -22.203 1 91.69 429 PRO A CA 1
ATOM 3479 C C . PRO A 1 429 ? 8.758 -28.922 -21.531 1 91.69 429 PRO A C 1
ATOM 3481 O O . PRO A 1 429 ? 8.945 -28.953 -20.312 1 91.69 429 PRO A O 1
ATOM 3484 N N . ASP A 1 430 ? 8.875 -29.969 -22.344 1 92.94 430 ASP A N 1
ATOM 3485 C CA . ASP A 1 430 ? 9.43 -31.203 -21.781 1 92.94 430 ASP A CA 1
ATOM 3486 C C . ASP A 1 430 ? 10.945 -31.094 -21.594 1 92.94 430 ASP A C 1
ATOM 3488 O O . ASP A 1 430 ? 11.719 -31.594 -22.406 1 92.94 430 ASP A O 1
ATOM 3492 N N . ILE A 1 431 ? 11.32 -30.516 -20.5 1 94.62 431 ILE A N 1
ATOM 3493 C CA . ILE A 1 431 ? 12.719 -30.219 -20.219 1 94.62 431 ILE A CA 1
ATOM 3494 C C . ILE A 1 431 ? 13.492 -31.531 -20.047 1 94.62 431 ILE A C 1
ATOM 3496 O O . ILE A 1 431 ? 14.688 -31.594 -20.359 1 94.62 431 ILE A O 1
ATOM 3500 N N . HIS A 1 432 ? 12.883 -32.531 -19.531 1 94.88 432 HIS A N 1
ATOM 3501 C CA . HIS A 1 432 ? 13.555 -33.812 -19.328 1 94.88 432 HIS A CA 1
ATOM 3502 C C . HIS A 1 432 ? 13.852 -34.5 -20.656 1 94.88 432 HIS A C 1
ATOM 3504 O O . HIS A 1 432 ? 14.93 -35.062 -20.844 1 94.88 432 HIS A O 1
ATOM 3510 N N . LYS A 1 433 ? 12.867 -34.438 -21.516 1 93.62 433 LYS A N 1
ATOM 3511 C CA . LYS A 1 433 ? 13.141 -34.906 -22.859 1 93.62 433 LYS A CA 1
ATOM 3512 C C . LYS A 1 433 ? 14.281 -34.125 -23.5 1 93.62 433 LYS A C 1
ATOM 3514 O O . LYS A 1 433 ? 15.102 -34.719 -24.219 1 93.62 433 LYS A O 1
ATOM 3519 N N . TRP A 1 434 ? 14.234 -32.844 -23.344 1 94.38 434 TRP A N 1
ATOM 3520 C CA . TRP A 1 434 ? 15.273 -31.984 -23.891 1 94.38 434 TRP A CA 1
ATOM 3521 C C . TRP A 1 434 ? 16.656 -32.406 -23.391 1 94.38 434 TRP A C 1
ATOM 3523 O O . TRP A 1 434 ? 17.609 -32.469 -24.172 1 94.38 434 TRP A O 1
ATOM 3533 N N . TRP A 1 435 ? 16.797 -32.719 -22.141 1 94.56 435 TRP A N 1
ATOM 3534 C CA . TRP A 1 435 ? 18.047 -33.188 -21.578 1 94.56 435 TRP A CA 1
ATOM 3535 C C . TRP A 1 435 ? 18.375 -34.594 -22.078 1 94.56 435 TRP A C 1
ATOM 3537 O O . TRP A 1 435 ? 19.531 -34.875 -22.422 1 94.56 435 TRP A O 1
ATOM 3547 N N . ASP A 1 436 ? 17.406 -35.438 -22.141 1 93.75 436 ASP A N 1
ATOM 3548 C CA . ASP A 1 436 ? 17.609 -36.812 -22.641 1 93.75 436 ASP A CA 1
ATOM 3549 C C . ASP A 1 436 ? 18.141 -36.812 -24.062 1 93.75 436 ASP A C 1
ATOM 3551 O O . ASP A 1 436 ? 19.047 -37.562 -24.391 1 93.75 436 ASP A O 1
ATOM 3555 N N . ASP A 1 437 ? 17.484 -36 -24.812 1 94.19 437 ASP A N 1
ATOM 3556 C CA . ASP A 1 437 ? 17.906 -35.875 -26.203 1 94.19 437 ASP A CA 1
ATOM 3557 C C . ASP A 1 437 ? 19.359 -35.438 -26.297 1 94.19 437 ASP A C 1
ATOM 3559 O O . ASP A 1 437 ? 20.125 -35.938 -27.125 1 94.19 437 ASP A O 1
ATOM 3563 N N . ARG A 1 438 ? 19.75 -34.562 -25.5 1 93.19 438 ARG A N 1
ATOM 3564 C CA . ARG A 1 438 ? 21.125 -34.062 -25.484 1 93.19 438 ARG A CA 1
ATOM 3565 C C . ARG A 1 438 ? 22.094 -35.156 -25.016 1 93.19 438 ARG A C 1
ATOM 3567 O O . ARG A 1 438 ? 23.188 -35.281 -25.578 1 93.19 438 ARG A O 1
ATOM 3574 N N . ILE A 1 439 ? 21.734 -35.844 -24.047 1 90.62 439 ILE A N 1
ATOM 3575 C CA . ILE A 1 439 ? 22.547 -36.969 -23.562 1 90.62 439 ILE A CA 1
ATOM 3576 C C . ILE A 1 439 ? 22.703 -38.031 -24.656 1 90.62 439 ILE A C 1
ATOM 3578 O O . ILE A 1 439 ? 23.812 -38.5 -24.906 1 90.62 439 ILE A O 1
ATOM 3582 N N . LYS A 1 440 ? 21.625 -38.312 -25.281 1 91.5 440 LYS A N 1
ATOM 3583 C CA . LYS A 1 440 ? 21.656 -39.281 -26.359 1 91.5 440 LYS A CA 1
ATOM 3584 C C . LYS A 1 440 ? 22.547 -38.812 -27.5 1 91.5 440 LYS A C 1
ATOM 3586 O O . LYS A 1 440 ? 23.156 -39.625 -28.188 1 91.5 440 LYS A O 1
ATOM 3591 N N . ASN A 1 441 ? 22.531 -37.625 -27.688 1 92.69 441 ASN A N 1
ATOM 3592 C CA . ASN A 1 441 ? 23.312 -37.062 -28.781 1 92.69 441 ASN A CA 1
ATOM 3593 C C . ASN A 1 441 ? 24.781 -36.938 -28.391 1 92.69 441 ASN A C 1
ATOM 3595 O O . ASN A 1 441 ? 25.578 -36.375 -29.141 1 92.69 441 ASN A O 1
ATOM 3599 N N . GLY A 1 442 ? 25.188 -37.344 -27.172 1 86.88 442 GLY A N 1
ATOM 3600 C CA . GLY A 1 442 ? 26.578 -37.438 -26.781 1 86.88 442 GLY A CA 1
ATOM 3601 C C . GLY A 1 442 ? 27.062 -36.281 -25.969 1 86.88 442 GLY A C 1
ATOM 3602 O O . GLY A 1 442 ? 28.266 -36.125 -25.703 1 86.88 442 GLY A O 1
ATOM 3603 N N . GLU A 1 443 ? 26.109 -35.406 -25.641 1 85.62 443 GLU A N 1
ATOM 3604 C CA . GLU A 1 443 ? 26.531 -34.281 -24.797 1 85.62 443 GLU A CA 1
ATOM 3605 C C . GLU A 1 443 ? 26.812 -34.75 -23.375 1 85.62 443 GLU A C 1
ATOM 3607 O O . GLU A 1 443 ? 26.078 -35.562 -22.828 1 85.62 443 GLU A O 1
ATOM 3612 N N . ASP A 1 444 ? 27.969 -34.375 -22.844 1 77.56 444 ASP A N 1
ATOM 3613 C CA . ASP A 1 444 ? 28.281 -34.688 -21.453 1 77.56 444 ASP A CA 1
ATOM 3614 C C . ASP A 1 444 ? 27.562 -33.719 -20.5 1 77.56 444 ASP A C 1
ATOM 3616 O O . ASP A 1 444 ? 28.078 -32.656 -20.188 1 77.56 444 ASP A O 1
ATOM 3620 N N . ILE A 1 445 ? 26.375 -34.094 -20.234 1 76.75 445 ILE A N 1
ATOM 3621 C CA . ILE A 1 445 ? 25.625 -33.281 -19.312 1 76.75 445 ILE A CA 1
ATOM 3622 C C . ILE A 1 445 ? 25.766 -33.812 -17.891 1 76.75 445 ILE A C 1
ATOM 3624 O O . ILE A 1 445 ? 25.656 -35 -17.672 1 76.75 445 ILE A O 1
ATOM 3628 N N . ASN A 1 446 ? 26.703 -33.312 -17.062 1 63 446 ASN A N 1
ATOM 3629 C CA . ASN A 1 446 ? 27.047 -33.75 -15.719 1 63 446 ASN A CA 1
ATOM 3630 C C . ASN A 1 446 ? 25.797 -34.062 -14.906 1 63 446 ASN A C 1
ATOM 3632 O O . ASN A 1 446 ? 24.844 -33.312 -14.898 1 63 446 ASN A O 1
ATOM 3636 N N . ASN A 1 447 ? 25.641 -35.406 -14.609 1 62.38 447 ASN A N 1
ATOM 3637 C CA . ASN A 1 447 ? 24.641 -35.781 -13.609 1 62.38 447 ASN A CA 1
ATOM 3638 C C . ASN A 1 447 ? 24.875 -35.062 -12.281 1 62.38 447 ASN A C 1
ATOM 3640 O O . ASN A 1 447 ? 26 -35.062 -11.773 1 62.38 447 ASN A O 1
ATOM 3644 N N . THR A 1 448 ? 24.156 -33.938 -12.102 1 57.34 448 THR A N 1
ATOM 3645 C CA . THR A 1 448 ? 24.375 -33.219 -10.844 1 57.34 448 THR A CA 1
ATOM 3646 C C . THR A 1 448 ? 23.766 -34 -9.672 1 57.34 448 THR A C 1
ATOM 3648 O O . THR A 1 448 ? 22.609 -34.406 -9.727 1 57.34 448 THR A O 1
ATOM 3651 N N . GLU A 1 449 ? 24.594 -34.75 -8.922 1 50.12 449 GLU A N 1
ATOM 3652 C CA . GLU A 1 449 ? 24.172 -35.406 -7.688 1 50.12 449 GLU A CA 1
ATOM 3653 C C . GLU A 1 449 ? 23.656 -34.406 -6.676 1 50.12 449 GLU A C 1
ATOM 3655 O O . GLU A 1 449 ? 24.328 -33.406 -6.398 1 50.12 449 GLU A O 1
ATOM 3660 N N . THR A 1 450 ? 22.391 -34.156 -6.672 1 51.59 450 THR A N 1
ATOM 3661 C CA . THR A 1 450 ? 21.953 -33.469 -5.461 1 51.59 450 THR A CA 1
ATOM 3662 C C . THR A 1 450 ? 21.812 -34.438 -4.301 1 51.59 450 THR A C 1
ATOM 3664 O O . THR A 1 450 ? 21.156 -35.469 -4.441 1 51.59 450 THR A O 1
ATOM 3667 N N . ASN A 1 451 ? 22.75 -34.594 -3.344 1 42.34 451 ASN A N 1
ATOM 3668 C CA . ASN A 1 451 ? 22.656 -35.406 -2.148 1 42.34 451 ASN A CA 1
ATOM 3669 C C . ASN A 1 451 ? 21.406 -35.094 -1.342 1 42.34 451 ASN A C 1
ATOM 3671 O O . ASN A 1 451 ? 21.375 -34.094 -0.605 1 42.34 451 ASN A O 1
ATOM 3675 N N . TYR A 1 452 ? 20.281 -35.406 -1.799 1 37.41 452 TYR A N 1
ATOM 3676 C CA . TYR A 1 452 ? 19.141 -35.375 -0.902 1 37.41 452 TYR A CA 1
ATOM 3677 C C . TYR A 1 452 ? 19.125 -36.594 0.021 1 37.41 452 TYR A C 1
ATOM 3679 O O . TYR A 1 452 ? 19.125 -37.719 -0.443 1 37.41 452 TYR A O 1
ATOM 3687 N N . THR A 1 453 ? 20 -36.719 1.064 1 35.06 453 THR A N 1
ATOM 3688 C CA . THR A 1 453 ? 19.828 -37.75 2.08 1 35.06 453 THR A CA 1
ATOM 3689 C C . THR A 1 453 ? 18.516 -37.531 2.846 1 35.06 453 THR A C 1
ATOM 3691 O O . THR A 1 453 ? 18.172 -36.375 3.162 1 35.06 453 THR A O 1
ATOM 3694 N N . MET B 1 1 ? -57.875 85.75 43.406 1 19.11 1 MET B N 1
ATOM 3695 C CA . MET B 1 1 ? -58.062 84.688 44.312 1 19.11 1 MET B CA 1
ATOM 3696 C C . MET B 1 1 ? -56.906 83.625 44.188 1 19.11 1 MET B C 1
ATOM 3698 O O . MET B 1 1 ? -56.312 83.5 43.094 1 19.11 1 MET B O 1
ATOM 3702 N N . SER B 1 2 ? -56.406 82.688 45.312 1 18.08 2 SER B N 1
ATOM 3703 C CA . SER B 1 2 ? -55.562 81.938 46.219 1 18.08 2 SER B CA 1
ATOM 3704 C C . SER B 1 2 ? -55.281 80.5 45.719 1 18.08 2 SER B C 1
ATOM 3706 O O . SER B 1 2 ? -54.812 79.688 46.469 1 18.08 2 SER B O 1
ATOM 3708 N N . TYR B 1 3 ? -55.688 80.125 44.406 1 20.56 3 TYR B N 1
ATOM 3709 C CA . TYR B 1 3 ? -56.125 78.75 44.281 1 20.56 3 TYR B CA 1
ATOM 3710 C C . TYR B 1 3 ? -54.969 77.812 44.562 1 20.56 3 TYR B C 1
ATOM 3712 O O . TYR B 1 3 ? -53.812 78.062 44.188 1 20.56 3 TYR B O 1
ATOM 3720 N N . SER B 1 4 ? -55.031 76.688 45.344 1 17.16 4 SER B N 1
ATOM 3721 C CA . SER B 1 4 ? -54.594 75.75 46.344 1 17.16 4 SER B CA 1
ATOM 3722 C C . SER B 1 4 ? -53.625 74.75 45.75 1 17.16 4 SER B C 1
ATOM 3724 O O . SER B 1 4 ? -53.75 74.375 44.594 1 17.16 4 SER B O 1
ATOM 3726 N N . LEU B 1 5 ? -52.281 74.188 46.438 1 15.65 5 LEU B N 1
ATOM 3727 C CA . LEU B 1 5 ? -50.906 73.812 46.625 1 15.65 5 LEU B CA 1
ATOM 3728 C C . LEU B 1 5 ? -50.688 72.312 46.5 1 15.65 5 LEU B C 1
ATOM 3730 O O . LEU B 1 5 ? -50.125 71.688 47.375 1 15.65 5 LEU B O 1
ATOM 3734 N N . LYS B 1 6 ? -51.781 71.5 45.812 1 18.03 6 LYS B N 1
ATOM 3735 C CA . LYS B 1 6 ? -52.094 70.125 46.25 1 18.03 6 LYS B CA 1
ATOM 3736 C C . LYS B 1 6 ? -50.875 69.25 46.219 1 18.03 6 LYS B C 1
ATOM 3738 O O . LYS B 1 6 ? -50.25 69.125 45.156 1 18.03 6 LYS B O 1
ATOM 3743 N N . ASN B 1 7 ? -50.031 68.938 47.375 1 14.95 7 ASN B N 1
ATOM 3744 C CA . ASN B 1 7 ? -48.844 68.438 48 1 14.95 7 ASN B CA 1
ATOM 3745 C C . ASN B 1 7 ? -48.625 66.938 47.656 1 14.95 7 ASN B C 1
ATOM 3747 O O . ASN B 1 7 ? -47.688 66.312 48.188 1 14.95 7 ASN B O 1
ATOM 3751 N N . ALA B 1 8 ? -49.625 66.188 47 1 18.88 8 ALA B N 1
ATOM 3752 C CA . ALA B 1 8 ? -49.938 64.875 47.594 1 18.88 8 ALA B CA 1
ATOM 3753 C C . ALA B 1 8 ? -48.719 64 47.656 1 18.88 8 ALA B C 1
ATOM 3755 O O . ALA B 1 8 ? -48 63.844 46.656 1 18.88 8 ALA B O 1
ATOM 3756 N N . LEU B 1 9 ? -48.219 63.719 48.812 1 16.44 9 LEU B N 1
ATOM 3757 C CA . LEU B 1 9 ? -47.094 63.094 49.469 1 16.44 9 LEU B CA 1
ATOM 3758 C C . LEU B 1 9 ? -46.844 61.688 48.906 1 16.44 9 LEU B C 1
ATOM 3760 O O . LEU B 1 9 ? -47.719 60.844 48.969 1 16.44 9 LEU B O 1
ATOM 3764 N N . ILE B 1 10 ? -46.156 61.5 47.656 1 18.33 10 ILE B N 1
ATOM 3765 C CA . ILE B 1 10 ? -45.875 60.312 46.844 1 18.33 10 ILE B CA 1
ATOM 3766 C C . ILE B 1 10 ? -45.125 59.281 47.688 1 18.33 10 ILE B C 1
ATOM 3768 O O . ILE B 1 10 ? -43.969 59.5 48.031 1 18.33 10 ILE B O 1
ATOM 3772 N N . GLY B 1 11 ? -45.844 59 48.906 1 16.86 11 GLY B N 1
ATOM 3773 C CA . GLY B 1 11 ? -45.188 58.188 49.906 1 16.86 11 GLY B CA 1
ATOM 3774 C C . GLY B 1 11 ? -44.375 57.062 49.312 1 16.86 11 GLY B C 1
ATOM 3775 O O . GLY B 1 11 ? -44.625 56.625 48.188 1 16.86 11 GLY B O 1
ATOM 3776 N N . ILE B 1 12 ? -43.188 56.719 49.906 1 17.36 12 ILE B N 1
ATOM 3777 C CA . ILE B 1 12 ? -41.844 56.156 49.969 1 17.36 12 ILE B CA 1
ATOM 3778 C C . ILE B 1 12 ? -41.938 54.625 49.938 1 17.36 12 ILE B C 1
ATOM 3780 O O . ILE B 1 12 ? -41.25 53.969 49.156 1 17.36 12 ILE B O 1
ATOM 3784 N N . SER B 1 13 ? -42.656 54.062 50.969 1 16.3 13 SER B N 1
ATOM 3785 C CA . SER B 1 13 ? -41.938 53.094 51.781 1 16.3 13 SER B CA 1
ATOM 3786 C C . SER B 1 13 ? -41.781 51.75 51.062 1 16.3 13 SER B C 1
ATOM 3788 O O . SER B 1 13 ? -42.438 51.531 50.031 1 16.3 13 SER B O 1
ATOM 3790 N N . VAL B 1 14 ? -42.125 50.625 51.719 1 17.19 14 VAL B N 1
ATOM 3791 C CA . VAL B 1 14 ? -41.469 49.594 52.531 1 17.19 14 VAL B CA 1
ATOM 3792 C C . VAL B 1 14 ? -41.625 48.25 51.844 1 17.19 14 VAL B C 1
ATOM 3794 O O . VAL B 1 14 ? -42.656 47.594 51.938 1 17.19 14 VAL B O 1
ATOM 3797 N N . LEU B 1 15 ? -41.688 48.156 50.469 1 17.56 15 LEU B N 1
ATOM 3798 C CA . LEU B 1 15 ? -42.312 46.938 49.969 1 17.56 15 LEU B CA 1
ATOM 3799 C C . LEU B 1 15 ? -41.625 45.719 50.5 1 17.56 15 LEU B C 1
ATOM 3801 O O . LEU B 1 15 ? -40.406 45.531 50.25 1 17.56 15 LEU B O 1
ATOM 3805 N N . THR B 1 16 ? -42 45.25 51.656 1 17.67 16 THR B N 1
ATOM 3806 C CA . THR B 1 16 ? -41.625 44.156 52.531 1 17.67 16 THR B CA 1
ATOM 3807 C C . THR B 1 16 ? -41.531 42.844 51.75 1 17.67 16 THR B C 1
ATOM 3809 O O . THR B 1 16 ? -42.562 42.219 51.438 1 17.67 16 THR B O 1
ATOM 3812 N N . PHE B 1 17 ? -40.875 42.875 50.562 1 18.17 17 PHE B N 1
ATOM 3813 C CA . PHE B 1 17 ? -41.062 41.719 49.688 1 18.17 17 PHE B CA 1
ATOM 3814 C C . PHE B 1 17 ? -40.75 40.438 50.438 1 18.17 17 PHE B C 1
ATOM 3816 O O . PHE B 1 17 ? -39.625 40.188 50.812 1 18.17 17 PHE B O 1
ATOM 3823 N N . SER B 1 18 ? -41.562 40 51.219 1 16.95 18 SER B N 1
ATOM 3824 C CA . SER B 1 18 ? -41.594 38.844 52.156 1 16.95 18 SER B CA 1
ATOM 3825 C C . SER B 1 18 ? -41.125 37.562 51.438 1 16.95 18 SER B C 1
ATOM 3827 O O . SER B 1 18 ? -41.156 36.5 52.031 1 16.95 18 SER B O 1
ATOM 3829 N N . THR B 1 19 ? -41.094 37.531 50.031 1 17.38 19 THR B N 1
ATOM 3830 C CA . THR B 1 19 ? -41.531 36.219 49.625 1 17.38 19 THR B CA 1
ATOM 3831 C C . THR B 1 19 ? -40.688 35.125 50.312 1 17.38 19 THR B C 1
ATOM 3833 O O . THR B 1 19 ? -39.469 35.312 50.469 1 17.38 19 THR B O 1
ATOM 3836 N N . VAL B 1 20 ? -41.25 34.25 51 1 17.52 20 VAL B N 1
ATOM 3837 C CA . VAL B 1 20 ? -41.062 33 51.781 1 17.52 20 VAL B CA 1
ATOM 3838 C C . VAL B 1 20 ? -40.156 32.062 51.031 1 17.52 20 VAL B C 1
ATOM 3840 O O . VAL B 1 20 ? -40.5 31.547 49.969 1 17.52 20 VAL B O 1
ATOM 3843 N N . VAL B 1 21 ? -38.906 32.438 50.781 1 17.02 21 VAL B N 1
ATOM 3844 C CA . VAL B 1 21 ? -38 31.625 49.938 1 17.02 21 VAL B CA 1
ATOM 3845 C C . VAL B 1 21 ? -37.906 30.203 50.5 1 17.02 21 VAL B C 1
ATOM 3847 O O . VAL B 1 21 ? -37.375 30.016 51.594 1 17.02 21 VAL B O 1
ATOM 3850 N N . PHE B 1 22 ? -38.969 29.531 50.5 1 16.98 22 PHE B N 1
ATOM 3851 C CA . PHE B 1 22 ? -39 28.203 51.062 1 16.98 22 PHE B CA 1
ATOM 3852 C C . PHE B 1 22 ? -37.719 27.438 50.781 1 16.98 22 PHE B C 1
ATOM 3854 O O . PHE B 1 22 ? -37.062 27.688 49.781 1 16.98 22 PHE B O 1
ATOM 3861 N N . PHE B 1 23 ? -37.25 26.469 51.688 1 17.66 23 PHE B N 1
ATOM 3862 C CA . PHE B 1 23 ? -36.188 25.719 52.344 1 17.66 23 PHE B CA 1
ATOM 3863 C C . PHE B 1 23 ? -35.656 24.609 51.438 1 17.66 23 PHE B C 1
ATOM 3865 O O . PHE B 1 23 ? -34.688 23.953 51.75 1 17.66 23 PHE B O 1
ATOM 3872 N N . ALA B 1 24 ? -36.375 24.109 50.375 1 18.83 24 ALA B N 1
ATOM 3873 C CA . ALA B 1 24 ? -36.312 22.656 50.25 1 18.83 24 ALA B CA 1
ATOM 3874 C C . ALA B 1 24 ? -34.875 22.172 50.031 1 18.83 24 ALA B C 1
ATOM 3876 O O . ALA B 1 24 ? -34.094 22.812 49.344 1 18.83 24 ALA B O 1
ATOM 3877 N N . LEU B 1 25 ? -34.312 21.156 50.781 1 18 25 LEU B N 1
ATOM 3878 C CA . LEU B 1 25 ? -33.125 20.422 51.25 1 18 25 LEU B CA 1
ATOM 3879 C C . LEU B 1 25 ? -32.438 19.719 50.062 1 18 25 LEU B C 1
ATOM 3881 O O . LEU B 1 25 ? -31.688 18.766 50.25 1 18 25 LEU B O 1
ATOM 3885 N N . HIS B 1 26 ? -32.625 20.094 48.781 1 16.73 26 HIS B N 1
ATOM 3886 C CA . HIS B 1 26 ? -32.25 19.078 47.812 1 16.73 26 HIS B CA 1
ATOM 3887 C C . HIS B 1 26 ? -30.734 18.828 47.844 1 16.73 26 HIS B C 1
ATOM 3889 O O . HIS B 1 26 ? -29.938 19.75 47.656 1 16.73 26 HIS B O 1
ATOM 3895 N N . THR B 1 27 ? -30.141 17.75 48.469 1 20 27 THR B N 1
ATOM 3896 C CA . THR B 1 27 ? -28.875 17.109 48.812 1 20 27 THR B CA 1
ATOM 3897 C C . THR B 1 27 ? -28.078 16.766 47.562 1 20 27 THR B C 1
ATOM 3899 O O . THR B 1 27 ? -27.688 15.617 47.344 1 20 27 THR B O 1
ATOM 3902 N N . SER B 1 28 ? -27.875 17.625 46.594 1 17.44 28 SER B N 1
ATOM 3903 C CA . SER B 1 28 ? -27.516 17.141 45.25 1 17.44 28 SER B CA 1
ATOM 3904 C C . SER B 1 28 ? -26.094 16.562 45.25 1 17.44 28 SER B C 1
ATOM 3906 O O . SER B 1 28 ? -25.812 15.617 44.531 1 17.44 28 SER B O 1
ATOM 3908 N N . PRO B 1 29 ? -24.891 17.172 45.625 1 21.36 29 PRO B N 1
ATOM 3909 C CA . PRO B 1 29 ? -23.953 17.641 44.625 1 21.36 29 PRO B CA 1
ATOM 3910 C C . PRO B 1 29 ? -22.797 16.672 44.375 1 21.36 29 PRO B C 1
ATOM 3912 O O . PRO B 1 29 ? -22.172 16.688 43.312 1 21.36 29 PRO B O 1
ATOM 3915 N N . HIS B 1 30 ? -22.172 15.945 45.219 1 19.88 30 HIS B N 1
ATOM 3916 C CA . HIS B 1 30 ? -20.719 16.016 45.375 1 19.88 30 HIS B CA 1
ATOM 3917 C C . HIS B 1 30 ? -20.016 15.039 44.469 1 19.88 30 HIS B C 1
ATOM 3919 O O . HIS B 1 30 ? -18.922 14.57 44.75 1 19.88 30 HIS B O 1
ATOM 3925 N N . LEU B 1 31 ? -20.484 14.68 43.25 1 22.09 31 LEU B N 1
ATOM 3926 C CA . LEU B 1 31 ? -19.828 13.43 42.875 1 22.09 31 LEU B CA 1
ATOM 3927 C C . LEU B 1 31 ? -18.328 13.602 42.812 1 22.09 31 LEU B C 1
ATOM 3929 O O . LEU B 1 31 ? -17.812 14.469 42.094 1 22.09 31 LEU B O 1
ATOM 3933 N N . PRO B 1 32 ? -17.5 13.18 43.688 1 21.72 32 PRO B N 1
ATOM 3934 C CA . PRO B 1 32 ? -16.109 13.367 44.094 1 21.72 32 PRO B CA 1
ATOM 3935 C C . PRO B 1 32 ? -15.125 13.117 42.938 1 21.72 32 PRO B C 1
ATOM 3937 O O . PRO B 1 32 ? -14.625 14.062 42.344 1 21.72 32 PRO B O 1
ATOM 3940 N N . PHE B 1 33 ? -14.188 12.055 43.062 1 21.7 33 PHE B N 1
ATOM 3941 C CA . PHE B 1 33 ? -12.828 11.531 42.938 1 21.7 33 PHE B CA 1
ATOM 3942 C C . PHE B 1 33 ? -12.578 10.953 41.562 1 21.7 33 PHE B C 1
ATOM 3944 O O . PHE B 1 33 ? -13.414 10.234 41.031 1 21.7 33 PHE B O 1
ATOM 3951 N N . ARG B 1 34 ? -11.469 11.297 40.719 1 28.16 34 ARG B N 1
ATOM 3952 C CA . ARG B 1 34 ? -11.445 10.984 39.312 1 28.16 34 ARG B CA 1
ATOM 3953 C C . ARG B 1 34 ? -11.266 9.484 39.062 1 28.16 34 ARG B C 1
ATOM 3955 O O . ARG B 1 34 ? -10.227 8.922 39.406 1 28.16 34 ARG B O 1
ATOM 3962 N N . PRO B 1 35 ? -12.031 8.492 39.094 1 23.88 35 PRO B N 1
ATOM 3963 C CA . PRO B 1 35 ? -11.539 7.113 39.062 1 23.88 35 PRO B CA 1
ATOM 3964 C C . PRO B 1 35 ? -10.625 6.84 37.875 1 23.88 35 PRO B C 1
ATOM 3966 O O . PRO B 1 35 ? -10.734 7.508 36.844 1 23.88 35 PRO B O 1
ATOM 3969 N N . ASN B 1 36 ? -9.32 6.066 37.938 1 27.42 36 ASN B N 1
ATOM 3970 C CA . ASN B 1 36 ? -8.172 5.625 37.125 1 27.42 36 ASN B CA 1
ATOM 3971 C C . ASN B 1 36 ? -8.609 5.113 35.75 1 27.42 36 ASN B C 1
ATOM 3973 O O . ASN B 1 36 ? -7.828 5.137 34.812 1 27.42 36 ASN B O 1
ATOM 3977 N N . ASP B 1 37 ? -9.617 4.141 35.812 1 25.38 37 ASP B N 1
ATOM 3978 C CA . ASP B 1 37 ? -10.211 3.326 34.781 1 25.38 37 ASP B CA 1
ATOM 3979 C C . ASP B 1 37 ? -11.031 4.184 33.812 1 25.38 37 ASP B C 1
ATOM 3981 O O . ASP B 1 37 ? -12.258 4.086 33.781 1 25.38 37 ASP B O 1
ATOM 3985 N N . ILE B 1 38 ? -10.719 5.285 33.594 1 28.17 38 ILE B N 1
ATOM 3986 C CA . ILE B 1 38 ? -11.633 5.992 32.719 1 28.17 38 ILE B CA 1
ATOM 3987 C C . ILE B 1 38 ? -11.711 5.262 31.375 1 28.17 38 ILE B C 1
ATOM 3989 O O . ILE B 1 38 ? -10.766 5.293 30.578 1 28.17 38 ILE B O 1
ATOM 3993 N N . GLU B 1 39 ? -12.211 4.059 31.406 1 30.02 39 GLU B N 1
ATOM 3994 C CA . GLU B 1 39 ? -12.742 3.471 30.188 1 30.02 39 GLU B CA 1
ATOM 3995 C C . GLU B 1 39 ? -13.594 4.477 29.422 1 30.02 39 GLU B C 1
ATOM 3997 O O . GLU B 1 39 ? -14.648 4.898 29.891 1 30.02 39 GLU B O 1
ATOM 4002 N N . ASN B 1 40 ? -13.148 5.582 29.156 1 29.36 40 ASN B N 1
ATOM 4003 C CA . ASN B 1 40 ? -14.016 6.352 28.281 1 29.36 40 ASN B CA 1
ATOM 4004 C C . ASN B 1 40 ? -14.781 5.445 27.312 1 29.36 40 ASN B C 1
ATOM 4006 O O . ASN B 1 40 ? -14.172 4.777 26.469 1 29.36 40 ASN B O 1
ATOM 4010 N N . PRO B 1 41 ? -15.859 4.973 27.719 1 32.5 41 PRO B N 1
ATOM 4011 C CA . PRO B 1 41 ? -16.656 4.121 26.828 1 32.5 41 PRO B CA 1
ATOM 4012 C C . PRO B 1 41 ? -16.953 4.785 25.484 1 32.5 41 PRO B C 1
ATOM 4014 O O . PRO B 1 41 ? -17.984 5.441 25.328 1 32.5 41 PRO B O 1
ATOM 4017 N N . TRP B 1 42 ? -16.156 5.637 25.047 1 30.83 42 TRP B N 1
ATOM 4018 C CA . TRP B 1 42 ? -16.531 6.059 23.703 1 30.83 42 TRP B CA 1
ATOM 4019 C C . TRP B 1 42 ? -16.984 4.867 22.875 1 30.83 42 TRP B C 1
ATOM 4021 O O . TRP B 1 42 ? -16.203 3.957 22.594 1 30.83 42 TRP B O 1
ATOM 4031 N N . ILE B 1 43 ? -18.188 4.613 23.031 1 34.31 43 ILE B N 1
ATOM 4032 C CA . ILE B 1 43 ? -18.766 3.672 22.078 1 34.31 43 ILE B CA 1
ATOM 4033 C C . ILE B 1 43 ? -18.719 4.262 20.672 1 34.31 43 ILE B C 1
ATOM 4035 O O . ILE B 1 43 ? -19.359 5.285 20.406 1 34.31 43 ILE B O 1
ATOM 4039 N N . PRO B 1 44 ? -17.656 4.191 20.016 1 39.25 44 PRO B N 1
ATOM 4040 C CA . PRO B 1 44 ? -17.734 4.668 18.641 1 39.25 44 PRO B CA 1
ATOM 4041 C C . PRO B 1 44 ? -19.094 4.438 18 1 39.25 44 PRO B C 1
ATOM 4043 O O . PRO B 1 44 ? -19.688 3.363 18.156 1 39.25 44 PRO B O 1
ATOM 4046 N N . SER B 1 45 ? -19.859 5.434 17.984 1 40.19 45 SER B N 1
ATOM 4047 C CA . SER B 1 45 ? -21.062 5.188 17.188 1 40.19 45 SER B CA 1
ATOM 4048 C C . SER B 1 45 ? -20.719 4.488 15.883 1 40.19 45 SER B C 1
ATOM 4050 O O . SER B 1 45 ? -19.797 4.891 15.172 1 40.19 45 SER B O 1
ATOM 4052 N N . ASP B 1 46 ? -21.109 3.291 15.805 1 47.81 46 ASP B N 1
ATOM 4053 C CA . ASP B 1 46 ? -20.953 2.479 14.602 1 47.81 46 ASP B CA 1
ATOM 4054 C C . ASP B 1 46 ? -21.422 3.242 13.359 1 47.81 46 ASP B C 1
ATOM 4056 O O . ASP B 1 46 ? -22.406 3.979 13.414 1 47.81 46 ASP B O 1
ATOM 4060 N N . PRO B 1 47 ? -20.531 3.57 12.492 1 50.88 47 PRO B N 1
ATOM 4061 C CA . PRO B 1 47 ? -21.047 4.082 11.219 1 50.88 47 PRO B CA 1
ATOM 4062 C C . PRO B 1 47 ? -22.375 3.455 10.828 1 50.88 47 PRO B C 1
ATOM 4064 O O . PRO B 1 47 ? -22.734 2.387 11.336 1 50.88 47 PRO B O 1
ATOM 4067 N N . PRO B 1 48 ? -23.188 4.297 10.227 1 50.31 48 PRO B N 1
ATOM 4068 C CA . PRO B 1 48 ? -24.438 3.672 9.742 1 50.31 48 PRO B CA 1
ATOM 4069 C C . PRO B 1 48 ? -24.172 2.359 9 1 50.31 48 PRO B C 1
ATOM 4071 O O . PRO B 1 48 ? -23.141 2.199 8.359 1 50.31 48 PRO B O 1
ATOM 4074 N N . SER B 1 49 ? -24.844 1.322 9.289 1 53.69 49 SER B N 1
ATOM 4075 C CA . SER B 1 49 ? -24.734 -0.018 8.719 1 53.69 49 SER B CA 1
ATOM 4076 C C . SER B 1 49 ? -24.781 0.021 7.199 1 53.69 49 SER B C 1
ATOM 4078 O O . SER B 1 49 ? -24.125 -0.793 6.535 1 53.69 49 SER B O 1
ATOM 4080 N N . TRP B 1 50 ? -25.484 1.131 6.625 1 58.59 50 TRP B N 1
ATOM 4081 C CA . TRP B 1 50 ? -25.609 1.234 5.176 1 58.59 50 TRP B CA 1
ATOM 4082 C C . TRP B 1 50 ? -25.406 2.674 4.715 1 58.59 50 TRP B C 1
ATOM 4084 O O . TRP B 1 50 ? -26.359 3.447 4.645 1 58.59 50 TRP B O 1
ATOM 4094 N N . PRO B 1 51 ? -24.125 2.893 4.484 1 63.81 51 PRO B N 1
ATOM 4095 C CA . PRO B 1 51 ? -23.953 4.293 4.094 1 63.81 51 PRO B CA 1
ATOM 4096 C C . PRO B 1 51 ? -24.516 4.594 2.709 1 63.81 51 PRO B C 1
ATOM 4098 O O . PRO B 1 51 ? -24.469 3.74 1.819 1 63.81 51 PRO B O 1
ATOM 4101 N N . PRO B 1 52 ? -25.188 5.688 2.635 1 66.88 52 PRO B N 1
ATOM 4102 C CA . PRO B 1 52 ? -25.578 6.074 1.281 1 66.88 52 PRO B CA 1
ATOM 4103 C C . PRO B 1 52 ? -24.422 6.066 0.294 1 66.88 52 PRO B C 1
ATOM 4105 O O . PRO B 1 52 ? -23.297 6.422 0.656 1 66.88 52 PRO B O 1
ATOM 4108 N N . GLN B 1 53 ? -24.719 5.469 -0.833 1 69.5 53 GLN B N 1
ATOM 4109 C CA . GLN B 1 53 ? -23.719 5.418 -1.897 1 69.5 53 GLN B CA 1
ATOM 4110 C C . GLN B 1 53 ? -23.75 6.684 -2.744 1 69.5 53 GLN B C 1
ATOM 4112 O O . GLN B 1 53 ? -24.75 7.402 -2.764 1 69.5 53 GLN B O 1
ATOM 4117 N N . PRO B 1 54 ? -22.594 6.984 -3.291 1 66.19 54 PRO B N 1
ATOM 4118 C CA . PRO B 1 54 ? -22.594 8.156 -4.168 1 66.19 54 PRO B CA 1
ATOM 4119 C C . PRO B 1 54 ? -23.594 8.047 -5.312 1 66.19 54 PRO B C 1
ATOM 4121 O O . PRO B 1 54 ? -24.047 6.941 -5.637 1 66.19 54 PRO B O 1
ATOM 4124 N N . ALA B 1 55 ? -23.906 9.25 -5.758 1 66.12 55 ALA B N 1
ATOM 4125 C CA . ALA B 1 55 ? -24.812 9.297 -6.902 1 66.12 55 ALA B CA 1
ATOM 4126 C C . ALA B 1 55 ? -24.219 8.562 -8.102 1 66.12 55 ALA B C 1
ATOM 4128 O O . ALA B 1 55 ? -23 8.375 -8.18 1 66.12 55 ALA B O 1
ATOM 4129 N N . ASN B 1 56 ? -25.047 8.078 -8.977 1 64.12 56 ASN B N 1
ATOM 4130 C CA . ASN B 1 56 ? -24.656 7.293 -10.141 1 64.12 56 ASN B CA 1
ATOM 4131 C C . ASN B 1 56 ? -23.672 8.055 -11.031 1 64.12 56 ASN B C 1
ATOM 4133 O O . ASN B 1 56 ? -22.859 7.449 -11.719 1 64.12 56 ASN B O 1
ATOM 4137 N N . ASN B 1 57 ? -23.797 9.312 -10.922 1 66 57 ASN B N 1
ATOM 4138 C CA . ASN B 1 57 ? -22.938 10.117 -11.781 1 66 57 ASN B CA 1
ATOM 4139 C C . ASN B 1 57 ? -21.672 10.586 -11.047 1 66 57 ASN B C 1
ATOM 4141 O O . ASN B 1 57 ? -20.922 11.422 -11.555 1 66 57 ASN B O 1
ATOM 4145 N N . SER B 1 58 ? -21.547 9.93 -9.953 1 68.75 58 SER B N 1
ATOM 4146 C CA . SER B 1 58 ? -20.375 10.305 -9.188 1 68.75 58 SER B CA 1
ATOM 4147 C C . SER B 1 58 ? -19.094 9.711 -9.797 1 68.75 58 SER B C 1
ATOM 4149 O O . SER B 1 58 ? -19.141 8.641 -10.414 1 68.75 58 SER B O 1
ATOM 4151 N N . ARG B 1 59 ? -18.094 10.438 -9.688 1 73.88 59 ARG B N 1
ATOM 4152 C CA . ARG B 1 59 ? -16.797 9.961 -10.133 1 73.88 59 ARG B CA 1
ATOM 4153 C C . ARG B 1 59 ? -16.328 8.789 -9.273 1 73.88 59 ARG B C 1
ATOM 4155 O O . ARG B 1 59 ? -15.469 8 -9.703 1 73.88 59 ARG B O 1
ATOM 4162 N N . TYR B 1 60 ? -16.938 8.766 -8.172 1 76.62 60 TYR B N 1
ATOM 4163 C CA . TYR B 1 60 ? -16.516 7.73 -7.234 1 76.62 60 TYR B CA 1
ATOM 4164 C C . TYR B 1 60 ? -17.5 6.57 -7.234 1 76.62 60 TYR B C 1
ATOM 4166 O O . TYR B 1 60 ? -18.641 6.715 -6.789 1 76.62 60 TYR B O 1
ATOM 4174 N N . THR B 1 61 ? -17.047 5.449 -7.848 1 75.38 61 THR B N 1
ATOM 4175 C CA . THR B 1 61 ? -17.938 4.316 -8.125 1 75.38 61 THR B CA 1
ATOM 4176 C C . THR B 1 61 ? -17.703 3.197 -7.109 1 75.38 61 THR B C 1
ATOM 4178 O O . THR B 1 61 ? -18.188 2.078 -7.297 1 75.38 61 THR B O 1
ATOM 4181 N N . ASP B 1 62 ? -17.078 3.449 -6.055 1 84.69 62 ASP B N 1
ATOM 4182 C CA . ASP B 1 62 ? -16.797 2.396 -5.082 1 84.69 62 ASP B CA 1
ATOM 4183 C C . ASP B 1 62 ? -18.094 1.9 -4.426 1 84.69 62 ASP B C 1
ATOM 4185 O O . ASP B 1 62 ? -19.031 2.67 -4.238 1 84.69 62 ASP B O 1
ATOM 4189 N N . ARG B 1 63 ? -18.094 0.681 -4.211 1 81.94 63 ARG B N 1
ATOM 4190 C CA . ARG B 1 63 ? -19.219 0.069 -3.502 1 81.94 63 ARG B CA 1
ATOM 4191 C C . ARG B 1 63 ? -18.828 -0.291 -2.07 1 81.94 63 ARG B C 1
ATOM 4193 O O . ARG B 1 63 ? -17.812 -0.967 -1.848 1 81.94 63 ARG B O 1
ATOM 4200 N N . LEU B 1 64 ? -19.547 0.25 -1.082 1 80.12 64 LEU B N 1
ATOM 4201 C CA . LEU B 1 64 ? -19.312 0.006 0.334 1 80.12 64 LEU B CA 1
ATOM 4202 C C . LEU B 1 64 ? -20.609 -0.222 1.083 1 80.12 64 LEU B C 1
ATOM 4204 O O . LEU B 1 64 ? -20.922 0.498 2.035 1 80.12 64 LEU B O 1
ATOM 4208 N N . VAL B 1 65 ? -21.297 -1.224 0.732 1 71.44 65 VAL B N 1
ATOM 4209 C CA . VAL B 1 65 ? -22.672 -1.372 1.194 1 71.44 65 VAL B CA 1
ATOM 4210 C C . VAL B 1 65 ? -22.672 -1.801 2.66 1 71.44 65 VAL B C 1
ATOM 4212 O O . VAL B 1 65 ? -23.453 -1.273 3.463 1 71.44 65 VAL B O 1
ATOM 4215 N N . ASN B 1 66 ? -21.812 -2.809 3.041 1 65.5 66 ASN B N 1
ATOM 4216 C CA . ASN B 1 66 ? -21.828 -3.346 4.398 1 65.5 66 ASN B CA 1
ATOM 4217 C C . ASN B 1 66 ? -20.438 -3.283 5.047 1 65.5 66 ASN B C 1
ATOM 4219 O O . ASN B 1 66 ? -20.062 -4.184 5.793 1 65.5 66 ASN B O 1
ATOM 4223 N N . TYR B 1 67 ? -19.859 -2.26 4.664 1 61.25 67 TYR B N 1
ATOM 4224 C CA . TYR B 1 67 ? -18.5 -2.232 5.18 1 61.25 67 TYR B CA 1
ATOM 4225 C C . TYR B 1 67 ? -18.422 -1.471 6.496 1 61.25 67 TYR B C 1
ATOM 4227 O O . TYR B 1 67 ? -18.688 -0.267 6.543 1 61.25 67 TYR B O 1
ATOM 4235 N N . LYS B 1 68 ? -18.406 -2.359 7.582 1 57.91 68 LYS B N 1
ATOM 4236 C CA . LYS B 1 68 ? -18.203 -1.717 8.875 1 57.91 68 LYS B CA 1
ATOM 4237 C C . LYS B 1 68 ? -16.75 -1.252 9.039 1 57.91 68 LYS B C 1
ATOM 4239 O O . LYS B 1 68 ? -15.82 -1.952 8.633 1 57.91 68 LYS B O 1
ATOM 4244 N N . PRO B 1 69 ? -16.625 0.038 9.25 1 52.47 69 PRO B N 1
ATOM 4245 C CA . PRO B 1 69 ? -15.258 0.505 9.453 1 52.47 69 PRO B CA 1
ATOM 4246 C C . PRO B 1 69 ? -14.492 -0.338 10.469 1 52.47 69 PRO B C 1
ATOM 4248 O O . PRO B 1 69 ? -15.07 -0.819 11.445 1 52.47 69 PRO B O 1
ATOM 4251 N N . GLU B 1 70 ? -13.531 -1.053 10.047 1 55.03 70 GLU B N 1
ATOM 4252 C CA . GLU B 1 70 ? -12.695 -1.662 11.078 1 55.03 70 GLU B CA 1
ATOM 4253 C C . GLU B 1 70 ? -12.172 -0.615 12.055 1 55.03 70 GLU B C 1
ATOM 4255 O O . GLU B 1 70 ? -11.719 0.455 11.648 1 55.03 70 GLU B O 1
ATOM 4260 N N . HIS B 1 71 ? -12.734 -0.732 13.242 1 53.84 71 HIS B N 1
ATOM 4261 C CA . HIS B 1 71 ? -12.172 0.152 14.258 1 53.84 71 HIS B CA 1
ATOM 4262 C C . HIS B 1 71 ? -10.648 0.053 14.289 1 53.84 71 HIS B C 1
ATOM 4264 O O . HIS B 1 71 ? -10.094 -1.037 14.148 1 53.84 71 HIS B O 1
ATOM 4270 N N . PRO B 1 72 ? -10.102 1.249 14.211 1 52.44 72 PRO B N 1
ATOM 4271 C CA . PRO B 1 72 ? -8.641 1.202 14.328 1 52.44 72 PRO B CA 1
ATOM 4272 C C . PRO B 1 72 ? -8.172 0.39 15.531 1 52.44 72 PRO B C 1
ATOM 4274 O O . PRO B 1 72 ? -8.773 0.464 16.609 1 52.44 72 PRO B O 1
ATOM 4277 N N . ASN B 1 73 ? -7.633 -0.737 15.25 1 53.44 73 ASN B N 1
ATOM 4278 C CA . ASN B 1 73 ? -6.938 -1.351 16.375 1 53.44 73 ASN B CA 1
ATOM 4279 C C . ASN B 1 73 ? -5.738 -0.514 16.812 1 53.44 73 ASN B C 1
ATOM 4281 O O . ASN B 1 73 ? -4.801 -0.313 16.047 1 53.44 73 ASN B O 1
ATOM 4285 N N . PHE B 1 74 ? -5.984 0.163 17.906 1 53.91 74 PHE B N 1
ATOM 4286 C CA . PHE B 1 74 ? -4.902 0.994 18.422 1 53.91 74 PHE B CA 1
ATOM 4287 C C . PHE B 1 74 ? -3.705 0.138 18.828 1 53.91 74 PHE B C 1
ATOM 4289 O O . PHE B 1 74 ? -3.863 -0.889 19.484 1 53.91 74 PHE B O 1
ATOM 4296 N N . SER B 1 75 ? -2.689 0.387 18.078 1 58.53 75 SER B N 1
ATOM 4297 C CA . SER B 1 75 ? -1.45 -0.314 18.406 1 58.53 75 SER B CA 1
ATOM 4298 C C . SER B 1 75 ? -0.983 -0.002 19.812 1 58.53 75 SER B C 1
ATOM 4300 O O . SER B 1 75 ? -1.269 1.073 20.344 1 58.53 75 SER B O 1
ATOM 4302 N N . GLU B 1 76 ? -0.583 -0.98 20.406 1 66.62 76 GLU B N 1
ATOM 4303 C CA . GLU B 1 76 ? 0.126 -0.72 21.656 1 66.62 76 GLU B CA 1
ATOM 4304 C C . GLU B 1 76 ? 1.364 0.14 21.422 1 66.62 76 GLU B C 1
ATOM 4306 O O . GLU B 1 76 ? 2.266 -0.253 20.672 1 66.62 76 GLU B O 1
ATOM 4311 N N . VAL B 1 77 ? 1.134 1.409 21.688 1 74.19 77 VAL B N 1
ATOM 4312 C CA . VAL B 1 77 ? 2.25 2.324 21.469 1 74.19 77 VAL B CA 1
ATOM 4313 C C . VAL B 1 77 ? 2.76 2.842 22.812 1 74.19 77 VAL B C 1
ATOM 4315 O O . VAL B 1 77 ? 2.053 2.768 23.812 1 74.19 77 VAL B O 1
ATOM 4318 N N . GLN B 1 78 ? 3.992 3.275 22.734 1 79.56 78 GLN B N 1
ATOM 4319 C CA . GLN B 1 78 ? 4.555 3.941 23.906 1 79.56 78 GLN B CA 1
ATOM 4320 C C . GLN B 1 78 ? 3.736 5.176 24.281 1 79.56 78 GLN B C 1
ATOM 4322 O O . GLN B 1 78 ? 3.188 5.852 23.406 1 79.56 78 GLN B O 1
ATOM 4327 N N . PRO B 1 79 ? 3.777 5.426 25.5 1 88.44 79 PRO B N 1
ATOM 4328 C CA . PRO B 1 79 ? 3.031 6.605 25.953 1 88.44 79 PRO B CA 1
ATOM 4329 C C . PRO B 1 79 ? 3.576 7.906 25.375 1 88.44 79 PRO B C 1
ATOM 4331 O O . PRO B 1 79 ? 4.789 8.062 25.219 1 88.44 79 PRO B O 1
ATOM 4334 N N . ILE B 1 80 ? 2.744 8.82 25.109 1 92.25 80 ILE B N 1
ATOM 4335 C CA . ILE B 1 80 ? 3.082 10.094 24.484 1 92.25 80 ILE B CA 1
ATOM 4336 C C . ILE B 1 80 ? 4.043 10.867 25.391 1 92.25 80 ILE B C 1
ATOM 4338 O O . ILE B 1 80 ? 4.863 11.656 24.891 1 92.25 80 ILE B O 1
ATOM 4342 N N . ASP B 1 81 ? 4.031 10.523 26.672 1 91.88 81 ASP B N 1
ATOM 4343 C CA . ASP B 1 81 ? 4.844 11.234 27.656 1 91.88 81 ASP B CA 1
ATOM 4344 C C . ASP B 1 81 ? 6.328 10.93 27.469 1 91.88 81 ASP B C 1
ATOM 4346 O O . ASP B 1 81 ? 7.188 11.68 27.938 1 91.88 81 ASP B O 1
ATOM 4350 N N . THR B 1 82 ? 6.52 9.906 26.766 1 93.5 82 THR B N 1
ATOM 4351 C CA . THR B 1 82 ? 7.91 9.516 26.562 1 93.5 82 THR B CA 1
ATOM 4352 C C . THR B 1 82 ? 8.461 10.109 25.281 1 93.5 82 THR B C 1
ATOM 4354 O O . THR B 1 82 ? 9.648 9.961 24.984 1 93.5 82 THR B O 1
ATOM 4357 N N . LYS B 1 83 ? 7.598 10.82 24.562 1 96.62 83 LYS B N 1
ATOM 4358 C CA . LYS B 1 83 ? 8 11.336 23.25 1 96.62 83 LYS B CA 1
ATOM 4359 C C . LYS B 1 83 ? 8.391 12.812 23.344 1 96.62 83 LYS B C 1
ATOM 4361 O O . LYS B 1 83 ? 7.762 13.578 24.062 1 96.62 83 LYS B O 1
ATOM 4366 N N . ARG B 1 84 ? 9.492 13.148 22.766 1 97.31 84 ARG B N 1
ATOM 4367 C CA . ARG B 1 84 ? 9.82 14.555 22.562 1 97.31 84 ARG B CA 1
ATOM 4368 C C . ARG B 1 84 ? 9 15.156 21.422 1 97.31 84 ARG B C 1
ATOM 4370 O O . ARG B 1 84 ? 9.148 14.758 20.266 1 97.31 84 ARG B O 1
ATOM 4377 N N . LEU B 1 85 ? 8.18 16.125 21.719 1 98.19 85 LEU B N 1
ATOM 4378 C CA . LEU B 1 85 ? 7.262 16.719 20.75 1 98.19 85 LEU B CA 1
ATOM 4379 C C . LEU B 1 85 ? 7.703 18.125 20.375 1 98.19 85 LEU B C 1
ATOM 4381 O O . LEU B 1 85 ? 8.211 18.875 21.219 1 98.19 85 LEU B O 1
ATOM 4385 N N . ALA B 1 86 ? 7.488 18.484 19.094 1 98.44 86 ALA B N 1
ATOM 4386 C CA . ALA B 1 86 ? 7.863 19.828 18.641 1 98.44 86 ALA B CA 1
ATOM 4387 C C . ALA B 1 86 ? 6.82 20.391 17.688 1 98.44 86 ALA B C 1
ATOM 4389 O O . ALA B 1 86 ? 6.137 19.656 16.984 1 98.44 86 ALA B O 1
ATOM 4390 N N . ILE B 1 87 ? 6.668 21.656 17.734 1 97.94 87 ILE B N 1
ATOM 4391 C CA . ILE B 1 87 ? 5.953 22.422 16.719 1 97.94 87 ILE B CA 1
ATOM 4392 C C . ILE B 1 87 ? 6.949 23.219 15.875 1 97.94 87 ILE B C 1
ATOM 4394 O O . ILE B 1 87 ? 7.777 23.953 16.422 1 97.94 87 ILE B O 1
ATOM 4398 N N . LEU B 1 88 ? 6.918 23.016 14.57 1 98.5 88 LEU B N 1
ATOM 4399 C CA . LEU B 1 88 ? 7.738 23.766 13.617 1 98.5 88 LEU B CA 1
ATOM 4400 C C . LEU B 1 88 ? 6.895 24.75 12.836 1 98.5 88 LEU B C 1
ATOM 4402 O O . LEU B 1 88 ? 6.121 24.359 11.961 1 98.5 88 LEU B O 1
ATOM 4406 N N . LEU B 1 89 ? 7.141 26.016 13.117 1 98.19 89 LEU B N 1
ATOM 4407 C CA . LEU B 1 89 ? 6.27 27.047 12.586 1 98.19 89 LEU B CA 1
ATOM 4408 C C . LEU B 1 89 ? 7.066 28.047 11.742 1 98.19 89 LEU B C 1
ATOM 4410 O O . LEU B 1 89 ? 7.559 29.047 12.266 1 98.19 89 LEU B O 1
ATOM 4414 N N . PRO B 1 90 ? 7.086 27.844 10.438 1 98.06 90 PRO B N 1
ATOM 4415 C CA . PRO B 1 90 ? 7.66 28.875 9.578 1 98.06 90 PRO B CA 1
ATOM 4416 C C . PRO B 1 90 ? 6.793 30.125 9.5 1 98.06 90 PRO B C 1
ATOM 4418 O O . PRO B 1 90 ? 5.562 30.031 9.453 1 98.06 90 PRO B O 1
ATOM 4421 N N . THR B 1 91 ? 7.457 31.266 9.586 1 97.88 91 THR B N 1
ATOM 4422 C CA . THR B 1 91 ? 6.707 32.531 9.484 1 97.88 91 THR B CA 1
ATOM 4423 C C . THR B 1 91 ? 7.582 33.625 8.914 1 97.88 91 THR B C 1
ATOM 4425 O O . THR B 1 91 ? 8.711 33.375 8.484 1 97.88 91 THR B O 1
ATOM 4428 N N . PHE B 1 92 ? 7.004 34.781 8.641 1 97.06 92 PHE B N 1
ATOM 4429 C CA . PHE B 1 92 ? 7.668 36 8.219 1 97.06 92 PHE B CA 1
ATOM 4430 C C . PHE B 1 92 ? 6.945 37.219 8.766 1 97.06 92 PHE B C 1
ATOM 4432 O O . PHE B 1 92 ? 5.875 37.094 9.367 1 97.06 92 PHE B O 1
ATOM 4439 N N . ASP B 1 93 ? 7.539 38.312 8.664 1 96.75 93 ASP B N 1
ATOM 4440 C CA . ASP B 1 93 ? 7.059 39.531 9.312 1 96.75 93 ASP B CA 1
ATOM 4441 C C . ASP B 1 93 ? 5.613 39.812 8.914 1 96.75 93 ASP B C 1
ATOM 4443 O O . ASP B 1 93 ? 4.824 40.281 9.734 1 96.75 93 ASP B O 1
ATOM 4447 N N . GLY B 1 94 ? 5.242 39.5 7.73 1 95.62 94 GLY B N 1
ATOM 4448 C CA . GLY B 1 94 ? 3.889 39.719 7.25 1 95.62 94 GLY B CA 1
ATOM 4449 C C . GLY B 1 94 ? 2.838 38.938 8.008 1 95.62 94 GLY B C 1
ATOM 4450 O O . GLY B 1 94 ? 1.667 39.312 8.039 1 95.62 94 GLY B O 1
ATOM 4451 N N . HIS B 1 95 ? 3.232 37.906 8.727 1 96.94 95 HIS B N 1
ATOM 4452 C CA . HIS B 1 95 ? 2.279 37.031 9.406 1 96.94 95 HIS B CA 1
ATOM 4453 C C . HIS B 1 95 ? 2.43 37.125 10.922 1 96.94 95 HIS B C 1
ATOM 4455 O O . HIS B 1 95 ? 1.833 36.344 11.656 1 96.94 95 HIS B O 1
ATOM 4461 N N . PHE B 1 96 ? 3.16 38.094 11.414 1 97.81 96 PHE B N 1
ATOM 4462 C CA . PHE B 1 96 ? 3.416 38.219 12.844 1 97.81 96 PHE B CA 1
ATOM 4463 C C . PHE B 1 96 ? 2.117 38.438 13.602 1 97.81 96 PHE B C 1
ATOM 4465 O O . PHE B 1 96 ? 1.921 37.875 14.68 1 97.81 96 PHE B O 1
ATOM 4472 N N . PRO B 1 97 ? 1.226 39.219 12.992 1 96.12 97 PRO B N 1
ATOM 4473 C CA . PRO B 1 97 ? -0.038 39.375 13.711 1 96.12 97 PRO B CA 1
ATOM 4474 C C . PRO B 1 97 ? -0.792 38.062 13.883 1 96.12 97 PRO B C 1
ATOM 4476 O O . PRO B 1 97 ? -1.408 37.844 14.93 1 96.12 97 PRO B O 1
ATOM 4479 N N . GLN B 1 98 ? -0.756 37.219 12.938 1 96.25 98 GLN B N 1
ATOM 4480 C CA . GLN B 1 98 ? -1.427 35.938 13.023 1 96.25 98 GLN B CA 1
ATOM 4481 C C . GLN B 1 98 ? -0.748 35 14.047 1 96.25 98 GLN B C 1
ATOM 4483 O O . GLN B 1 98 ? -1.421 34.344 14.828 1 96.25 98 GLN B O 1
ATOM 4488 N N . VAL B 1 99 ? 0.559 35.062 14.047 1 97.31 99 VAL B N 1
ATOM 4489 C CA . VAL B 1 99 ? 1.312 34.281 15.008 1 97.31 99 VAL B CA 1
ATOM 4490 C C . VAL B 1 99 ? 0.985 34.719 16.422 1 97.31 99 VAL B C 1
ATOM 4492 O O . VAL B 1 99 ? 0.817 33.906 17.328 1 97.31 99 VAL B O 1
ATOM 4495 N N . PHE B 1 100 ? 0.921 36.031 16.562 1 97.06 100 PHE B N 1
ATOM 4496 C CA . PHE B 1 100 ? 0.601 36.594 17.859 1 97.06 100 PHE B CA 1
ATOM 4497 C C . PHE B 1 100 ? -0.753 36.094 18.359 1 97.06 100 PHE B C 1
ATOM 4499 O O . PHE B 1 100 ? -0.877 35.625 19.5 1 97.06 100 PHE B O 1
ATOM 4506 N N . ARG B 1 101 ? -1.724 36.156 17.516 1 96.12 101 ARG B N 1
ATOM 4507 C CA . ARG B 1 101 ? -3.068 35.719 17.859 1 96.12 101 ARG B CA 1
ATOM 4508 C C . ARG B 1 101 ? -3.078 34.219 18.188 1 96.12 101 ARG B C 1
ATOM 4510 O O . ARG B 1 101 ? -3.754 33.812 19.141 1 96.12 101 ARG B O 1
ATOM 4517 N N . TYR B 1 102 ? -2.404 33.5 17.453 1 97.06 102 TYR B N 1
ATOM 4518 C CA . TYR B 1 102 ? -2.312 32.062 17.672 1 97.06 102 TYR B CA 1
ATOM 4519 C C . TYR B 1 102 ? -1.719 31.75 19.047 1 97.06 102 TYR B C 1
ATOM 4521 O O . TYR B 1 102 ? -2.314 31.016 19.828 1 97.06 102 TYR B O 1
ATOM 4529 N N . LEU B 1 103 ? -0.596 32.344 19.266 1 97.44 103 LEU B N 1
ATOM 4530 C CA . LEU B 1 103 ? 0.116 32 20.5 1 97.44 103 LEU B CA 1
ATOM 4531 C C . LEU B 1 103 ? -0.601 32.594 21.719 1 97.44 103 LEU B C 1
ATOM 4533 O O . LEU B 1 103 ? -0.508 32.031 22.812 1 97.44 103 LEU B O 1
ATOM 4537 N N . GLN B 1 104 ? -1.391 33.688 21.531 1 97.06 104 GLN B N 1
ATOM 4538 C CA . GLN B 1 104 ? -2.279 34.156 22.594 1 97.06 104 GLN B CA 1
ATOM 4539 C C . GLN B 1 104 ? -3.328 33.094 22.922 1 97.06 104 GLN B C 1
ATOM 4541 O O . GLN B 1 104 ? -3.617 32.844 24.109 1 97.06 104 GLN B O 1
ATOM 4546 N N . SER B 1 105 ? -3.9 32.531 21.922 1 97.12 105 SER B N 1
ATOM 4547 C CA . SER B 1 105 ? -4.891 31.484 22.156 1 97.12 105 SER B CA 1
ATOM 4548 C C . SER B 1 105 ? -4.258 30.25 22.812 1 97.12 105 SER B C 1
ATOM 4550 O O . SER B 1 105 ? -4.879 29.609 23.656 1 97.12 105 SER B O 1
ATOM 4552 N N . VAL B 1 106 ? -3.01 29.906 22.422 1 97.44 106 VAL B N 1
ATOM 4553 C CA . VAL B 1 106 ? -2.285 28.781 23.016 1 97.44 106 VAL B CA 1
ATOM 4554 C C . VAL B 1 106 ? -2.055 29.078 24.5 1 97.44 106 VAL B C 1
ATOM 4556 O O . VAL B 1 106 ? -2.33 28.219 25.359 1 97.44 106 VAL B O 1
ATOM 4559 N N . LYS B 1 107 ? -1.613 30.25 24.797 1 97.69 107 LYS B N 1
ATOM 4560 C CA . LYS B 1 107 ? -1.348 30.656 26.172 1 97.69 107 LYS B CA 1
ATOM 4561 C C . LYS B 1 107 ? -2.592 30.5 27.047 1 97.69 107 LYS B C 1
ATOM 4563 O O . LYS B 1 107 ? -2.508 30.031 28.172 1 97.69 107 LYS B O 1
ATOM 4568 N N . CYS B 1 108 ? -3.699 30.844 26.484 1 97.38 108 CYS B N 1
ATOM 4569 C CA . CYS B 1 108 ? -4.906 30.953 27.297 1 97.38 108 CYS B CA 1
ATOM 4570 C C . CYS B 1 108 ? -5.676 29.641 27.312 1 97.38 108 CYS B C 1
ATOM 4572 O O . CYS B 1 108 ? -6.434 29.375 28.25 1 97.38 108 CYS B O 1
ATOM 4574 N N . LEU B 1 109 ? -5.465 28.797 26.328 1 96.88 109 LEU B N 1
ATOM 4575 C CA . LEU B 1 109 ? -6.371 27.656 26.203 1 96.88 109 LEU B CA 1
ATOM 4576 C C . LEU B 1 109 ? -5.602 26.344 26.297 1 96.88 109 LEU B C 1
ATOM 4578 O O . LEU B 1 109 ? -6.164 25.312 26.672 1 96.88 109 LEU B O 1
ATOM 4582 N N . CYS B 1 110 ? -4.371 26.297 25.891 1 97.31 110 CYS B N 1
ATOM 4583 C CA . CYS B 1 110 ? -3.584 25.062 25.891 1 97.31 110 CYS B CA 1
ATOM 4584 C C . CYS B 1 110 ? -2.955 24.812 27.25 1 97.31 110 CYS B C 1
ATOM 4586 O O . CYS B 1 110 ? -2.07 25.547 27.688 1 97.31 110 CYS B O 1
ATOM 4588 N N . VAL B 1 111 ? -3.25 23.703 27.859 1 96 111 VAL B N 1
ATOM 4589 C CA . VAL B 1 111 ? -2.869 23.5 29.25 1 96 111 VAL B CA 1
ATOM 4590 C C . VAL B 1 111 ? -1.464 22.906 29.312 1 96 111 VAL B C 1
ATOM 4592 O O . VAL B 1 111 ? -0.809 22.969 30.359 1 96 111 VAL B O 1
ATOM 4595 N N . ASP B 1 112 ? -0.999 22.328 28.25 1 96.06 112 ASP B N 1
ATOM 4596 C CA . ASP B 1 112 ? 0.297 21.656 28.297 1 96.06 112 ASP B CA 1
ATOM 4597 C C . ASP B 1 112 ? 1.258 22.234 27.266 1 96.06 112 ASP B C 1
ATOM 4599 O O . ASP B 1 112 ? 2.045 21.5 26.656 1 96.06 112 ASP B O 1
ATOM 4603 N N . HIS B 1 113 ? 1.096 23.531 26.938 1 96.38 113 HIS B N 1
ATOM 4604 C CA . HIS B 1 113 ? 1.946 24.156 25.922 1 96.38 113 HIS B CA 1
ATOM 4605 C C . HIS B 1 113 ? 3.42 24.047 26.297 1 96.38 113 HIS B C 1
ATOM 4607 O O . HIS B 1 113 ? 4.293 24.078 25.438 1 96.38 113 HIS B O 1
ATOM 4613 N N . HIS B 1 114 ? 3.754 23.797 27.594 1 95.19 114 HIS B N 1
ATOM 4614 C CA . HIS B 1 114 ? 5.133 23.688 28.062 1 95.19 114 HIS B CA 1
ATOM 4615 C C . HIS B 1 114 ? 5.707 22.312 27.781 1 95.19 114 HIS B C 1
ATOM 4617 O O . HIS B 1 114 ? 6.918 22.109 27.891 1 95.19 114 HIS B O 1
ATOM 4623 N N . LYS B 1 115 ? 4.902 21.375 27.359 1 95.5 115 LYS B N 1
ATOM 4624 C CA . LYS B 1 115 ? 5.348 20.016 27.141 1 95.5 115 LYS B CA 1
ATOM 4625 C C . LYS B 1 115 ? 5.762 19.797 25.688 1 95.5 115 LYS B C 1
ATOM 4627 O O . LYS B 1 115 ? 6.121 18.688 25.281 1 95.5 115 LYS B O 1
ATOM 4632 N N . VAL B 1 116 ? 5.723 20.828 24.906 1 96.88 116 VAL B N 1
ATOM 4633 C CA . VAL B 1 116 ? 6.102 20.766 23.5 1 96.88 116 VAL B CA 1
ATOM 4634 C C . VAL B 1 116 ? 7.137 21.844 23.188 1 96.88 116 VAL B C 1
ATOM 4636 O O . VAL B 1 116 ? 7.074 22.953 23.75 1 96.88 116 VAL B O 1
ATOM 4639 N N . ASP B 1 117 ? 8.133 21.484 22.359 1 97.81 117 ASP B N 1
ATOM 4640 C CA . ASP B 1 117 ? 9.109 22.469 21.906 1 97.81 117 ASP B CA 1
ATOM 4641 C C . ASP B 1 117 ? 8.539 23.312 20.766 1 97.81 117 ASP B C 1
ATOM 4643 O O . ASP B 1 117 ? 8.203 22.781 19.703 1 97.81 117 ASP B O 1
ATOM 4647 N N . TRP B 1 118 ? 8.469 24.609 21.016 1 97.94 118 TRP B N 1
ATOM 4648 C CA . TRP B 1 118 ? 7.988 25.531 19.984 1 97.94 118 TRP B CA 1
ATOM 4649 C C . TRP B 1 118 ? 9.148 26.141 19.203 1 97.94 118 TRP B C 1
ATOM 4651 O O . TRP B 1 118 ? 9.859 27 19.734 1 97.94 118 TRP B O 1
ATOM 4661 N N . HIS B 1 119 ? 9.336 25.703 18 1 98.62 119 HIS B N 1
ATOM 4662 C CA . HIS B 1 119 ? 10.336 26.297 17.125 1 98.62 119 HIS B CA 1
ATOM 4663 C C . HIS B 1 119 ? 9.695 27.172 16.047 1 98.62 119 HIS B C 1
ATOM 4665 O O . HIS B 1 119 ? 8.977 26.672 15.18 1 98.62 119 HIS B O 1
ATOM 4671 N N . ILE B 1 120 ? 9.961 28.469 16.125 1 98.75 120 ILE B N 1
ATOM 4672 C CA . ILE B 1 120 ? 9.445 29.406 15.148 1 98.75 120 ILE B CA 1
ATOM 4673 C C . ILE B 1 120 ? 10.57 29.859 14.219 1 98.75 120 ILE B C 1
ATOM 4675 O O . ILE B 1 120 ? 11.555 30.453 14.672 1 98.75 120 ILE B O 1
ATOM 4679 N N . ILE B 1 121 ? 10.445 29.547 12.922 1 98.81 121 ILE B N 1
ATOM 4680 C CA . ILE B 1 121 ? 11.508 29.812 11.953 1 98.81 121 ILE B CA 1
ATOM 4681 C C . ILE B 1 121 ? 11.203 31.094 11.18 1 98.81 121 ILE B C 1
ATOM 4683 O O . ILE B 1 121 ? 10.211 31.156 10.445 1 98.81 121 ILE B O 1
ATOM 4687 N N . VAL B 1 122 ? 12.062 32.062 11.352 1 98.69 122 VAL B N 1
ATOM 4688 C CA . VAL B 1 122 ? 11.883 33.344 10.672 1 98.69 122 VAL B CA 1
ATOM 4689 C C . VAL B 1 122 ? 12.992 33.531 9.648 1 98.69 122 VAL B C 1
ATOM 4691 O O . VAL B 1 122 ? 13.859 32.688 9.492 1 98.69 122 VAL B O 1
ATOM 4694 N N . SER B 1 123 ? 12.992 34.625 8.883 1 97.94 123 SER B N 1
ATOM 4695 C CA . SER B 1 123 ? 13.766 34.75 7.656 1 97.94 123 SER B CA 1
ATOM 4696 C C . SER B 1 123 ? 15.117 35.406 7.922 1 97.94 123 SER B C 1
ATOM 4698 O O . SER B 1 123 ? 16.062 35.25 7.137 1 97.94 123 SER B O 1
ATOM 4700 N N . ASN B 1 124 ? 15.195 36.25 8.992 1 98 124 ASN B N 1
ATOM 4701 C CA . ASN B 1 124 ? 16.422 37 9.234 1 98 124 ASN B CA 1
ATOM 4702 C C . ASN B 1 124 ? 16.516 37.469 10.68 1 98 124 ASN B C 1
ATOM 4704 O O . ASN B 1 124 ? 15.602 37.25 11.469 1 98 124 ASN B O 1
ATOM 4708 N N . SER B 1 125 ? 17.578 38.188 10.992 1 98.38 125 SER B N 1
ATOM 4709 C CA . SER B 1 125 ? 17.844 38.594 12.367 1 98.38 125 SER B CA 1
ATOM 4710 C C . SER B 1 125 ? 16.859 39.656 12.828 1 98.38 125 SER B C 1
ATOM 4712 O O . SER B 1 125 ? 16.5 39.719 14 1 98.38 125 SER B O 1
ATOM 4714 N N . ALA B 1 126 ? 16.5 40.5 11.914 1 98.56 126 ALA B N 1
ATOM 4715 C CA . ALA B 1 126 ? 15.531 41.531 12.266 1 98.56 126 ALA B CA 1
ATOM 4716 C C . ALA B 1 126 ? 14.195 40.938 12.68 1 98.56 126 ALA B C 1
ATOM 4718 O O . ALA B 1 126 ? 13.539 41.406 13.609 1 98.56 126 ALA B O 1
ATOM 4719 N N . GLU B 1 127 ? 13.797 39.906 12 1 98.62 127 GLU B N 1
ATOM 4720 C CA . GLU B 1 127 ? 12.547 39.219 12.32 1 98.62 127 GLU B CA 1
ATOM 4721 C C . GLU B 1 127 ? 12.656 38.469 13.641 1 98.62 127 GLU B C 1
ATOM 4723 O O . GLU B 1 127 ? 11.68 38.375 14.383 1 98.62 127 GLU B O 1
ATOM 4728 N N . VAL B 1 128 ? 13.844 37.938 13.945 1 98.56 128 VAL B N 1
ATOM 4729 C CA . VAL B 1 128 ? 14.047 37.312 15.242 1 98.56 128 VAL B CA 1
ATOM 4730 C C . VAL B 1 128 ? 13.773 38.312 16.359 1 98.56 128 VAL B C 1
ATOM 4732 O O . VAL B 1 128 ? 13.016 38.031 17.297 1 98.56 128 VAL B O 1
ATOM 4735 N N . GLU B 1 129 ? 14.375 39.438 16.219 1 98.38 129 GLU B N 1
ATOM 4736 C CA . GLU B 1 129 ? 14.219 40.5 17.234 1 98.38 129 GLU B CA 1
ATOM 4737 C C . GLU B 1 129 ? 12.781 41 17.297 1 98.38 129 GLU B C 1
ATOM 4739 O O . GLU B 1 129 ? 12.211 41.125 18.375 1 98.38 129 GLU B O 1
ATOM 4744 N N . GLY B 1 130 ? 12.289 41.25 16.141 1 98.31 130 GLY B N 1
ATOM 4745 C CA . GLY B 1 130 ? 10.93 41.781 16.062 1 98.31 130 GLY B CA 1
ATOM 4746 C C . GLY B 1 130 ? 9.898 40.844 16.656 1 98.31 130 GLY B C 1
ATOM 4747 O O . GLY B 1 130 ? 9.016 41.281 17.406 1 98.31 130 GLY B O 1
ATOM 4748 N N . LEU B 1 131 ? 9.984 39.594 16.328 1 98.5 131 LEU B N 1
ATOM 4749 C CA . LEU B 1 131 ? 9 38.625 16.828 1 98.5 131 LEU B CA 1
ATOM 4750 C C . LEU B 1 131 ? 9.195 38.406 18.312 1 98.5 131 LEU B C 1
ATOM 4752 O O . LEU B 1 131 ? 8.219 38.219 19.047 1 98.5 131 LEU B O 1
ATOM 4756 N N . THR B 1 132 ? 10.461 38.344 18.734 1 98 132 THR B N 1
ATOM 4757 C CA . THR B 1 132 ? 10.742 38.188 20.156 1 98 132 THR B CA 1
ATOM 4758 C C . THR B 1 132 ? 10.086 39.312 20.969 1 98 132 THR B C 1
ATOM 4760 O O . THR B 1 132 ? 9.453 39.031 21.984 1 98 132 THR B O 1
ATOM 4763 N N . GLN B 1 133 ? 10.242 40.469 20.469 1 97.62 133 GLN B N 1
ATOM 4764 C CA . GLN B 1 133 ? 9.641 41.625 21.141 1 97.62 133 GLN B CA 1
ATOM 4765 C C . GLN B 1 133 ? 8.117 41.531 21.141 1 97.62 133 GLN B C 1
ATOM 4767 O O . GLN B 1 133 ? 7.48 41.75 22.172 1 97.62 133 GLN B O 1
ATOM 4772 N N . LEU B 1 134 ? 7.621 41.219 20.031 1 97.88 134 LEU B N 1
ATOM 4773 C CA . LEU B 1 134 ? 6.168 41.125 19.906 1 97.88 134 LEU B CA 1
ATOM 4774 C C . LEU B 1 134 ? 5.605 40.062 20.859 1 97.88 134 LEU B C 1
ATOM 4776 O O . LEU B 1 134 ? 4.617 40.312 21.547 1 97.88 134 LEU B O 1
ATOM 4780 N N . LEU B 1 135 ? 6.195 38.906 20.938 1 97.38 135 LEU B N 1
ATOM 4781 C CA . LEU B 1 135 ? 5.66 37.781 21.719 1 97.38 135 LEU B CA 1
ATOM 4782 C C . LEU B 1 135 ? 5.859 38.031 23.203 1 97.38 135 LEU B C 1
ATOM 4784 O O . LEU B 1 135 ? 5.207 37.375 24.031 1 97.38 135 LEU B O 1
ATOM 4788 N N . SER B 1 136 ? 6.75 38.906 23.547 1 95.62 136 SER B N 1
ATOM 4789 C CA . SER B 1 136 ? 6.93 39.281 24.953 1 95.62 136 SER B CA 1
ATOM 4790 C C . SER B 1 136 ? 5.75 40.094 25.469 1 95.62 136 SER B C 1
ATOM 4792 O O . SER B 1 136 ? 5.574 40.219 26.672 1 95.62 136 SER B O 1
ATOM 4794 N N . THR B 1 137 ? 4.906 40.531 24.516 1 96.5 137 THR B N 1
ATOM 4795 C CA . THR B 1 137 ? 3.801 41.406 24.891 1 96.5 137 THR B CA 1
ATOM 4796 C C . THR B 1 137 ? 2.492 40.625 24.953 1 96.5 137 THR B C 1
ATOM 4798 O O . THR B 1 137 ? 1.411 41.219 25 1 96.5 137 THR B O 1
ATOM 4801 N N . LEU B 1 138 ? 2.572 39.344 24.891 1 97.38 138 LEU B N 1
ATOM 4802 C CA . LEU B 1 138 ? 1.352 38.562 25.047 1 97.38 138 LEU B CA 1
ATOM 4803 C C . LEU B 1 138 ? 0.603 38.969 26.312 1 97.38 138 LEU B C 1
ATOM 4805 O O . LEU B 1 138 ? 1.22 39.25 27.344 1 97.38 138 LEU B O 1
ATOM 4809 N N . GLU B 1 139 ? -0.666 38.969 26.203 1 96.25 139 GLU B N 1
ATOM 4810 C CA . GLU B 1 139 ? -1.485 39.469 27.312 1 96.25 139 GLU B CA 1
ATOM 4811 C C . GLU B 1 139 ? -1.776 38.344 28.312 1 96.25 139 GLU B C 1
ATOM 4813 O O . GLU B 1 139 ? -1.895 37.188 27.938 1 96.25 139 GLU B O 1
ATOM 4818 N N . ASP B 1 140 ? -1.908 38.781 29.531 1 97.12 140 ASP B N 1
ATOM 4819 C CA . ASP B 1 140 ? -2.359 37.844 30.547 1 97.12 140 ASP B CA 1
ATOM 4820 C C . ASP B 1 140 ? -3.77 37.344 30.234 1 97.12 140 ASP B C 1
ATOM 4822 O O . ASP B 1 140 ? -4.621 38.125 29.797 1 97.12 140 ASP B O 1
ATOM 4826 N N . CYS B 1 141 ? -3.861 36.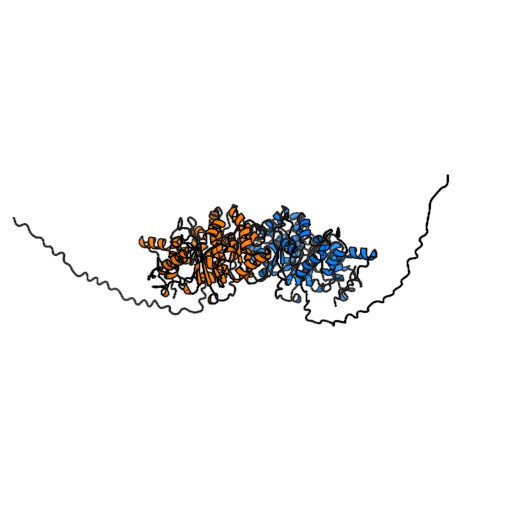125 30.484 1 97.12 141 CYS B N 1
ATOM 4827 C CA . CYS B 1 141 ? -5.172 35.531 30.219 1 97.12 141 CYS B CA 1
ATOM 4828 C C . CYS B 1 141 ? -6.129 35.812 31.375 1 97.12 141 CYS B C 1
ATOM 4830 O O . CYS B 1 141 ? -5.738 35.719 32.531 1 97.12 141 CYS B O 1
ATOM 4832 N N . ASN B 1 142 ? -7.34 36.125 31.062 1 94.81 142 ASN B N 1
ATOM 4833 C CA . ASN B 1 142 ? -8.398 36.375 32.031 1 94.81 142 ASN B CA 1
ATOM 4834 C C . ASN B 1 142 ? -9.172 35.094 32.344 1 94.81 142 ASN B C 1
ATOM 4836 O O . ASN B 1 142 ? -8.828 34 31.859 1 94.81 142 ASN B O 1
ATOM 4840 N N . GLU B 1 143 ? -10.156 35.219 33.219 1 93.94 143 GLU B N 1
ATOM 4841 C CA . GLU B 1 143 ? -10.953 34.094 33.656 1 93.94 143 GLU B CA 1
ATOM 4842 C C . GLU B 1 143 ? -11.711 33.469 32.469 1 93.94 143 GLU B C 1
ATOM 4844 O O . GLU B 1 143 ? -12.07 32.281 32.5 1 93.94 143 GLU B O 1
ATOM 4849 N N . THR B 1 144 ? -11.906 34.344 31.469 1 92.69 144 THR B N 1
ATOM 4850 C CA . THR B 1 144 ? -12.539 33.844 30.25 1 92.69 144 THR B CA 1
ATOM 4851 C C . THR B 1 144 ? -11.719 34.219 29.016 1 92.69 144 THR B C 1
ATOM 4853 O O . THR B 1 144 ? -11.07 35.281 29 1 92.69 144 THR B O 1
ATOM 4856 N N . PHE B 1 145 ? -11.695 33.375 28.172 1 94.62 145 PHE B N 1
ATOM 4857 C CA . PHE B 1 145 ? -11.148 33.625 26.828 1 94.62 145 PHE B CA 1
ATOM 4858 C C . PHE B 1 145 ? -12.18 33.281 25.766 1 94.62 145 PHE B C 1
ATOM 4860 O O . PHE B 1 145 ? -12.406 32.125 25.453 1 94.62 145 PHE B O 1
ATOM 4867 N N . SER B 1 146 ? -12.742 34.375 25.234 1 92.25 146 SER B N 1
ATOM 4868 C CA . SER B 1 146 ? -13.852 34.219 24.297 1 92.25 146 SER B CA 1
ATOM 4869 C C . SER B 1 146 ? -14.992 33.438 24.938 1 92.25 146 SER B C 1
ATOM 4871 O O . SER B 1 146 ? -15.461 33.781 26.031 1 92.25 146 SER B O 1
ATOM 4873 N N . ARG B 1 147 ? -15.398 32.344 24.344 1 92.12 147 ARG B N 1
ATOM 4874 C CA . ARG B 1 147 ? -16.547 31.609 24.828 1 92.12 147 ARG B CA 1
ATOM 4875 C C . ARG B 1 147 ? -16.156 30.656 25.953 1 92.12 147 ARG B C 1
ATOM 4877 O O . ARG B 1 147 ? -17.016 30.109 26.641 1 92.12 147 ARG B O 1
ATOM 4884 N N . TRP B 1 148 ? -14.852 30.531 26.156 1 94.38 148 TRP B N 1
ATOM 4885 C CA . TRP B 1 148 ? -14.391 29.484 27.062 1 94.38 148 TRP B CA 1
ATOM 4886 C C . TRP B 1 148 ? -14.047 30.062 28.438 1 94.38 148 TRP B C 1
ATOM 4888 O O . TRP B 1 148 ? -13.523 31.188 28.531 1 94.38 148 TRP B O 1
ATOM 4898 N N . LYS B 1 149 ? -14.32 29.219 29.469 1 93.25 149 LYS B N 1
ATOM 4899 C CA . LYS B 1 149 ? -13.602 29.453 30.734 1 93.25 149 LYS B CA 1
ATOM 4900 C C . LYS B 1 149 ? -12.133 29.078 30.594 1 93.25 149 LYS B C 1
ATOM 4902 O O . LYS B 1 149 ? -11.805 27.938 30.234 1 93.25 149 LYS B O 1
ATOM 4907 N N . THR B 1 150 ? -11.328 30 30.844 1 94.88 150 THR B N 1
ATOM 4908 C CA . THR B 1 150 ? -9.891 29.734 30.766 1 94.88 150 THR B CA 1
ATOM 4909 C C . THR B 1 150 ? -9.469 28.703 31.812 1 94.88 150 THR B C 1
ATOM 4911 O O . THR B 1 150 ? -9.867 28.797 32.969 1 94.88 150 THR B O 1
ATOM 4914 N N . PRO B 1 151 ? -8.742 27.734 31.391 1 94.69 151 PRO B N 1
ATOM 4915 C CA . PRO B 1 151 ? -8.258 26.781 32.406 1 94.69 151 PRO B CA 1
ATOM 4916 C C . PRO B 1 151 ? -7.523 27.469 33.562 1 94.69 151 PRO B C 1
ATOM 4918 O O . PRO B 1 151 ? -6.82 28.453 33.344 1 94.69 151 PRO B O 1
ATOM 4921 N N . LYS B 1 152 ? -7.598 26.891 34.719 1 92.75 152 LYS B N 1
ATOM 4922 C CA . LYS B 1 152 ? -7.113 27.5 35.938 1 92.75 152 LYS B CA 1
ATOM 4923 C C . LYS B 1 152 ? -5.629 27.828 35.844 1 92.75 152 LYS B C 1
ATOM 4925 O O . LYS B 1 152 ? -5.211 28.938 36.219 1 92.75 152 LYS B O 1
ATOM 4930 N N . ASP B 1 153 ? -4.867 26.891 35.375 1 91.62 153 ASP B N 1
ATOM 4931 C CA . ASP B 1 153 ? -3.42 27.062 35.312 1 91.62 153 ASP B CA 1
ATOM 4932 C C . ASP B 1 153 ? -3.025 28.062 34.219 1 91.62 153 ASP B C 1
ATOM 4934 O O . ASP B 1 153 ? -1.88 28.516 34.188 1 91.62 153 ASP B O 1
ATOM 4938 N N . ASN B 1 154 ? -3.998 28.531 33.406 1 95.94 154 ASN B N 1
ATOM 4939 C CA . ASN B 1 154 ? -3.73 29.469 32.312 1 95.94 154 ASN B CA 1
ATOM 4940 C C . ASN B 1 154 ? -4.086 30.906 32.719 1 95.94 154 ASN B C 1
ATOM 4942 O O . ASN B 1 154 ? -3.969 31.812 31.906 1 95.94 154 ASN B O 1
ATOM 4946 N N . VAL B 1 155 ? -4.488 31.047 33.938 1 94.88 155 VAL B N 1
ATOM 4947 C CA . VAL B 1 155 ? -4.777 32.375 34.469 1 94.88 155 VAL B CA 1
ATOM 4948 C C . VAL B 1 155 ? -3.746 32.75 35.531 1 94.88 155 VAL B C 1
ATOM 4950 O O . VAL B 1 155 ? -3.65 32.062 36.562 1 94.88 155 VAL B O 1
ATOM 4953 N N . PRO B 1 156 ? -3.002 33.906 35.469 1 92.62 156 PRO B N 1
ATOM 4954 C CA . PRO B 1 156 ? -2.973 34.75 34.25 1 92.62 156 PRO B CA 1
ATOM 4955 C C . PRO B 1 156 ? -2.203 34.094 33.125 1 92.62 156 PRO B C 1
ATOM 4957 O O . PRO B 1 156 ? -2.215 34.594 31.984 1 92.62 156 PRO B O 1
ATOM 4960 N N . GLY B 1 157 ? -1.562 32.969 33.375 1 86.88 157 GLY B N 1
ATOM 4961 C CA . GLY B 1 157 ? -0.901 32.094 32.438 1 86.88 157 GLY B CA 1
ATOM 4962 C C . GLY B 1 157 ? 0.526 32.5 32.125 1 86.88 157 GLY B C 1
ATOM 4963 O O . GLY B 1 157 ? 0.843 33.688 32.125 1 86.88 157 GLY B O 1
ATOM 4964 N N . ASN B 1 158 ? 1.335 31.547 31.953 1 90.75 158 ASN B N 1
ATOM 4965 C CA . ASN B 1 158 ? 2.701 31.812 31.516 1 90.75 158 ASN B CA 1
ATOM 4966 C C . ASN B 1 158 ? 2.812 31.781 29.984 1 90.75 158 ASN B C 1
ATOM 4968 O O . ASN B 1 158 ? 2.068 31.047 29.328 1 90.75 158 ASN B O 1
ATOM 4972 N N . ASN B 1 159 ? 3.65 32.594 29.516 1 91.19 159 ASN B N 1
ATOM 4973 C CA . ASN B 1 159 ? 3.957 32.5 28.094 1 91.19 159 ASN B CA 1
ATOM 4974 C C . ASN B 1 159 ? 4.598 31.172 27.734 1 91.19 159 ASN B C 1
ATOM 4976 O O . ASN B 1 159 ? 5.414 30.641 28.5 1 91.19 159 ASN B O 1
ATOM 4980 N N . PRO B 1 160 ? 4.184 30.609 26.625 1 90.06 160 PRO B N 1
ATOM 4981 C CA . PRO B 1 160 ? 4.949 29.469 26.125 1 90.06 160 PRO B CA 1
ATOM 4982 C C . PRO B 1 160 ? 6.418 29.797 25.875 1 90.06 160 PRO B C 1
ATOM 4984 O O . PRO B 1 160 ? 6.758 30.953 25.641 1 90.06 160 PRO B O 1
ATOM 4987 N N . THR B 1 161 ? 7.262 28.859 26.062 1 90.94 161 THR B N 1
ATOM 4988 C CA . THR B 1 161 ? 8.672 29.047 25.719 1 90.94 161 THR B CA 1
ATOM 4989 C C . THR B 1 161 ? 8.906 28.828 24.234 1 90.94 161 THR B C 1
ATOM 4991 O O . THR B 1 161 ? 8.695 27.719 23.719 1 90.94 161 THR B O 1
ATOM 4994 N N . PHE B 1 162 ? 9.406 29.875 23.641 1 94.06 162 PHE B N 1
ATOM 4995 C CA . PHE B 1 162 ? 9.602 29.828 22.203 1 94.06 162 PHE B CA 1
ATOM 4996 C C . PHE B 1 162 ? 11.086 29.828 21.859 1 94.06 162 PHE B C 1
ATOM 4998 O O . PHE B 1 162 ? 11.883 30.5 22.516 1 94.06 162 PHE B O 1
ATOM 5005 N N . ASN B 1 163 ? 11.43 28.969 20.953 1 97.81 163 ASN B N 1
ATOM 5006 C CA . ASN B 1 163 ? 12.711 29.078 20.25 1 97.81 163 ASN B CA 1
ATOM 5007 C C . ASN B 1 163 ? 12.562 29.719 18.891 1 97.81 163 ASN B C 1
ATOM 5009 O O . ASN B 1 163 ? 12.219 29.047 17.906 1 97.81 163 ASN B O 1
ATOM 5013 N N . ILE B 1 164 ? 12.766 31.047 18.828 1 98.5 164 ILE B N 1
ATOM 5014 C CA . ILE B 1 164 ? 12.688 31.766 17.562 1 98.5 164 ILE B CA 1
ATOM 5015 C C . ILE B 1 164 ? 14.031 31.688 16.844 1 98.5 164 ILE B C 1
ATOM 5017 O O . ILE B 1 164 ? 15.047 32.156 17.359 1 98.5 164 ILE B O 1
ATOM 5021 N N . VAL B 1 165 ? 13.992 31.125 15.641 1 98.19 165 VAL B N 1
ATOM 5022 C CA . VAL B 1 165 ? 15.234 30.766 14.969 1 98.19 165 VAL B CA 1
ATOM 5023 C C . VAL B 1 165 ? 15.312 31.438 13.609 1 98.19 165 VAL B C 1
ATOM 5025 O O . VAL B 1 165 ? 14.305 31.531 12.898 1 98.19 165 VAL B O 1
ATOM 5028 N N . ASN B 1 166 ? 16.5 32 13.336 1 98.56 166 ASN B N 1
ATOM 5029 C CA . ASN B 1 166 ? 16.812 32.5 12 1 98.56 166 ASN B CA 1
ATOM 5030 C C . ASN B 1 166 ? 17.031 31.359 11.008 1 98.56 166 ASN B C 1
ATOM 5032 O O . ASN B 1 166 ? 17.875 30.484 11.242 1 98.56 166 ASN B O 1
ATOM 5036 N N . LEU B 1 167 ? 16.328 31.391 9.922 1 98.38 167 LEU B N 1
ATOM 5037 C CA . LEU B 1 167 ? 16.469 30.344 8.898 1 98.38 167 LEU B CA 1
ATOM 5038 C C . LEU B 1 167 ? 17.938 30.125 8.555 1 98.38 167 LEU B C 1
ATOM 5040 O O . LEU B 1 167 ? 18.375 28.984 8.398 1 98.38 167 LEU B O 1
ATOM 5044 N N . TYR B 1 168 ? 18.703 31.188 8.477 1 98.06 168 TYR B N 1
ATOM 5045 C CA . TYR B 1 168 ? 20.109 31.125 8.125 1 98.06 168 TYR B CA 1
ATOM 5046 C C . TYR B 1 168 ? 20.859 30.141 9.016 1 98.06 168 TYR B C 1
ATOM 5048 O O . TYR B 1 168 ? 21.734 29.422 8.547 1 98.06 168 TYR B O 1
ATOM 5056 N N . ASP B 1 169 ? 20.516 30.047 10.234 1 97.69 169 ASP B N 1
ATOM 5057 C CA . ASP B 1 169 ? 21.266 29.281 11.234 1 97.69 169 ASP B CA 1
ATOM 5058 C C . ASP B 1 169 ? 20.984 27.781 11.094 1 97.69 169 ASP B C 1
ATOM 5060 O O . ASP B 1 169 ? 21.75 26.953 11.602 1 97.69 169 ASP B O 1
ATOM 5064 N N . ILE B 1 170 ? 19.922 27.406 10.438 1 97.62 170 ILE B N 1
ATOM 5065 C CA . ILE B 1 170 ? 19.562 25.984 10.398 1 97.62 170 ILE B CA 1
ATOM 5066 C C . ILE B 1 170 ? 19.578 25.484 8.961 1 97.62 170 ILE B C 1
ATOM 5068 O O . ILE B 1 170 ? 19.25 24.328 8.688 1 97.62 170 ILE B O 1
ATOM 5072 N N . LEU B 1 171 ? 19.938 26.344 8.055 1 96.88 171 LEU B N 1
ATOM 5073 C CA . LEU B 1 171 ? 20.047 25.938 6.656 1 96.88 171 LEU B CA 1
ATOM 5074 C C . LEU B 1 171 ? 21.188 24.953 6.465 1 96.88 171 LEU B C 1
ATOM 5076 O O . LEU B 1 171 ? 22.266 25.094 7.066 1 96.88 171 LEU B O 1
ATOM 5080 N N . PRO B 1 172 ? 20.906 23.969 5.605 1 92.94 172 PRO B N 1
ATOM 5081 C CA . PRO B 1 172 ? 22.062 23.156 5.238 1 92.94 172 PRO B CA 1
ATOM 5082 C C . PRO B 1 172 ? 23.141 23.969 4.523 1 92.94 172 PRO B C 1
ATOM 5084 O O . PRO B 1 172 ? 22.844 24.969 3.865 1 92.94 172 PRO B O 1
ATOM 5087 N N . ALA B 1 173 ? 24.359 23.469 4.59 1 90.38 173 ALA B N 1
ATOM 5088 C CA . ALA B 1 173 ? 25.5 24.156 4.016 1 90.38 173 ALA B CA 1
ATOM 5089 C C . ALA B 1 173 ? 25.297 24.406 2.523 1 90.38 173 ALA B C 1
ATOM 5091 O O . ALA B 1 173 ? 25.688 25.453 2.004 1 90.38 173 ALA B O 1
ATOM 5092 N N . ARG B 1 174 ? 24.641 23.531 1.909 1 87.56 174 ARG B N 1
ATOM 5093 C CA . ARG B 1 174 ? 24.438 23.562 0.466 1 87.56 174 ARG B CA 1
ATOM 5094 C C . ARG B 1 174 ? 23.609 24.781 0.06 1 87.56 174 ARG B C 1
ATOM 5096 O O . ARG B 1 174 ? 23.781 25.312 -1.04 1 87.56 174 ARG B O 1
ATOM 5103 N N . LEU B 1 175 ? 22.766 25.266 0.934 1 92.62 175 LEU B N 1
ATOM 5104 C CA . LEU B 1 175 ? 21.844 26.359 0.592 1 92.62 175 LEU B CA 1
ATOM 5105 C C . LEU B 1 175 ? 22.297 27.672 1.229 1 92.62 175 LEU B C 1
ATOM 5107 O O . LEU B 1 175 ? 21.688 28.719 0.996 1 92.62 175 LEU B O 1
ATOM 5111 N N . ARG B 1 176 ? 23.312 27.609 1.955 1 91.38 176 ARG B N 1
ATOM 5112 C CA . ARG B 1 176 ? 23.719 28.766 2.74 1 91.38 176 ARG B CA 1
ATOM 5113 C C . ARG B 1 176 ? 24.703 29.641 1.963 1 91.38 176 ARG B C 1
ATOM 5115 O O . ARG B 1 176 ? 24.953 30.797 2.326 1 91.38 176 ARG B O 1
ATOM 5122 N N . ALA B 1 177 ? 25.047 29.109 0.821 1 84.12 177 ALA B N 1
ATOM 5123 C CA . ALA B 1 177 ? 26.078 29.844 0.088 1 84.12 177 ALA B CA 1
ATOM 5124 C C . ALA B 1 177 ? 25.594 31.234 -0.307 1 84.12 177 ALA B C 1
ATOM 5126 O O . ALA B 1 177 ? 24.469 31.391 -0.793 1 84.12 177 ALA B O 1
ATOM 5127 N N . ASP B 1 178 ? 26.25 32.281 0.029 1 85.19 178 ASP B N 1
ATOM 5128 C CA . ASP B 1 178 ? 26.062 33.688 -0.354 1 85.19 178 ASP B CA 1
ATOM 5129 C C . ASP B 1 178 ? 24.938 34.312 0.456 1 85.19 178 ASP B C 1
ATOM 5131 O O . ASP B 1 178 ? 24.312 35.281 0.005 1 85.19 178 ASP B O 1
ATOM 5135 N N . LEU B 1 179 ? 24.453 33.656 1.465 1 95.25 179 LEU B N 1
ATOM 5136 C CA . LEU B 1 179 ? 23.469 34.219 2.363 1 95.25 179 LEU B CA 1
ATOM 5137 C C . LEU B 1 179 ? 24.125 34.781 3.611 1 95.25 179 LEU B C 1
ATOM 5139 O O . LEU B 1 179 ? 25.281 34.5 3.896 1 95.25 179 LEU B O 1
ATOM 5143 N N . THR B 1 180 ? 23.438 35.688 4.195 1 96.31 180 THR B N 1
ATOM 5144 C CA . THR B 1 180 ? 23.828 36.219 5.496 1 96.31 180 THR B CA 1
ATOM 5145 C C . THR B 1 180 ? 22.688 36.094 6.496 1 96.31 180 THR B C 1
ATOM 5147 O O . THR B 1 180 ? 21.516 35.969 6.102 1 96.31 180 THR B O 1
ATOM 5150 N N . PRO B 1 181 ? 22.953 36.125 7.793 1 97.12 181 PRO B N 1
ATOM 5151 C CA . PRO B 1 181 ? 21.891 36.062 8.797 1 97.12 181 PRO B CA 1
ATOM 5152 C C . PRO B 1 181 ? 20.891 37.219 8.656 1 97.12 181 PRO B C 1
ATOM 5154 O O . PRO B 1 181 ? 19.734 37.094 9.062 1 97.12 181 PRO B O 1
ATOM 5157 N N . GLU B 1 182 ? 21.312 38.312 8.039 1 97.75 182 GLU B N 1
ATOM 5158 C CA . GLU B 1 182 ? 20.469 39.5 7.91 1 97.75 182 GLU B CA 1
ATOM 5159 C C . GLU B 1 182 ? 19.578 39.406 6.672 1 97.75 182 GLU B C 1
ATOM 5161 O O . GLU B 1 182 ? 18.609 40.125 6.547 1 97.75 182 GLU B O 1
ATOM 5166 N N . ASP B 1 183 ? 19.938 38.438 5.797 1 96.88 183 ASP B N 1
ATOM 5167 C CA . ASP B 1 183 ? 19.188 38.438 4.543 1 96.88 183 ASP B CA 1
ATOM 5168 C C . ASP B 1 183 ? 19.234 37.062 3.863 1 96.88 183 ASP B C 1
ATOM 5170 O O . ASP B 1 183 ? 20.234 36.719 3.26 1 96.88 183 ASP B O 1
ATOM 5174 N N . THR B 1 184 ? 18.062 36.375 3.871 1 96.81 184 THR B N 1
ATOM 5175 C CA . THR B 1 184 ? 17.938 35.125 3.174 1 96.81 184 THR B CA 1
ATOM 5176 C C . THR B 1 184 ? 17.031 35.25 1.954 1 96.81 184 THR B C 1
ATOM 5178 O O . THR B 1 184 ? 16.594 34.25 1.384 1 96.81 184 THR B O 1
ATOM 5181 N N . SER B 1 185 ? 16.734 36.438 1.49 1 93.75 185 SER B N 1
ATOM 5182 C CA . SER B 1 185 ? 15.727 36.719 0.466 1 93.75 185 SER B CA 1
ATOM 5183 C C . SER B 1 185 ? 16.156 36.188 -0.891 1 93.75 185 SER B C 1
ATOM 5185 O O . SER B 1 185 ? 15.32 36 -1.78 1 93.75 185 SER B O 1
ATOM 5187 N N . SER B 1 186 ? 17.438 36 -1.097 1 94.19 186 SER B N 1
ATOM 5188 C CA . SER B 1 186 ? 17.906 35.438 -2.365 1 94.19 186 SER B CA 1
ATOM 5189 C C . SER B 1 186 ? 17.297 34.062 -2.621 1 94.19 186 SER B C 1
ATOM 5191 O O . SER B 1 186 ? 17.047 33.688 -3.77 1 94.19 186 SER B O 1
ATOM 5193 N N . LEU B 1 187 ? 17.094 33.281 -1.55 1 94.75 187 LEU B N 1
ATOM 5194 C CA . LEU B 1 187 ? 16.422 32 -1.688 1 94.75 187 LEU B CA 1
ATOM 5195 C C . LEU B 1 187 ? 14.992 32.188 -2.168 1 94.75 187 LEU B C 1
ATOM 5197 O O . LEU B 1 187 ? 14.516 31.422 -3.014 1 94.75 187 LEU B O 1
ATOM 5201 N N . LEU B 1 188 ? 14.328 33.125 -1.571 1 94.5 188 LEU B N 1
ATOM 5202 C CA . LEU B 1 188 ? 12.953 33.438 -1.95 1 94.5 188 LEU B CA 1
ATOM 5203 C C . LEU B 1 188 ? 12.867 33.844 -3.418 1 94.5 188 LEU B C 1
ATOM 5205 O O . LEU B 1 188 ? 11.961 33.406 -4.137 1 94.5 188 LEU B O 1
ATOM 5209 N N . LYS B 1 189 ? 13.797 34.656 -3.848 1 94.12 189 LYS B N 1
ATOM 5210 C CA . LYS B 1 189 ? 13.836 35.125 -5.23 1 94.12 189 LYS B CA 1
ATOM 5211 C C . LYS B 1 189 ? 14.133 33.969 -6.191 1 94.12 189 LYS B C 1
ATOM 5213 O O . LYS B 1 189 ? 13.555 33.906 -7.277 1 94.12 189 LYS B O 1
ATOM 5218 N N . LYS B 1 190 ? 14.922 33.125 -5.746 1 92.88 190 LYS B N 1
ATOM 5219 C CA . LYS B 1 190 ? 15.391 32.031 -6.609 1 92.88 190 LYS B CA 1
ATOM 5220 C C . LYS B 1 190 ? 14.328 30.953 -6.75 1 92.88 190 LYS B C 1
ATOM 5222 O O . LYS B 1 190 ? 14.156 30.391 -7.828 1 92.88 190 LYS B O 1
ATOM 5227 N N . TYR B 1 191 ? 13.609 30.578 -5.691 1 93.12 191 TYR B N 1
ATOM 5228 C CA . TYR B 1 191 ? 12.773 29.375 -5.703 1 93.12 191 TYR B CA 1
ATOM 5229 C C . TYR B 1 191 ? 11.297 29.734 -5.559 1 93.12 191 TYR B C 1
ATOM 5231 O O . TYR B 1 191 ? 10.43 28.875 -5.699 1 93.12 191 TYR B O 1
ATOM 5239 N N . ASP B 1 192 ? 10.945 30.906 -5.102 1 93.56 192 ASP B N 1
ATOM 5240 C CA . ASP B 1 192 ? 9.594 31.438 -4.922 1 93.56 192 ASP B CA 1
ATOM 5241 C C . ASP B 1 192 ? 9.094 31.203 -3.5 1 93.56 192 ASP B C 1
ATOM 5243 O O . ASP B 1 192 ? 9.812 30.625 -2.674 1 93.56 192 ASP B O 1
ATOM 5247 N N . LYS B 1 193 ? 7.938 31.547 -3.213 1 93.69 193 LYS B N 1
ATOM 5248 C CA . LYS B 1 193 ? 7.426 31.609 -1.846 1 93.69 193 LYS B CA 1
ATOM 5249 C C . LYS B 1 193 ? 7.164 30.219 -1.294 1 93.69 193 LYS B C 1
ATOM 5251 O O . LYS B 1 193 ? 7.453 29.938 -0.128 1 93.69 193 LYS B O 1
ATOM 5256 N N . TYR B 1 194 ? 6.594 29.359 -2.051 1 93.19 194 TYR B N 1
ATOM 5257 C CA . TYR B 1 194 ? 6.227 28.047 -1.554 1 93.19 194 TYR B CA 1
ATOM 5258 C C . TYR B 1 194 ? 7.465 27.203 -1.287 1 93.19 194 TYR B C 1
ATOM 5260 O O . TYR B 1 194 ? 7.535 26.5 -0.278 1 93.19 194 TYR B O 1
ATOM 5268 N N . ALA B 1 195 ? 8.367 27.328 -2.205 1 96.38 195 ALA B N 1
ATOM 5269 C CA . ALA B 1 195 ? 9.625 26.609 -1.995 1 96.38 195 ALA B CA 1
ATOM 5270 C C . ALA B 1 195 ? 10.375 27.156 -0.785 1 96.38 195 ALA B C 1
ATOM 5272 O O . ALA B 1 195 ? 11 26.406 -0.038 1 96.38 195 ALA B O 1
ATOM 5273 N N . TYR B 1 196 ? 10.344 28.469 -0.663 1 97.12 196 TYR B N 1
ATOM 5274 C CA . TYR B 1 196 ? 10.984 29.109 0.48 1 97.12 196 TYR B CA 1
ATOM 5275 C C . TYR B 1 196 ? 10.375 28.625 1.79 1 97.12 196 TYR B C 1
ATOM 5277 O O . TYR B 1 196 ? 11.094 28.344 2.75 1 97.12 196 TYR B O 1
ATOM 5285 N N . GLN B 1 197 ? 9.094 28.469 1.849 1 96.44 197 GLN B N 1
ATOM 5286 C CA . GLN B 1 197 ? 8.406 27.938 3.02 1 96.44 197 GLN B CA 1
ATOM 5287 C C . GLN B 1 197 ? 8.797 26.484 3.258 1 96.44 197 GLN B C 1
ATOM 5289 O O . GLN B 1 197 ? 9.023 26.062 4.398 1 96.44 197 GLN B O 1
ATOM 5294 N N . SER B 1 198 ? 8.852 25.766 2.18 1 97.31 198 SER B N 1
ATOM 5295 C CA . SER B 1 198 ? 9.258 24.359 2.285 1 97.31 198 SER B CA 1
ATOM 5296 C C . SER B 1 198 ? 10.68 24.234 2.832 1 97.31 198 SER B C 1
ATOM 5298 O O . SER B 1 198 ? 10.969 23.344 3.629 1 97.31 198 SER B O 1
ATOM 5300 N N . ILE B 1 199 ? 11.523 25.141 2.428 1 97.81 199 ILE B N 1
ATOM 5301 C CA . ILE B 1 199 ? 12.898 25.141 2.91 1 97.81 199 ILE B CA 1
ATOM 5302 C C . ILE B 1 199 ? 12.922 25.391 4.418 1 97.81 199 ILE B C 1
ATOM 5304 O O . ILE B 1 199 ? 13.648 24.719 5.152 1 97.81 199 ILE B O 1
ATOM 5308 N N . LYS B 1 200 ? 12.141 26.281 4.867 1 98.06 200 LYS B N 1
ATOM 5309 C CA . LYS B 1 200 ? 12.031 26.516 6.305 1 98.06 200 LYS B CA 1
ATOM 5310 C C . LYS B 1 200 ? 11.578 25.266 7.035 1 98.06 200 LYS B C 1
ATOM 5312 O O . LYS B 1 200 ? 12.18 24.859 8.031 1 98.06 200 LYS B O 1
ATOM 5317 N N . LYS B 1 201 ? 10.547 24.625 6.527 1 98.12 201 LYS B N 1
ATOM 5318 C CA . LYS B 1 201 ? 9.984 23.438 7.145 1 98.12 201 LYS B CA 1
ATOM 5319 C C . LYS B 1 201 ? 11.008 22.297 7.168 1 98.12 201 LYS B C 1
ATOM 5321 O O . LYS B 1 201 ? 11.25 21.703 8.219 1 98.12 201 LYS B O 1
ATOM 5326 N N . MET B 1 202 ? 11.617 22.062 6.066 1 98.44 202 MET B N 1
ATOM 5327 C CA . MET B 1 202 ? 12.516 20.922 5.945 1 98.44 202 MET B CA 1
ATOM 5328 C C . MET B 1 202 ? 13.812 21.172 6.715 1 98.44 202 MET B C 1
ATOM 5330 O O . MET B 1 202 ? 14.375 20.25 7.297 1 98.44 202 MET B O 1
ATOM 5334 N N . SER B 1 203 ? 14.289 22.438 6.699 1 98.31 203 SER B N 1
ATOM 5335 C CA . SER B 1 203 ? 15.477 22.766 7.484 1 98.31 203 SER B CA 1
ATOM 5336 C C . SER B 1 203 ? 15.234 22.531 8.977 1 98.31 203 SER B C 1
ATOM 5338 O O . SER B 1 203 ? 16.094 22 9.672 1 98.31 203 SER B O 1
ATOM 5340 N N . ALA B 1 204 ? 14.07 22.922 9.391 1 98.56 204 ALA B N 1
ATOM 5341 C CA . ALA B 1 204 ? 13.719 22.703 10.797 1 98.56 204 ALA B CA 1
ATOM 5342 C C . ALA B 1 204 ? 13.602 21.219 11.109 1 98.56 204 ALA B C 1
ATOM 5344 O O . ALA B 1 204 ? 14.062 20.75 12.156 1 98.56 204 ALA B O 1
ATOM 5345 N N . ALA B 1 205 ? 12.969 20.484 10.211 1 98.5 205 ALA B N 1
ATOM 5346 C CA . ALA B 1 205 ? 12.797 19.031 10.398 1 98.5 205 ALA B CA 1
ATOM 5347 C C . ALA B 1 205 ? 14.156 18.344 10.5 1 98.5 205 ALA B C 1
ATOM 5349 O O . ALA B 1 205 ? 14.312 17.391 11.273 1 98.5 205 ALA B O 1
ATOM 5350 N N . ASP B 1 206 ? 15.07 18.828 9.75 1 97.5 206 ASP B N 1
ATOM 5351 C CA . ASP B 1 206 ? 16.406 18.234 9.719 1 97.5 206 ASP B CA 1
ATOM 5352 C C . ASP B 1 206 ? 17.219 18.625 10.945 1 97.5 206 ASP B C 1
ATOM 5354 O O . ASP B 1 206 ? 17.953 17.797 11.5 1 97.5 206 ASP B O 1
ATOM 5358 N N . HIS B 1 207 ? 17.094 19.75 11.414 1 97.69 207 HIS B N 1
ATOM 5359 C CA . HIS B 1 207 ? 18 20.344 12.391 1 97.69 207 HIS B CA 1
ATOM 5360 C C . HIS B 1 207 ? 17.625 19.953 13.812 1 97.69 207 HIS B C 1
ATOM 5362 O O . HIS B 1 207 ? 18.484 19.641 14.633 1 97.69 207 HIS B O 1
ATOM 5368 N N . PHE B 1 208 ? 16.359 20 14.125 1 98.38 208 PHE B N 1
ATOM 5369 C CA . PHE B 1 208 ? 15.953 19.875 15.516 1 98.38 208 PHE B CA 1
ATOM 5370 C C . PHE B 1 208 ? 15.766 18.406 15.891 1 98.38 208 PHE B C 1
ATOM 5372 O O . PHE B 1 208 ? 15.547 17.562 15.023 1 98.38 208 PHE B O 1
ATOM 5379 N N . ASP B 1 209 ? 15.898 18.172 17.172 1 97.25 209 ASP B N 1
ATOM 5380 C CA . ASP B 1 209 ? 15.664 16.828 17.734 1 97.25 209 ASP B CA 1
ATOM 5381 C C . ASP B 1 209 ? 14.234 16.703 18.234 1 97.25 209 ASP B C 1
ATOM 5383 O O . ASP B 1 209 ? 13.742 17.547 18.969 1 97.25 209 ASP B O 1
ATOM 5387 N N . TYR B 1 210 ? 13.555 15.703 17.797 1 98.31 210 TYR B N 1
ATOM 5388 C CA . TYR B 1 210 ? 12.188 15.352 18.172 1 98.31 210 TYR B CA 1
ATOM 5389 C C . TYR B 1 210 ? 11.891 13.898 17.828 1 98.31 210 TYR B C 1
ATOM 5391 O O . TYR B 1 210 ? 12.609 13.281 17.031 1 98.31 210 TYR B O 1
ATOM 5399 N N . ASP B 1 211 ? 10.945 13.344 18.547 1 98 211 ASP B N 1
ATOM 5400 C CA . ASP B 1 211 ? 10.367 12.086 18.078 1 98 211 ASP B CA 1
ATOM 5401 C C . ASP B 1 211 ? 9.242 12.336 17.078 1 98 211 ASP B C 1
ATOM 5403 O O . ASP B 1 211 ? 9.188 11.688 16.031 1 98 211 ASP B O 1
ATOM 5407 N N . LEU B 1 212 ? 8.352 13.32 17.453 1 98 212 LEU B N 1
ATOM 5408 C CA . LEU B 1 212 ? 7.277 13.789 16.594 1 98 212 LEU B CA 1
ATOM 5409 C C . LEU B 1 212 ? 7.281 15.312 16.5 1 98 212 LEU B C 1
ATOM 5411 O O . LEU B 1 212 ? 7.504 16 17.5 1 98 212 LEU B O 1
ATOM 5415 N N . ALA B 1 213 ? 7.031 15.789 15.297 1 98.56 213 ALA B N 1
ATOM 5416 C CA . ALA B 1 213 ? 6.871 17.219 15.102 1 98.56 213 ALA B CA 1
ATOM 5417 C C . ALA B 1 213 ? 5.664 17.531 14.219 1 98.56 213 ALA B C 1
ATOM 5419 O O . ALA B 1 213 ? 5.25 16.688 13.414 1 98.56 213 ALA B O 1
ATOM 5420 N N . MET B 1 214 ? 5.133 18.641 14.43 1 97.75 214 MET B N 1
ATOM 5421 C CA . MET B 1 214 ? 4.035 19.109 13.586 1 97.75 214 MET B CA 1
ATOM 5422 C C . MET B 1 214 ? 4.418 20.391 12.852 1 97.75 214 MET B C 1
ATOM 5424 O O . MET B 1 214 ? 4.852 21.375 13.477 1 97.75 214 MET B O 1
ATOM 5428 N N . TRP B 1 215 ? 4.34 20.344 11.523 1 97.38 215 TRP B N 1
ATOM 5429 C CA . TRP B 1 215 ? 4.422 21.594 10.758 1 97.38 215 TRP B CA 1
ATOM 5430 C C . TRP B 1 215 ? 3.133 22.391 10.875 1 97.38 215 TRP B C 1
ATOM 5432 O O . TRP B 1 215 ? 2.035 21.828 10.789 1 97.38 215 TRP B O 1
ATOM 5442 N N . LEU B 1 216 ? 3.305 23.641 11.117 1 95.75 216 LEU B N 1
ATOM 5443 C CA . LEU B 1 216 ? 2.139 24.5 11.289 1 95.75 216 LEU B CA 1
ATOM 5444 C C . LEU B 1 216 ? 2.297 25.797 10.508 1 95.75 216 LEU B C 1
ATOM 5446 O O . LEU B 1 216 ? 3.398 26.344 10.422 1 95.75 216 LEU B O 1
ATOM 5450 N N . ASP B 1 217 ? 1.173 26.25 9.953 1 93.44 217 ASP B N 1
ATOM 5451 C CA . ASP B 1 217 ? 1.164 27.562 9.32 1 93.44 217 ASP B CA 1
ATOM 5452 C C . ASP B 1 217 ? 0.925 28.672 10.352 1 93.44 217 ASP B C 1
ATOM 5454 O O . ASP B 1 217 ? 0.433 28.406 11.445 1 93.44 217 ASP B O 1
ATOM 5458 N N . SER B 1 218 ? 1.177 29.859 9.969 1 94.12 218 SER B N 1
ATOM 5459 C CA . SER B 1 218 ? 1.146 31 10.867 1 94.12 218 SER B CA 1
ATOM 5460 C C . SER B 1 218 ? -0.281 31.328 11.305 1 94.12 218 SER B C 1
ATOM 5462 O O . SER B 1 218 ? -0.495 31.906 12.367 1 94.12 218 SER B O 1
ATOM 5464 N N . GLU B 1 219 ? -1.197 30.938 10.469 1 92.94 219 GLU B N 1
ATOM 5465 C CA . GLU B 1 219 ? -2.576 31.359 10.695 1 92.94 219 GLU B CA 1
ATOM 5466 C C . GLU B 1 219 ? -3.326 30.344 11.555 1 92.94 219 GLU B C 1
ATOM 5468 O O . GLU B 1 219 ? -4.555 30.25 11.477 1 92.94 219 GLU B O 1
ATOM 5473 N N . ALA B 1 220 ? -2.676 29.703 12.367 1 96.06 220 ALA B N 1
ATOM 5474 C CA . ALA B 1 220 ? -3.324 28.719 13.227 1 96.06 220 ALA B CA 1
ATOM 5475 C C . ALA B 1 220 ? -4.027 29.406 14.398 1 96.06 220 ALA B C 1
ATOM 5477 O O . ALA B 1 220 ? -3.789 30.578 14.68 1 96.06 220 ALA B O 1
ATOM 5478 N N . ILE B 1 221 ? -4.957 28.734 15.016 1 96.69 221 ILE B N 1
ATOM 5479 C CA . ILE B 1 221 ? -5.668 29.203 16.203 1 96.69 221 ILE B CA 1
ATOM 5480 C C . ILE B 1 221 ? -6.031 28.016 17.094 1 96.69 221 ILE B C 1
ATOM 5482 O O . ILE B 1 221 ? -6.441 26.969 16.594 1 96.69 221 ILE B O 1
ATOM 5486 N N . PHE B 1 222 ? -5.648 28.094 18.328 1 97.19 222 PHE B N 1
ATOM 5487 C CA . PHE B 1 222 ? -6.133 27.125 19.297 1 97.19 222 PHE B CA 1
ATOM 5488 C C . PHE B 1 222 ? -7.598 27.375 19.625 1 97.19 222 PHE B C 1
ATOM 5490 O O . PHE B 1 222 ? -7.965 28.469 20.062 1 97.19 222 PHE B O 1
ATOM 5497 N N . VAL B 1 223 ? -8.43 26.391 19.438 1 96.56 223 VAL B N 1
ATOM 5498 C CA . VAL B 1 223 ? -9.875 26.625 19.359 1 96.56 223 VAL B CA 1
ATOM 5499 C C . VAL B 1 223 ? -10.5 26.453 20.75 1 96.56 223 VAL B C 1
ATOM 5501 O O . VAL B 1 223 ? -11.336 27.25 21.156 1 96.56 223 VAL B O 1
ATOM 5504 N N . SER B 1 224 ? -10.125 25.422 21.469 1 95 224 SER B N 1
ATOM 5505 C CA . SER B 1 224 ? -10.781 25.047 22.719 1 95 224 SER B CA 1
ATOM 5506 C C . SER B 1 224 ? -9.766 24.609 23.766 1 95 224 SER B C 1
ATOM 5508 O O . SER B 1 224 ? -8.648 24.203 23.438 1 95 224 SER B O 1
ATOM 5510 N N . PRO B 1 225 ? -10.164 24.734 24.984 1 95.31 225 PRO B N 1
ATOM 5511 C CA . PRO B 1 225 ? -9.242 24.297 26.031 1 95.31 225 PRO B CA 1
ATOM 5512 C C . PRO B 1 225 ? -8.867 22.812 25.891 1 95.31 225 PRO B C 1
ATOM 5514 O O . PRO B 1 225 ? -9.719 21.984 25.562 1 95.31 225 PRO B O 1
ATOM 5517 N N . GLY B 1 226 ? -7.605 22.562 26.109 1 94.94 226 GLY B N 1
ATOM 5518 C CA . GLY B 1 226 ? -7.156 21.172 26.047 1 94.94 226 GLY B CA 1
ATOM 5519 C C . GLY B 1 226 ? -5.652 21.047 25.922 1 94.94 226 GLY B C 1
ATOM 5520 O O . GLY B 1 226 ? -4.91 21.984 26.203 1 94.94 226 GLY B O 1
ATOM 5521 N N . GLU B 1 227 ? -5.285 19.812 25.625 1 95.44 227 GLU B N 1
ATOM 5522 C CA . GLU B 1 227 ? -3.861 19.516 25.516 1 95.44 227 GLU B CA 1
ATOM 5523 C C . GLU B 1 227 ? -3.443 19.391 24.047 1 95.44 227 GLU B C 1
ATOM 5525 O O . GLU B 1 227 ? -4.125 18.75 23.25 1 95.44 227 GLU B O 1
ATOM 5530 N N . ILE B 1 228 ? -2.395 20.047 23.781 1 95.69 228 ILE B N 1
ATOM 5531 C CA . ILE B 1 228 ? -1.875 19.938 22.422 1 95.69 228 ILE B CA 1
ATOM 5532 C C . ILE B 1 228 ? -1.339 18.531 22.188 1 95.69 228 ILE B C 1
ATOM 5534 O O . ILE B 1 228 ? -1.343 18.031 21.062 1 95.69 228 ILE B O 1
ATOM 5538 N N . ARG B 1 229 ? -0.913 17.781 23.203 1 95.88 229 ARG B N 1
ATOM 5539 C CA . ARG B 1 229 ? -0.4 16.422 23.109 1 95.88 229 ARG B CA 1
ATOM 5540 C C . ARG B 1 229 ? -1.478 15.469 22.609 1 95.88 229 ARG B C 1
ATOM 5542 O O . ARG B 1 229 ? -1.17 14.414 22.031 1 95.88 229 ARG B O 1
ATOM 5549 N N . ASP B 1 230 ? -2.709 15.852 22.734 1 93.56 230 ASP B N 1
ATOM 5550 C CA . ASP B 1 230 ? -3.809 15.016 22.25 1 93.56 230 ASP B CA 1
ATOM 5551 C C . ASP B 1 230 ? -3.74 14.828 20.75 1 93.56 230 ASP B C 1
ATOM 5553 O O . ASP B 1 230 ? -4.102 13.766 20.234 1 93.56 230 ASP B O 1
ATOM 5557 N N . ILE B 1 231 ? -3.312 15.828 20.125 1 95 231 ILE B N 1
ATOM 5558 C CA . ILE B 1 231 ? -3.188 15.75 18.672 1 95 231 ILE B CA 1
ATOM 5559 C C . ILE B 1 231 ? -2.107 14.734 18.312 1 95 231 ILE B C 1
ATOM 5561 O O . ILE B 1 231 ? -2.324 13.867 17.453 1 95 231 ILE B O 1
ATOM 5565 N N . PHE B 1 232 ? -1.008 14.766 19 1 96.5 232 PHE B N 1
ATOM 5566 C CA . PHE B 1 232 ? 0.099 13.852 18.75 1 96.5 232 PHE B CA 1
ATOM 5567 C C . PHE B 1 232 ? -0.274 12.43 19.156 1 96.5 232 PHE B C 1
ATOM 5569 O O . PHE B 1 232 ? 0.098 11.469 18.484 1 96.5 232 PHE B O 1
ATOM 5576 N N . GLU B 1 233 ? -0.969 12.352 20.25 1 93.94 233 GLU B N 1
ATOM 5577 C CA . GLU B 1 233 ? -1.368 11.031 20.734 1 93.94 233 GLU B CA 1
ATOM 5578 C C . GLU B 1 233 ? -2.312 10.344 19.75 1 93.94 233 GLU B C 1
ATOM 5580 O O . GLU B 1 233 ? -2.201 9.141 19.516 1 93.94 233 GLU B O 1
ATOM 5585 N N . GLY B 1 234 ? -3.256 11.086 19.266 1 91 234 GLY B N 1
ATOM 5586 C CA . GLY B 1 234 ? -4.129 10.539 18.234 1 91 234 GLY B CA 1
ATOM 5587 C C . GLY B 1 234 ? -3.375 9.984 17.047 1 91 234 GLY B C 1
ATOM 5588 O O . GLY B 1 234 ? -3.703 8.914 16.531 1 91 234 GLY B O 1
ATOM 5589 N N . HIS B 1 235 ? -2.371 10.719 16.609 1 92.44 235 HIS B N 1
ATOM 5590 C CA . HIS B 1 235 ? -1.544 10.281 15.5 1 92.44 235 HIS B CA 1
ATOM 5591 C C . HIS B 1 235 ? -0.734 9.039 15.867 1 92.44 235 HIS B C 1
ATOM 5593 O O . HIS B 1 235 ? -0.639 8.102 15.07 1 92.44 235 HIS B O 1
ATOM 5599 N N . LEU B 1 236 ? -0.174 9.086 17.016 1 91.44 236 LEU B N 1
ATOM 5600 C CA . LEU B 1 236 ? 0.673 7.98 17.469 1 91.44 236 LEU B CA 1
ATOM 5601 C C . LEU B 1 236 ? -0.122 6.684 17.547 1 91.44 236 LEU B C 1
ATOM 5603 O O . LEU B 1 236 ? 0.384 5.617 17.188 1 91.44 236 LEU B O 1
ATOM 5607 N N . ARG B 1 237 ? -1.292 6.754 17.922 1 88.25 237 ARG B N 1
ATOM 5608 C CA . ARG B 1 237 ? -2.119 5.57 18.141 1 88.25 237 ARG B CA 1
ATOM 5609 C C . ARG B 1 237 ? -2.727 5.086 16.828 1 88.25 237 ARG B C 1
ATOM 5611 O O . ARG B 1 237 ? -3.045 3.904 16.672 1 88.25 237 ARG B O 1
ATOM 5618 N N . ASN B 1 238 ? -2.863 6.016 15.938 1 88.5 238 ASN B N 1
ATOM 5619 C CA . ASN B 1 238 ? -3.504 5.695 14.664 1 88.5 238 ASN B CA 1
ATOM 5620 C C . ASN B 1 238 ? -2.92 6.52 13.516 1 88.5 238 ASN 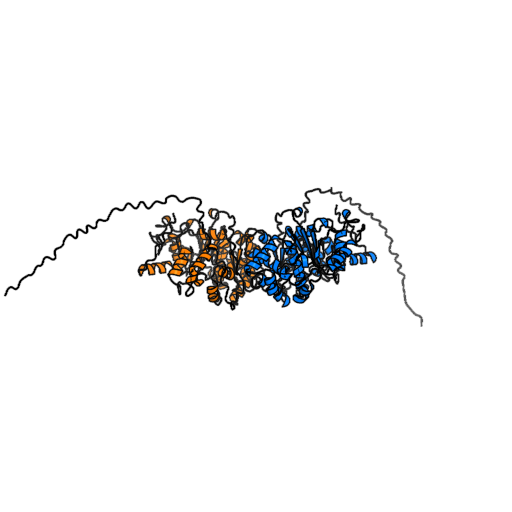B C 1
ATOM 5622 O O . ASN B 1 238 ? -3.615 7.348 12.93 1 88.5 238 ASN B O 1
ATOM 5626 N N . PRO B 1 239 ? -1.703 6.18 13.211 1 93.25 239 PRO B N 1
ATOM 5627 C CA . PRO B 1 239 ? -1.114 6.973 12.125 1 93.25 239 PRO B CA 1
ATOM 5628 C C . PRO B 1 239 ? -1.747 6.676 10.766 1 93.25 239 PRO B C 1
ATOM 5630 O O . PRO B 1 239 ? -1.898 5.508 10.391 1 93.25 239 PRO B O 1
ATOM 5633 N N . ILE B 1 240 ? -2.168 7.738 10.102 1 95.19 240 ILE B N 1
ATOM 5634 C CA . ILE B 1 240 ? -2.859 7.582 8.828 1 95.19 240 ILE B CA 1
ATOM 5635 C C . ILE B 1 240 ? -2.252 8.523 7.793 1 95.19 240 ILE B C 1
ATOM 5637 O O . ILE B 1 240 ? -1.981 9.688 8.086 1 95.19 240 ILE B O 1
ATOM 5641 N N . VAL B 1 241 ? -1.931 7.992 6.629 1 96.88 241 VAL B N 1
ATOM 5642 C CA . VAL B 1 241 ? -1.746 8.82 5.441 1 96.88 241 VAL B CA 1
ATOM 5643 C C . VAL B 1 241 ? -3.051 8.891 4.652 1 96.88 241 VAL B C 1
ATOM 5645 O O . VAL B 1 241 ? -3.531 7.875 4.141 1 96.88 241 VAL B O 1
ATOM 5648 N N . TRP B 1 242 ? -3.596 10.07 4.641 1 96 242 TRP B N 1
ATOM 5649 C CA . TRP B 1 242 ? -4.824 10.289 3.887 1 96 242 TRP B CA 1
ATOM 5650 C C . TRP B 1 242 ? -4.52 10.555 2.416 1 96 242 TRP B C 1
ATOM 5652 O O . TRP B 1 242 ? -3.643 11.359 2.094 1 96 242 TRP B O 1
ATOM 5662 N N . ARG B 1 243 ? -5.203 9.844 1.605 1 95.19 243 ARG B N 1
ATOM 5663 C CA . ARG B 1 243 ? -5.07 10.039 0.166 1 95.19 243 ARG B CA 1
ATOM 5664 C C . ARG B 1 243 ? -6.438 10.164 -0.5 1 95.19 243 ARG B C 1
ATOM 5666 O O . ARG B 1 243 ? -7.457 9.797 0.09 1 95.19 243 ARG B O 1
ATOM 5673 N N . SER B 1 244 ? -6.48 10.773 -1.699 1 92.56 244 SER B N 1
ATOM 5674 C CA . SER B 1 244 ? -7.688 10.836 -2.518 1 92.56 244 SER B CA 1
ATOM 5675 C C . SER B 1 244 ? -7.359 10.711 -4 1 92.56 244 SER B C 1
ATOM 5677 O O . SER B 1 244 ? -6.188 10.641 -4.379 1 92.56 244 SER B O 1
ATOM 5679 N N . ARG B 1 245 ? -8.367 10.539 -4.82 1 90.06 245 ARG B N 1
ATOM 5680 C CA . ARG B 1 245 ? -8.242 10.508 -6.273 1 90.06 245 ARG B CA 1
ATOM 5681 C C . ARG B 1 245 ? -8.586 11.859 -6.883 1 90.06 245 ARG B C 1
ATOM 5683 O O . ARG B 1 245 ? -9.406 11.945 -7.805 1 90.06 245 ARG B O 1
ATOM 5690 N N . MET B 1 246 ? -7.926 12.883 -6.387 1 88.19 246 MET B N 1
ATOM 5691 C CA . MET B 1 246 ? -8.344 14.242 -6.727 1 88.19 246 MET B CA 1
ATOM 5692 C C . MET B 1 246 ? -7.297 14.93 -7.594 1 88.19 246 MET B C 1
ATOM 5694 O O . MET B 1 246 ? -7.398 16.125 -7.859 1 88.19 246 MET B O 1
ATOM 5698 N N . SER B 1 247 ? -6.27 14.141 -8.031 1 88.5 247 SER B N 1
ATOM 5699 C CA . SER B 1 247 ? -5.293 14.742 -8.93 1 88.5 247 SER B CA 1
ATOM 5700 C C . SER B 1 247 ? -5.828 14.805 -10.359 1 88.5 247 SER B C 1
ATOM 5702 O O . SER B 1 247 ? -5.363 14.07 -11.234 1 88.5 247 SER B O 1
ATOM 5704 N N . PHE B 1 248 ? -6.684 15.836 -10.68 1 82.75 248 PHE B N 1
ATOM 5705 C CA . PHE B 1 248 ? -7.301 15.938 -11.992 1 82.75 248 PHE B CA 1
ATOM 5706 C C . PHE B 1 248 ? -6.711 17.094 -12.781 1 82.75 248 PHE B C 1
ATOM 5708 O O . PHE B 1 248 ? -6.688 17.078 -14.016 1 82.75 248 PHE B O 1
ATOM 5715 N N . GLN B 1 249 ? -6.285 17.984 -12.023 1 86.62 249 GLN B N 1
ATOM 5716 C CA . GLN B 1 249 ? -5.762 19.172 -12.688 1 86.62 249 GLN B CA 1
ATOM 5717 C C . GLN B 1 249 ? -4.258 19.062 -12.906 1 86.62 249 GLN B C 1
ATOM 5719 O O . GLN B 1 249 ? -3.576 18.312 -12.211 1 86.62 249 GLN B O 1
ATOM 5724 N N . ASP B 1 250 ? -3.832 19.844 -13.742 1 89.88 250 ASP B N 1
ATOM 5725 C CA . ASP B 1 250 ? -2.428 19.797 -14.141 1 89.88 250 ASP B CA 1
ATOM 5726 C C . ASP B 1 250 ? -1.518 20.125 -12.961 1 89.88 250 ASP B C 1
ATOM 5728 O O . ASP B 1 250 ? -0.447 19.531 -12.805 1 89.88 250 ASP B O 1
ATOM 5732 N N . ARG B 1 251 ? -1.932 21.016 -12.172 1 89.75 251 ARG B N 1
ATOM 5733 C CA . ARG B 1 251 ? -1.1 21.422 -11.047 1 89.75 251 ARG B CA 1
ATOM 5734 C C . ARG B 1 251 ? -0.897 20.266 -10.062 1 89.75 251 ARG B C 1
ATOM 5736 O O . ARG B 1 251 ? 0.225 20 -9.625 1 89.75 251 ARG B O 1
ATOM 5743 N N . GLU B 1 252 ? -1.973 19.594 -9.719 1 91.31 252 GLU B N 1
ATOM 5744 C CA . GLU B 1 252 ? -1.888 18.469 -8.805 1 91.31 252 GLU B CA 1
ATOM 5745 C C . GLU B 1 252 ? -1.044 17.344 -9.398 1 91.31 252 GLU B C 1
ATOM 5747 O O . GLU B 1 252 ? -0.214 16.75 -8.703 1 91.31 252 GLU B O 1
ATOM 5752 N N . LYS B 1 253 ? -1.269 17.125 -10.656 1 93.56 253 LYS B N 1
ATOM 5753 C CA . LYS B 1 253 ? -0.506 16.094 -11.352 1 93.56 253 LYS B CA 1
ATOM 5754 C C . LYS B 1 253 ? 0.985 16.406 -11.352 1 93.56 253 LYS B C 1
ATOM 5756 O O . LYS B 1 253 ? 1.817 15.531 -11.133 1 93.56 253 LYS B O 1
ATOM 5761 N N . PHE B 1 254 ? 1.209 17.672 -11.625 1 95.44 254 PHE B N 1
ATOM 5762 C CA . PHE B 1 254 ? 2.592 18.125 -11.656 1 95.44 254 PHE B CA 1
ATOM 5763 C C . PHE B 1 254 ? 3.25 17.953 -10.297 1 95.44 254 PHE B C 1
ATOM 5765 O O . PHE B 1 254 ? 4.332 17.375 -10.195 1 95.44 254 PHE B O 1
ATOM 5772 N N . LEU B 1 255 ? 2.609 18.344 -9.242 1 94.94 255 LEU B N 1
ATOM 5773 C CA . LEU B 1 255 ? 3.16 18.281 -7.891 1 94.94 255 LEU B CA 1
ATOM 5774 C C . LEU B 1 255 ? 3.393 16.844 -7.465 1 94.94 255 LEU B C 1
ATOM 5776 O O . LEU B 1 255 ? 4.453 16.516 -6.926 1 94.94 255 LEU B O 1
ATOM 5780 N N . MET B 1 256 ? 2.449 15.992 -7.766 1 96.31 256 MET B N 1
ATOM 5781 C CA . MET B 1 256 ? 2.564 14.594 -7.375 1 96.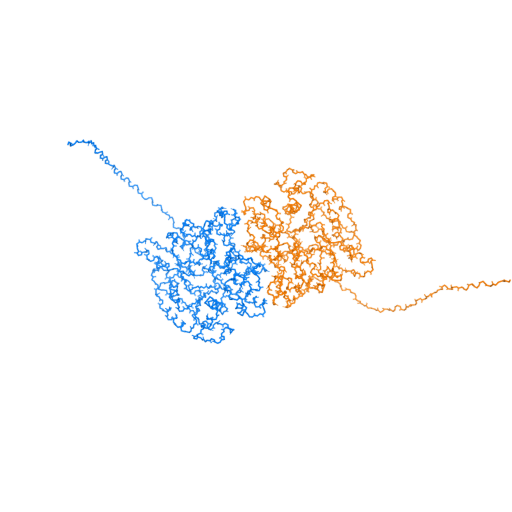31 256 MET B CA 1
ATOM 5782 C C . MET B 1 256 ? 3.656 13.891 -8.18 1 96.31 256 MET B C 1
ATOM 5784 O O . MET B 1 256 ? 4.398 13.07 -7.641 1 96.31 256 MET B O 1
ATOM 5788 N N . SER B 1 257 ? 3.734 14.195 -9.445 1 96.69 257 SER B N 1
ATOM 5789 C CA . SER B 1 257 ? 4.766 13.602 -10.289 1 96.69 257 SER B CA 1
ATOM 5790 C C . SER B 1 257 ? 6.16 13.992 -9.82 1 96.69 257 SER B C 1
ATOM 5792 O O . SER B 1 257 ? 7.07 13.164 -9.797 1 96.69 257 SER B O 1
ATOM 5794 N N . LYS B 1 258 ? 6.301 15.203 -9.477 1 97.75 258 LYS B N 1
ATOM 5795 C CA . LYS B 1 258 ? 7.605 15.68 -9.031 1 97.75 258 LYS B CA 1
ATOM 5796 C C . LYS B 1 258 ? 7.957 15.109 -7.66 1 97.75 258 LYS B C 1
ATOM 5798 O O . LYS B 1 258 ? 9.125 14.852 -7.367 1 97.75 258 LYS B O 1
ATOM 5803 N N . ALA B 1 259 ? 6.949 14.969 -6.797 1 97.94 259 ALA B N 1
ATOM 5804 C CA . ALA B 1 259 ? 7.191 14.305 -5.52 1 97.94 259 ALA B CA 1
ATOM 5805 C C . ALA B 1 259 ? 7.684 12.875 -5.723 1 97.94 259 ALA B C 1
ATOM 5807 O O . ALA B 1 259 ? 8.641 12.445 -5.082 1 97.94 259 ALA B O 1
ATOM 5808 N N . ALA B 1 260 ? 7.031 12.18 -6.617 1 97.25 260 ALA B N 1
ATOM 5809 C CA . ALA B 1 260 ? 7.457 10.82 -6.93 1 97.25 260 ALA B CA 1
ATOM 5810 C C . ALA B 1 260 ? 8.867 10.805 -7.508 1 97.25 260 ALA B C 1
ATOM 5812 O O . ALA B 1 260 ? 9.695 9.969 -7.129 1 97.25 260 ALA B O 1
ATOM 5813 N N . ALA B 1 261 ? 9.094 11.727 -8.398 1 96.44 261 ALA B N 1
ATOM 5814 C CA . ALA B 1 261 ? 10.414 11.812 -9.023 1 96.44 261 ALA B CA 1
ATOM 5815 C C . ALA B 1 261 ? 11.5 12.078 -7.984 1 96.44 261 ALA B C 1
ATOM 5817 O O . ALA B 1 261 ? 12.625 11.578 -8.109 1 96.44 261 ALA B O 1
ATOM 5818 N N . THR B 1 262 ? 11.18 12.852 -7.012 1 97.75 262 THR B N 1
ATOM 5819 C CA . THR B 1 262 ? 12.133 13.102 -5.93 1 97.75 262 THR B CA 1
ATOM 5820 C C . THR B 1 262 ? 12.508 11.805 -5.227 1 97.75 262 THR B C 1
ATOM 5822 O O . THR B 1 262 ? 13.664 11.617 -4.824 1 97.75 262 THR B O 1
ATOM 5825 N N . LEU B 1 263 ? 11.602 10.914 -5.094 1 96.5 263 LEU B N 1
ATOM 5826 C CA . LEU B 1 263 ? 11.852 9.625 -4.465 1 96.5 263 LEU B CA 1
ATOM 5827 C C . LEU B 1 263 ? 12.508 8.664 -5.449 1 96.5 263 LEU B C 1
ATOM 5829 O O . LEU B 1 263 ? 12.766 7.504 -5.113 1 96.5 263 LEU B O 1
ATOM 5833 N N . GLY B 1 264 ? 12.75 9.156 -6.668 1 92.81 264 GLY B N 1
ATOM 5834 C CA . GLY B 1 264 ? 13.312 8.305 -7.703 1 92.81 264 GLY B CA 1
ATOM 5835 C C . GLY B 1 264 ? 12.289 7.367 -8.32 1 92.81 264 GLY B C 1
ATOM 5836 O O . GLY B 1 264 ? 12.633 6.273 -8.773 1 92.81 264 GLY B O 1
ATOM 5837 N N . ARG B 1 265 ? 11.047 7.777 -8.32 1 92.94 265 ARG B N 1
ATOM 5838 C CA . ARG B 1 265 ? 9.969 6.926 -8.805 1 92.94 265 ARG B CA 1
ATOM 5839 C C . ARG B 1 265 ? 9.094 7.668 -9.812 1 92.94 265 ARG B C 1
ATOM 5841 O O . ARG B 1 265 ? 9.094 8.898 -9.859 1 92.94 265 ARG B O 1
ATOM 5848 N N . SER B 1 266 ? 8.359 6.879 -10.57 1 92.31 266 SER B N 1
ATOM 5849 C CA . SER B 1 266 ? 7.293 7.422 -11.398 1 92.31 266 SER B CA 1
ATOM 5850 C C . SER B 1 266 ? 5.98 7.492 -10.633 1 92.31 266 SER B C 1
ATOM 5852 O O . SER B 1 266 ? 5.668 6.602 -9.836 1 92.31 266 SER B O 1
ATOM 5854 N N . ILE B 1 267 ? 5.18 8.508 -10.898 1 94.19 267 ILE B N 1
ATOM 5855 C CA . ILE B 1 267 ? 3.867 8.633 -10.273 1 94.19 267 ILE B CA 1
ATOM 5856 C C . ILE B 1 267 ? 2.986 7.453 -10.672 1 94.19 267 ILE B C 1
ATOM 5858 O O . ILE B 1 267 ? 2.039 7.109 -9.961 1 94.19 267 ILE B O 1
ATOM 5862 N N . ASN B 1 268 ? 3.391 6.781 -11.75 1 91.19 268 ASN B N 1
ATOM 5863 C CA . ASN B 1 268 ? 2.611 5.652 -12.242 1 91.19 268 ASN B CA 1
ATOM 5864 C C . ASN B 1 268 ? 2.703 4.453 -11.297 1 91.19 268 ASN B C 1
ATOM 5866 O O . ASN B 1 268 ? 1.871 3.547 -11.359 1 91.19 268 ASN B O 1
ATOM 5870 N N . SER B 1 269 ? 3.682 4.473 -10.43 1 91.62 269 SER B N 1
ATOM 5871 C CA . SER B 1 269 ? 3.777 3.436 -9.406 1 91.62 269 SER B CA 1
ATOM 5872 C C . SER B 1 269 ? 2.65 3.561 -8.391 1 91.62 269 SER B C 1
ATOM 5874 O O . SER B 1 269 ? 2.344 2.604 -7.676 1 91.62 269 SER B O 1
ATOM 5876 N N . PHE B 1 270 ? 2.055 4.73 -8.32 1 93.62 270 PHE B N 1
ATOM 5877 C CA . PHE B 1 270 ? 1.09 5.012 -7.262 1 93.62 270 PHE B CA 1
ATOM 5878 C C . PHE B 1 270 ? -0.287 5.305 -7.852 1 93.62 270 PHE B C 1
ATOM 5880 O O . PHE B 1 270 ? -1.293 5.254 -7.141 1 93.62 270 PHE B O 1
ATOM 5887 N N . GLY B 1 271 ? -0.345 5.566 -9.109 1 91.12 271 GLY B N 1
ATOM 5888 C CA . GLY B 1 271 ? -1.561 6.027 -9.766 1 91.12 271 GLY B CA 1
ATOM 5889 C C . GLY B 1 271 ? -1.567 7.523 -10.023 1 91.12 271 GLY B C 1
ATOM 5890 O O . GLY B 1 271 ? -1.267 8.312 -9.125 1 91.12 271 GLY B O 1
ATOM 5891 N N . ASP B 1 272 ? -2.012 7.949 -11.125 1 89.19 272 ASP B N 1
ATOM 5892 C CA . ASP B 1 272 ? -1.865 9.336 -11.555 1 89.19 272 ASP B CA 1
ATOM 5893 C C . ASP B 1 272 ? -2.961 10.219 -10.953 1 89.19 272 ASP B C 1
ATOM 5895 O O . ASP B 1 272 ? -2.906 11.445 -11.055 1 89.19 272 ASP B O 1
ATOM 5899 N N . GLN B 1 273 ? -3.9 9.625 -10.273 1 91.19 273 GLN B N 1
ATOM 5900 C CA . GLN B 1 273 ? -4.945 10.43 -9.641 1 91.19 273 GLN B CA 1
ATOM 5901 C C . GLN B 1 273 ? -4.66 10.625 -8.156 1 91.19 273 GLN B C 1
ATOM 5903 O O . GLN B 1 273 ? -5.406 11.328 -7.461 1 91.19 273 GLN B O 1
ATOM 5908 N N . LEU B 1 274 ? -3.621 10.078 -7.703 1 94.19 274 LEU B N 1
ATOM 5909 C CA . LEU B 1 274 ? -3.283 10.133 -6.285 1 94.19 274 LEU B CA 1
ATOM 5910 C C . LEU B 1 274 ? -3.051 11.57 -5.836 1 94.19 274 LEU B C 1
ATOM 5912 O O . LEU B 1 274 ? -2.289 12.305 -6.465 1 94.19 274 LEU B O 1
ATOM 5916 N N . TRP B 1 275 ? -3.738 11.938 -4.824 1 94 275 TRP B N 1
ATOM 5917 C CA . TRP B 1 275 ? -3.541 13.219 -4.16 1 94 275 TRP B CA 1
ATOM 5918 C C . TRP B 1 275 ? -3.32 13.031 -2.662 1 94 275 TRP B C 1
ATOM 5920 O O . TRP B 1 275 ? -4.098 12.344 -1.997 1 94 275 TRP B O 1
ATOM 5930 N N . LEU B 1 276 ? -2.234 13.75 -2.139 1 95.31 276 LEU B N 1
ATOM 5931 C CA . LEU B 1 276 ? -1.853 13.453 -0.762 1 95.31 276 LEU B CA 1
ATOM 5932 C C . LEU B 1 276 ? -2.008 14.688 0.12 1 95.31 276 LEU B C 1
ATOM 5934 O O . LEU B 1 276 ? -1.826 14.617 1.337 1 95.31 276 LEU B O 1
ATOM 5938 N N . LEU B 1 277 ? -2.312 15.836 -0.479 1 91.25 277 LEU B N 1
ATOM 5939 C CA . LEU B 1 277 ? -2.582 17 0.356 1 91.25 277 LEU B CA 1
ATOM 5940 C C . LEU B 1 277 ? -4.016 16.969 0.874 1 91.25 277 LEU B C 1
ATOM 5942 O O . LEU B 1 277 ? -4.836 17.812 0.482 1 91.25 277 LEU B O 1
ATOM 5946 N N . GLU B 1 278 ? -4.254 16.078 1.788 1 89.25 278 GLU B N 1
ATOM 5947 C CA . GLU B 1 278 ? -5.578 15.867 2.371 1 89.25 278 GLU B CA 1
ATOM 5948 C C . GLU B 1 278 ? -5.625 16.344 3.818 1 89.25 278 GLU B C 1
ATOM 5950 O O . GLU B 1 278 ? -6.238 17.375 4.113 1 89.25 278 GLU B O 1
ATOM 5955 N N . SER B 1 279 ? -4.836 15.773 4.637 1 83.94 279 SER B N 1
ATOM 5956 C CA . SER B 1 279 ? -4.828 16.141 6.051 1 83.94 279 SER B CA 1
ATOM 5957 C C . SER B 1 279 ? -3.854 17.281 6.32 1 83.94 279 SER B C 1
ATOM 5959 O O . SER B 1 279 ? -2.766 17.312 5.742 1 83.94 279 SER B O 1
ATOM 5961 N N . LEU B 1 280 ? -4.363 18.062 7.27 1 82.06 280 LEU B N 1
ATOM 5962 C CA . LEU B 1 280 ? -3.5 19.172 7.668 1 82.06 280 LEU B CA 1
ATOM 5963 C C . LEU B 1 280 ? -2.854 18.891 9.023 1 82.06 280 LEU B C 1
ATOM 5965 O O . LEU B 1 280 ? -2.201 19.766 9.594 1 82.06 280 LEU B O 1
ATOM 5969 N N . GLN B 1 281 ? -3.078 17.719 9.5 1 86.81 281 GLN B N 1
ATOM 5970 C CA . GLN B 1 281 ? -2.295 17.25 10.641 1 86.81 281 GLN B CA 1
ATOM 5971 C C . GLN B 1 281 ? -0.919 16.766 10.195 1 86.81 281 GLN B C 1
ATOM 5973 O O . GLN B 1 281 ? -0.656 15.562 10.195 1 86.81 281 GLN B O 1
ATOM 5978 N N . TRP B 1 282 ? -0.094 17.797 9.945 1 93.31 282 TRP B N 1
ATOM 5979 C CA . TRP B 1 282 ? 1.191 17.516 9.312 1 93.31 282 TRP B CA 1
ATOM 5980 C C . TRP B 1 282 ? 2.223 17.078 10.344 1 93.31 282 TRP B C 1
ATOM 5982 O O . TRP B 1 282 ? 3.223 17.75 10.57 1 93.31 282 TRP B O 1
ATOM 5992 N N . ILE B 1 283 ? 1.962 15.93 10.898 1 97.19 283 ILE B N 1
ATOM 5993 C CA . ILE B 1 283 ? 2.871 15.359 11.883 1 97.19 283 ILE B CA 1
ATOM 5994 C C . ILE B 1 283 ? 3.947 14.539 11.18 1 97.19 283 ILE B C 1
ATOM 5996 O O . ILE B 1 283 ? 3.643 13.719 10.312 1 97.19 283 ILE B O 1
ATOM 6000 N N . ILE B 1 284 ? 5.16 14.766 11.523 1 98.06 284 ILE B N 1
ATOM 6001 C CA . ILE B 1 284 ? 6.281 13.992 10.992 1 98.06 284 ILE B CA 1
ATOM 6002 C C . ILE B 1 284 ? 7 13.281 12.141 1 98.06 284 ILE B C 1
ATOM 6004 O O . ILE B 1 284 ? 6.953 13.734 13.289 1 98.06 284 ILE B O 1
ATOM 6008 N N . GLU B 1 285 ? 7.57 12.219 11.852 1 97.88 285 GLU B N 1
ATOM 6009 C CA . GLU B 1 285 ? 8.391 11.438 12.773 1 97.88 285 GLU B CA 1
ATOM 6010 C C . GLU B 1 285 ? 9.852 11.453 12.359 1 97.88 285 GLU B C 1
ATOM 6012 O O . GLU B 1 285 ? 10.172 11.242 11.188 1 97.88 285 GLU B O 1
ATOM 6017 N N . LYS B 1 286 ? 10.68 11.625 13.297 1 98.19 286 LYS B N 1
ATOM 6018 C CA . LYS B 1 286 ? 12.094 11.836 13 1 98.19 286 LYS B CA 1
ATOM 6019 C C . LYS B 1 286 ? 12.688 10.625 12.273 1 98.19 286 LYS B C 1
ATOM 6021 O O . LYS B 1 286 ? 13.391 10.781 11.273 1 98.19 286 LYS B O 1
ATOM 6026 N N . PRO B 1 287 ? 12.406 9.398 12.727 1 97.12 287 PRO B N 1
ATOM 6027 C CA . PRO B 1 287 ? 12.977 8.258 12.008 1 97.12 287 PRO B CA 1
ATOM 6028 C C . PRO B 1 287 ? 12.492 8.156 10.562 1 97.12 287 PRO B C 1
ATOM 6030 O O . PRO B 1 287 ? 13.242 7.723 9.688 1 97.12 287 PRO B O 1
ATOM 6033 N N . ILE B 1 288 ? 11.281 8.531 10.32 1 97.88 288 ILE B N 1
ATOM 6034 C CA . ILE B 1 288 ? 10.742 8.469 8.969 1 97.88 288 ILE B CA 1
ATOM 6035 C C . ILE B 1 288 ? 11.352 9.578 8.109 1 97.88 288 ILE B C 1
ATOM 6037 O O . ILE B 1 288 ? 11.695 9.352 6.945 1 97.88 288 ILE B O 1
ATOM 6041 N N . TRP B 1 289 ? 11.5 10.734 8.711 1 98.38 289 TRP B N 1
ATOM 6042 C CA . TRP B 1 289 ? 12.156 11.828 8 1 98.38 289 TRP B CA 1
ATOM 6043 C C . TRP B 1 289 ? 13.562 11.438 7.578 1 98.38 289 TRP B C 1
ATOM 6045 O O . TRP B 1 289 ? 13.953 11.625 6.422 1 98.38 289 TRP B O 1
ATOM 6055 N N . ASP B 1 290 ? 14.305 10.859 8.477 1 97.62 290 ASP B N 1
ATOM 6056 C CA . ASP B 1 290 ? 15.68 10.453 8.211 1 97.62 290 ASP B CA 1
ATOM 6057 C C . ASP B 1 290 ? 15.734 9.359 7.145 1 97.62 290 ASP B C 1
ATOM 6059 O O . ASP B 1 290 ? 16.594 9.383 6.266 1 97.62 290 ASP B O 1
ATOM 6063 N N . ASP B 1 291 ? 14.797 8.453 7.23 1 96.56 291 ASP B N 1
ATOM 6064 C CA . ASP B 1 291 ? 14.719 7.387 6.242 1 96.56 291 ASP B CA 1
ATOM 6065 C C . ASP B 1 291 ? 14.414 7.941 4.855 1 96.56 291 ASP B C 1
ATOM 6067 O O . ASP B 1 291 ? 14.969 7.477 3.857 1 96.56 291 ASP B O 1
ATOM 6071 N N . MET B 1 292 ? 13.555 8.914 4.789 1 97.56 292 MET B N 1
ATOM 6072 C CA . MET B 1 292 ? 13.195 9.531 3.516 1 97.56 292 MET B CA 1
ATOM 6073 C C . MET B 1 292 ? 14.398 10.211 2.883 1 97.56 292 MET B C 1
ATOM 6075 O O . MET B 1 292 ? 14.695 9.992 1.707 1 97.56 292 MET B O 1
ATOM 6079 N N . VAL B 1 293 ? 15.086 10.992 3.682 1 97.19 293 VAL B N 1
ATOM 6080 C CA . VAL B 1 293 ? 16.25 11.727 3.184 1 97.19 293 VAL B CA 1
ATOM 6081 C C . VAL B 1 293 ? 17.297 10.734 2.676 1 97.19 293 VAL B C 1
ATOM 6083 O O . VAL B 1 293 ? 17.812 10.883 1.562 1 97.19 293 VAL B O 1
ATOM 6086 N N . SER B 1 294 ? 17.531 9.758 3.471 1 94.94 294 SER B N 1
ATOM 6087 C CA . SER B 1 294 ? 18.516 8.742 3.094 1 94.94 294 SER B CA 1
ATOM 6088 C C . SER B 1 294 ? 18.078 8.008 1.83 1 94.94 294 SER B C 1
ATOM 6090 O O . SER B 1 294 ? 18.906 7.738 0.951 1 94.94 294 SER B O 1
ATOM 6092 N N . SER B 1 295 ? 16.828 7.672 1.771 1 93.31 295 SER B N 1
ATOM 6093 C CA . SER B 1 295 ? 16.297 6.938 0.627 1 93.31 295 SER B CA 1
ATOM 6094 C C . SER B 1 295 ? 16.438 7.742 -0.66 1 93.31 295 SER B C 1
ATOM 6096 O O . SER B 1 295 ? 16.766 7.195 -1.713 1 93.31 295 SER B O 1
ATOM 6098 N N . VAL B 1 296 ? 16.125 9 -0.575 1 95.38 296 VAL B N 1
ATOM 6099 C CA . VAL B 1 296 ? 16.234 9.883 -1.734 1 95.38 296 VAL B CA 1
ATOM 6100 C C . VAL B 1 296 ? 17.703 9.969 -2.178 1 95.38 296 VAL B C 1
ATOM 6102 O O . VAL B 1 296 ? 18 9.828 -3.365 1 95.38 296 VAL B O 1
ATOM 6105 N N . GLU B 1 297 ? 18.547 10.141 -1.26 1 94.12 297 GLU B N 1
ATOM 6106 C CA . GLU B 1 297 ? 19.969 10.258 -1.577 1 94.12 297 GLU B CA 1
ATOM 6107 C C . GLU B 1 297 ? 20.516 8.961 -2.174 1 94.12 297 GLU B C 1
ATOM 6109 O O . GLU B 1 297 ? 21.312 8.984 -3.111 1 94.12 297 GLU B O 1
ATOM 6114 N N . MET B 1 298 ? 20.062 7.891 -1.711 1 89.38 298 MET B N 1
ATOM 6115 C CA . MET B 1 298 ? 20.484 6.594 -2.223 1 89.38 298 MET B CA 1
ATOM 6116 C C . MET B 1 298 ? 19.953 6.352 -3.627 1 89.38 298 MET B C 1
ATOM 6118 O O . MET B 1 298 ? 20.656 5.848 -4.496 1 89.38 298 MET B O 1
ATOM 6122 N N . ALA B 1 299 ? 18.703 6.691 -3.809 1 89.94 299 ALA B N 1
ATOM 6123 C CA . ALA B 1 299 ? 18.078 6.465 -5.109 1 89.94 299 ALA B CA 1
ATOM 6124 C C . ALA B 1 299 ? 18.766 7.27 -6.199 1 89.94 299 ALA B C 1
ATOM 6126 O O . ALA B 1 299 ? 18.938 6.785 -7.324 1 89.94 299 ALA B O 1
ATOM 6127 N N . HIS B 1 300 ? 19.188 8.453 -5.832 1 91.19 300 HIS B N 1
ATOM 6128 C CA . HIS B 1 300 ? 19.719 9.367 -6.844 1 91.19 300 HIS B CA 1
ATOM 6129 C C . HIS B 1 300 ? 21.234 9.406 -6.816 1 91.19 300 HIS B C 1
ATOM 6131 O O . HIS B 1 300 ? 21.875 9.867 -7.773 1 91.19 300 HIS B O 1
ATOM 6137 N N . GLY B 1 301 ? 21.859 8.977 -5.75 1 88.31 301 GLY B N 1
ATOM 6138 C CA . GLY B 1 301 ? 23.297 9.07 -5.602 1 88.31 301 GLY B CA 1
ATOM 6139 C C . GLY B 1 301 ? 23.781 10.492 -5.391 1 88.31 301 GLY B C 1
ATOM 6140 O O . GLY B 1 301 ? 24.812 10.891 -5.949 1 88.31 301 GLY B O 1
ATOM 6141 N N . GLY B 1 302 ? 22.969 11.289 -4.68 1 92.31 302 GLY B N 1
ATOM 6142 C CA . GLY B 1 302 ? 23.312 12.688 -4.441 1 92.31 302 GLY B CA 1
ATOM 6143 C C . GLY B 1 302 ? 22.656 13.258 -3.195 1 92.31 302 GLY B C 1
ATOM 6144 O O . GLY B 1 302 ? 22.031 12.523 -2.422 1 92.31 302 GLY B O 1
ATOM 6145 N N . ASN B 1 303 ? 22.875 14.523 -3.115 1 94.94 303 ASN B N 1
ATOM 6146 C CA . ASN B 1 303 ? 22.375 15.203 -1.931 1 94.94 303 ASN B CA 1
ATOM 6147 C C . ASN B 1 303 ? 20.875 15.469 -2.037 1 94.94 303 ASN B C 1
ATOM 6149 O O . ASN B 1 303 ? 20.375 15.828 -3.105 1 94.94 303 ASN B O 1
ATOM 6153 N N . PHE B 1 304 ? 20.188 15.391 -0.955 1 97 304 PHE B N 1
ATOM 6154 C CA . PHE B 1 304 ? 18.734 15.516 -0.894 1 97 304 PHE B CA 1
ATOM 6155 C C . PHE B 1 304 ? 18.281 16.859 -1.453 1 97 304 PHE B C 1
ATOM 6157 O O . PHE B 1 304 ? 17.344 16.922 -2.256 1 97 304 PHE B O 1
ATOM 6164 N N . TRP B 1 305 ? 18.891 17.906 -1.006 1 97 305 TRP B N 1
ATOM 6165 C CA . TRP B 1 305 ? 18.469 19.25 -1.344 1 97 305 TRP B CA 1
ATOM 6166 C C . TRP B 1 305 ? 18.609 19.516 -2.838 1 97 305 TRP B C 1
ATOM 6168 O O . TRP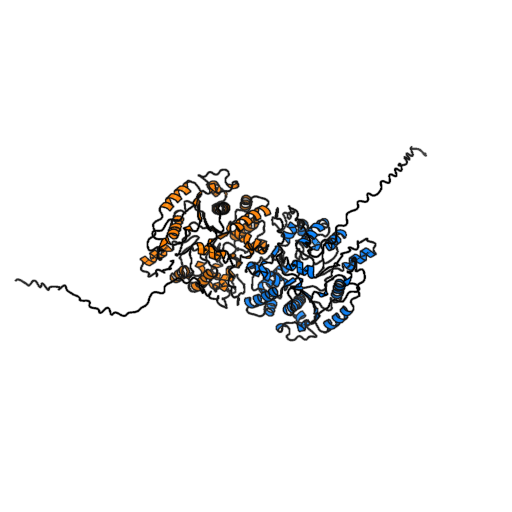 B 1 305 ? 17.734 20.109 -3.463 1 97 305 TRP B O 1
ATOM 6178 N N . ASP B 1 306 ? 19.672 19.047 -3.443 1 96.06 306 ASP B N 1
ATOM 6179 C CA . ASP B 1 306 ? 19.859 19.203 -4.883 1 96.06 306 ASP B CA 1
ATOM 6180 C C . ASP B 1 306 ? 18.797 18.438 -5.664 1 96.06 306 ASP B C 1
ATOM 6182 O O . ASP B 1 306 ? 18.25 18.953 -6.645 1 96.06 306 ASP B O 1
ATOM 6186 N N . ILE B 1 307 ? 18.547 17.25 -5.199 1 96.62 307 ILE B N 1
ATOM 6187 C CA . ILE B 1 307 ? 17.578 16.391 -5.875 1 96.62 307 ILE B CA 1
ATOM 6188 C C . ILE B 1 307 ? 16.188 17.016 -5.793 1 96.62 307 ILE B C 1
ATOM 6190 O O . ILE B 1 307 ? 15.469 17.078 -6.793 1 96.62 307 ILE B O 1
ATOM 6194 N N . TRP B 1 308 ? 15.867 17.484 -4.574 1 97.81 308 TRP B N 1
ATOM 6195 C CA . TRP B 1 308 ? 14.578 18.125 -4.359 1 97.81 308 TRP B CA 1
ATOM 6196 C C . TRP B 1 308 ? 14.43 19.359 -5.25 1 97.81 308 TRP B C 1
ATOM 6198 O O . TRP B 1 308 ? 13.391 19.562 -5.871 1 97.81 308 TRP B O 1
ATOM 6208 N N . ILE B 1 309 ? 15.461 20.156 -5.375 1 96.5 309 ILE B N 1
ATOM 6209 C CA . ILE B 1 309 ? 15.461 21.359 -6.191 1 96.5 309 ILE B CA 1
ATOM 6210 C C . ILE B 1 309 ? 15.383 20.984 -7.668 1 96.5 309 ILE B C 1
ATOM 6212 O O . ILE B 1 309 ? 14.602 21.578 -8.422 1 96.5 309 ILE B O 1
ATOM 6216 N N . ASP B 1 310 ? 16.078 19.953 -8.086 1 96.19 310 ASP B N 1
ATOM 6217 C CA . ASP B 1 310 ? 16.125 19.531 -9.484 1 96.19 310 ASP B CA 1
ATOM 6218 C C . ASP B 1 310 ? 14.773 18.984 -9.93 1 96.19 310 ASP B C 1
ATOM 6220 O O . ASP B 1 310 ? 14.461 18.969 -11.117 1 96.19 310 ASP B O 1
ATOM 6224 N N . ASN B 1 311 ? 14.062 18.531 -8.93 1 97.12 311 ASN B N 1
ATOM 6225 C CA . ASN B 1 311 ? 12.734 18 -9.242 1 97.12 311 ASN B CA 1
ATOM 6226 C C . ASN B 1 311 ? 11.656 19.047 -8.992 1 97.12 311 ASN B C 1
ATOM 6228 O O . ASN B 1 311 ? 10.555 18.719 -8.555 1 97.12 311 ASN B O 1
ATOM 6232 N N . SER B 1 312 ? 12 20.297 -9.086 1 96.94 312 SER B N 1
ATOM 6233 C CA . SER B 1 312 ? 11.086 21.438 -9.102 1 96.94 312 SER B CA 1
ATOM 6234 C C . SER B 1 312 ? 10.484 21.672 -7.719 1 96.94 312 SER B C 1
ATOM 6236 O O . SER B 1 312 ? 9.352 22.141 -7.602 1 96.94 312 SER B O 1
ATOM 6238 N N . TYR B 1 313 ? 11.078 21.234 -6.68 1 96.06 313 TYR B N 1
ATOM 6239 C CA . TYR B 1 313 ? 10.828 21.547 -5.277 1 96.06 313 TYR B CA 1
ATOM 6240 C C . TYR B 1 313 ? 9.359 21.328 -4.926 1 96.06 313 TYR B C 1
ATOM 6242 O O . TYR B 1 313 ? 8.688 22.219 -4.422 1 96.06 313 TYR B O 1
ATOM 6250 N N . PRO B 1 314 ? 8.836 20.031 -5.113 1 96.94 314 PRO B N 1
ATOM 6251 C CA . PRO B 1 314 ? 7.465 19.734 -4.684 1 96.94 314 PRO B CA 1
ATOM 6252 C C . PRO B 1 314 ? 7.254 19.969 -3.189 1 96.94 314 PRO B C 1
ATOM 6254 O O . PRO B 1 314 ? 8.227 20.094 -2.439 1 96.94 314 PRO B O 1
ATOM 6257 N N . PHE B 1 315 ? 6 20.047 -2.771 1 95.88 315 PHE B N 1
ATOM 6258 C CA . PHE B 1 315 ? 5.715 20.203 -1.351 1 95.88 315 PHE B CA 1
ATOM 6259 C C . PHE B 1 315 ? 6.328 19.062 -0.549 1 95.88 315 PHE B C 1
ATOM 6261 O O . PHE B 1 315 ? 6.211 17.891 -0.93 1 95.88 315 PHE B O 1
ATOM 6268 N N . GLU B 1 316 ? 6.98 19.391 0.525 1 97.19 316 GLU B N 1
ATOM 6269 C CA . GLU B 1 316 ? 7.695 18.438 1.37 1 97.19 316 GLU B CA 1
ATOM 6270 C C . GLU B 1 316 ? 6.758 17.359 1.905 1 97.19 316 GLU B C 1
ATOM 6272 O O . GLU B 1 316 ? 7.148 16.203 2.027 1 97.19 316 GLU B O 1
ATOM 6277 N N . LEU B 1 317 ? 5.543 17.75 2.166 1 96.19 317 LEU B N 1
ATOM 6278 C CA . LEU B 1 317 ? 4.582 16.812 2.727 1 96.19 317 LEU B CA 1
ATOM 6279 C C . LEU B 1 317 ? 4.215 15.734 1.71 1 96.19 317 LEU B C 1
ATOM 6281 O O . LEU B 1 317 ? 3.971 14.578 2.078 1 96.19 317 LEU B O 1
ATOM 6285 N N . LEU B 1 318 ? 4.148 16.109 0.467 1 97.12 318 LEU B N 1
ATOM 6286 C CA . LEU B 1 318 ? 3.834 15.141 -0.575 1 97.12 318 LEU B CA 1
ATOM 6287 C C . LEU B 1 318 ? 4.93 14.086 -0.69 1 97.12 318 LEU B C 1
ATOM 6289 O O . LEU B 1 318 ? 4.645 12.898 -0.841 1 97.12 318 LEU B O 1
ATOM 6293 N N . VAL B 1 319 ? 6.18 14.547 -0.601 1 98.38 319 VAL B N 1
ATOM 6294 C CA . VAL B 1 319 ? 7.312 13.625 -0.657 1 98.38 319 VAL B CA 1
ATOM 6295 C C . VAL B 1 319 ? 7.297 12.711 0.566 1 98.38 319 VAL B C 1
ATOM 6297 O O . VAL B 1 319 ? 7.492 11.5 0.447 1 98.38 319 VAL B O 1
ATOM 6300 N N . TYR B 1 320 ? 7.043 13.266 1.713 1 98.44 320 TYR B N 1
ATOM 6301 C CA . TYR B 1 320 ? 7.043 12.547 2.982 1 98.44 320 TYR B CA 1
ATOM 6302 C C . TYR B 1 320 ? 5.977 11.461 2.994 1 98.44 320 TYR B C 1
ATOM 6304 O O . TYR B 1 320 ? 6.27 10.305 3.307 1 98.44 320 TYR B O 1
ATOM 6312 N N . TYR B 1 321 ? 4.77 11.805 2.621 1 98.19 321 TYR B N 1
ATOM 6313 C CA . TYR B 1 321 ? 3.676 10.836 2.645 1 98.19 321 TYR B CA 1
ATOM 6314 C C . TYR B 1 321 ? 3.861 9.773 1.562 1 98.19 321 TYR B C 1
ATOM 6316 O O . TYR B 1 321 ? 3.547 8.602 1.773 1 98.19 321 TYR B O 1
ATOM 6324 N N . LEU B 1 322 ? 4.328 10.211 0.423 1 98.12 322 LEU B N 1
ATOM 6325 C CA . LEU B 1 322 ? 4.582 9.242 -0.634 1 98.12 322 LEU B CA 1
ATOM 6326 C C . LEU B 1 322 ? 5.656 8.242 -0.211 1 98.12 322 LEU B C 1
ATOM 6328 O O . LEU B 1 322 ? 5.605 7.07 -0.586 1 98.12 322 LEU B O 1
ATOM 6332 N N . HIS B 1 323 ? 6.625 8.711 0.507 1 98 323 HIS B N 1
ATOM 6333 C CA . HIS B 1 323 ? 7.66 7.836 1.044 1 98 323 HIS B CA 1
ATOM 6334 C C . HIS B 1 323 ? 7.066 6.789 1.981 1 98 323 HIS B C 1
ATOM 6336 O O . HIS B 1 323 ? 7.422 5.609 1.907 1 98 323 HIS B O 1
ATOM 6342 N N . ILE B 1 324 ? 6.203 7.195 2.838 1 97.88 324 ILE B N 1
ATOM 6343 C CA . ILE B 1 324 ? 5.559 6.27 3.766 1 97.88 324 ILE B CA 1
ATOM 6344 C C . ILE B 1 324 ? 4.793 5.207 2.984 1 97.88 324 ILE B C 1
ATOM 6346 O O . ILE B 1 324 ? 4.879 4.016 3.295 1 97.88 324 ILE B O 1
ATOM 6350 N N . ILE B 1 325 ? 4.078 5.629 1.969 1 97.69 325 ILE B N 1
ATOM 6351 C CA . ILE B 1 325 ? 3.309 4.691 1.157 1 97.69 325 ILE B CA 1
ATOM 6352 C C . ILE B 1 325 ? 4.25 3.686 0.5 1 97.69 325 ILE B C 1
ATOM 6354 O O . ILE B 1 325 ? 4.012 2.477 0.555 1 97.69 325 ILE B O 1
ATOM 6358 N N . ALA B 1 326 ? 5.301 4.176 -0.089 1 96.25 326 ALA B N 1
ATOM 6359 C CA . ALA B 1 326 ? 6.254 3.311 -0.772 1 96.25 326 ALA B CA 1
ATOM 6360 C C . ALA B 1 326 ? 6.871 2.303 0.195 1 96.25 326 ALA B C 1
ATOM 6362 O O . ALA B 1 326 ? 6.938 1.107 -0.102 1 96.25 326 ALA B O 1
ATOM 6363 N N . ARG B 1 327 ? 7.27 2.789 1.335 1 95.44 327 ARG B N 1
ATOM 6364 C CA . ARG B 1 327 ? 7.914 1.925 2.32 1 95.44 327 ARG B CA 1
ATOM 6365 C C . ARG B 1 327 ? 6.93 0.896 2.871 1 95.44 327 ARG B C 1
ATOM 6367 O O . ARG B 1 327 ? 7.293 -0.262 3.086 1 95.44 327 ARG B O 1
ATOM 6374 N N . LYS B 1 328 ? 5.738 1.359 3.107 1 95.06 328 LYS B N 1
ATOM 6375 C CA . LYS B 1 328 ? 4.75 0.406 3.598 1 95.06 328 LYS B CA 1
ATOM 6376 C C . LYS B 1 328 ? 4.523 -0.719 2.594 1 95.06 328 LYS B C 1
ATOM 6378 O O . LYS B 1 328 ? 4.383 -1.882 2.977 1 95.06 328 LYS B O 1
ATOM 6383 N N . MET B 1 329 ? 4.445 -0.364 1.376 1 95.31 329 MET B N 1
ATOM 6384 C CA . MET B 1 329 ? 4.227 -1.366 0.338 1 95.31 329 MET B CA 1
ATOM 6385 C C . MET B 1 329 ? 5.43 -2.295 0.214 1 95.31 329 MET B C 1
ATOM 6387 O O . MET B 1 329 ? 5.273 -3.514 0.13 1 95.31 329 MET B O 1
ATOM 6391 N N . GLU B 1 330 ? 6.57 -1.787 0.349 1 93.25 330 GLU B N 1
ATOM 6392 C CA . GLU B 1 330 ? 7.75 -2.514 -0.117 1 93.25 330 GLU B CA 1
ATOM 6393 C C . GLU B 1 330 ? 8.445 -3.229 1.036 1 93.25 330 GLU B C 1
ATOM 6395 O O . GLU B 1 330 ? 9.32 -4.074 0.813 1 93.25 330 GLU B O 1
ATOM 6400 N N . THR B 1 331 ? 8.055 -2.877 2.266 1 91.25 331 THR B N 1
ATOM 6401 C CA . THR B 1 331 ? 8.75 -3.469 3.406 1 91.25 331 THR B CA 1
ATOM 6402 C C . THR B 1 331 ? 7.746 -3.996 4.43 1 91.25 331 THR B C 1
ATOM 6404 O O . THR B 1 331 ? 6.551 -3.723 4.336 1 91.25 331 THR B O 1
ATOM 6407 N N . ALA B 1 332 ? 8.227 -4.762 5.344 1 89.31 332 ALA B N 1
ATOM 6408 C CA . ALA B 1 332 ? 7.461 -5.207 6.504 1 89.31 332 ALA B CA 1
ATOM 6409 C C . ALA B 1 332 ? 7.949 -4.531 7.781 1 89.31 332 ALA B C 1
ATOM 6411 O O . ALA B 1 332 ? 7.742 -5.043 8.883 1 89.31 332 ALA B O 1
ATOM 6412 N N . ASN B 1 333 ? 8.656 -3.414 7.57 1 88.5 333 ASN B N 1
ATOM 6413 C CA . ASN B 1 333 ? 9.141 -2.633 8.703 1 88.5 333 ASN B CA 1
ATOM 6414 C C . ASN B 1 333 ? 7.984 -2.088 9.539 1 88.5 333 ASN B C 1
ATOM 6416 O O . ASN B 1 333 ? 7.066 -1.464 9 1 88.5 333 ASN B O 1
ATOM 6420 N N . SER B 1 334 ? 8.062 -2.205 10.812 1 87.5 334 SER B N 1
ATOM 6421 C CA . SER B 1 334 ? 6.945 -1.903 11.703 1 87.5 334 SER B CA 1
ATOM 6422 C C . SER B 1 334 ? 6.648 -0.407 11.727 1 87.5 334 SER B C 1
ATOM 6424 O O . SER B 1 334 ? 5.5 0 11.914 1 87.5 334 SER B O 1
ATOM 6426 N N . ILE B 1 335 ? 7.629 0.4 11.539 1 90.69 335 ILE B N 1
ATOM 6427 C CA . ILE B 1 335 ? 7.391 1.84 11.57 1 90.69 335 ILE B CA 1
ATOM 6428 C C . ILE B 1 335 ? 6.422 2.225 10.453 1 90.69 335 ILE B C 1
ATOM 6430 O O . ILE B 1 335 ? 5.551 3.076 10.648 1 90.69 335 ILE B O 1
ATOM 6434 N N . PHE B 1 336 ? 6.547 1.533 9.359 1 93.69 336 PHE B N 1
ATOM 6435 C CA . PHE B 1 336 ? 5.703 1.864 8.219 1 93.69 336 PHE B CA 1
ATOM 6436 C C . PHE B 1 336 ? 4.445 1.005 8.211 1 93.69 336 PHE B C 1
ATOM 6438 O O . PHE B 1 336 ? 3.371 1.471 7.828 1 93.69 336 PHE B O 1
ATOM 6445 N N . SER B 1 337 ? 4.57 -0.252 8.688 1 91.12 337 SER B N 1
ATOM 6446 C CA . SER B 1 337 ? 3.438 -1.174 8.672 1 91.12 337 SER B CA 1
ATOM 6447 C C . SER B 1 337 ? 2.322 -0.699 9.594 1 91.12 337 SER B C 1
ATOM 6449 O O . SER B 1 337 ? 1.156 -1.048 9.398 1 91.12 337 SER B O 1
ATOM 6451 N N . ASN B 1 338 ? 2.654 0.152 10.492 1 90.75 338 ASN B N 1
ATOM 6452 C CA . ASN B 1 338 ? 1.663 0.647 11.438 1 90.75 338 ASN B CA 1
ATOM 6453 C C . ASN B 1 338 ? 0.785 1.729 10.82 1 90.75 338 ASN B C 1
ATOM 6455 O O . ASN B 1 338 ? -0.287 2.039 11.344 1 90.75 338 ASN B O 1
ATOM 6459 N N . TYR B 1 339 ? 1.257 2.281 9.789 1 94.31 339 TYR B N 1
ATOM 6460 C CA . TYR B 1 339 ? 0.459 3.301 9.109 1 94.31 339 TYR B CA 1
ATOM 6461 C C . TYR B 1 339 ? -0.695 2.67 8.344 1 94.31 339 TYR B C 1
ATOM 6463 O O . TYR B 1 339 ? -0.549 1.587 7.77 1 94.31 339 TYR B O 1
ATOM 6471 N N . ARG B 1 340 ? -1.737 3.316 8.352 1 94.62 340 ARG B N 1
ATOM 6472 C CA . ARG B 1 340 ? -2.828 3.023 7.43 1 94.62 340 ARG B CA 1
ATOM 6473 C C . ARG B 1 340 ? -2.889 4.055 6.309 1 94.62 340 ARG B C 1
ATOM 6475 O O . ARG B 1 340 ? -2.699 5.25 6.547 1 94.62 340 ARG B O 1
ATOM 6482 N N . ILE B 1 341 ? -2.975 3.594 5.113 1 96.44 341 ILE B N 1
ATOM 6483 C CA . ILE B 1 341 ? -3.197 4.461 3.965 1 96.44 341 ILE B CA 1
ATOM 6484 C C . ILE B 1 341 ? -4.668 4.402 3.551 1 96.44 341 ILE B C 1
ATOM 6486 O O . ILE B 1 341 ? -5.113 3.418 2.959 1 96.44 341 ILE B O 1
ATOM 6490 N N . LEU B 1 342 ? -5.391 5.461 3.848 1 94.69 342 LEU B N 1
ATOM 6491 C CA . LEU B 1 342 ? -6.836 5.43 3.664 1 94.69 342 LEU B CA 1
ATOM 6492 C C . LEU B 1 342 ? -7.266 6.422 2.588 1 94.69 342 LEU B C 1
ATOM 6494 O O . LEU B 1 342 ? -6.711 7.52 2.49 1 94.69 342 LEU B O 1
ATOM 6498 N N . GLU B 1 343 ? -8.188 6.016 1.824 1 92.88 343 GLU B N 1
ATOM 6499 C CA . GLU B 1 343 ? -8.797 6.898 0.834 1 92.88 343 GLU B CA 1
ATOM 6500 C C . GLU B 1 343 ? -9.906 7.738 1.456 1 92.88 343 GLU B C 1
ATOM 6502 O O . GLU B 1 343 ? -10.875 7.199 1.993 1 92.88 343 GLU B O 1
ATOM 6507 N N . THR B 1 344 ? -9.812 9.008 1.343 1 92 344 THR B N 1
ATOM 6508 C CA . THR B 1 344 ? -10.695 9.945 2.021 1 92 344 THR B CA 1
ATOM 6509 C C . THR B 1 344 ? -12.141 9.758 1.569 1 92 344 THR B C 1
ATOM 6511 O O . THR B 1 344 ? -13.055 9.711 2.395 1 92 344 THR B O 1
ATOM 6514 N N . GLU B 1 345 ? -12.375 9.695 0.265 1 87.5 345 GLU B N 1
ATOM 6515 C CA . GLU B 1 345 ? -13.734 9.586 -0.261 1 87.5 345 GLU B CA 1
ATOM 6516 C C . GLU B 1 345 ? -14.422 8.32 0.251 1 87.5 345 GLU B C 1
ATOM 6518 O O . GLU B 1 345 ? -15.602 8.359 0.612 1 87.5 345 GLU B O 1
ATOM 6523 N N . ARG B 1 346 ? -13.711 7.242 0.326 1 88.19 346 ARG B N 1
ATOM 6524 C CA . ARG B 1 346 ? -14.305 6 0.809 1 88.19 346 ARG B CA 1
ATOM 6525 C C . ARG B 1 346 ? -14.703 6.117 2.275 1 88.19 346 ARG B C 1
ATOM 6527 O O . ARG B 1 346 ? -15.789 5.684 2.664 1 88.19 346 ARG B O 1
ATOM 6534 N N . GLU B 1 347 ? -13.836 6.672 3.094 1 89.31 347 GLU B N 1
ATOM 6535 C CA . GLU B 1 347 ? -14.117 6.816 4.52 1 89.31 347 GLU B CA 1
ATOM 6536 C C . GLU B 1 347 ? -15.273 7.789 4.754 1 89.31 347 GLU B C 1
ATOM 6538 O O . GLU B 1 347 ? -16.109 7.566 5.637 1 89.31 347 GLU B O 1
ATOM 6543 N N . LEU B 1 348 ? -15.258 8.859 3.977 1 89.12 348 LEU B N 1
ATOM 6544 C CA . LEU B 1 348 ? -16.344 9.812 4.121 1 89.12 348 LEU B CA 1
ATOM 6545 C C . LEU B 1 348 ? -17.688 9.164 3.779 1 89.12 348 LEU B C 1
ATOM 6547 O O . LEU B 1 348 ? -18.688 9.414 4.453 1 89.12 348 LEU B O 1
ATOM 6551 N N . ILE B 1 349 ? -17.719 8.359 2.729 1 85.12 349 ILE B N 1
ATOM 6552 C CA . ILE B 1 349 ? -18.938 7.637 2.352 1 85.12 349 ILE B CA 1
ATOM 6553 C C . ILE B 1 349 ? -19.359 6.703 3.484 1 85.12 349 ILE B C 1
ATOM 6555 O O . ILE B 1 349 ? -20.531 6.621 3.824 1 85.12 349 ILE B O 1
ATOM 6559 N N . ARG B 1 350 ? -18.406 6.062 4.051 1 84.06 350 ARG B N 1
ATOM 6560 C CA . ARG B 1 350 ? -18.672 5.121 5.133 1 84.06 350 ARG B CA 1
ATOM 6561 C C . ARG B 1 350 ? -19.344 5.816 6.312 1 84.06 350 ARG B C 1
ATOM 6563 O O . ARG B 1 350 ? -20.156 5.211 7.023 1 84.06 350 ARG B O 1
ATOM 6570 N N . PHE B 1 351 ? -19.016 7.078 6.492 1 87.88 351 PHE B N 1
ATOM 6571 C CA . PHE B 1 351 ? -19.562 7.824 7.621 1 87.88 351 PHE B CA 1
ATOM 6572 C C . PHE B 1 351 ? -20.812 8.594 7.207 1 87.88 351 PHE B C 1
ATOM 6574 O O . PHE B 1 351 ? -21.297 9.453 7.949 1 87.88 351 PHE B O 1
ATOM 6581 N N . GLY B 1 352 ? -21.328 8.375 6.008 1 83.88 352 GLY B N 1
ATOM 6582 C CA . GLY B 1 352 ? -22.609 8.93 5.578 1 83.88 352 GLY B CA 1
ATOM 6583 C C . GLY B 1 352 ? -22.484 10.336 5.016 1 83.88 352 GLY B C 1
ATOM 6584 O O . GLY B 1 352 ? -23.453 11.102 5.039 1 83.88 352 GLY B O 1
ATOM 6585 N N . LEU B 1 353 ? -21.344 10.703 4.504 1 87.88 353 LEU B N 1
ATOM 6586 C CA . LEU B 1 353 ? -21.125 12.055 4.008 1 87.88 353 LEU B CA 1
ATOM 6587 C C . LEU B 1 353 ? -21.125 12.086 2.484 1 87.88 353 LEU B C 1
ATOM 6589 O O . LEU B 1 353 ? -20.578 13.008 1.88 1 87.88 353 LEU B O 1
ATOM 6593 N N . ALA B 1 354 ? -21.703 11.094 1.855 1 83.19 354 ALA B N 1
ATOM 6594 C CA . ALA B 1 354 ? -21.688 10.945 0.402 1 83.19 354 ALA B CA 1
ATOM 6595 C C . ALA B 1 354 ? -22.297 12.172 -0.279 1 83.19 354 ALA B C 1
ATOM 6597 O O . ALA B 1 354 ? -21.812 12.617 -1.318 1 83.19 354 ALA B O 1
ATOM 6598 N N . GLU B 1 355 ? -23.344 12.703 0.244 1 80.56 355 GLU B N 1
ATOM 6599 C CA . GLU B 1 355 ? -24.047 13.82 -0.375 1 80.56 355 GLU B CA 1
ATOM 6600 C C . GLU B 1 355 ? -23.172 15.062 -0.433 1 80.56 355 GLU B C 1
ATOM 6602 O O . GLU B 1 355 ? -23.234 15.828 -1.398 1 80.56 355 GLU B O 1
ATOM 6607 N N . SER B 1 356 ? -22.391 15.219 0.585 1 83 356 SER B N 1
ATOM 6608 C CA . SER B 1 356 ? -21.562 16.422 0.642 1 83 356 SER B CA 1
ATOM 6609 C C . SER B 1 356 ? -20.312 16.266 -0.227 1 83 356 SER B C 1
ATOM 6611 O O . SER B 1 356 ? -19.781 17.266 -0.721 1 83 356 SER B O 1
ATOM 6613 N N . ILE B 1 357 ? -19.891 15.062 -0.463 1 81.38 357 ILE B N 1
ATOM 6614 C CA . ILE B 1 357 ? -18.734 14.812 -1.306 1 81.38 357 ILE B CA 1
ATOM 6615 C C . ILE B 1 357 ? -19.016 15.266 -2.734 1 81.38 357 ILE B C 1
ATOM 6617 O O . ILE B 1 357 ? -18.156 15.836 -3.402 1 81.38 357 ILE B O 1
ATOM 6621 N N . SER B 1 358 ? -20.172 14.992 -3.125 1 73.88 358 SER B N 1
ATOM 6622 C CA . SER B 1 358 ? -20.562 15.312 -4.492 1 73.88 358 SER B CA 1
ATOM 6623 C C . SER B 1 358 ? -20.5 16.812 -4.742 1 73.88 358 SER B C 1
ATOM 6625 O O . SER B 1 358 ? -20.172 17.25 -5.844 1 73.88 358 SER B O 1
ATOM 6627 N N . ALA B 1 359 ? -20.703 17.562 -3.689 1 71.31 359 ALA B N 1
ATOM 6628 C CA . ALA B 1 359 ? -20.672 19.016 -3.82 1 71.31 359 ALA B CA 1
ATOM 6629 C C . ALA B 1 359 ? -19.234 19.531 -3.869 1 71.31 359 ALA B C 1
ATOM 6631 O O . ALA B 1 359 ? -18.969 20.609 -4.414 1 71.31 359 ALA B O 1
ATOM 6632 N N . MET B 1 360 ? -18.312 18.719 -3.379 1 74.44 360 MET B N 1
ATOM 6633 C CA . MET B 1 360 ? -16.922 19.141 -3.248 1 74.44 360 MET B CA 1
ATOM 6634 C C . MET B 1 360 ? -16.078 18.641 -4.422 1 74.44 360 MET B C 1
ATOM 6636 O O . MET B 1 360 ? -15.031 19.203 -4.73 1 74.44 360 MET B O 1
ATOM 6640 N N . GLU B 1 361 ? -16.484 17.594 -5.07 1 72.06 361 GLU B N 1
ATOM 6641 C CA . GLU B 1 361 ? -15.719 16.922 -6.105 1 72.06 361 GLU B CA 1
ATOM 6642 C C . GLU B 1 361 ? -15.273 17.906 -7.191 1 72.06 361 GLU B C 1
ATOM 6644 O O . GLU B 1 361 ? -14.234 17.703 -7.82 1 72.06 361 GLU B O 1
ATOM 6649 N N . GLY B 1 362 ? -16.047 18.938 -7.336 1 68.62 362 GLY B N 1
ATOM 6650 C CA . GLY B 1 362 ? -15.734 19.859 -8.414 1 68.62 362 GLY B CA 1
ATOM 6651 C C . GLY B 1 362 ? -14.852 21.016 -7.973 1 68.62 362 GLY B C 1
ATOM 6652 O O . GLY B 1 362 ? -14.422 21.828 -8.797 1 68.62 362 GLY B O 1
ATOM 6653 N N . ARG B 1 363 ? -14.531 20.938 -6.695 1 70.19 363 ARG B N 1
ATOM 6654 C CA . ARG B 1 363 ? -13.719 22.047 -6.215 1 70.19 363 ARG B CA 1
ATOM 6655 C C . ARG B 1 363 ? -12.25 21.844 -6.598 1 70.19 363 ARG B C 1
ATOM 6657 O O . ARG B 1 363 ? -11.719 20.75 -6.484 1 70.19 363 ARG B O 1
ATOM 6664 N N . ARG B 1 364 ? -11.68 22.828 -7.188 1 66 364 ARG B N 1
ATOM 6665 C CA . ARG B 1 364 ? -10.312 22.75 -7.703 1 66 364 ARG B CA 1
ATOM 6666 C C . ARG B 1 364 ? -9.297 23.016 -6.598 1 66 364 ARG B C 1
ATOM 6668 O O . ARG B 1 364 ? -9.555 23.781 -5.676 1 66 364 ARG B O 1
ATOM 6675 N N . GLY B 1 365 ? -8.227 22.312 -6.66 1 64.69 365 GLY B N 1
ATOM 6676 C CA . GLY B 1 365 ? -7.016 22.625 -5.922 1 64.69 365 GLY B CA 1
ATOM 6677 C C . GLY B 1 365 ? -7.047 22.141 -4.484 1 64.69 365 GLY B C 1
ATOM 6678 O O . GLY B 1 365 ? -6.285 22.625 -3.645 1 64.69 365 GLY B O 1
ATOM 6679 N N . THR B 1 366 ? -8.031 21.312 -4.16 1 74.44 366 THR B N 1
ATOM 6680 C CA . THR B 1 366 ? -8.086 20.922 -2.758 1 74.44 366 THR B CA 1
ATOM 6681 C C . THR B 1 366 ? -8.555 19.484 -2.621 1 74.44 366 THR B C 1
ATOM 6683 O O . THR B 1 366 ? -9.273 18.969 -3.484 1 74.44 366 THR B O 1
ATOM 6686 N N . GLY B 1 367 ? -8.016 18.812 -1.624 1 83 367 GLY B N 1
ATOM 6687 C CA . GLY B 1 367 ? -8.547 17.516 -1.242 1 83 367 GLY B CA 1
ATOM 6688 C C . GLY B 1 367 ? -9.812 17.609 -0.415 1 83 367 GLY B C 1
ATOM 6689 O O . GLY B 1 367 ? -10.25 18.719 -0.06 1 83 367 GLY B O 1
ATOM 6690 N N . PHE B 1 368 ? -10.43 16.562 -0.198 1 82.25 368 PHE B N 1
ATOM 6691 C CA . PHE B 1 368 ? -11.656 16.516 0.588 1 82.25 368 PHE B CA 1
ATOM 6692 C C . PHE B 1 368 ? -11.391 16.922 2.033 1 82.25 368 PHE B C 1
ATOM 6694 O O . PHE B 1 368 ? -12.125 17.719 2.602 1 82.25 368 PHE B O 1
ATOM 6701 N N . MET B 1 369 ? -10.312 16.438 2.531 1 86.94 369 MET B N 1
ATOM 6702 C CA . MET B 1 369 ? -10.055 16.656 3.951 1 86.94 369 MET B CA 1
ATOM 6703 C C . MET B 1 369 ? -9.43 18.016 4.188 1 86.94 369 MET B C 1
ATOM 6705 O O . MET B 1 369 ? -9.477 18.547 5.305 1 86.94 369 MET B O 1
ATOM 6709 N N . GLU B 1 370 ? -8.891 18.547 3.158 1 85.06 370 GLU B N 1
ATOM 6710 C CA . GLU B 1 370 ? -8.352 19.891 3.299 1 85.06 370 GLU B CA 1
ATOM 6711 C C . GLU B 1 370 ? -9.453 20.891 3.676 1 85.06 370 GLU B C 1
ATOM 6713 O O . GLU B 1 370 ? -9.188 21.875 4.352 1 85.06 370 GLU B O 1
ATOM 6718 N N . ARG B 1 371 ? -10.656 20.562 3.291 1 83.31 371 ARG B N 1
ATOM 6719 C CA . ARG B 1 371 ? -11.773 21.453 3.588 1 83.31 371 ARG B CA 1
ATOM 6720 C C . ARG B 1 371 ? -12.898 20.703 4.301 1 83.31 371 ARG B C 1
ATOM 6722 O O . ARG B 1 371 ? -14.078 20.906 4 1 83.31 371 ARG B O 1
ATOM 672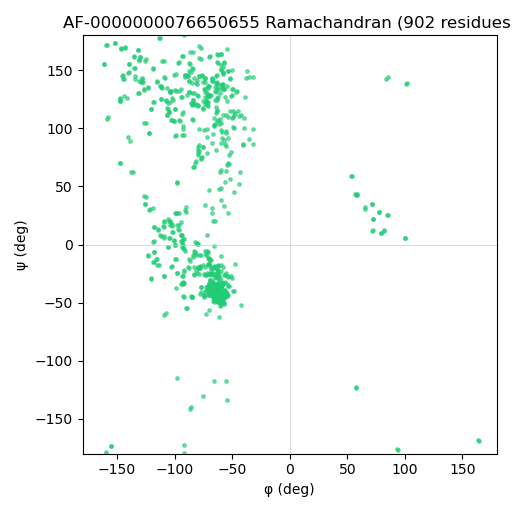9 N N . LEU B 1 372 ? -12.484 19.922 5.148 1 90.44 372 LEU B N 1
ATOM 6730 C CA . LEU B 1 372 ? -13.352 18.969 5.816 1 90.44 372 LEU B CA 1
ATOM 6731 C C . LEU B 1 372 ? -14.547 19.672 6.465 1 90.44 372 LEU B C 1
ATOM 6733 O O . LEU B 1 372 ? -15.688 19.25 6.305 1 90.44 372 LEU B O 1
ATOM 6737 N N . PRO B 1 373 ? -14.352 20.812 7.16 1 90.88 373 PRO B N 1
ATOM 6738 C CA . PRO B 1 373 ? -15.5 21.453 7.789 1 90.88 373 PRO B CA 1
ATOM 6739 C C . PRO B 1 373 ? -16.547 21.922 6.777 1 90.88 373 PRO B C 1
ATOM 6741 O O . PRO B 1 373 ? -17.734 22 7.098 1 90.88 373 PRO B O 1
ATOM 6744 N N . HIS B 1 374 ? -16.141 22.156 5.621 1 88.62 374 HIS B N 1
ATOM 6745 C CA . HIS B 1 374 ? -17.047 22.688 4.609 1 88.62 374 HIS B CA 1
ATOM 6746 C C . HIS B 1 374 ? -18.031 21.625 4.137 1 88.62 374 HIS B C 1
ATOM 6748 O O . HIS B 1 374 ? -19.016 21.938 3.453 1 88.62 374 HIS B O 1
ATOM 6754 N N . LEU B 1 375 ? -17.844 20.438 4.531 1 90.81 375 LEU B N 1
ATOM 6755 C CA . LEU B 1 375 ? -18.75 19.359 4.184 1 90.81 375 LEU B CA 1
ATOM 6756 C C . LEU B 1 375 ? -20.094 19.516 4.898 1 90.81 375 LEU B C 1
ATOM 6758 O O . LEU B 1 375 ? -21.078 18.875 4.543 1 90.81 375 LEU B O 1
ATOM 6762 N N . ILE B 1 376 ? -20.125 20.422 5.875 1 93.94 376 ILE B N 1
ATOM 6763 C CA . ILE B 1 376 ? -21.375 20.594 6.609 1 93.94 376 ILE B CA 1
ATOM 6764 C C . ILE B 1 376 ? -21.906 22.016 6.422 1 93.94 376 ILE B C 1
ATOM 6766 O O . ILE B 1 376 ? -22.641 22.516 7.266 1 93.94 376 ILE B O 1
ATOM 6770 N N . THR B 1 377 ? -21.406 22.719 5.465 1 93 377 THR B N 1
ATOM 6771 C CA . THR B 1 377 ? -22.031 23.984 5.109 1 93 377 THR B CA 1
ATOM 6772 C C . THR B 1 377 ? -23.453 23.766 4.613 1 93 377 THR B C 1
ATOM 6774 O O . THR B 1 377 ? -23.844 22.625 4.316 1 93 377 THR B O 1
ATOM 6777 N N . LYS B 1 378 ? -24.203 24.906 4.605 1 91.88 378 LYS B N 1
ATOM 6778 C CA . LYS B 1 378 ? -25.562 24.797 4.062 1 91.88 378 LYS B CA 1
ATOM 6779 C C . LYS B 1 378 ? -25.531 24.312 2.617 1 91.88 378 LYS B C 1
ATOM 6781 O O . LYS B 1 378 ? -24.688 24.734 1.828 1 91.88 378 LYS B O 1
ATOM 6786 N N . PRO B 1 379 ? -26.359 23.359 2.244 1 90.88 379 PRO B N 1
ATOM 6787 C CA . PRO B 1 379 ? -27.516 22.828 2.986 1 90.88 379 PRO B CA 1
ATOM 6788 C C . PRO B 1 379 ? -27.188 21.547 3.746 1 90.88 379 PRO B C 1
ATOM 6790 O O . PRO B 1 379 ? -28.094 20.828 4.16 1 90.88 379 PRO B O 1
ATOM 6793 N N . HIS B 1 380 ? -25.953 21.25 3.951 1 91.25 380 HIS B N 1
ATOM 6794 C CA . HIS B 1 380 ? -25.594 19.953 4.508 1 91.25 380 HIS B CA 1
ATOM 6795 C C . HIS B 1 380 ? -25.312 20.047 6.004 1 91.25 380 HIS B C 1
ATOM 6797 O O . HIS B 1 380 ? -24.578 19.219 6.562 1 91.25 380 HIS B O 1
ATOM 6803 N N . SER B 1 381 ? -25.891 20.984 6.668 1 94 381 SER B N 1
ATOM 6804 C CA . SER B 1 381 ? -25.672 21.219 8.094 1 94 381 SER B CA 1
ATOM 6805 C C . SER B 1 381 ? -26.125 20.016 8.922 1 94 381 SER B C 1
ATOM 6807 O O . SER B 1 381 ? -25.578 19.75 9.992 1 94 381 SER B O 1
ATOM 6809 N N . VAL B 1 382 ? -27.078 19.266 8.391 1 93.38 382 VAL B N 1
ATOM 6810 C CA . VAL B 1 382 ? -27.672 18.125 9.102 1 93.38 382 VAL B CA 1
ATOM 6811 C C . VAL B 1 382 ? -26.656 17.016 9.234 1 93.38 382 VAL B C 1
ATOM 6813 O O . VAL B 1 382 ? -26.797 16.125 10.078 1 93.38 382 VAL B O 1
ATOM 6816 N N . LEU B 1 383 ? -25.531 17.094 8.5 1 93 383 LEU B N 1
ATOM 6817 C CA . LEU B 1 383 ? -24.531 16.031 8.492 1 93 383 LEU B CA 1
ATOM 6818 C C . LEU B 1 383 ? -23.453 16.297 9.539 1 93 383 LEU B C 1
ATOM 6820 O O . LEU B 1 383 ? -22.5 15.539 9.664 1 93 383 LEU B O 1
ATOM 6824 N N . ALA B 1 384 ? -23.562 17.328 10.375 1 95.38 384 ALA B N 1
ATOM 6825 C CA . ALA B 1 384 ? -22.578 17.688 11.383 1 95.38 384 ALA B CA 1
ATOM 6826 C C . ALA B 1 384 ? -22.297 16.531 12.32 1 95.38 384 ALA B C 1
ATOM 6828 O O . ALA B 1 384 ? -21.141 16.234 12.633 1 95.38 384 ALA B O 1
ATOM 6829 N N . PRO B 1 385 ? -23.328 15.742 12.719 1 95.06 385 PRO B N 1
ATOM 6830 C CA . PRO B 1 385 ? -23.016 14.609 13.594 1 95.06 385 PRO B CA 1
ATOM 6831 C C . PRO B 1 385 ? -22.172 13.547 12.906 1 95.06 385 PRO B C 1
ATOM 6833 O O . PRO B 1 385 ? -21.328 12.914 13.555 1 95.06 385 PRO B O 1
ATOM 6836 N N . ASN B 1 386 ? -22.359 13.359 11.633 1 92.56 386 ASN B N 1
ATOM 6837 C CA . ASN B 1 386 ? -21.562 12.398 10.883 1 92.56 386 ASN B CA 1
ATOM 6838 C C . ASN B 1 386 ? -20.094 12.836 10.805 1 92.56 386 ASN B C 1
ATOM 6840 O O . ASN B 1 386 ? -19.188 12.008 10.93 1 92.56 386 ASN B O 1
ATOM 6844 N N . LEU B 1 387 ? -19.953 14.117 10.578 1 94.56 387 LEU B N 1
ATOM 6845 C CA . LEU B 1 387 ? -18.594 14.648 10.484 1 94.56 387 LEU B CA 1
ATOM 6846 C C . LEU B 1 387 ? -17.906 14.578 11.844 1 94.56 387 LEU B C 1
ATOM 6848 O O . LEU B 1 387 ? -16.703 14.297 11.914 1 94.56 387 LEU B O 1
ATOM 6852 N N . ILE B 1 388 ? -18.641 14.867 12.898 1 95.12 388 ILE B N 1
ATOM 6853 C CA . ILE B 1 388 ? -18.125 14.766 14.258 1 95.12 388 ILE B CA 1
ATOM 6854 C C . ILE B 1 388 ? -17.656 13.336 14.531 1 95.12 388 ILE B C 1
ATOM 6856 O O . ILE B 1 388 ? -16.531 13.117 15 1 95.12 388 ILE B O 1
ATOM 6860 N N . ALA B 1 389 ? -18.469 12.391 14.148 1 91.81 389 ALA B N 1
ATOM 6861 C CA . ALA B 1 389 ? -18.125 10.984 14.336 1 91.81 389 ALA B CA 1
ATOM 6862 C C . ALA B 1 389 ? -16.859 10.609 13.562 1 91.81 389 ALA B C 1
ATOM 6864 O O . ALA B 1 389 ? -16.016 9.859 14.055 1 91.81 389 ALA B O 1
ATOM 6865 N N . PHE B 1 390 ? -16.781 11.125 12.375 1 91.88 390 PHE B N 1
ATOM 6866 C CA . PHE B 1 390 ? -15.609 10.891 11.531 1 91.88 390 PHE B CA 1
ATOM 6867 C C . PHE B 1 390 ? -14.344 11.414 12.203 1 91.88 390 PHE B C 1
ATOM 6869 O O . PHE B 1 390 ? -13.359 10.688 12.336 1 91.88 390 PHE B O 1
ATOM 6876 N N . CYS B 1 391 ? -14.367 12.625 12.664 1 93.25 391 CYS B N 1
ATOM 6877 C CA . CYS B 1 391 ? -13.203 13.258 13.281 1 93.25 391 CYS B CA 1
ATOM 6878 C C . CYS B 1 391 ? -12.812 12.547 14.57 1 93.25 391 CYS B C 1
ATOM 6880 O O . CYS B 1 391 ? -11.625 12.328 14.828 1 93.25 391 CYS B O 1
ATOM 6882 N N . GLN B 1 392 ? -13.805 12.133 15.328 1 91.25 392 GLN B N 1
ATOM 6883 C CA . GLN B 1 392 ? -13.531 11.445 16.594 1 91.25 392 GLN B CA 1
ATOM 6884 C C . GLN B 1 392 ? -12.914 10.07 16.344 1 91.25 392 GLN B C 1
ATOM 6886 O O . GLN B 1 392 ? -11.961 9.68 17.016 1 91.25 392 GLN B O 1
ATOM 6891 N N . SER B 1 393 ? -13.414 9.43 15.32 1 88.56 393 SER B N 1
ATOM 6892 C CA . SER B 1 393 ? -12.961 8.07 15.023 1 88.56 393 SER B CA 1
ATOM 6893 C C . SER B 1 393 ? -11.508 8.055 14.57 1 88.56 393 SER B C 1
ATOM 6895 O O . SER B 1 393 ? -10.766 7.113 14.859 1 88.56 393 SER B O 1
ATOM 6897 N N . TYR B 1 394 ? -11.133 9.117 13.922 1 90.38 394 TYR B N 1
ATOM 6898 C CA . TYR B 1 394 ? -9.781 9.141 13.375 1 90.38 394 TYR B CA 1
ATOM 6899 C C . TYR B 1 394 ? -8.898 10.117 14.141 1 90.38 394 TYR B C 1
ATOM 6901 O O . TYR B 1 394 ? -7.773 10.406 13.734 1 90.38 394 TYR B O 1
ATOM 6909 N N . SER B 1 395 ? -9.422 10.68 15.219 1 89.94 395 SER B N 1
ATOM 6910 C CA . SER B 1 395 ? -8.703 11.609 16.078 1 89.94 395 SER B CA 1
ATOM 6911 C C . SER B 1 395 ? -8.203 12.812 15.297 1 89.94 395 SER B C 1
ATOM 6913 O O . SER B 1 395 ? -7.035 13.195 15.406 1 89.94 395 SER B O 1
ATOM 6915 N N . LEU B 1 396 ? -9.055 13.281 14.453 1 93.62 396 LEU B N 1
ATOM 6916 C CA . LEU B 1 396 ? -8.758 14.508 13.727 1 93.62 396 LEU B CA 1
ATOM 6917 C C . LEU B 1 396 ? -9.117 15.734 14.555 1 93.62 396 LEU B C 1
ATOM 6919 O O . LEU B 1 396 ? -10.289 16.109 14.641 1 93.62 396 LEU B O 1
ATOM 6923 N N . ARG B 1 397 ? -8.07 16.422 15.047 1 94.38 397 ARG B N 1
ATOM 6924 C CA . ARG B 1 397 ? -8.32 17.516 15.977 1 94.38 397 ARG B CA 1
ATOM 6925 C C . ARG B 1 397 ? -7.719 18.812 15.469 1 94.38 397 ARG B C 1
ATOM 6927 O O . ARG B 1 397 ? -7.941 19.875 16.047 1 94.38 397 ARG B O 1
ATOM 6934 N N . ALA B 1 398 ? -6.961 18.781 14.453 1 94.62 398 ALA B N 1
ATOM 6935 C CA . ALA B 1 398 ? -6.379 19.938 13.789 1 94.62 398 ALA B CA 1
ATOM 6936 C C . ALA B 1 398 ? -6.82 20.016 12.328 1 94.62 398 ALA B C 1
ATOM 6938 O O . ALA B 1 398 ? -6.516 19.109 11.539 1 94.62 398 ALA B O 1
ATOM 6939 N N . LEU B 1 399 ? -7.543 21.078 12.023 1 94.19 399 LEU B N 1
ATOM 6940 C CA . LEU B 1 399 ? -8.172 21.141 10.703 1 94.19 399 LEU B CA 1
ATOM 6941 C C . LEU B 1 399 ? -7.988 22.516 10.078 1 94.19 399 LEU B C 1
ATOM 6943 O O . LEU B 1 399 ? -7.688 23.484 10.773 1 94.19 399 LEU B O 1
ATOM 6947 N N . ARG B 1 400 ? -8.18 22.5 8.805 1 92.81 400 ARG B N 1
ATOM 6948 C CA . ARG B 1 400 ? -8.234 23.766 8.078 1 92.81 400 ARG B CA 1
ATOM 6949 C C . ARG B 1 400 ? -9.672 24.25 7.926 1 92.81 400 ARG B C 1
ATOM 6951 O O . ARG B 1 400 ? -10.578 23.453 7.668 1 92.81 400 ARG B O 1
ATOM 6958 N N . MET B 1 401 ? -9.852 25.484 8.203 1 91.19 401 MET B N 1
ATOM 6959 C CA . MET B 1 401 ? -11.117 26.172 7.965 1 91.19 401 MET B CA 1
ATOM 6960 C C . MET B 1 401 ? -10.867 27.609 7.52 1 91.19 401 MET B C 1
ATOM 6962 O O . MET B 1 401 ? -10.227 28.391 8.227 1 91.19 401 MET B O 1
ATOM 6966 N N . ASP B 1 402 ? -11.469 27.969 6.43 1 85.75 402 ASP B N 1
ATOM 6967 C CA . ASP B 1 402 ? -11.094 29.234 5.816 1 85.75 402 ASP B CA 1
ATOM 6968 C C . ASP B 1 402 ? -12.016 30.359 6.277 1 85.75 402 ASP B C 1
ATOM 6970 O O . ASP B 1 402 ? -11.625 31.531 6.277 1 85.75 402 ASP B O 1
ATOM 6974 N N . ASN B 1 403 ? -13.18 30.047 6.48 1 89.12 403 ASN B N 1
ATOM 6975 C CA . ASN B 1 403 ? -14.164 31.047 6.879 1 89.12 403 ASN B CA 1
ATOM 6976 C C . ASN B 1 403 ? -15.375 30.406 7.559 1 89.12 403 ASN B C 1
ATOM 6978 O O . ASN B 1 403 ? -15.461 29.188 7.648 1 89.12 403 ASN B O 1
ATOM 6982 N N . MET B 1 404 ? -16.156 31.344 8.055 1 90.81 404 MET B N 1
ATOM 6983 C CA . MET B 1 404 ? -17.391 30.875 8.68 1 90.81 404 MET B CA 1
ATOM 6984 C C . MET B 1 404 ? -18.594 31.125 7.766 1 90.81 404 MET B C 1
ATOM 6986 O O . MET B 1 404 ? -19.734 31.031 8.203 1 90.81 404 MET B O 1
ATOM 6990 N N . ASP B 1 405 ? -18.297 31.297 6.535 1 90 405 ASP B N 1
ATOM 6991 C CA . ASP B 1 405 ? -19.375 31.625 5.617 1 90 405 ASP B CA 1
ATOM 6992 C C . ASP B 1 405 ? -20.25 30.406 5.328 1 90 405 ASP B C 1
ATOM 6994 O O . ASP B 1 405 ? -19.75 29.281 5.234 1 90 405 ASP B O 1
ATOM 6998 N N . ASN B 1 406 ? -21.484 30.562 5.25 1 91.44 406 ASN B N 1
ATOM 6999 C CA . ASN B 1 406 ? -22.469 29.594 4.77 1 91.44 406 ASN B CA 1
ATOM 7000 C C . ASN B 1 406 ? -22.656 28.453 5.758 1 91.44 406 ASN B C 1
ATOM 7002 O O . ASN B 1 406 ? -23.219 27.406 5.406 1 91.44 406 ASN B O 1
ATOM 7006 N N . PHE B 1 407 ? -22.125 28.609 6.945 1 95.06 407 PHE B N 1
ATOM 7007 C CA . PHE B 1 407 ? -22.406 27.625 7.992 1 95.06 407 PHE B CA 1
ATOM 7008 C C . PHE B 1 407 ? -23.672 27.984 8.742 1 95.06 407 PHE B C 1
ATOM 7010 O O . PHE B 1 407 ? -23.969 29.172 8.953 1 95.06 407 PHE B O 1
ATOM 7017 N N . GLU B 1 408 ? -24.438 27 9.055 1 95.69 408 GLU B N 1
ATOM 7018 C CA . GLU B 1 408 ? -25.344 27.188 10.172 1 95.69 408 GLU B CA 1
ATOM 7019 C C . GLU B 1 408 ? -24.594 27.297 11.492 1 95.69 408 GLU B C 1
ATOM 7021 O O . GLU B 1 408 ? -23.797 26.422 11.828 1 95.69 408 GLU B O 1
ATOM 7026 N N . GLU B 1 409 ? -24.859 28.328 12.281 1 93.56 409 GLU B N 1
ATOM 7027 C CA . GLU B 1 409 ? -24.078 28.625 13.477 1 93.56 409 GLU B CA 1
ATOM 7028 C C . GLU B 1 409 ? -24.109 27.453 14.461 1 93.56 409 GLU B C 1
ATOM 7030 O O . GLU B 1 409 ? -23.078 27.078 15.016 1 93.56 409 GLU B O 1
ATOM 7035 N N . SER B 1 410 ? -25.234 26.891 14.625 1 92.12 410 SER B N 1
ATOM 7036 C CA . SER B 1 410 ? -25.375 25.812 15.586 1 92.12 410 SER B CA 1
ATOM 7037 C C . SER B 1 410 ? -24.609 24.562 15.125 1 92.12 410 SER B C 1
ATOM 7039 O O . SER B 1 410 ? -24.031 23.859 15.945 1 92.12 410 SER B O 1
ATOM 7041 N N . ALA B 1 411 ? -24.609 24.328 13.859 1 94.88 411 ALA B N 1
ATOM 7042 C CA . ALA B 1 411 ? -23.891 23.172 13.312 1 94.88 411 ALA B CA 1
ATOM 7043 C C . ALA B 1 411 ? -22.375 23.359 13.461 1 94.88 411 ALA B C 1
ATOM 7045 O O . ALA B 1 411 ? -21.672 22.406 13.789 1 94.88 411 ALA B O 1
ATOM 7046 N N . LEU B 1 412 ? -21.969 24.562 13.195 1 95.44 412 LEU B N 1
ATOM 7047 C CA . LEU B 1 412 ? -20.531 24.844 13.32 1 95.44 412 LEU B CA 1
ATOM 7048 C C . LEU B 1 412 ? -20.094 24.766 14.773 1 95.44 412 LEU B C 1
ATOM 7050 O O . LEU B 1 412 ? -19.031 24.188 15.07 1 95.44 412 LEU B O 1
ATOM 7054 N N . ASP B 1 413 ? -20.891 25.297 15.672 1 94.25 413 ASP B N 1
ATOM 7055 C CA . ASP B 1 413 ? -20.609 25.188 17.094 1 94.25 413 ASP B CA 1
ATOM 7056 C C . ASP B 1 413 ? -20.484 23.719 17.516 1 94.25 413 ASP B C 1
ATOM 7058 O O . ASP B 1 413 ? -19.516 23.328 18.172 1 94.25 413 ASP B O 1
ATOM 7062 N N . SER B 1 414 ? -21.5 23.016 17.125 1 93.94 414 SER B N 1
ATOM 7063 C CA . SER B 1 414 ? -21.516 21.594 17.469 1 93.94 414 SER B CA 1
ATOM 7064 C C . SER B 1 414 ? -20.281 20.875 16.938 1 93.94 414 SER B C 1
ATOM 7066 O O . SER B 1 414 ? -19.672 20.062 17.641 1 93.94 414 SER B O 1
ATOM 7068 N N . PHE B 1 415 ? -19.906 21.203 15.773 1 96 415 PHE B N 1
ATOM 7069 C CA . PHE B 1 415 ? -18.75 20.547 15.148 1 96 415 PHE B CA 1
ATOM 7070 C C . PHE B 1 415 ? -17.469 20.891 15.891 1 96 415 PHE B C 1
ATOM 7072 O O . PHE B 1 415 ? -16.672 20 16.219 1 96 415 PHE B O 1
ATOM 7079 N N . LEU B 1 416 ? -17.281 22.094 16.141 1 95.38 416 LEU B N 1
ATOM 7080 C CA . LEU B 1 416 ? -16.047 22.547 16.781 1 95.38 416 LEU B CA 1
ATOM 7081 C C . LEU B 1 416 ? -15.961 22.047 18.219 1 95.38 416 LEU B C 1
ATOM 7083 O O . LEU B 1 416 ? -14.883 21.672 18.688 1 95.38 416 LEU B O 1
ATOM 7087 N N . ILE B 1 417 ? -17.078 21.969 18.906 1 93.44 417 ILE B N 1
ATOM 7088 C CA . ILE B 1 417 ? -17.094 21.656 20.328 1 93.44 417 ILE B CA 1
ATOM 7089 C C . ILE B 1 417 ? -17.203 20.141 20.516 1 93.44 417 ILE B C 1
ATOM 7091 O O . ILE B 1 417 ? -16.312 19.516 21.109 1 93.44 417 ILE B O 1
ATOM 7095 N N . ASP B 1 418 ? -18.219 19.531 19.906 1 92.06 418 ASP B N 1
ATOM 7096 C CA . ASP B 1 418 ? -18.453 18.109 20.078 1 92.06 418 ASP B CA 1
ATOM 7097 C C . ASP B 1 418 ? -17.438 17.281 19.312 1 92.06 418 ASP B C 1
ATOM 7099 O O . ASP B 1 418 ? -17.156 16.125 19.656 1 92.06 418 ASP B O 1
ATOM 7103 N N . GLY B 1 419 ? -16.938 17.891 18.281 1 93 419 GLY B N 1
ATOM 7104 C CA . GLY B 1 419 ? -15.891 17.219 17.531 1 93 419 GLY B CA 1
ATOM 7105 C C . GLY B 1 419 ? -14.539 17.281 18.219 1 93 419 GLY B C 1
ATOM 7106 O O . GLY B 1 419 ? -13.586 16.641 17.766 1 93 419 GLY B O 1
ATOM 7107 N N . ASP B 1 420 ? -14.43 18.031 19.234 1 92.75 420 ASP B N 1
ATOM 7108 C CA . ASP B 1 420 ? -13.203 18.219 20 1 92.75 420 ASP B CA 1
ATOM 7109 C C . ASP B 1 420 ? -12.078 18.75 19.109 1 92.75 420 ASP B C 1
ATOM 7111 O O . ASP B 1 420 ? -10.984 18.188 19.094 1 92.75 420 ASP B O 1
ATOM 7115 N N . ILE B 1 421 ? -12.438 19.703 18.266 1 94.62 421 ILE B N 1
ATOM 7116 C CA . ILE B 1 421 ? -11.43 20.344 17.422 1 94.62 421 ILE B CA 1
ATOM 7117 C C . ILE B 1 421 ? -10.531 21.234 18.266 1 94.62 421 ILE B C 1
ATOM 7119 O O . ILE B 1 421 ? -11 22.188 18.891 1 94.62 421 ILE B O 1
ATOM 7123 N N . LYS B 1 422 ? -9.305 20.922 18.266 1 95.5 422 LYS B N 1
ATOM 7124 C CA . LYS B 1 422 ? -8.375 21.641 19.141 1 95.5 422 LYS B CA 1
ATOM 7125 C C . LYS B 1 422 ? -7.75 22.828 18.422 1 95.5 422 LYS B C 1
ATOM 7127 O O . LYS B 1 422 ? -7.449 23.844 19.047 1 95.5 422 LYS B O 1
ATOM 7132 N N . MET B 1 423 ? -7.566 22.625 17.141 1 95.94 423 MET B N 1
ATOM 7133 C CA . MET B 1 423 ? -6.844 23.656 16.406 1 95.94 423 MET B CA 1
ATOM 7134 C C . MET B 1 423 ? -7.395 23.812 15 1 95.94 423 MET B C 1
ATOM 7136 O O . MET B 1 423 ? -7.766 22.828 14.359 1 95.94 423 MET B O 1
ATOM 7140 N N . LEU B 1 424 ? -7.43 25.016 14.578 1 95.38 424 LEU B N 1
ATOM 7141 C CA . LEU B 1 424 ? -7.492 25.344 13.156 1 95.38 424 LEU B CA 1
ATOM 7142 C C . LEU B 1 424 ? -6.125 25.781 12.641 1 95.38 424 LEU B C 1
ATOM 7144 O O . LEU B 1 424 ? -5.496 26.672 13.195 1 95.38 424 LEU B O 1
ATOM 7148 N N . VAL B 1 425 ? -5.609 25.156 11.57 1 92.5 425 VAL B N 1
ATOM 7149 C CA . VAL B 1 425 ? -4.164 25.172 11.383 1 92.5 425 VAL B CA 1
ATOM 7150 C C . VAL B 1 425 ? -3.82 25.922 10.102 1 92.5 425 VAL B C 1
ATOM 7152 O O . VAL B 1 425 ? -2.66 26.281 9.875 1 92.5 425 VAL B O 1
ATOM 7155 N N . SER B 1 426 ? -4.648 26.234 9.242 1 85.62 426 SER B N 1
ATOM 7156 C CA . SER B 1 426 ? -4.352 26.953 8.008 1 85.62 426 SER B CA 1
ATOM 7157 C C . SER B 1 426 ? -5.52 27.844 7.59 1 85.62 426 SER B C 1
ATOM 7159 O O . SER B 1 426 ? -6.645 27.375 7.426 1 85.62 426 SER B O 1
ATOM 7161 N N . GLY B 1 427 ? -5.148 29.109 7.449 1 83.75 427 GLY B N 1
ATOM 7162 C CA . GLY B 1 427 ? -6.176 30.047 7.016 1 83.75 427 GLY B CA 1
ATOM 7163 C C . GLY B 1 427 ? -7.297 30.219 8.023 1 83.75 427 GLY B C 1
ATOM 7164 O O . GLY B 1 427 ? -8.43 30.516 7.652 1 83.75 427 GLY B O 1
ATOM 7165 N N . ALA B 1 428 ? -6.973 30.078 9.234 1 90.81 428 ALA B N 1
ATOM 7166 C CA . ALA B 1 428 ? -8.008 30.062 10.266 1 90.81 428 ALA B CA 1
ATOM 7167 C C . ALA B 1 428 ? -8.641 31.438 10.438 1 90.81 428 ALA B C 1
ATOM 7169 O O . ALA B 1 428 ? -7.934 32.438 10.609 1 90.81 428 ALA B O 1
ATOM 7170 N N . PRO B 1 429 ? -9.945 31.422 10.375 1 91.94 429 PRO B N 1
ATOM 7171 C CA . PRO B 1 429 ? -10.609 32.656 10.781 1 91.94 429 PRO B CA 1
ATOM 7172 C C . PRO B 1 429 ? -10.508 32.938 12.273 1 91.94 429 PRO B C 1
ATOM 7174 O O . PRO B 1 429 ? -10.133 32.031 13.039 1 91.94 429 PRO B O 1
ATOM 7177 N N . ASP B 1 430 ? -10.758 34.188 12.617 1 93.06 430 ASP B N 1
ATOM 7178 C CA . ASP B 1 430 ? -10.773 34.5 14.039 1 93.06 430 ASP B CA 1
ATOM 7179 C C . ASP B 1 430 ? -12.047 34 14.703 1 93.06 430 ASP B C 1
ATOM 7181 O O . ASP B 1 430 ? -12.977 34.75 14.953 1 93.06 430 ASP B O 1
ATOM 7185 N N . ILE B 1 431 ? -12.008 32.75 15.055 1 94.69 431 ILE B N 1
ATOM 7186 C CA . ILE B 1 431 ? -13.188 32.094 15.594 1 94.69 431 ILE B CA 1
ATOM 7187 C C . ILE B 1 431 ? -13.539 32.688 16.953 1 94.69 431 ILE B C 1
ATOM 7189 O O . ILE B 1 431 ? -14.711 32.719 17.344 1 94.69 431 ILE B O 1
ATOM 7193 N N . HIS B 1 432 ? -12.586 33.094 17.703 1 94.94 432 HIS B N 1
ATOM 7194 C CA . HIS B 1 432 ? -12.836 33.688 19.016 1 94.94 432 HIS B CA 1
ATOM 7195 C C . HIS B 1 432 ? -13.539 35.031 18.891 1 94.94 432 HIS B C 1
ATOM 7197 O O . HIS B 1 432 ? -14.453 35.344 19.672 1 94.94 432 HIS B O 1
ATOM 7203 N N . LYS B 1 433 ? -13.062 35.781 17.969 1 93.69 433 LYS B N 1
ATOM 7204 C CA . LYS B 1 433 ? -13.781 37.031 17.688 1 93.69 433 LYS B CA 1
ATOM 7205 C C . LYS B 1 433 ? -15.219 36.75 17.266 1 93.69 433 LYS B C 1
ATOM 7207 O O . LYS B 1 433 ? -16.141 37.469 17.625 1 93.69 433 LYS B O 1
ATOM 7212 N N . TRP B 1 434 ? -15.352 35.781 16.422 1 94.5 434 TRP B N 1
ATOM 7213 C CA . TRP B 1 434 ? -16.672 35.375 15.938 1 94.5 434 TRP B CA 1
ATOM 7214 C C . TRP B 1 434 ? -17.594 35.031 17.109 1 94.5 434 TRP B C 1
ATOM 7216 O O . TRP B 1 434 ? -18.75 35.438 17.141 1 94.5 434 TRP B O 1
ATOM 7226 N N . TRP B 1 435 ? -17.109 34.312 18.062 1 94.56 435 TRP B N 1
ATOM 7227 C CA . TRP B 1 435 ? -17.891 33.969 19.25 1 94.56 435 TRP B CA 1
ATOM 7228 C C . TRP B 1 435 ? -18.109 35.219 20.125 1 94.56 435 TRP B C 1
ATOM 7230 O O . TRP B 1 435 ? -19.219 35.438 20.641 1 94.56 435 TRP B O 1
ATOM 7240 N N . ASP B 1 436 ? -17.125 36.031 20.297 1 93.62 436 ASP B N 1
ATOM 7241 C CA . ASP B 1 436 ? -17.234 37.25 21.078 1 93.62 436 ASP B CA 1
ATOM 7242 C C . ASP B 1 436 ? -18.312 38.156 20.531 1 93.62 436 ASP B C 1
ATOM 7244 O O . ASP B 1 436 ? -19.094 38.75 21.281 1 93.62 436 ASP B O 1
ATOM 7248 N N . ASP B 1 437 ? -18.219 38.281 19.234 1 94.25 437 ASP B N 1
ATOM 7249 C CA . ASP B 1 437 ? -19.219 39.125 18.578 1 94.25 437 ASP B CA 1
ATOM 7250 C C . ASP B 1 437 ? -20.641 38.594 18.828 1 94.25 437 ASP B C 1
ATOM 7252 O O . ASP B 1 437 ? -21.562 39.375 19.047 1 94.25 437 ASP B O 1
ATOM 7256 N N . ARG B 1 438 ? -20.797 37.375 18.812 1 93.12 438 ARG B N 1
ATOM 7257 C CA . ARG B 1 438 ? -22.094 36.75 19.047 1 93.12 438 ARG B CA 1
ATOM 7258 C C . ARG B 1 438 ? -22.547 36.938 20.5 1 93.12 438 ARG B C 1
ATOM 7260 O O . ARG B 1 438 ? -23.719 37.219 20.75 1 93.12 438 ARG B O 1
ATOM 7267 N N . ILE B 1 439 ? -21.672 36.781 21.391 1 90.38 439 ILE B N 1
ATOM 7268 C CA . ILE B 1 439 ? -21.953 37 22.797 1 90.38 439 ILE B CA 1
ATOM 7269 C C . ILE B 1 439 ? -22.344 38.469 23.016 1 90.38 439 ILE B C 1
ATOM 7271 O O . ILE B 1 439 ? -23.328 38.75 23.703 1 90.38 439 ILE B O 1
ATOM 7275 N N . LYS B 1 440 ? -21.625 39.344 22.422 1 91.44 440 LYS B N 1
ATOM 7276 C CA . LYS B 1 440 ? -21.906 40.781 22.547 1 91.44 440 LYS B CA 1
ATOM 7277 C C . LYS B 1 440 ? -23.281 41.125 21.953 1 91.44 440 LYS B C 1
ATOM 7279 O O . LYS B 1 440 ? -23.969 42.031 22.438 1 91.44 440 LYS B O 1
ATOM 7284 N N . ASN B 1 441 ? -23.594 40.438 21 1 92.44 441 ASN B N 1
ATOM 7285 C CA . ASN B 1 441 ? -24.859 40.688 20.328 1 92.44 441 ASN B CA 1
ATOM 7286 C C . ASN B 1 441 ? -26.016 40 21.078 1 92.44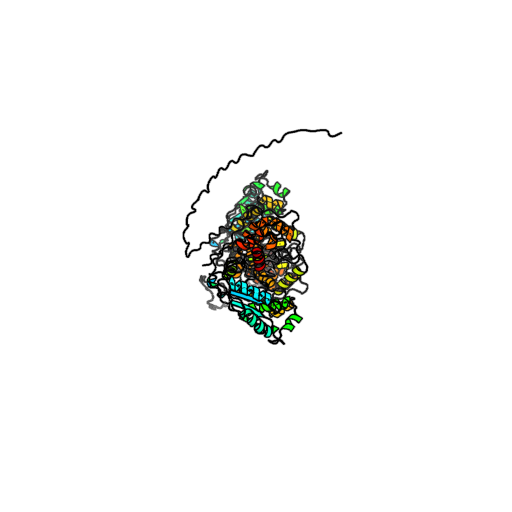 441 ASN B C 1
ATOM 7288 O O . ASN B 1 441 ? -27.156 40 20.594 1 92.44 441 ASN B O 1
ATOM 7292 N N . GLY B 1 442 ? -25.734 39.344 22.203 1 86.56 442 GLY B N 1
ATOM 7293 C CA . GLY B 1 442 ? -26.781 38.875 23.078 1 86.56 442 GLY B CA 1
ATOM 7294 C C . GLY B 1 442 ? -27.078 37.406 22.906 1 86.56 442 GLY B C 1
ATOM 7295 O O . GLY B 1 442 ? -28.047 36.875 23.484 1 86.56 442 GLY B O 1
ATOM 7296 N N . GLU B 1 443 ? -26.281 36.75 22.078 1 85.44 443 GLU B N 1
ATOM 7297 C CA . GLU B 1 443 ? -26.516 35.344 21.938 1 85.44 443 GLU B CA 1
ATOM 7298 C C . GLU B 1 443 ? -26.047 34.562 23.172 1 85.44 443 GLU B C 1
ATOM 7300 O O . GLU B 1 443 ? -25 34.875 23.734 1 85.44 443 GLU B O 1
ATOM 7305 N N . ASP B 1 444 ? -26.906 33.688 23.672 1 77.69 444 ASP B N 1
ATOM 7306 C CA . ASP B 1 444 ? -26.516 32.844 24.797 1 77.69 444 ASP B CA 1
ATOM 7307 C C . ASP B 1 444 ? -25.672 31.672 24.312 1 77.69 444 ASP B C 1
ATOM 7309 O O . ASP B 1 444 ? -26.219 30.609 23.953 1 77.69 444 ASP B O 1
ATOM 7313 N N . ILE B 1 445 ? -24.438 31.953 24.172 1 76.88 445 ILE B N 1
ATOM 7314 C CA . ILE B 1 445 ? -23.562 30.875 23.75 1 76.88 445 ILE B CA 1
ATOM 7315 C C . ILE B 1 445 ? -22.984 30.172 24.969 1 76.88 445 ILE B C 1
ATOM 7317 O O . ILE B 1 445 ? -22.531 30.812 25.922 1 76.88 445 ILE B O 1
ATOM 7321 N N . ASN B 1 446 ? -23.594 29.062 25.453 1 61.72 446 ASN B N 1
ATOM 7322 C CA . ASN B 1 446 ? -23.25 28.297 26.656 1 61.72 446 ASN B CA 1
ATOM 7323 C C . ASN B 1 446 ? -21.734 28.172 26.828 1 61.72 446 ASN B C 1
ATOM 7325 O O . ASN B 1 446 ? -21.031 27.844 25.859 1 61.72 446 ASN B O 1
ATOM 7329 N N . ASN B 1 447 ? -21.234 28.891 27.844 1 59.88 447 ASN B N 1
ATOM 7330 C CA . ASN B 1 447 ? -19.844 28.641 28.266 1 59.88 447 ASN B CA 1
ATOM 7331 C C . ASN B 1 447 ? -19.625 27.156 28.562 1 59.88 447 ASN B C 1
ATOM 7333 O O . ASN B 1 447 ? -20.391 26.547 29.297 1 59.88 447 ASN B O 1
ATOM 7337 N N . THR B 1 448 ? -19.188 26.406 27.547 1 56.12 448 THR B N 1
ATOM 7338 C CA . THR B 1 448 ? -18.969 24.984 27.797 1 56.12 448 THR B CA 1
ATOM 7339 C C . THR B 1 448 ? -17.812 24.781 28.766 1 56.12 448 THR B C 1
ATOM 7341 O O . THR B 1 448 ? -16.703 25.297 28.547 1 56.12 448 THR B O 1
ATOM 7344 N N . GLU B 1 449 ? -18.078 24.641 30.062 1 48.59 449 GLU B N 1
ATOM 7345 C CA . GLU B 1 449 ? -17.094 24.281 31.078 1 48.59 449 GLU B CA 1
ATOM 7346 C C . GLU B 1 449 ? -16.391 22.969 30.703 1 48.59 449 GLU B C 1
ATOM 7348 O O . GLU B 1 449 ? -17.047 21.953 30.484 1 48.59 449 GLU B O 1
ATOM 7353 N N . THR B 1 450 ? -15.391 23.031 29.922 1 50.19 450 THR B N 1
ATOM 7354 C CA . THR B 1 450 ? -14.602 21.812 29.922 1 50.19 450 THR B CA 1
ATOM 7355 C C . THR B 1 450 ? -13.781 21.703 31.203 1 50.19 450 THR B C 1
ATOM 7357 O O . THR B 1 450 ? -13.055 22.625 31.562 1 50.19 450 THR B O 1
ATOM 7360 N N . ASN B 1 451 ? -14.195 20.953 32.25 1 41.34 451 ASN B N 1
ATOM 7361 C CA . ASN B 1 451 ? -13.422 20.688 33.469 1 41.34 451 ASN B CA 1
ATOM 7362 C C . ASN B 1 451 ? -12.039 20.125 33.156 1 41.34 451 ASN B C 1
ATOM 7364 O O . ASN B 1 451 ? -11.906 18.922 32.906 1 41.34 451 ASN B O 1
ATOM 7368 N N . TYR B 1 452 ? -11.188 20.891 32.625 1 36.88 452 TYR B N 1
ATOM 7369 C CA . TYR B 1 452 ? -9.805 20.438 32.625 1 36.88 452 TYR B CA 1
ATOM 7370 C C . TYR B 1 452 ? -9.148 20.609 33.969 1 36.88 452 TYR B C 1
ATOM 7372 O O . TYR B 1 452 ? -9.109 21.719 34.531 1 36.88 452 TYR B O 1
ATOM 7380 N N . THR B 1 453 ? -9.445 19.766 35.031 1 34.81 453 THR B N 1
ATOM 7381 C CA . THR B 1 453 ? -8.656 19.781 36.25 1 34.81 453 THR B CA 1
ATOM 7382 C C . THR B 1 453 ? -7.215 19.344 35.969 1 34.81 453 THR B C 1
ATOM 7384 O O . THR B 1 453 ? -6.977 18.422 35.219 1 34.81 453 THR B O 1
#

Organism: Fusarium proliferatum (strain ET1) (NCBI:txid1227346)

Secondary structure (DSSP, 8-state):
-----------------------------------S------------SSPPPPPTT-S-----TT-------------GGGS-EEEEEE--GGGHHHHHHHHHHHHHHBTTGGGSEEEEEESSHHHHHHHHHHHTTPPPP-SEETTEEPPGGGSS-PPPPEEEEEHHHHS-HHHHTT-BTTB-HHHHHHHHHHHHHHHHHHHHHHHS--SEEEE--TT-EE-SSB-THHHHHHHHHS-EEEEBS-TTSHHHHHHHHHHHHHTT--GGGT-TT-B-------EEEHHHHHHHHHHHHHHHTS-HHHHHHHTT---HHHHHHHHHHHHHHH---HHHHT-EEEEHHHHHHHTT-HHHHHHHTT-TT--TGGGGGGGGSTTGGGGHHHHHHHHHHTT--EE-----TT--HHHHHHHHHHTT--EE-SS---HHHHHHHHHHTT-----------/-----------------------------------S------------SSPPPPPTT-S-----TT-------------GGGS-EEEEEE--GGGHHHHHHHHHHHHHHBTTGGGSEEEEEESSHHHHHHHHHHHTTPPPP-SEETTEEPPGGGSS-PPPPEEEEEHHHHS-HHHHTT-BTTB-HHHHHHH-HHHHHHHHHHHHHHHS--SEEEE--TT-EE-SSB-THHHHHHHHHS-EEEEBS---SHHHHHHHHHHHHHTT--GGGT-TT-B-------EEEHHHHHHHHHHHHHHHTS-HHHHHHHTT---HHHHHHHHHHHHHHH---HHHHT-EEEEHHHHHHHTT-HHHHHHHTT-TT--TGGGGGGGGSTTGGGGHHHHHHHHHHHT--EEE----TT--HHHHHHHHHHTT--EEEES---HHHHHHHHHHTT-----------

Solvent-accessible surface area (backbone atoms only — not comparable to full-atom values): 49378 Å² total; per-residue (Å²): 142,87,74,84,87,84,87,81,80,81,65,82,76,78,80,75,85,70,85,69,86,81,84,83,78,80,77,76,79,80,78,81,86,83,72,92,77,72,71,73,76,73,67,73,76,73,55,59,74,61,24,55,66,52,57,91,85,40,91,57,74,53,39,53,40,44,51,69,78,74,69,79,73,62,53,94,58,80,60,64,88,77,47,46,38,32,38,42,31,46,51,46,79,92,40,44,69,38,38,49,53,18,51,46,32,34,31,28,26,30,77,44,52,79,72,38,46,37,36,36,35,25,54,16,50,67,47,40,52,51,50,54,55,54,62,71,61,59,74,71,27,47,71,51,53,62,60,33,59,31,43,68,83,18,48,51,38,64,78,66,67,71,46,69,37,40,41,61,80,46,44,53,75,87,72,42,68,94,50,45,58,74,44,48,58,68,52,35,73,71,60,33,68,68,39,39,50,40,48,47,50,50,27,49,63,67,65,56,89,46,50,36,34,30,54,42,47,40,33,23,36,48,66,43,73,41,53,64,62,54,50,54,41,31,38,68,38,50,34,66,48,44,29,37,78,66,21,77,46,68,65,47,35,49,42,42,35,26,20,26,43,41,58,23,32,53,32,62,77,55,10,65,27,48,30,56,69,17,65,62,65,44,64,46,39,44,70,58,54,52,48,47,46,50,48,26,18,25,13,66,66,47,59,51,68,59,46,35,51,74,33,72,44,36,60,59,64,49,35,53,52,50,45,46,53,51,45,29,36,53,30,60,49,63,84,38,26,55,32,22,47,41,49,48,65,61,54,39,21,39,39,54,40,28,75,40,47,66,71,47,71,77,49,78,96,55,36,70,51,40,43,44,67,62,48,28,23,65,89,35,34,85,45,29,66,37,52,25,51,48,26,55,74,60,43,49,25,45,38,31,40,68,63,75,75,63,45,45,67,69,37,51,50,45,33,45,58,76,21,53,32,38,30,26,38,40,55,33,52,66,59,50,56,54,44,40,52,40,45,72,72,66,45,87,68,75,59,58,77,74,86,69,124,142,84,88,84,82,88,70,79,75,82,78,79,82,74,81,71,77,64,76,75,76,76,78,82,76,81,81,76,78,72,86,82,76,85,73,93,78,66,67,70,74,71,65,71,75,70,54,58,71,62,24,54,68,51,57,91,85,40,91,59,74,52,39,53,40,44,51,70,77,74,70,79,74,64,53,92,60,80,60,64,86,76,48,46,38,31,38,42,31,43,50,46,79,92,40,44,69,37,38,49,54,17,52,48,31,33,30,28,26,32,77,44,54,79,71,36,44,38,37,34,35,26,52,15,50,66,45,39,53,50,48,53,56,56,61,70,63,60,72,71,29,48,72,50,53,61,61,33,61,30,43,68,84,20,48,49,37,63,78,65,67,72,46,71,37,39,41,59,80,45,46,53,74,89,73,42,70,94,50,46,57,76,44,47,58,66,52,34,72,71,62,32,68,68,39,39,51,41,48,46,49,51,27,50,65,68,65,56,89,47,48,36,33,31,54,42,49,39,32,22,36,48,67,44,75,42,52,64,61,53,50,54,41,30,38,69,38,50,34,66,48,44,30,37,78,64,20,77,46,69,66,46,36,50,42,42,34,26,20,26,42,40,58,23,33,52,32,62,77,54,11,66,27,47,29,56,70,18,65,63,65,44,64,45,41,44,72,58,51,53,50,47,46,51,47,26,18,24,14,66,67,49,58,50,68,60,46,36,52,74,34,69,44,37,62,58,65,49,36,53,53,51,44,46,52,51,45,30,35,54,29,59,50,64,84,37,24,54,31,22,47,41,49,48,67,60,54,39,21,38,40,54,41,26,76,39,46,66,70,48,70,77,50,77,94,54,36,72,51,40,41,44,68,61,47,27,23,65,89,34,33,84,44,28,66,37,51,24,50,48,26,55,74,62,42,49,25,47,38,29,40,69,64,76,74,63,46,44,67,67,37,51,49,45,33,45,57,77,21,54,33,38,29,26,37,40,54,33,50,66,58,50,56,54,44,39,53,40,44,74,71,65,46,87,70,75,58,59,75,71,85,70,123

pLDDT: mean 83.23, std 23.34, range [14.95, 98.81]

Foldseek 3Di:
DDDDDDDDDPVPDPDDPPPPPDDDPPPPDDPDDDPDPPPVPPPQDWFDQAFDDFDPPDPDDDDDGRDTPDQQPFPPDDDLLVWAEEEQEEDEPVLLVLLLQAQLQCLFFAPVLQSHAYEYEYAADVRLVVSVVSQVPRFQHDCDQQLARGDPCSGRGDRRDYHYDYLLVQQDPVQNPPDDRHGSCVVCVVQNDQLVRLRSVLSCLPRDDTQKYFYFYSNKHFQHHDHPSLLVVLCNRAPEQEKEQQQPDPVQLLLLQLLQVLLVHGSVVVDSSIGRQFANRRMDGNVLSVVLQVSSCVSVVDGSVVSCVVSSNHRPSSNSSVSLVVCCVPHPDPVSVRYHYDYPQVLCSSLRLSVLVRVCSPPPDHYCNQAVVCSCFPPNLVCLVSSLSSCQSSVPQEHADQDPPRHDPVSVVCNNVSSNRGMHGPNDDPVSVVSNVCVVVPDPDNNPDPPPD/DDPDDCCPCPDDDDPPVVPCPDDDPPPDDDPDDDDPPCVVPPVLPWFDQAFDDFDPPDPDPDDDGRDTPDQPPFDPDDDLLVWAEEEQEEDEPVLLVLLLQAQLQCLFFAPVLQSHAYEYEYAADVRLVVSVVSLVPRFQHDCDQQLAGTDPCSGRGDGRDYHYDYLLVQQDPVQNPPDDRHGPCVVCVVQNDQLVRLRSVLSCLPRDDTQKYFYFYSNKHFQHHDHPSLLVVLCRRAPEQEKALQQPDPVQLLLLQLLQVLLVHGSVVVDSSIGRQFDNRRMDGNVLSVVLQVSSCVSVVDGSVVSCVVSSNHRPSSNSSVSLVVCCVPHPDPVSVRYHYDYPQVLCSSLRLSVLVRVCSPPPDHDCRQAVVCSCFPPNLVCLVSSLSSCQSSVPQEHADQDPPRHDPVSSVCNNVSSNRGMHGPNDDPVSVVSNVCVVVPDCDPNPPPPPD

Radius of gyration: 36.23 Å; Cα contacts (8 Å, |Δi|>4): 1606; chains: 2; bounding box: 123×132×126 Å

Sequence (906 aa):
MSYSLKNALIGISVLTFSTVVFFALHTSPHLPFRPNDIENPWIPSDPPSWPPQPANNSRYTDRLVNYKPEHPNFSEVQPIDTKRLAILLPTFDGHFPQVFRYLQSVKCLCVDHHKVDWHIIVSNSAEVEGLTQLLSTLEDCNETFSRWKTPKDNVPGNNPTFNIVNLYDILPARLRADLTPEDTSSLLKKYDKYAYQSIKKMSAADHFDYDLAMWLDSEAIFVSPGEIRDIFEGHLRNPIVWRSRMSFQDREKFLMSKAAATLGRSINSFGDQLWLLESLQWIIEKPIWDDMVSSVEMAHGGNFWDIWIDNSYPFELLVYYLHIIARKMETANSIFSNYRILETERELIRFGLAESISAMEGRRGTGFMERLPHLITKPHSVLAPNLIAFCQSYSLRALRMDNMDNFEESALDSFLIDGDIKMLVSGAPDIHKWWDDRIKNGEDINNTETNYTMSYSLKNALIGISVLTFSTVVFFALHTSPHLPFRPNDIENPWIPSDPPSWPPQPANNSRYTDRLVNYKPEHPNFSEVQPIDTKRLAILLPTFDGHFPQVFRYLQSVKCLCVDHHKVDWHIIVSNSAEVEGLTQLLSTLEDCNETFSRWKTPKDNVPGNNPTFNIVNLYDILPARLRADLTPEDTSSLLKKYDKYAYQSIKKMSAADHFDYDLAMWLDSEAIFVSPGEIRDIFEGHLRNPIVWRSRMSFQDREKFLMSKAAATLGRSINSFGDQLWLLESLQWIIEKPIWDDMVSSVEMAHGGNFWDIWIDNSYPFELLVYYLHIIARKMETANSIFSNYRILETERELIRFGLAESISAMEGRRGTGFMERLPHLITKPHSVLAPNLIAFCQSYSLRALRMDNMDNFEESALDSFLIDGDIKMLVSGAPDIHKWWDDRIKNGEDINNTETNYT